Protein AF-0000000072159595 (afdb_homodimer)

Radius of gyration: 37.46 Å; Cα contacts (8 Å, |Δi|>4): 2011; chains: 2; bounding box: 89×119×106 Å

Organism: Symbiodinium microadriaticum (NCBI:txid2951)

InterPro domains:
  IPR003439 ABC transporter-like, ATP-binding domain [PF00005] (384-536)
  IPR003439 ABC transporter-like, ATP-binding domain [PS50893] (368-606)
  IPR003593 AAA+ ATPase domain [SM00382] (392-582)
  IPR011527 ABC transporter type 1, transmembrane domain [PF00664] (89-310)
  IPR011527 ABC transporter type 1, transmembrane domain [PS50929] (151-332)
  IPR017871 ABC transporter-like, conserved site [PS00211] (508-522)
  IPR027417 P-loop containing nucleoside triphosphate hydrolase [G3DSA:3.40.50.300] (363-608)
  IPR027417 P-loop containing nucleoside triphosphate hydrolase [SSF52540] (361-598)
  IPR036640 ABC transporter type 1, transmembrane domain superfamily [G3DSA:1.20.1560.10] (39-347)
  IPR036640 ABC transporter type 1, transmembrane domain superfamily [SSF90123] (39-345)
  IPR039421 Type 1 protein exporter [PTHR43394] (41-607)

Nearest PDB structures (foldseek):
  5och-assembly3_F  TM=8.007E-01  e=8.396E-29  Homo sapiens
  8ips-assembly1_A  TM=8.190E-01  e=4.927E-22  Escherichia coli BL21(DE3)
  7zdk-assembly1_C  TM=7.404E-01  e=4.000E-23  Escherichia coli K-12
  7zdw-assembly1_C  TM=8.068E-01  e=3.769E-21  Escherichia coli K-12
  8ipt-assembly1_C  TM=7.932E-01  e=7.535E-21  Escherichia coli

pLDDT: mean 75.84, std 17.38, range [16.22, 96.34]

Foldseek 3Di:
DDDDPPDDDDPDDDDPCPVPDCPPPPPDPPPPDLVLLVVVLVVLCVVLVVLLVLLLVLLLLLLVLLLCVLVLLLVCVVPVCCDPVSVVVNVVSVVSNVVSVVSNCCSLVVSLVSQLVVLLVLLVLLLVLQQQCLPLAPPPNVPQPPDPVLLSVLSNLLSCVSVLVSLLSNLVSLQVSLLVSLCVLPVVLSVVQVCLLVVLLVVLLVQLQVLLQVLVVVLVVLVVVLVVLVVVCVVVVVVCVVVVVVVVSVVVSVVSVVVSVVSVVVNVVSVVVSCVSLVVSLVVSLVSLVVVVVVCVVVVNHPPSSSSSNSSSSVSSSVSSVSSSVSNSSNSSSSVSSSSSSVSSVSSPVQQPDPFDQDDDDLFAKKKWWAQWWDDSSHRILAGGATDTGDQQAAEEEDEDPSSCQVVVVVVLLVSDDTPDTFIDINRHTSVRHRNVNSNLQEFEQDCPPVAQFFDDQWLQGSLCVLAPDGDDPVLLCVLLVLLVLQVVLCVDPVRRRHGLPGRSPVDDRSNRLSSSSSSRVSSSHLEYEYEASCVPHDPVSSLSNLCSLLPDDDRRHHYYYHHLEPSNLQSGQKYFYGHNNYGPDMGHPVVQCVPCVHPVVVCVVVVSRHDD/DDDDPDDDDDDDDDPPCPVHDCPPPPPDPPPPDLVLLVVVLVVLCVVLVVLLVLLLVLLLLLLVLLLCVLVLLLVCVVPVCCDPVSVVVNVVSVVSNVVSVVSNCCSLVVSLVSQLVVLLVLLVLLLVLQQQCLPLAPPPRVPQPQDPVLLSVLSNLLSCVSVLVSLLSNLVSLQVSLLVLLCVLPVVLSVVQVCLLVVLLVVLLVQLQVLLQVLVVVLVVLVVVLVVLVVVCVVVVVVCVVPVCVVVSVVVSVVSVVVSVVSVVVNVVSVVVSCVSLVVSLVVSLVSLVVVVVVCVVVVNHPPSSSSSNSSSSVSSSVSSVSSSVSNSSNSSSSVSSSSSSVSSVSSPVQQPDPFDQPPDDLFAKKKWWAQWWDDSSHRILAGGATDTGDQQAAEEEDEDPSSCQVVVVVVLLVSDDTPDTFIDINRHTSVRHRNVNSNLQEFEQDCPPVAQFFDDQWLQGSLCVLAPDGDDPVLLCVLLVLLVLQVVLCVDPVRRRHGLPGRSPVDDRSNRLSSSSSSRVSSSHLEYEYEASCVPHDPVSSLSNLCSLLPDDDRRHHYYYHHLEPSNLQSGQKYFYGHNNYGPDMGHPVVQCVPCVHPVVVCVVVVSRHDD

Sequence (1226 aa):
MTAQCPKTLVLRLWPELTWTHVGGGERRPQHRPMHEADAWLLRHLWPELAPLTLGAGALAVASFVNFRTGAQLKQAIESAEEGRSSAARSLLLFGLGALAGCVRTISFDSTSERLRASMAVEVFAARLLEEPQVSSDASGASQNKASVASMESDVALCADFILKLQNLVRYASSIVGGTVTMFRASWKLSAAVWPLLVTGALHGARAGAKRSAKSAEALAATREEASAFAEERLQHLDLVRWFCRAEEEAQQFGKLCDASVAIASRSARVRGASHLVLDWAAKSVLLGLASLGSQLVARGELTAGELTSYFFHASFLGLGLYGLVGLMPEVAVGRAAARRLESVVAAGRRKEAADSPSLSKPPAPLPLSFEDVHFRYSEAEVLSGFSLQLAAGETCALVGLSGCGKTSALRLLLRDFETSSGKITLGGQLLQMLDLAHVRTLISVFPVAPQTPALLGTSVASAIAFGASGEASKEQIEAASKAASAHDFVKCRPQGYETPVGRGGELMSGGERQRLALARALIREAPILLLDEPTSGLDAATASALAQAVLSPRPSRPTTLIATHSLALIRSCETVAVVSGGRVVQRGSFSELITDSSGHLAQIMRSGELEETMTAQCPKTLVLRLWPELTWTHVGGGERRPQHRPMHEADAWLLRHLWPELAPLTLGAGALAVASFVNFRTGAQLKQAIESAEEGRSSAARSLLLFGLGALAGCVRTISFDSTSERLRASMAVEVFAARLLEEPQVSSDASGASQNKASVASMESDVALCADFILKLQNLVRYASSIVGGTVTMFRASWKLSAAVWPLLVTGALHGARAGAKRSAKSAEALAATREEASAFAEERLQHLDLVRWFCRAEEEAQQFGKLCDASVAIASRSARVRGASHLVLDWAAKSVLLGLASLGSQLVARGELTAGELTSYFFHASFLGLGLYGLVGLMPEVAVGRAAARRLESVVAAGRRKEAADSPSLSKPPAPLPLSFEDVHFRYSEAEVLSGFSLQLAAGETCALVGLSGCGKTSALRLLLRDFETSSGKITLGGQLLQMLDLAHVRTLISVFPVAPQTPALLGTSVASAIAFGASGEASKEQIEAASKAASAHDFVKCRPQGYETPVGRGGELMSGGERQRLALARALIREAPILLLDEPTSGLDAATASALAQAVLSPRPSRPTTLIATHSLALIRSCETVAVVSGGRVVQRGSFSELITDSSGHLAQIMRSGELEET

Solvent-accessible surface area (backbone atoms only — not comparable to full-atom values): 61236 Å² total; per-residue (Å²): 134,82,92,75,84,73,82,86,89,78,97,79,93,88,79,86,65,75,85,72,62,91,77,80,67,78,72,62,81,74,78,70,59,75,60,55,28,50,48,55,53,49,61,63,42,58,84,46,42,64,45,47,49,50,16,49,50,20,44,50,47,23,48,49,38,55,58,44,45,29,55,50,44,20,49,22,41,70,33,64,69,58,49,74,64,58,55,53,54,50,51,51,45,39,44,50,19,14,50,19,44,18,49,20,42,28,27,44,50,31,48,24,39,45,42,29,32,54,50,45,33,48,43,51,37,16,57,47,52,40,66,64,61,70,54,50,60,76,78,62,52,75,70,65,64,63,48,66,48,53,52,51,50,29,36,48,40,39,20,48,40,52,54,48,47,52,48,48,52,51,20,49,48,25,35,50,51,16,52,55,52,31,41,71,71,38,52,72,61,34,69,67,45,48,61,57,52,53,50,44,35,51,53,31,24,51,58,38,25,59,56,39,39,54,37,49,52,54,34,51,53,38,48,49,52,42,48,51,54,52,44,54,48,60,74,41,37,65,60,36,46,48,40,66,37,40,67,59,54,29,49,54,50,37,53,41,34,49,53,33,32,56,45,45,36,52,40,21,46,48,52,14,50,32,47,23,54,39,47,31,46,54,53,50,46,52,51,49,46,28,42,56,46,21,44,34,34,77,72,66,76,36,52,74,28,54,48,53,23,41,52,50,28,51,50,38,24,49,51,12,42,56,47,49,37,63,43,45,41,53,51,52,51,19,50,53,28,32,40,56,49,43,52,47,35,52,60,17,52,68,67,71,68,61,84,34,60,66,77,78,82,64,82,45,32,35,29,40,35,36,44,45,24,22,29,58,60,60,87,45,72,38,26,64,46,24,49,50,78,42,58,59,38,38,38,34,23,40,32,57,58,80,82,24,29,63,67,57,55,55,37,42,74,68,57,56,47,74,69,71,39,60,46,44,29,51,61,82,34,51,51,86,54,38,24,67,70,51,52,31,62,38,36,25,58,30,63,30,87,60,85,62,44,64,34,60,42,66,16,48,49,46,29,28,34,51,32,24,92,52,89,61,48,71,64,51,52,48,51,20,20,49,45,30,70,32,41,68,66,35,60,69,38,93,54,28,54,61,31,59,24,44,74,52,22,68,70,41,54,69,56,54,32,44,24,43,41,41,14,10,27,53,46,38,65,28,20,26,37,38,32,35,40,79,47,67,77,45,53,52,68,58,32,50,49,37,42,47,48,72,62,47,91,48,93,63,33,32,15,29,44,31,33,44,45,40,35,46,52,39,64,67,26,67,29,32,36,32,31,52,80,12,19,58,78,44,76,40,34,51,74,63,42,54,70,36,67,89,33,69,59,30,44,40,49,67,35,17,63,36,23,41,80,142,86,94,82,93,80,88,90,94,90,90,92,92,74,81,84,75,60,93,58,65,93,75,82,67,78,72,61,79,74,78,70,60,74,60,57,27,50,49,55,53,47,60,64,42,57,83,46,42,64,46,47,48,49,16,50,50,20,43,50,46,24,50,49,39,55,60,46,46,29,55,49,44,20,49,24,39,69,34,63,70,57,51,76,64,59,54,53,53,50,51,52,44,38,46,50,20,13,48,19,45,18,48,19,41,28,27,44,49,30,47,25,40,45,40,28,34,54,50,45,32,48,44,50,35,16,56,49,53,40,65,65,61,68,52,49,60,77,79,62,55,78,70,65,65,64,48,66,50,52,51,52,50,29,35,48,40,39,21,46,39,51,54,48,47,51,48,48,52,52,20,48,48,25,35,52,52,18,51,54,54,32,43,71,72,36,51,72,62,34,69,65,45,49,62,56,53,54,49,44,35,49,52,33,24,52,60,36,26,58,57,39,40,55,37,50,51,54,35,51,52,39,49,48,52,43,49,51,53,52,44,53,49,62,75,41,36,65,60,36,50,48,37,76,32,43,66,59,53,29,51,53,50,37,52,40,34,49,53,33,33,55,46,46,37,52,41,22,46,49,52,12,50,30,47,23,55,40,49,31,47,53,53,51,47,51,50,50,46,29,41,56,46,22,45,33,34,76,72,66,77,37,53,74,28,53,50,52,25,40,51,51,28,50,49,38,25,47,50,12,44,55,48,49,38,64,42,47,42,53,51,53,53,20,50,53,29,32,40,55,50,41,52,47,33,52,59,17,52,69,66,71,68,60,83,34,61,64,76,79,80,69,77,46,34,35,29,40,36,37,44,46,25,23,30,58,60,58,88,45,72,38,25,64,48,23,50,48,79,42,58,59,40,38,36,34,23,40,31,57,56,80,81,23,31,62,67,57,56,55,37,42,74,69,57,55,49,75,70,72,38,60,48,44,28,50,61,83,37,53,53,88,55,38,24,67,72,49,52,28,62,38,35,25,59,31,63,30,88,59,85,62,43,66,33,60,43,67,17,47,48,45,30,28,36,50,31,25,92,52,89,62,50,71,64,52,52,49,51,20,19,50,44,31,70,30,42,67,67,34,62,69,40,93,55,28,54,62,31,60,24,44,74,50,24,68,71,42,54,69,58,53,32,44,24,43,42,43,11,10,26,52,48,37,64,26,18,27,35,39,32,35,38,81,46,67,75,45,53,54,66,59,32,51,49,37,42,46,47,72,60,47,90,48,92,64,34,32,15,29,44,31,32,43,46,40,35,47,52,40,64,67,27,69,27,33,35,32,32,52,81,12,19,58,77,45,73,41,35,51,75,62,44,54,69,37,67,89,32,71,60,31,45,40,48,69,34,17,62,37,22,38,81

Secondary structure (DSSP, 8-state):
------------------S--------------HHHHHHHHHHHHGGGHHHHHHHHHHHHHHHHHHHHHHHHHHHHHH-TT--HHHHHHHHHHHHHHHHHHHHHHHHHHHHHHHHHHHHHHHHHHHHHH------SSTTSTGGG---HHHHHHHHHHHHHHHHHHHHHHHHHHHHHHHHHHHHHH-HHHHHHHHHHHHHHHHHHHHHHHHHHHHHHHHHHHHHHHHHHHHHHHHHTHHHHHHTT-HHHHHHHHHHHHHHHHHHHHHHHHHHHHHHHHHHHHHHHHHHHHHHHHHHHHHTTSS-HHHHHHHHHHHHHHHHHHHHHHHHHHHHHHHHHHHHHHHHHHHHHHTTTT----------S---EEEEEEEEEETTEEEEEEEEEEE-TT-EEEEEE-TTSSHHHHHHHHTTSS--SEEEEEETTEEGGGS-HHHHHHHEEEE---SSS----SSSHHHHHHTTSSSPPPHHHHHHHHHHTT-HHHHHHSTTGGG----GGGTTS-HHHHHHHHHHHHHHT--SEEEEESTTTT--HHHHHHHHHHHHS--TTPPEEEEE--BHHHHHHSSEEEEEETTEEEEEE-HHHHHH-TTSHHHHHHHHT-SB--/------------------S--------------HHHHHHHHHHHHGGGHHHHHHHHHHHHHHHHHHHHHHHHHHHHHH-TT--HHHHHHHHHHHHHHHHHHHHHHHHHHHHHHHHHHHHHHHHHHHHHH------SSTTSTGGG---HHHHHHHHHHHHHHHHHHHHHHHHHHHHHHHHHHHHHH-HHHHHHHHHHHHHHHHHHHHHHHHHHHHHHHHHHHHHHHHHHHHHHHHHTHHHHHHTT-HHHHHHHHHHHHHHHHHHHHHHHHHHHHHHHHHHHHHHHHHHHHHHHHHHHHHTTSS-HHHHHHHHHHHHHHHHHHHHHHHHHHHHHHHHHHHHHHHHHHHHHHTTTT---------SS---EEEEEEEEEETTEEEEEEEEEEE-TT-EEEEEE-TTSSHHHHHHHHTTSS--SEEEEEETTEEGGGS-HHHHHHHEEEE---SSS----SSSHHHHHHTTSSSPPPHHHHHHHHHHTT-HHHHHHSTTGGG----GGGTTS-HHHHHHHHHHHHHHT--SEEEEESTTTT--HHHHHHHHHHHHS--TTPPEEEEE--BHHHHHHSSEEEEEETTEEEEEE-HHHHHH-TTSHHHHHHHHT-SB--

Structure (mmCIF, N/CA/C/O backbone):
data_AF-0000000072159595-model_v1
#
loop_
_entity.id
_entity.type
_entity.pdbx_description
1 polymer 'ATP-binding cassette sub-family B member 10, mitochondrial'
#
loop_
_atom_site.group_PDB
_atom_site.id
_atom_site.type_symbol
_atom_site.label_atom_id
_atom_site.label_alt_id
_atom_site.label_comp_id
_atom_site.label_asym_id
_atom_site.label_entity_id
_atom_site.label_seq_id
_atom_site.pdbx_PDB_ins_code
_atom_site.Cartn_x
_atom_site.Cartn_y
_atom_site.Cartn_z
_atom_site.occupancy
_atom_site.B_iso_or_equiv
_atom_site.auth_seq_id
_atom_site.auth_comp_id
_atom_site.auth_asym_id
_atom_site.auth_atom_id
_atom_site.pdbx_PDB_model_num
ATOM 1 N N . MET A 1 1 ? 41.738 8.834 -61.342 1 18.08 1 MET A N 1
ATOM 2 C CA . MET A 1 1 ? 42.177 9.533 -60.138 1 18.08 1 MET A CA 1
ATOM 3 C C . MET A 1 1 ? 41.182 10.62 -59.747 1 18.08 1 MET A C 1
ATOM 5 O O . MET A 1 1 ? 41.476 11.46 -58.895 1 18.08 1 MET A O 1
ATOM 9 N N . THR A 1 2 ? 40.235 10.895 -60.476 1 16.49 2 THR A N 1
ATOM 10 C CA . THR A 1 2 ? 39.199 11.902 -60.282 1 16.49 2 THR A CA 1
ATOM 11 C C . THR A 1 2 ? 38.759 11.952 -58.822 1 16.49 2 THR A C 1
ATOM 13 O O . THR A 1 2 ? 38.976 10.999 -58.07 1 16.49 2 THR A O 1
ATOM 16 N N . ALA A 1 3 ? 37.399 12.718 -58.496 1 18.02 3 ALA A N 1
ATOM 17 C CA . ALA A 1 3 ? 37.279 14.1 -58.038 1 18.02 3 ALA A CA 1
ATOM 18 C C . ALA A 1 3 ? 37.262 14.173 -56.514 1 18.02 3 ALA A C 1
ATOM 20 O O . ALA A 1 3 ? 37.12 13.15 -55.839 1 18.02 3 ALA A O 1
ATOM 21 N N . GLN A 1 4 ? 36.607 15.228 -55.952 1 17.49 4 GLN A N 1
ATOM 22 C CA . GLN A 1 4 ? 36.216 16.489 -55.331 1 17.49 4 GLN A CA 1
ATOM 23 C C . GLN A 1 4 ? 35.31 16.251 -54.126 1 17.49 4 GLN A C 1
ATOM 25 O O . GLN A 1 4 ? 34.119 15.977 -54.282 1 17.49 4 GLN A O 1
ATOM 30 N N . CYS A 1 5 ? 35.39 15.172 -53.456 1 19.76 5 CYS A N 1
ATOM 31 C CA . CYS A 1 5 ? 34.37 14.769 -52.494 1 19.76 5 CYS A CA 1
ATOM 32 C C . CYS A 1 5 ? 34.124 15.869 -51.468 1 19.76 5 CYS A C 1
ATOM 34 O O . CYS A 1 5 ? 33.716 15.591 -50.339 1 19.76 5 CYS A O 1
ATOM 36 N N . PRO A 1 6 ? 34.394 17.24 -51.903 1 18.63 6 PRO A N 1
ATOM 37 C CA . PRO A 1 6 ? 34.833 18.175 -50.865 1 18.63 6 PRO A CA 1
ATOM 38 C C . PRO A 1 6 ? 33.707 18.569 -49.911 1 18.63 6 PRO A C 1
ATOM 40 O O . PRO A 1 6 ? 33.924 19.352 -48.983 1 18.63 6 PRO A O 1
ATOM 43 N N . LYS A 1 7 ? 32.493 18.328 -50.468 1 19.35 7 LYS A N 1
ATOM 44 C CA . LYS A 1 7 ? 31.403 19.274 -50.25 1 19.35 7 LYS A CA 1
ATOM 45 C C . LYS A 1 7 ? 31.399 19.786 -48.812 1 19.35 7 LYS A C 1
ATOM 47 O O . LYS A 1 7 ? 31.652 19.025 -47.876 1 19.35 7 LYS A O 1
ATOM 52 N N . THR A 1 8 ? 30.909 21.045 -48.411 1 17.64 8 THR A N 1
ATOM 53 C CA . THR A 1 8 ? 30.889 22.402 -47.876 1 17.64 8 THR A CA 1
ATOM 54 C C . THR A 1 8 ? 30.332 22.415 -46.455 1 17.64 8 THR A C 1
ATOM 56 O O . THR A 1 8 ? 29.666 21.467 -46.035 1 17.64 8 THR A O 1
ATOM 59 N N . LEU A 1 9 ? 29.819 23.72 -45.936 1 17 9 LEU A N 1
ATOM 60 C CA . LEU A 1 9 ? 30.019 24.792 -44.967 1 17 9 LEU A CA 1
ATOM 61 C C . LEU A 1 9 ? 29.219 24.531 -43.695 1 17 9 LEU A C 1
ATOM 63 O O . LEU A 1 9 ? 28.239 23.783 -43.716 1 17 9 LEU A O 1
ATOM 67 N N . VAL A 1 10 ? 29.424 25.316 -42.447 1 16.98 10 VAL A N 1
ATOM 68 C CA . VAL A 1 10 ? 29.507 25.786 -41.069 1 16.98 10 VAL A CA 1
ATOM 69 C C . VAL A 1 10 ? 28.139 26.284 -40.609 1 16.98 10 VAL A C 1
ATOM 71 O O . VAL A 1 10 ? 28.018 26.888 -39.54 1 16.98 10 VAL A O 1
ATOM 74 N N . LEU A 1 11 ? 27.184 26.445 -41.426 1 16.22 11 LEU A N 1
ATOM 75 C CA . LEU A 1 11 ? 26.099 27.384 -41.162 1 16.22 11 LEU A CA 1
ATOM 76 C C . LEU A 1 11 ? 25.51 27.158 -39.774 1 16.22 11 LEU A C 1
ATOM 78 O O . LEU A 1 11 ? 24.962 26.089 -39.494 1 16.22 11 LEU A O 1
ATOM 82 N N . ARG A 1 12 ? 25.753 28.108 -38.453 1 18.81 12 ARG A N 1
ATOM 83 C CA . ARG A 1 12 ? 26.078 28.72 -37.168 1 18.81 12 ARG A CA 1
ATOM 84 C C . ARG A 1 12 ? 24.813 29.036 -36.377 1 18.81 12 ARG A C 1
ATOM 86 O O . ARG A 1 12 ? 24.736 28.752 -35.18 1 18.81 12 ARG A O 1
ATOM 93 N N . LEU A 1 13 ? 23.983 30.25 -36.679 1 16.84 13 LEU A N 1
ATOM 94 C CA . LEU A 1 13 ? 23.827 31.396 -35.789 1 16.84 13 LEU A CA 1
ATOM 95 C C . LEU A 1 13 ? 22.854 31.078 -34.659 1 16.84 13 LEU A C 1
ATOM 97 O O . LEU A 1 13 ? 23.209 31.176 -33.482 1 16.84 13 LEU A O 1
ATOM 101 N N . TRP A 1 14 ? 21.652 32.006 -34.524 1 16.94 14 TRP A N 1
ATOM 102 C CA . TRP A 1 14 ? 20.759 32.962 -33.878 1 16.94 14 TRP A CA 1
ATOM 103 C C . TRP A 1 14 ? 19.622 32.245 -33.159 1 16.94 14 TRP A C 1
ATOM 105 O O . TRP A 1 14 ? 19.268 31.118 -33.512 1 16.94 14 TRP A O 1
ATOM 115 N N . PRO A 1 15 ? 18.802 33.183 -32.248 1 20.84 15 PRO A N 1
ATOM 116 C CA . PRO A 1 15 ? 17.927 33.537 -31.127 1 20.84 15 PRO A CA 1
ATOM 117 C C . PRO A 1 15 ? 16.459 33.217 -31.401 1 20.84 15 PRO A C 1
ATOM 119 O O . PRO A 1 15 ? 15.604 33.437 -30.539 1 20.84 15 PRO A O 1
ATOM 122 N N . GLU A 1 16 ? 16.065 32.957 -32.636 1 19.81 16 GLU A N 1
ATOM 123 C CA . GLU A 1 16 ? 14.69 33.326 -32.961 1 19.81 16 GLU A CA 1
ATOM 124 C C . GLU A 1 16 ? 13.705 32.709 -31.973 1 19.81 16 GLU A C 1
ATOM 126 O O . GLU A 1 16 ? 13.695 31.491 -31.777 1 19.81 16 GLU A O 1
ATOM 131 N N . LEU A 1 17 ? 12.943 33.704 -31.1 1 20.25 17 LEU A N 1
ATOM 132 C CA . LEU A 1 17 ? 11.877 34.017 -30.155 1 20.25 17 LEU A CA 1
ATOM 133 C C . LEU A 1 17 ? 10.537 33.485 -30.653 1 20.25 17 LEU A C 1
ATOM 135 O O . LEU A 1 17 ? 9.599 34.257 -30.868 1 20.25 17 LEU A O 1
ATOM 139 N N . THR A 1 18 ? 10.246 32.834 -31.848 1 22.47 18 THR A N 1
ATOM 140 C CA . THR A 1 18 ? 9.064 32.955 -32.694 1 22.47 18 THR A CA 1
ATOM 141 C C . THR A 1 18 ? 7.791 32.732 -31.881 1 22.47 18 THR A C 1
ATOM 143 O O . THR A 1 18 ? 7.697 31.769 -31.118 1 22.47 18 THR A O 1
ATOM 146 N N . TRP A 1 19 ? 6.694 33.757 -31.756 1 24.11 19 TRP A N 1
ATOM 147 C CA . TRP A 1 19 ? 6.068 34.604 -30.746 1 24.11 19 TRP A CA 1
ATOM 148 C C . TRP A 1 19 ? 5.353 33.76 -29.696 1 24.11 19 TRP A C 1
ATOM 150 O O . TRP A 1 19 ? 4.607 32.838 -30.034 1 24.11 19 TRP A O 1
ATOM 160 N N . THR A 1 20 ? 5.759 33.644 -28.68 1 27.35 20 THR A N 1
ATOM 161 C CA . THR A 1 20 ? 7.012 32.932 -28.454 1 27.35 20 THR A CA 1
ATOM 162 C C . THR A 1 20 ? 6.763 31.621 -27.713 1 27.35 20 THR A C 1
ATOM 164 O O . THR A 1 20 ? 7.698 31.006 -27.198 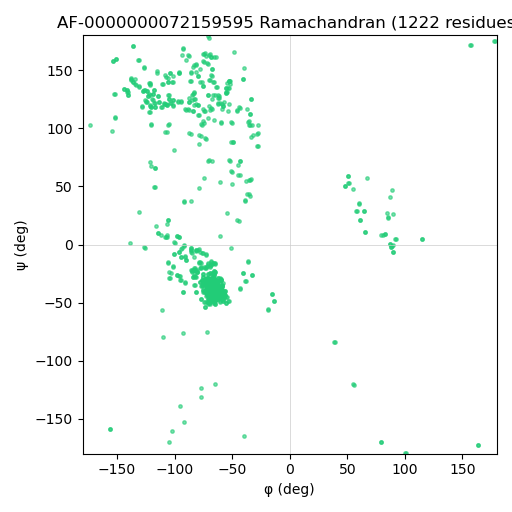1 27.35 20 THR A O 1
ATOM 167 N N . HIS A 1 21 ? 5.533 30.91 -27.348 1 27.27 21 HIS A N 1
ATOM 168 C CA . HIS A 1 21 ? 4.167 31.121 -26.881 1 27.27 21 HIS A CA 1
ATOM 169 C C . HIS A 1 21 ? 3.648 29.901 -26.127 1 27.27 21 HIS A C 1
ATOM 171 O O . HIS A 1 21 ? 3.62 28.795 -26.672 1 27.27 21 HIS A O 1
ATOM 177 N N . VAL A 1 22 ? 3.551 29.573 -24.705 1 25.84 22 VAL A N 1
ATOM 178 C CA . VAL A 1 22 ? 4.179 28.438 -24.037 1 25.84 22 VAL A CA 1
ATOM 179 C C . VAL A 1 22 ? 3.373 27.169 -24.306 1 25.84 22 VAL A C 1
ATOM 181 O O . VAL A 1 22 ? 2.277 26.997 -23.767 1 25.84 22 VAL A O 1
ATOM 184 N N . GLY A 1 23 ? 2.872 26.634 -25.452 1 24.69 23 GLY A N 1
ATOM 185 C CA . GLY A 1 23 ? 2.01 25.57 -25.943 1 24.69 23 GLY A CA 1
ATOM 186 C C . GLY A 1 23 ? 2.243 24.244 -25.244 1 24.69 23 GLY A C 1
ATOM 187 O O . GLY A 1 23 ? 3.164 23.504 -25.596 1 24.69 23 GLY A O 1
ATOM 188 N N . GLY A 1 24 ? 2.091 24.05 -23.903 1 26.06 24 GLY A N 1
ATOM 189 C CA . GLY A 1 24 ? 2.408 23.054 -22.891 1 26.06 24 GLY A CA 1
ATOM 190 C C . GLY A 1 24 ? 1.968 21.654 -23.275 1 26.06 24 GLY A C 1
ATOM 191 O O . GLY A 1 24 ? 0.813 21.28 -23.062 1 26.06 24 GLY A O 1
ATOM 192 N N . GLY A 1 25 ? 2.302 21.122 -24.427 1 26.6 25 GLY A N 1
ATOM 193 C CA . GLY A 1 25 ? 2.176 19.791 -25 1 26.6 25 GLY A CA 1
ATOM 194 C C . GLY A 1 25 ? 2.364 18.683 -23.981 1 26.6 25 GLY A C 1
ATOM 195 O O . GLY A 1 25 ? 3.271 18.745 -23.148 1 26.6 25 GLY A O 1
ATOM 196 N N . GLU A 1 26 ? 1.324 18.102 -23.627 1 30.15 26 GLU A N 1
ATOM 197 C CA . GLU A 1 26 ? 1.142 16.915 -22.796 1 30.15 26 GLU A CA 1
ATOM 198 C C . GLU A 1 26 ? 2.221 15.874 -23.078 1 30.15 26 GLU A C 1
ATOM 200 O O . GLU A 1 26 ? 2.234 15.26 -24.147 1 30.15 26 GLU A O 1
ATOM 205 N N . ARG A 1 27 ? 3.544 16.227 -22.98 1 29.49 27 ARG A N 1
ATOM 206 C CA . ARG A 1 27 ? 4.58 15.225 -23.208 1 29.49 27 ARG A CA 1
ATOM 207 C C . ARG A 1 27 ? 4.11 13.841 -22.771 1 29.49 27 ARG A C 1
ATOM 209 O O . ARG A 1 27 ? 3.745 13.642 -21.61 1 29.49 27 ARG A O 1
ATOM 216 N N . ARG A 1 28 ? 3.602 13.113 -23.661 1 30.51 28 ARG A N 1
ATOM 217 C CA . ARG A 1 28 ? 3.351 11.679 -23.564 1 30.51 28 ARG A CA 1
ATOM 218 C C . ARG A 1 28 ? 4.436 10.987 -22.747 1 30.51 28 ARG A C 1
ATOM 220 O O . ARG A 1 28 ? 5.622 11.283 -22.902 1 30.51 28 ARG A O 1
ATOM 227 N N . PRO A 1 29 ? 4.219 10.639 -21.57 1 35.77 29 PRO A N 1
ATOM 228 C CA . PRO A 1 29 ? 5.283 9.891 -20.896 1 35.77 29 PRO A CA 1
ATOM 229 C C . PRO A 1 29 ? 6.137 9.077 -21.866 1 35.77 29 PRO A C 1
ATOM 231 O O . PRO A 1 29 ? 5.6 8.371 -22.723 1 35.77 29 PRO A O 1
ATOM 234 N N . GLN A 1 30 ? 7.152 9.588 -22.516 1 34.43 30 GLN A N 1
ATOM 235 C CA . GLN A 1 30 ? 8.143 8.949 -23.375 1 34.43 30 GLN A CA 1
ATOM 236 C C . GLN A 1 30 ? 8.355 7.49 -22.978 1 34.43 30 GLN A C 1
ATOM 238 O O . GLN A 1 30 ? 8.61 7.19 -21.81 1 34.43 30 GLN A O 1
ATOM 243 N N . HIS A 1 31 ? 7.725 6.556 -23.589 1 39.83 31 HIS A N 1
ATOM 244 C CA . HIS A 1 31 ? 7.963 5.117 -23.605 1 39.83 31 HIS A CA 1
ATOM 245 C C . HIS A 1 31 ? 9.453 4.803 -23.526 1 39.83 31 HIS A C 1
ATOM 247 O O . HIS A 1 31 ? 10.172 4.929 -24.52 1 39.83 31 HIS A O 1
ATOM 253 N N . ARG A 1 32 ? 10.249 5.208 -22.611 1 47.43 32 ARG A N 1
ATOM 254 C CA . ARG A 1 32 ? 11.638 4.767 -22.528 1 47.43 32 ARG A CA 1
ATOM 255 C C . ARG A 1 32 ? 11.785 3.328 -23.009 1 47.43 32 ARG A C 1
ATOM 257 O O . ARG A 1 32 ? 10.967 2.468 -22.673 1 47.43 32 ARG A O 1
ATOM 264 N N . PRO A 1 33 ? 12.634 3.056 -23.947 1 51.51 33 PRO A N 1
ATOM 265 C CA . PRO A 1 33 ? 12.767 1.776 -24.649 1 51.51 33 PRO A CA 1
ATOM 266 C C . PRO A 1 33 ? 12.934 0.595 -23.695 1 51.51 33 PRO A C 1
ATOM 268 O O . PRO A 1 33 ? 13.401 0.77 -22.567 1 51.51 33 PRO A O 1
ATOM 271 N N . MET A 1 34 ? 12.238 -0.453 -23.942 1 58.89 34 MET A N 1
ATOM 272 C CA . MET A 1 34 ? 12.255 -1.793 -23.363 1 58.89 34 MET A CA 1
ATOM 273 C C . MET A 1 34 ? 13.679 -2.222 -23.025 1 58.89 34 MET A C 1
ATOM 275 O O . MET A 1 34 ? 13.899 -2.949 -22.055 1 58.89 34 MET A O 1
ATOM 279 N N . HIS A 1 35 ? 14.658 -1.498 -23.561 1 67.85 35 HIS A N 1
ATOM 280 C CA . HIS A 1 35 ? 16.038 -1.937 -23.39 1 67.85 35 HIS A CA 1
ATOM 281 C C . HIS A 1 35 ? 16.605 -1.464 -22.055 1 67.85 35 HIS A C 1
ATOM 283 O O . HIS A 1 35 ? 17.402 -2.168 -21.43 1 67.85 35 HIS A O 1
ATOM 289 N N . GLU A 1 36 ? 16.061 -0.328 -21.578 1 75.24 36 GLU A N 1
ATOM 290 C CA . GLU A 1 36 ? 16.638 0.164 -20.331 1 75.24 36 GLU A CA 1
ATOM 291 C C . GLU A 1 36 ? 16.146 -0.648 -19.136 1 75.24 36 GLU A C 1
ATOM 293 O O . GLU A 1 36 ? 16.914 -0.933 -18.214 1 75.24 36 GLU A O 1
ATOM 298 N N . ALA A 1 37 ? 14.947 -1.011 -19.263 1 80.61 37 ALA A N 1
ATOM 299 C CA . ALA A 1 37 ? 14.387 -1.842 -18.2 1 80.61 37 ALA A CA 1
ATOM 300 C C . ALA A 1 37 ? 15.091 -3.193 -18.131 1 80.61 37 ALA A C 1
ATOM 302 O O . ALA A 1 37 ? 15.376 -3.698 -17.042 1 80.61 37 ALA A O 1
ATOM 303 N N . ASP A 1 38 ? 15.442 -3.656 -19.339 1 79.3 38 ASP A N 1
ATOM 304 C CA . ASP A 1 38 ? 16.148 -4.932 -19.391 1 79.3 38 ASP A CA 1
ATOM 305 C C . ASP A 1 38 ? 17.561 -4.801 -18.827 1 79.3 38 ASP A C 1
ATOM 307 O O . ASP A 1 38 ? 18.036 -5.688 -18.114 1 79.3 38 ASP A O 1
ATOM 311 N N . ALA A 1 39 ? 18.134 -3.684 -19.109 1 80.4 39 ALA A N 1
ATOM 312 C CA . ALA A 1 39 ? 19.484 -3.444 -18.607 1 80.4 39 ALA A CA 1
ATOM 313 C C . ALA A 1 39 ? 19.488 -3.302 -17.087 1 80.4 39 ALA A C 1
ATOM 315 O O . ALA A 1 39 ? 20.401 -3.786 -16.414 1 80.4 39 ALA A O 1
ATOM 316 N N . TRP A 1 40 ? 18.493 -2.673 -16.602 1 83.47 40 TRP A N 1
ATOM 317 C CA . TRP A 1 40 ? 18.371 -2.489 -15.16 1 83.47 40 TRP A CA 1
ATOM 318 C C . TRP A 1 40 ? 18.192 -3.828 -14.453 1 83.47 40 TRP A C 1
ATOM 320 O O . TRP A 1 40 ? 18.807 -4.075 -13.413 1 83.47 40 TRP A O 1
ATOM 330 N N . LEU A 1 41 ? 17.434 -4.612 -15.042 1 81.51 41 LEU A N 1
ATOM 331 C CA . LEU A 1 41 ? 17.204 -5.936 -14.475 1 81.51 41 LEU A CA 1
ATOM 332 C C . LEU A 1 41 ? 18.476 -6.776 -14.524 1 81.51 41 LEU A C 1
ATOM 334 O O . LEU A 1 41 ? 18.8 -7.477 -13.562 1 81.51 41 LEU A O 1
ATOM 338 N N . LEU A 1 42 ? 19.194 -6.671 -15.639 1 80.02 42 LEU A N 1
ATOM 339 C CA . LEU A 1 42 ? 20.407 -7.458 -15.831 1 80.02 42 LEU A CA 1
ATOM 340 C C . LEU A 1 42 ? 21.508 -7.002 -14.88 1 80.02 42 LEU A C 1
ATOM 342 O O . LEU A 1 42 ? 22.337 -7.807 -14.45 1 80.02 42 LEU A O 1
ATOM 346 N N . ARG A 1 43 ? 21.5 -5.729 -14.489 1 82.06 43 ARG A N 1
ATOM 347 C CA . ARG A 1 43 ? 22.488 -5.204 -13.551 1 82.06 43 ARG A CA 1
ATOM 348 C C . ARG A 1 43 ? 22.332 -5.845 -12.176 1 82.06 43 ARG A C 1
ATOM 350 O O . ARG A 1 43 ? 23.322 -6.102 -11.489 1 82.06 43 ARG A O 1
ATOM 357 N N . HIS A 1 44 ? 21.107 -6.163 -11.815 1 84.3 44 HIS A N 1
ATOM 358 C CA . HIS A 1 44 ? 20.858 -6.778 -10.516 1 84.3 44 HIS A CA 1
ATOM 359 C C . HIS A 1 44 ? 21.099 -8.283 -10.564 1 84.3 44 HIS A C 1
ATOM 361 O O . HIS A 1 44 ? 21.32 -8.914 -9.527 1 84.3 44 HIS A O 1
ATOM 367 N N . LEU A 1 45 ? 21.062 -8.806 -11.8 1 83.02 45 LEU A N 1
ATOM 368 C CA . LEU A 1 45 ? 21.249 -10.243 -11.969 1 83.02 45 LEU A CA 1
ATOM 369 C C . LEU A 1 45 ? 22.731 -10.601 -11.982 1 83.02 45 LEU A C 1
ATOM 371 O O . LEU A 1 45 ? 23.109 -11.712 -11.605 1 83.02 45 LEU A O 1
ATOM 375 N N . TRP A 1 46 ? 23.636 -9.632 -12.288 1 80.02 46 TRP A N 1
ATOM 376 C CA . TRP A 1 46 ? 25.054 -9.889 -12.517 1 80.02 46 TRP A CA 1
ATOM 377 C C . TRP A 1 46 ? 25.734 -10.37 -11.24 1 80.02 46 TRP A C 1
ATOM 379 O O . TRP A 1 46 ? 26.507 -11.331 -11.265 1 80.02 46 TRP A O 1
ATOM 389 N N . PRO A 1 47 ? 25.379 -9.726 -10.101 1 81.09 47 PRO A N 1
ATOM 390 C CA . PRO A 1 47 ? 26.037 -10.215 -8.887 1 81.09 47 PRO A CA 1
ATOM 391 C C . PRO A 1 47 ? 25.54 -11.594 -8.461 1 81.09 47 PRO A C 1
ATOM 393 O O . PRO A 1 47 ? 26.212 -12.286 -7.691 1 81.09 47 PRO A O 1
ATOM 396 N N . GLU A 1 48 ? 24.433 -11.99 -8.983 1 85.01 48 GLU A N 1
ATOM 397 C CA . GLU A 1 48 ? 23.825 -13.254 -8.578 1 85.01 48 GLU A CA 1
ATOM 398 C C . GLU A 1 48 ? 24.001 -14.321 -9.655 1 85.01 48 GLU A C 1
ATOM 400 O O . GLU A 1 48 ? 23.318 -15.347 -9.638 1 85.01 48 GLU A O 1
ATOM 405 N N . LEU A 1 49 ? 24.954 -14.168 -10.539 1 85.28 49 LEU A N 1
ATOM 406 C CA . LEU A 1 49 ? 25.145 -15.111 -11.635 1 85.28 49 LEU A CA 1
ATOM 407 C C . LEU A 1 49 ? 25.663 -16.449 -11.118 1 85.28 49 LEU A C 1
ATOM 409 O O . LEU A 1 49 ? 25.343 -17.501 -11.675 1 85.28 49 LEU A O 1
ATOM 413 N N . ALA A 1 50 ? 26.417 -16.349 -10.027 1 87.13 50 ALA A N 1
ATOM 414 C CA . ALA A 1 50 ? 26.989 -17.59 -9.509 1 87.13 50 ALA A CA 1
ATOM 415 C C . ALA A 1 50 ? 25.896 -18.538 -9.025 1 87.13 50 ALA A C 1
ATOM 417 O O . ALA A 1 50 ? 25.81 -19.68 -9.48 1 87.13 50 ALA A O 1
ATOM 418 N N . PRO A 1 51 ? 25.02 -18.07 -8.2 1 87.23 51 PRO A N 1
ATOM 419 C CA . PRO A 1 51 ? 23.947 -18.978 -7.787 1 87.23 51 PRO A CA 1
ATOM 420 C C . PRO A 1 51 ? 22.992 -19.32 -8.928 1 87.23 51 PRO A C 1
ATOM 422 O O . PRO A 1 51 ? 22.454 -20.429 -8.975 1 87.23 51 PRO A O 1
ATOM 425 N N . LEU A 1 52 ? 22.812 -18.432 -9.839 1 87.53 52 LEU A N 1
ATOM 426 C CA . LEU A 1 52 ? 21.931 -18.693 -10.972 1 87.53 52 LEU A CA 1
ATOM 427 C C . LEU A 1 52 ? 22.535 -19.743 -11.899 1 87.53 52 LEU A C 1
ATOM 429 O O . LEU A 1 52 ? 21.821 -20.606 -12.415 1 87.53 52 LEU A O 1
ATOM 433 N N . THR A 1 53 ? 23.846 -19.695 -12.094 1 87.19 53 THR A N 1
ATOM 434 C CA . THR A 1 53 ? 24.515 -20.694 -12.921 1 87.19 53 THR A CA 1
ATOM 435 C C . THR A 1 53 ? 24.518 -22.054 -12.229 1 87.19 53 THR A C 1
ATOM 437 O O . THR A 1 53 ? 24.373 -23.089 -12.882 1 87.19 53 THR A O 1
ATOM 440 N N . LEU A 1 54 ? 24.663 -21.932 -10.911 1 89.35 54 LEU A N 1
ATOM 441 C CA . LEU A 1 54 ? 24.578 -23.173 -10.148 1 89.35 54 LEU A CA 1
ATOM 442 C C . LEU A 1 54 ? 23.186 -23.787 -10.262 1 89.35 54 LEU A C 1
ATOM 444 O O . LEU A 1 54 ? 23.05 -25.001 -10.423 1 89.35 54 LEU A O 1
ATOM 448 N N . GLY A 1 55 ? 22.215 -22.926 -10.146 1 88.82 55 GLY A N 1
ATOM 449 C CA . GLY A 1 55 ? 20.85 -23.402 -10.308 1 88.82 55 GLY A CA 1
ATOM 450 C C . GLY A 1 55 ? 20.563 -23.926 -11.702 1 88.82 55 GLY A C 1
ATOM 451 O O . GLY A 1 55 ? 19.932 -24.974 -11.859 1 88.82 55 GLY A O 1
ATOM 452 N N . ALA A 1 56 ? 21.079 -23.269 -12.703 1 86.8 56 ALA A N 1
ATOM 453 C CA . ALA A 1 56 ? 20.9 -23.695 -14.089 1 86.8 56 ALA A CA 1
ATOM 454 C C . ALA A 1 56 ? 21.625 -25.011 -14.356 1 86.8 56 ALA A C 1
ATOM 456 O O . ALA A 1 56 ? 21.115 -25.873 -15.075 1 86.8 56 ALA A O 1
ATOM 457 N N . GLY A 1 57 ? 22.855 -25.082 -13.825 1 87.39 57 GLY A N 1
ATOM 458 C CA . GLY A 1 57 ? 23.584 -26.336 -13.932 1 87.39 57 GLY A CA 1
ATOM 459 C C . GLY A 1 57 ? 22.875 -27.497 -13.26 1 87.39 57 GLY A C 1
ATOM 460 O O . GLY A 1 57 ? 22.805 -28.594 -13.816 1 87.39 57 GLY A O 1
ATOM 461 N N . ALA A 1 58 ? 22.358 -27.201 -12.087 1 91.42 58 ALA A N 1
ATOM 462 C CA . ALA A 1 58 ? 21.593 -28.222 -11.376 1 91.42 58 ALA A CA 1
ATOM 463 C C . ALA A 1 58 ? 20.342 -28.613 -12.158 1 91.42 58 ALA A C 1
ATOM 465 O O . ALA A 1 58 ? 19.95 -29.783 -12.17 1 91.42 58 ALA A O 1
ATOM 466 N N . LEU A 1 59 ? 19.798 -27.636 -12.785 1 87.47 59 LEU A N 1
ATOM 467 C CA . LEU A 1 59 ? 18.624 -27.896 -13.611 1 87.47 59 LEU A CA 1
ATOM 468 C C . LEU A 1 59 ? 18.985 -28.768 -14.809 1 87.47 59 LEU A C 1
ATOM 470 O O . LEU A 1 59 ? 18.211 -29.645 -15.2 1 87.47 59 LEU A O 1
ATOM 474 N N . ALA A 1 60 ? 20.096 -28.541 -15.373 1 86.13 60 ALA A N 1
ATOM 475 C CA . ALA A 1 60 ? 20.557 -29.347 -16.501 1 86.13 60 ALA A CA 1
ATOM 476 C C . ALA A 1 60 ? 20.788 -30.796 -16.082 1 86.13 60 ALA A C 1
ATOM 478 O O . ALA A 1 60 ? 20.433 -31.724 -16.812 1 86.13 60 ALA A O 1
ATOM 479 N N . VAL A 1 61 ? 21.355 -30.913 -14.909 1 88.07 61 VAL A N 1
ATOM 480 C CA . VAL A 1 61 ? 21.608 -32.255 -14.395 1 88.07 61 VAL A CA 1
ATOM 481 C C . VAL A 1 61 ? 20.282 -32.959 -14.116 1 88.07 61 VAL A C 1
ATOM 483 O O . VAL A 1 61 ? 20.104 -34.126 -14.475 1 88.07 61 VAL A O 1
ATOM 486 N N . ALA A 1 62 ? 19.457 -32.206 -13.51 1 86 62 ALA A N 1
ATOM 487 C CA . ALA A 1 62 ? 18.144 -32.773 -13.216 1 86 62 ALA A CA 1
ATOM 488 C C . ALA A 1 62 ? 17.413 -33.157 -14.499 1 86 62 ALA A C 1
ATOM 490 O O . ALA A 1 62 ? 16.759 -34.201 -14.56 1 86 62 ALA A O 1
ATOM 491 N N . SER A 1 63 ? 17.536 -32.289 -15.512 1 83.03 63 SER A N 1
ATOM 492 C CA . SER A 1 63 ? 16.902 -32.569 -16.796 1 83.03 63 SER A CA 1
ATOM 493 C C . SER A 1 63 ? 17.528 -33.786 -17.469 1 83.03 63 SER A C 1
ATOM 495 O O . SER A 1 63 ? 16.824 -34.602 -18.066 1 83.03 63 SER A O 1
ATOM 497 N N . PHE A 1 64 ? 18.789 -33.91 -17.353 1 83 64 PHE A N 1
ATOM 498 C CA . PHE A 1 64 ? 19.492 -35.058 -17.913 1 83 64 PHE A CA 1
ATOM 499 C C . PHE A 1 64 ? 19.01 -36.353 -17.271 1 83 64 PHE A C 1
ATOM 501 O O . PHE A 1 64 ? 18.774 -37.346 -17.963 1 83 64 PHE A O 1
ATOM 508 N N . VAL A 1 65 ? 18.923 -36.306 -15.981 1 84.13 65 VAL A N 1
ATOM 509 C CA . VAL A 1 65 ? 18.462 -37.484 -15.254 1 84.13 65 VAL A CA 1
ATOM 510 C C . VAL A 1 65 ? 17.031 -37.819 -15.667 1 84.13 65 VAL A C 1
ATOM 512 O O . VAL A 1 65 ? 16.674 -38.992 -15.8 1 84.13 65 VAL A O 1
ATOM 515 N N . ASN A 1 66 ? 16.245 -36.798 -15.923 1 80.43 66 ASN A N 1
ATOM 516 C CA . ASN A 1 66 ? 14.868 -37.011 -16.355 1 80.43 66 ASN A CA 1
ATOM 517 C C . ASN A 1 66 ? 14.807 -37.692 -17.719 1 80.43 66 ASN A C 1
ATOM 519 O O . ASN A 1 66 ? 13.989 -38.588 -17.935 1 80.43 66 ASN A O 1
ATOM 523 N N . PHE A 1 67 ? 15.665 -37.358 -18.57 1 80.27 67 PHE A N 1
ATOM 524 C CA . PHE A 1 67 ? 15.68 -37.931 -19.91 1 80.27 67 PHE A CA 1
ATOM 525 C C . PHE A 1 67 ? 16.225 -39.354 -19.884 1 80.27 67 PHE A C 1
ATOM 527 O O . PHE A 1 67 ? 15.827 -40.192 -20.696 1 80.27 67 PHE A O 1
ATOM 534 N N . ARG A 1 68 ? 17.059 -39.527 -18.889 1 79.19 68 ARG A N 1
ATOM 535 C CA . ARG A 1 68 ? 17.605 -40.875 -18.769 1 79.19 68 ARG A CA 1
ATOM 536 C C . ARG A 1 68 ? 16.588 -41.824 -18.143 1 79.19 68 ARG A C 1
ATOM 538 O O . ARG A 1 68 ? 16.702 -43.044 -18.282 1 79.19 68 ARG A O 1
ATOM 545 N N . THR A 1 69 ? 15.716 -41.24 -17.517 1 77.19 69 THR A N 1
ATOM 546 C CA . THR A 1 69 ? 14.682 -42.064 -16.902 1 77.19 69 THR A CA 1
ATOM 547 C C . THR A 1 69 ? 13.928 -42.865 -17.959 1 77.19 69 THR A C 1
ATOM 549 O O . THR A 1 69 ? 13.583 -44.027 -17.736 1 77.19 69 THR A O 1
ATOM 552 N N . GLY A 1 70 ? 13.642 -42.296 -19.142 1 72.48 70 GLY A N 1
ATOM 553 C CA . GLY A 1 70 ? 13.017 -43.027 -20.233 1 72.48 70 GLY A CA 1
ATOM 554 C C . GLY A 1 70 ? 13.82 -44.235 -20.679 1 72.48 70 GLY A C 1
ATOM 555 O O . GLY A 1 70 ? 13.259 -45.308 -20.912 1 72.48 70 GLY A O 1
ATOM 556 N N . ALA A 1 71 ? 15.112 -44.032 -20.719 1 73.57 71 ALA A N 1
ATOM 557 C CA . ALA A 1 71 ? 15.987 -45.129 -21.123 1 73.57 71 ALA A CA 1
ATOM 558 C C . ALA A 1 71 ? 15.998 -46.238 -20.074 1 73.57 71 ALA A C 1
ATOM 560 O O . ALA A 1 71 ? 16.07 -47.421 -20.413 1 73.57 71 ALA A O 1
ATOM 561 N N . GLN A 1 72 ? 15.914 -45.8 -18.857 1 74.65 72 GLN A N 1
ATOM 562 C CA . GLN A 1 72 ? 15.905 -46.787 -17.783 1 74.65 72 GLN A CA 1
ATOM 563 C C . GLN A 1 72 ? 14.61 -47.594 -17.787 1 74.65 72 GLN A C 1
ATOM 565 O O . GLN A 1 72 ? 14.614 -48.786 -17.476 1 74.65 72 GLN A O 1
ATOM 570 N N . LEU A 1 73 ? 13.575 -46.907 -18.198 1 72.78 73 LEU A N 1
ATOM 571 C CA . LEU A 1 73 ? 12.297 -47.602 -18.308 1 72.78 73 LEU A CA 1
ATOM 572 C C . LEU A 1 73 ? 12.343 -48.653 -19.412 1 72.78 73 LEU A C 1
ATOM 574 O O . LEU A 1 73 ? 11.846 -49.768 -19.235 1 72.78 73 LEU A O 1
ATOM 578 N N . LYS A 1 74 ? 12.941 -48.323 -20.507 1 72.39 74 LYS A N 1
ATOM 579 C CA . LYS A 1 74 ? 13.122 -49.261 -21.611 1 72.39 74 LYS A CA 1
ATOM 580 C C . LYS A 1 74 ? 13.897 -50.496 -21.162 1 72.39 74 LYS A C 1
ATOM 582 O O . LYS A 1 74 ? 13.483 -51.626 -21.43 1 72.39 74 LYS A O 1
ATOM 587 N N . GLN A 1 75 ? 15.003 -50.263 -20.48 1 71.98 75 GLN A N 1
ATOM 588 C CA . GLN A 1 75 ? 15.859 -51.365 -20.055 1 71.98 75 GLN A CA 1
ATOM 589 C C . GLN A 1 75 ? 15.146 -52.256 -19.042 1 71.98 75 GLN A C 1
ATOM 591 O O . GLN A 1 75 ? 15.31 -53.478 -19.058 1 71.98 75 GLN A O 1
ATOM 596 N N . ALA A 1 76 ? 14.385 -51.661 -18.22 1 70.44 76 ALA A N 1
ATOM 597 C CA . ALA A 1 76 ? 13.676 -52.418 -17.191 1 70.44 76 ALA A CA 1
ATOM 598 C C . ALA A 1 76 ? 12.613 -53.321 -17.81 1 70.44 76 ALA A C 1
ATOM 600 O O . ALA A 1 76 ? 12.352 -54.417 -17.308 1 70.44 76 ALA A O 1
ATOM 601 N N . ILE A 1 77 ? 12.054 -52.879 -18.918 1 68.73 77 ILE A N 1
ATOM 602 C CA . ILE A 1 77 ? 10.989 -53.636 -19.568 1 68.73 77 ILE A CA 1
ATOM 603 C C . ILE A 1 77 ? 11.594 -54.751 -20.418 1 68.73 77 ILE A C 1
ATOM 605 O O . ILE A 1 77 ? 11.066 -55.865 -20.459 1 68.73 77 ILE A O 1
ATOM 609 N N . GLU A 1 78 ? 12.581 -54.484 -21.055 1 69.24 78 GLU A N 1
ATOM 610 C CA . GLU A 1 78 ? 13.141 -55.447 -21.998 1 69.24 78 GLU A CA 1
ATOM 611 C C . GLU A 1 78 ? 13.994 -56.49 -21.282 1 69.24 78 GLU A C 1
ATOM 613 O O . GLU A 1 78 ? 14.116 -57.626 -21.746 1 69.24 78 GLU A O 1
ATOM 618 N N . SER A 1 79 ? 14.83 -56.41 -19.723 1 60.19 79 SER A N 1
ATOM 619 C CA . SER A 1 79 ? 15.736 -57.378 -19.115 1 60.19 79 SER A CA 1
ATOM 620 C C . SER A 1 79 ? 15.164 -57.929 -17.813 1 60.19 79 SER A C 1
ATOM 622 O O . SER A 1 79 ? 14.854 -57.168 -16.894 1 60.19 79 SER A O 1
ATOM 624 N N . ALA A 1 80 ? 14.121 -58.561 -18.518 1 54.18 80 ALA A N 1
ATOM 625 C CA . ALA A 1 80 ? 13.551 -59.28 -17.381 1 54.18 80 ALA A CA 1
ATOM 626 C C . ALA A 1 80 ? 14.506 -59.268 -16.191 1 54.18 80 ALA A C 1
ATOM 628 O O . ALA A 1 80 ? 14.07 -59.23 -15.038 1 54.18 80 ALA A O 1
ATOM 629 N N . GLU A 1 81 ? 15.719 -59.583 -16.443 1 49.77 81 GLU A N 1
ATOM 630 C CA . GLU A 1 81 ? 16.701 -59.819 -15.389 1 49.77 81 GLU A CA 1
ATOM 631 C C . GLU A 1 81 ? 17.457 -58.54 -15.042 1 49.77 81 GLU A C 1
ATOM 633 O O . GLU A 1 81 ? 18.547 -58.296 -15.563 1 49.77 81 GLU A O 1
ATOM 638 N N . GLU A 1 82 ? 16.835 -57.467 -15.061 1 55.53 82 GLU A N 1
ATOM 639 C CA . GLU A 1 82 ? 17.661 -56.319 -14.702 1 55.53 82 GLU A CA 1
ATOM 640 C C . GLU A 1 82 ? 18.442 -56.581 -13.417 1 55.53 82 GLU A C 1
ATOM 642 O O . GLU A 1 82 ? 17.851 -56.872 -12.374 1 55.53 82 GLU A O 1
ATOM 647 N N . GLY A 1 83 ? 19.641 -57.173 -13.583 1 55.69 83 GLY A N 1
ATOM 648 C CA . GLY A 1 83 ? 20.512 -57.503 -12.466 1 55.69 83 GLY A CA 1
ATOM 649 C C . GLY A 1 83 ? 20.551 -56.423 -11.401 1 55.69 83 GLY A C 1
ATOM 650 O O . GLY A 1 83 ? 20.118 -55.293 -11.639 1 55.69 83 GLY A O 1
ATOM 651 N N . ARG A 1 84 ? 20.617 -56.77 -10.115 1 63.81 84 ARG A N 1
ATOM 652 C CA . ARG A 1 84 ? 20.783 -55.964 -8.91 1 63.81 84 ARG A CA 1
ATOM 653 C C . ARG A 1 84 ? 21.651 -54.741 -9.185 1 63.81 84 ARG A C 1
ATOM 655 O O . ARG A 1 84 ? 21.381 -53.654 -8.67 1 63.81 84 ARG A O 1
ATOM 662 N N . SER A 1 85 ? 22.476 -54.886 -10.149 1 65.91 85 SER A N 1
ATOM 663 C CA . SER A 1 85 ? 23.44 -53.818 -10.393 1 65.91 85 SER A CA 1
ATOM 664 C C . SER A 1 85 ? 22.823 -52.694 -11.22 1 65.91 85 SER A C 1
ATOM 666 O O . SER A 1 85 ? 23.081 -51.516 -10.965 1 65.91 85 SER A O 1
ATOM 668 N N . SER A 1 86 ? 21.977 -53.008 -12.098 1 75.29 86 SER A N 1
ATOM 669 C CA . SER A 1 86 ? 21.344 -51.995 -12.935 1 75.29 86 SER A CA 1
ATOM 670 C C . SER A 1 86 ? 20.329 -51.178 -12.142 1 75.29 86 SER A C 1
ATOM 672 O O . SER A 1 86 ? 20.23 -49.962 -12.317 1 75.29 86 SER A O 1
ATOM 674 N N . ALA A 1 87 ? 19.761 -51.814 -11.179 1 75.76 87 ALA A N 1
ATOM 675 C CA . ALA A 1 87 ? 18.796 -51.131 -10.322 1 75.76 87 ALA A CA 1
ATOM 676 C C . ALA A 1 87 ? 19.492 -50.138 -9.395 1 75.76 87 ALA A C 1
ATOM 678 O O . ALA A 1 87 ? 18.993 -49.032 -9.173 1 75.76 87 ALA A O 1
ATOM 679 N N . ALA A 1 88 ? 20.598 -50.559 -8.901 1 78.19 88 ALA A N 1
ATOM 680 C CA . ALA A 1 88 ? 21.351 -49.691 -7.999 1 78.19 88 ALA A CA 1
ATOM 681 C C . ALA A 1 88 ? 21.875 -48.46 -8.734 1 78.19 88 ALA A C 1
ATOM 683 O O . ALA A 1 88 ? 21.89 -47.358 -8.18 1 78.19 88 ALA A O 1
ATOM 684 N N . ARG A 1 89 ? 22.264 -48.57 -9.965 1 82.46 89 ARG A N 1
ATOM 685 C CA . ARG A 1 89 ? 22.752 -47.446 -10.757 1 82.46 89 ARG A CA 1
ATOM 686 C C . ARG A 1 89 ? 21.625 -46.469 -11.074 1 82.46 89 ARG A C 1
ATOM 688 O O . ARG A 1 89 ? 21.834 -45.254 -11.083 1 82.46 89 ARG A O 1
ATOM 695 N N . SER A 1 90 ? 20.508 -47.034 -11.291 1 84.41 90 SER A N 1
ATOM 696 C CA . SER A 1 90 ? 19.365 -46.173 -11.575 1 84.41 90 SER A CA 1
ATOM 697 C C . SER A 1 90 ? 18.947 -45.383 -10.34 1 84.41 90 SER A C 1
ATOM 699 O O . SER A 1 90 ? 18.618 -44.199 -10.435 1 84.41 90 SER A O 1
ATOM 701 N N . LEU A 1 91 ? 19.027 -46.02 -9.177 1 82.67 91 LEU A N 1
ATOM 702 C CA . LEU A 1 91 ? 18.653 -45.35 -7.937 1 82.67 91 LEU A CA 1
ATOM 703 C C . LEU A 1 91 ? 19.627 -44.222 -7.613 1 82.67 91 LEU A C 1
ATOM 705 O O . LEU A 1 91 ? 19.223 -43.173 -7.108 1 82.67 91 LEU A O 1
ATOM 709 N N . LEU A 1 92 ? 20.881 -44.476 -7.898 1 85.32 92 LEU A N 1
ATOM 710 C CA . LEU A 1 92 ? 21.893 -43.449 -7.673 1 85.32 92 LEU A CA 1
ATOM 711 C C . LEU A 1 92 ? 21.699 -42.276 -8.627 1 85.32 92 LEU A C 1
ATOM 713 O O . LEU A 1 92 ? 21.872 -41.118 -8.238 1 85.32 92 LEU A O 1
ATOM 717 N N . LEU A 1 93 ? 21.335 -42.604 -9.841 1 87.5 93 LEU A N 1
ATOM 718 C CA . LEU A 1 93 ? 21.1 -41.55 -10.822 1 87.5 93 LEU A CA 1
ATOM 719 C C . LEU A 1 93 ? 19.88 -40.717 -10.443 1 87.5 93 LEU A C 1
ATOM 721 O O . LEU A 1 93 ? 19.889 -39.493 -10.59 1 87.5 93 LEU A O 1
ATOM 725 N N . PHE A 1 94 ? 18.896 -41.396 -9.902 1 87.17 94 PHE A N 1
ATOM 726 C CA . PHE A 1 94 ? 17.7 -40.68 -9.474 1 87.17 94 PHE A CA 1
ATOM 727 C C . PHE A 1 94 ? 17.994 -39.815 -8.254 1 87.17 94 PHE A C 1
ATOM 729 O O . PHE A 1 94 ? 17.441 -38.722 -8.113 1 87.17 94 PHE A O 1
ATOM 736 N N . GLY A 1 95 ? 18.844 -40.353 -7.363 1 87.05 95 GLY A N 1
ATOM 737 C CA . GLY A 1 95 ? 19.273 -39.557 -6.224 1 87.05 95 GLY A CA 1
ATOM 738 C C . GLY A 1 95 ? 20.023 -38.3 -6.623 1 87.05 95 GLY A C 1
ATOM 739 O O . GLY A 1 95 ? 19.81 -37.233 -6.043 1 87.05 95 GLY A O 1
ATOM 740 N N . LEU A 1 96 ? 20.835 -38.443 -7.671 1 89.26 96 LEU A N 1
ATOM 741 C CA . LEU A 1 96 ? 21.575 -37.293 -8.179 1 89.26 96 LEU A CA 1
ATOM 742 C C . LEU A 1 96 ? 20.629 -36.27 -8.8 1 89.26 96 LEU A C 1
ATOM 744 O O . LEU A 1 96 ? 20.824 -35.063 -8.642 1 89.26 96 LEU A O 1
ATOM 748 N N . GLY A 1 97 ? 19.65 -36.748 -9.492 1 89.28 97 GLY A N 1
ATOM 749 C CA . GLY A 1 97 ? 18.654 -35.853 -10.057 1 89.28 97 GLY A CA 1
ATOM 750 C C . GLY A 1 97 ? 17.85 -35.114 -9.004 1 89.28 97 GLY A C 1
ATOM 751 O O . GLY A 1 97 ? 17.584 -33.918 -9.144 1 89.28 97 GLY A O 1
ATOM 752 N N . ALA A 1 98 ? 17.502 -35.849 -7.958 1 87.79 98 ALA A N 1
ATOM 753 C CA . ALA A 1 98 ? 16.738 -35.248 -6.868 1 87.79 98 ALA A CA 1
ATOM 754 C C . ALA A 1 98 ? 17.567 -34.2 -6.131 1 87.79 98 ALA A C 1
ATOM 756 O O . ALA A 1 98 ? 17.049 -33.151 -5.742 1 87.79 98 ALA A O 1
ATOM 757 N N . LEU A 1 99 ? 18.825 -34.536 -5.954 1 91.1 99 LEU A N 1
ATOM 758 C CA . LEU A 1 99 ? 19.728 -33.588 -5.31 1 91.1 99 LEU A CA 1
ATOM 759 C C . LEU A 1 99 ? 19.906 -32.339 -6.168 1 91.1 99 LEU A C 1
ATOM 761 O O . LEU A 1 99 ? 19.951 -31.223 -5.645 1 91.1 99 LEU A O 1
ATOM 765 N N . ALA A 1 100 ? 20.019 -32.541 -7.458 1 91.47 100 ALA A N 1
ATOM 766 C CA . ALA A 1 100 ? 20.124 -31.407 -8.373 1 91.47 100 ALA A CA 1
ATOM 767 C C . ALA A 1 100 ? 18.864 -30.547 -8.327 1 91.47 100 ALA A C 1
ATOM 769 O O . ALA A 1 100 ? 18.94 -29.32 -8.419 1 91.47 100 ALA A O 1
ATOM 770 N N . GLY A 1 101 ? 17.8 -31.227 -8.165 1 87.28 101 GLY A N 1
ATOM 771 C CA . GLY A 1 101 ? 16.553 -30.491 -8.025 1 87.28 101 GLY A CA 1
ATOM 772 C C . GLY A 1 101 ? 16.492 -29.655 -6.761 1 87.28 101 GLY A C 1
ATOM 773 O O . GLY A 1 101 ? 15.993 -28.528 -6.78 1 87.28 101 GLY A O 1
ATOM 774 N N . CYS A 1 102 ? 16.974 -30.223 -5.726 1 87.64 102 CYS A N 1
ATOM 775 C CA . CYS A 1 102 ? 17.042 -29.512 -4.454 1 87.64 102 CYS A CA 1
ATOM 776 C C . CYS A 1 102 ? 17.933 -28.28 -4.564 1 87.64 102 CYS A C 1
ATOM 778 O O . CYS A 1 102 ? 17.543 -27.188 -4.149 1 87.64 102 CYS A O 1
ATOM 780 N N . VAL A 1 103 ? 19.081 -28.46 -5.151 1 90.88 103 VAL A N 1
ATOM 781 C CA . VAL A 1 103 ? 20.038 -27.368 -5.301 1 90.88 103 VAL A CA 1
ATOM 782 C C . VAL A 1 103 ? 19.446 -26.282 -6.196 1 90.88 103 VAL A C 1
ATOM 784 O O . VAL A 1 103 ? 19.613 -25.089 -5.929 1 90.88 103 VAL A O 1
ATOM 787 N N . ARG A 1 104 ? 18.797 -26.708 -7.186 1 88.27 104 ARG A N 1
ATOM 788 C CA . ARG A 1 104 ? 18.159 -25.763 -8.097 1 88.27 104 ARG A CA 1
ATOM 789 C C . ARG A 1 104 ? 17.122 -24.916 -7.369 1 88.27 104 ARG A C 1
ATOM 791 O O . ARG A 1 104 ? 17.089 -23.693 -7.528 1 88.27 104 ARG A O 1
ATOM 798 N N . THR A 1 105 ? 16.304 -25.551 -6.58 1 84.29 105 THR A N 1
ATOM 799 C CA . THR A 1 105 ? 15.235 -24.851 -5.876 1 84.29 105 THR A CA 1
ATOM 800 C C . THR A 1 105 ? 15.81 -23.844 -4.884 1 84.29 105 THR A C 1
ATOM 802 O O . THR A 1 105 ? 15.372 -22.693 -4.837 1 84.29 105 THR A O 1
ATOM 805 N N . ILE A 1 106 ? 16.792 -24.27 -4.176 1 87.83 106 ILE A N 1
ATOM 806 C CA . ILE A 1 106 ? 17.405 -23.41 -3.169 1 87.83 106 ILE A CA 1
ATOM 807 C C . ILE A 1 106 ? 18.086 -22.224 -3.849 1 87.83 106 ILE A C 1
ATOM 809 O O . ILE A 1 106 ? 17.953 -21.083 -3.399 1 87.83 106 ILE A O 1
ATOM 813 N N . SER A 1 107 ? 18.792 -22.565 -4.938 1 89.84 107 SER A N 1
ATOM 814 C CA . SER A 1 107 ? 19.543 -21.522 -5.63 1 89.84 107 SER A CA 1
ATOM 815 C C . SER A 1 107 ? 18.61 -20.471 -6.224 1 89.84 107 SER A C 1
ATOM 817 O O . SER A 1 107 ? 18.801 -19.272 -6.011 1 89.84 107 SER A O 1
ATOM 819 N N . PHE A 1 108 ? 17.561 -20.875 -6.872 1 88.12 108 PHE A N 1
ATOM 820 C CA . PHE A 1 108 ? 16.685 -19.931 -7.557 1 88.12 108 PHE A CA 1
ATOM 821 C C . PHE A 1 108 ? 15.812 -19.179 -6.559 1 88.12 108 PHE A C 1
ATOM 823 O O . PHE A 1 108 ? 15.607 -17.971 -6.693 1 88.12 108 PHE A O 1
ATOM 830 N N . ASP A 1 109 ? 15.303 -19.814 -5.567 1 84.99 109 ASP A N 1
ATOM 831 C CA . ASP A 1 109 ? 14.45 -19.172 -4.572 1 84.99 109 ASP A CA 1
ATOM 832 C C . ASP A 1 109 ? 15.229 -18.134 -3.767 1 84.99 109 ASP A C 1
ATOM 834 O O . ASP A 1 109 ? 14.728 -17.038 -3.507 1 84.99 109 ASP A O 1
ATOM 838 N N . SER A 1 110 ? 16.448 -18.558 -3.349 1 88.22 110 SER A N 1
ATOM 839 C CA . SER A 1 110 ? 17.275 -17.631 -2.583 1 88.22 110 SER A CA 1
ATOM 840 C C . SER A 1 110 ? 17.679 -16.426 -3.425 1 88.22 110 SER A C 1
ATOM 842 O O . SER A 1 110 ? 17.714 -15.298 -2.927 1 88.22 110 SER A O 1
ATOM 844 N N . THR A 1 111 ? 18.02 -16.723 -4.671 1 88.73 111 THR A N 1
ATOM 845 C CA . THR A 1 111 ? 18.416 -15.632 -5.555 1 88.73 111 THR A CA 1
ATOM 846 C C . THR A 1 111 ? 17.243 -14.69 -5.81 1 88.73 111 THR A C 1
ATOM 848 O O . THR A 1 111 ? 17.427 -13.474 -5.907 1 88.73 111 THR A O 1
ATOM 851 N N . SER A 1 112 ? 16.045 -15.244 -5.991 1 89.05 112 SER A N 1
ATOM 852 C CA . SER A 1 112 ? 14.857 -14.422 -6.199 1 89.05 112 SER A CA 1
ATOM 853 C C . SER A 1 112 ? 14.642 -13.457 -5.038 1 89.05 112 SER A C 1
ATOM 855 O O . SER A 1 112 ? 14.321 -12.286 -5.248 1 89.05 112 SER A O 1
ATOM 857 N N . GLU A 1 113 ? 14.879 -13.943 -3.886 1 87.65 113 GLU A N 1
ATOM 858 C CA . GLU A 1 113 ? 14.683 -13.107 -2.706 1 87.65 113 GLU A CA 1
ATOM 859 C C . GLU A 1 113 ? 15.784 -12.058 -2.582 1 87.65 113 GLU A C 1
ATOM 861 O O . GLU A 1 113 ? 15.536 -10.939 -2.129 1 87.65 113 GLU A O 1
ATOM 866 N N . ARG A 1 114 ? 16.994 -12.429 -2.878 1 90.84 114 ARG A N 1
ATOM 867 C CA . ARG A 1 114 ? 18.093 -11.469 -2.856 1 90.84 114 ARG A CA 1
ATOM 868 C C . ARG A 1 114 ? 17.869 -10.357 -3.875 1 90.84 114 ARG A C 1
ATOM 870 O O . ARG A 1 114 ? 18.163 -9.191 -3.603 1 90.84 114 ARG A O 1
ATOM 877 N N . LEU A 1 115 ? 17.402 -10.765 -4.985 1 89.52 115 LEU A N 1
ATOM 878 C CA . LEU A 1 115 ? 17.091 -9.771 -6.007 1 89.52 115 LEU A CA 1
ATOM 879 C C . LEU A 1 115 ? 15.975 -8.842 -5.54 1 89.52 115 LEU A C 1
ATOM 881 O O . LEU A 1 115 ? 16.032 -7.632 -5.771 1 89.52 115 LEU A O 1
ATOM 885 N N . ARG A 1 116 ? 14.981 -9.41 -4.966 1 89.33 116 ARG A N 1
ATOM 886 C CA . ARG A 1 116 ? 13.886 -8.614 -4.422 1 89.33 116 ARG A CA 1
ATOM 887 C C . ARG A 1 116 ? 14.404 -7.567 -3.442 1 89.33 116 ARG A C 1
ATOM 889 O O . ARG A 1 116 ? 14.019 -6.398 -3.513 1 89.33 116 ARG A O 1
ATOM 896 N N . ALA A 1 117 ? 15.295 -8.058 -2.582 1 90.59 117 ALA A N 1
ATOM 897 C CA . ALA A 1 117 ? 15.854 -7.17 -1.566 1 90.59 117 ALA A CA 1
ATOM 898 C C . ALA A 1 117 ? 16.695 -6.067 -2.203 1 90.59 117 ALA A C 1
ATOM 900 O O . ALA A 1 117 ? 16.563 -4.894 -1.848 1 90.59 117 ALA A O 1
ATOM 901 N N . SER A 1 118 ? 17.549 -6.418 -3.077 1 90.54 118 SER A N 1
ATOM 902 C CA . SER A 1 118 ? 18.433 -5.451 -3.72 1 90.54 118 SER A CA 1
ATOM 903 C C . SER A 1 118 ? 17.639 -4.424 -4.521 1 90.54 118 SER A C 1
ATOM 905 O O . SER A 1 118 ? 17.941 -3.23 -4.479 1 90.54 118 SER A O 1
ATOM 907 N N . MET A 1 119 ? 16.648 -4.867 -5.238 1 90.55 119 MET A N 1
ATOM 908 C CA . MET A 1 119 ? 15.828 -3.962 -6.039 1 90.55 119 MET A CA 1
ATOM 909 C C . MET A 1 119 ? 15.004 -3.04 -5.147 1 90.55 119 MET A C 1
ATOM 911 O O . MET A 1 119 ? 14.865 -1.851 -5.437 1 90.55 119 MET A O 1
ATOM 915 N N . ALA A 1 120 ? 14.437 -3.663 -4.133 1 90.57 120 ALA A N 1
ATOM 916 C CA . ALA A 1 120 ? 13.643 -2.863 -3.204 1 90.57 120 ALA A CA 1
ATOM 917 C C . ALA A 1 120 ? 14.476 -1.739 -2.596 1 90.57 120 ALA A C 1
ATOM 919 O O . ALA A 1 120 ? 14.014 -0.6 -2.495 1 90.57 120 ALA A O 1
ATOM 920 N N . VAL A 1 121 ? 15.707 -2.046 -2.187 1 91.59 121 VAL A N 1
ATOM 921 C CA . VAL A 1 121 ? 16.588 -1.069 -1.556 1 91.59 121 VAL A CA 1
ATOM 922 C C . VAL A 1 121 ? 16.945 0.028 -2.557 1 91.59 121 VAL A C 1
ATOM 924 O O . VAL A 1 121 ? 16.961 1.211 -2.211 1 91.59 121 VAL A O 1
ATOM 927 N N . GLU A 1 122 ? 17.21 -0.357 -3.71 1 90 122 GLU A N 1
ATOM 928 C CA . GLU A 1 122 ? 17.575 0.621 -4.731 1 90 122 GLU A CA 1
ATOM 929 C C . GLU A 1 122 ? 16.41 1.556 -5.042 1 90 122 GLU A C 1
ATOM 931 O O . GLU A 1 122 ? 16.596 2.769 -5.166 1 90 122 GLU A O 1
ATOM 936 N N . VAL A 1 123 ? 15.281 0.978 -5.259 1 89.3 123 VAL A N 1
ATOM 937 C CA . VAL A 1 123 ? 14.107 1.78 -5.587 1 89.3 123 VAL A CA 1
ATOM 938 C C . VAL A 1 123 ? 13.771 2.706 -4.42 1 89.3 123 VAL A C 1
ATOM 940 O O . VAL A 1 123 ? 13.425 3.872 -4.625 1 89.3 123 VAL A O 1
ATOM 943 N N . PHE A 1 124 ? 13.877 2.178 -3.231 1 89.62 124 PHE A N 1
ATOM 944 C CA . PHE A 1 124 ? 13.633 2.977 -2.037 1 89.62 124 PHE A CA 1
ATOM 945 C C . PHE A 1 124 ? 14.624 4.132 -1.946 1 89.62 124 PHE A C 1
ATOM 947 O O . PHE A 1 124 ? 14.238 5.267 -1.657 1 89.62 124 PHE A O 1
ATOM 954 N N . ALA A 1 125 ? 15.817 3.832 -2.157 1 89.04 125 ALA A N 1
ATOM 955 C CA . ALA A 1 125 ? 16.855 4.859 -2.131 1 89.04 125 ALA A CA 1
ATOM 956 C C . ALA A 1 125 ? 16.597 5.926 -3.191 1 89.04 125 ALA A C 1
ATOM 958 O O . ALA A 1 125 ? 16.777 7.12 -2.936 1 89.04 125 ALA A O 1
ATOM 959 N N . ALA A 1 126 ? 16.197 5.474 -4.316 1 86.97 126 ALA A N 1
ATOM 960 C CA . ALA A 1 126 ? 15.909 6.407 -5.402 1 86.97 126 ALA A CA 1
ATOM 961 C C . ALA A 1 126 ? 14.719 7.298 -5.059 1 86.97 126 ALA A C 1
ATOM 963 O O . ALA A 1 126 ? 14.704 8.483 -5.401 1 86.97 126 ALA A O 1
ATOM 964 N N . ARG A 1 127 ? 13.808 6.772 -4.446 1 85.72 127 ARG A N 1
ATOM 965 C CA . ARG A 1 127 ? 12.622 7.533 -4.068 1 85.72 127 ARG A CA 1
ATOM 966 C C . ARG A 1 127 ? 12.959 8.588 -3.019 1 85.72 127 ARG A C 1
ATOM 968 O O . ARG A 1 127 ? 12.366 9.668 -3.004 1 85.72 127 ARG A O 1
ATOM 975 N N . LEU A 1 128 ? 13.839 8.189 -2.182 1 85.37 128 LEU A N 1
ATOM 976 C CA . LEU A 1 128 ? 14.254 9.125 -1.143 1 85.37 128 LEU A CA 1
ATOM 977 C C . LEU A 1 128 ? 14.984 10.32 -1.748 1 85.37 128 LEU A C 1
ATOM 979 O O . LEU A 1 128 ? 14.991 11.408 -1.167 1 85.37 128 LEU A O 1
ATOM 983 N N . LEU A 1 129 ? 15.547 10.066 -2.85 1 78.34 129 LEU A N 1
ATOM 984 C CA . LEU A 1 129 ? 16.354 11.108 -3.476 1 78.34 129 LEU A CA 1
ATOM 985 C C . LEU A 1 129 ? 15.544 11.872 -4.518 1 78.34 129 LEU A C 1
ATOM 987 O O . LEU A 1 129 ? 16.033 12.841 -5.103 1 78.34 129 LEU A O 1
ATOM 991 N N . GLU A 1 130 ? 14.35 11.332 -4.72 1 72.06 130 GLU A N 1
ATOM 992 C CA . GLU A 1 130 ? 13.521 11.998 -5.72 1 72.06 130 GLU A CA 1
ATOM 993 C C . GLU A 1 130 ? 13.196 13.429 -5.302 1 72.06 130 GLU A C 1
ATOM 995 O O . GLU A 1 130 ? 12.878 13.685 -4.139 1 72.06 130 GLU A O 1
ATOM 1000 N N . GLU A 1 131 ? 13.572 14.424 -6.105 1 61.91 131 GLU A N 1
ATOM 1001 C CA . GLU A 1 131 ? 13.281 15.828 -5.827 1 61.91 131 GLU A CA 1
ATOM 1002 C C . GLU A 1 131 ? 11.78 16.099 -5.87 1 61.91 131 GLU A C 1
ATOM 1004 O O . GLU A 1 131 ? 11.05 15.463 -6.634 1 61.91 131 GLU A O 1
ATOM 1009 N N . PRO A 1 132 ? 11.294 16.696 -4.861 1 55.22 132 PRO A N 1
ATOM 1010 C CA . PRO A 1 132 ? 9.883 17.077 -4.944 1 55.22 132 PRO A CA 1
ATOM 1011 C C . PRO A 1 132 ? 9.513 17.68 -6.297 1 55.22 132 PRO A C 1
ATOM 1013 O O . PRO A 1 132 ? 10.202 18.579 -6.786 1 55.22 132 PRO A O 1
ATOM 1016 N N . GLN A 1 133 ? 9.453 16.93 -7.331 1 47.88 133 GLN A N 1
ATOM 1017 C CA . GLN A 1 133 ? 9.125 17.549 -8.611 1 47.88 133 GLN A CA 1
ATOM 1018 C C . GLN A 1 133 ? 7.866 18.404 -8.503 1 47.88 133 GLN A C 1
ATOM 1020 O O . GLN A 1 133 ? 6.766 17.878 -8.323 1 47.88 133 GLN A O 1
ATOM 1025 N N . VAL A 1 134 ? 7.746 19.423 -7.794 1 44.37 134 VAL A N 1
ATOM 1026 C CA . VAL A 1 134 ? 6.649 20.333 -8.104 1 44.37 134 VAL A CA 1
ATOM 1027 C C . VAL A 1 134 ? 6.483 20.446 -9.618 1 44.37 134 VAL A C 1
ATOM 1029 O O . VAL A 1 134 ? 7.289 21.094 -10.29 1 44.37 134 VAL A O 1
ATOM 1032 N N . SER A 1 135 ? 6.62 19.505 -10.424 1 39.33 135 SER A N 1
ATOM 1033 C CA . SER A 1 135 ? 6.326 19.982 -11.771 1 39.33 135 SER A CA 1
ATOM 1034 C C . SER A 1 135 ? 5.221 21.032 -11.758 1 39.33 135 SER A C 1
ATOM 1036 O O . SER A 1 135 ? 4.271 20.931 -10.978 1 39.33 135 SER A O 1
ATOM 1038 N N . SER A 1 136 ? 5.519 22.23 -12.066 1 36.89 136 SER A N 1
ATOM 1039 C CA . SER A 1 136 ? 4.607 23.288 -12.487 1 36.89 136 SER A CA 1
ATOM 1040 C C . SER A 1 136 ? 3.284 22.713 -12.981 1 36.89 136 SER A C 1
ATOM 1042 O O . SER A 1 136 ? 2.282 23.426 -13.06 1 36.89 136 SER A O 1
ATOM 1044 N N . ASP A 1 137 ? 3.319 21.851 -13.931 1 33.45 137 ASP A N 1
ATOM 1045 C CA . ASP A 1 137 ? 2.087 21.368 -14.548 1 33.45 137 ASP A CA 1
ATOM 1046 C C . ASP A 1 137 ? 1.338 20.424 -13.611 1 33.45 137 ASP A C 1
ATOM 1048 O O . ASP A 1 137 ? 1.89 19.415 -13.166 1 33.45 137 ASP A O 1
ATOM 1052 N N . ALA A 1 138 ? 0.438 20.83 -12.774 1 32.61 138 ALA A N 1
ATOM 1053 C CA . ALA A 1 138 ? -0.582 20.305 -11.871 1 32.61 138 ALA A CA 1
ATOM 1054 C C . ALA A 1 138 ? -0.879 18.839 -12.172 1 32.61 138 ALA A C 1
ATOM 1056 O O . ALA A 1 138 ? -1.387 18.113 -11.314 1 32.61 138 ALA A O 1
ATOM 1057 N N . SER A 1 139 ? -0.978 18.468 -13.375 1 33.7 139 SER A N 1
ATOM 1058 C CA . SER A 1 139 ? -1.578 17.242 -13.891 1 33.7 139 SER A CA 1
ATOM 1059 C C . SER A 1 139 ? -0.751 16.019 -13.508 1 33.7 139 SER A C 1
ATOM 1061 O O . SER A 1 139 ? -1.284 14.913 -13.398 1 33.7 139 SER A O 1
ATOM 1063 N N . GLY A 1 140 ? 0.665 16.024 -13.604 1 33.92 140 GLY A N 1
ATOM 1064 C CA . GLY A 1 140 ? 1.486 14.825 -13.662 1 33.92 140 GLY A CA 1
ATOM 1065 C C . GLY A 1 140 ? 2.011 14.394 -12.306 1 33.92 140 GLY A C 1
ATOM 1066 O O . GLY A 1 140 ? 2.694 13.374 -12.194 1 33.92 140 GLY A O 1
ATOM 1067 N N . ALA A 1 141 ? 2.264 15.279 -11.358 1 35.18 141 ALA A N 1
ATOM 1068 C CA . ALA A 1 141 ? 3.037 14.969 -10.158 1 35.18 141 ALA A CA 1
ATOM 1069 C C . ALA A 1 141 ? 2.304 13.961 -9.278 1 35.18 141 ALA A C 1
ATOM 1071 O O . ALA A 1 141 ? 2.932 13.127 -8.622 1 35.18 141 ALA A O 1
ATOM 1072 N N . SER A 1 142 ? 1.106 14.201 -9.01 1 38.32 142 SER A N 1
ATOM 1073 C CA . SER A 1 142 ? 0.317 13.363 -8.113 1 38.32 142 SER A CA 1
ATOM 1074 C C . SER A 1 142 ? 0.235 11.929 -8.625 1 38.32 142 SER A C 1
ATOM 1076 O O . SER A 1 142 ? 0.011 10.999 -7.848 1 38.32 142 SER A O 1
ATOM 1078 N N . GLN A 1 143 ? 0.281 11.892 -9.958 1 38.56 143 GLN A N 1
ATOM 1079 C CA . GLN A 1 143 ? -0.004 10.599 -10.572 1 38.56 143 GLN A CA 1
ATOM 1080 C C . GLN A 1 143 ? 1.02 9.551 -10.149 1 38.56 143 GLN A C 1
ATOM 1082 O O . GLN A 1 143 ? 0.745 8.35 -10.2 1 38.56 143 GLN A O 1
ATOM 1087 N N . ASN A 1 144 ? 2.393 9.909 -10.045 1 41.74 144 ASN A N 1
ATOM 1088 C CA . ASN A 1 144 ? 3.377 8.832 -10.032 1 41.74 144 ASN A CA 1
ATOM 1089 C C . ASN A 1 144 ? 3.737 8.418 -8.608 1 41.74 144 ASN A C 1
ATOM 1091 O O . ASN A 1 144 ? 4.806 7.853 -8.373 1 41.74 144 ASN A O 1
ATOM 1095 N N . LYS A 1 145 ? 3.174 9.114 -7.721 1 47.48 145 LYS A N 1
ATOM 1096 C CA . LYS A 1 145 ? 3.674 8.606 -6.447 1 47.48 145 LYS A CA 1
ATOM 1097 C C . LYS A 1 145 ? 3.111 7.22 -6.148 1 47.48 145 LYS A C 1
ATOM 1099 O O . LYS A 1 145 ? 1.973 7.091 -5.691 1 47.48 145 LYS A O 1
ATOM 1104 N N . ALA A 1 146 ? 3.647 6.408 -6.915 1 52.9 146 ALA A N 1
ATOM 1105 C CA . ALA A 1 146 ? 3.345 5.005 -6.645 1 52.9 146 ALA A CA 1
ATOM 1106 C C . ALA A 1 146 ? 3.422 4.705 -5.151 1 52.9 146 ALA A C 1
ATOM 1108 O O . ALA A 1 146 ? 4.379 5.099 -4.481 1 52.9 146 ALA A O 1
ATOM 1109 N N . SER A 1 147 ? 2.314 4.307 -4.607 1 61.07 147 SER A N 1
ATOM 1110 C CA . SER A 1 147 ? 2.228 3.889 -3.211 1 61.07 147 SER A CA 1
ATOM 1111 C C . SER A 1 147 ? 3.269 2.824 -2.887 1 61.07 147 SER A C 1
ATOM 1113 O O . SER A 1 147 ? 3.815 2.187 -3.791 1 61.07 147 SER A O 1
ATOM 1115 N N . VAL A 1 148 ? 3.88 2.871 -1.718 1 66.77 148 VAL A N 1
ATOM 1116 C CA . VAL A 1 148 ? 4.794 1.847 -1.224 1 66.77 148 VAL A CA 1
ATOM 1117 C C . VAL A 1 148 ? 4.283 0.463 -1.621 1 66.77 148 VAL A C 1
ATOM 1119 O O . VAL A 1 148 ? 5.066 -0.407 -2.007 1 66.77 148 VAL A O 1
ATOM 1122 N N . ALA A 1 149 ? 3.011 0.379 -1.688 1 61.09 149 ALA A N 1
ATOM 1123 C CA . ALA A 1 149 ? 2.401 -0.904 -2.026 1 61.09 149 ALA A CA 1
ATOM 1124 C C . ALA A 1 149 ? 2.63 -1.252 -3.494 1 61.09 149 ALA A C 1
ATOM 1126 O O . ALA A 1 149 ? 2.95 -2.396 -3.825 1 61.09 149 ALA A O 1
ATOM 1127 N N . SER A 1 150 ? 2.529 -0.273 -4.297 1 67.65 150 SER A N 1
ATOM 1128 C CA . SER A 1 150 ? 2.751 -0.501 -5.722 1 67.65 150 SER A CA 1
ATOM 1129 C C . SER A 1 150 ? 4.208 -0.848 -6.006 1 67.65 150 SER A C 1
ATOM 1131 O O . SER A 1 150 ? 4.496 -1.698 -6.851 1 67.65 150 SER A O 1
ATOM 1133 N N . MET A 1 151 ? 5.044 -0.218 -5.27 1 75.22 151 MET A N 1
ATOM 1134 C CA . MET A 1 151 ? 6.469 -0.494 -5.427 1 75.22 151 MET A CA 1
ATOM 1135 C C . MET A 1 151 ? 6.795 -1.924 -5.011 1 75.22 151 MET A C 1
ATOM 1137 O O . MET A 1 151 ? 7.532 -2.625 -5.707 1 75.22 151 MET A O 1
ATOM 1141 N N . GLU A 1 152 ? 6.226 -2.278 -3.928 1 75.18 152 GLU A N 1
ATOM 1142 C CA . GLU A 1 152 ? 6.493 -3.621 -3.422 1 75.18 152 GLU A CA 1
ATOM 1143 C C . GLU A 1 152 ? 5.957 -4.686 -4.375 1 75.18 152 GLU A C 1
ATOM 1145 O O . GLU A 1 152 ? 6.599 -5.718 -4.585 1 75.18 152 GLU A O 1
ATOM 1150 N N . SER A 1 153 ? 4.825 -4.373 -4.891 1 71.99 153 SER A N 1
ATOM 1151 C CA . SER A 1 153 ? 4.218 -5.31 -5.83 1 71.99 153 SER A CA 1
ATOM 1152 C C . SER A 1 153 ? 5.062 -5.454 -7.092 1 71.99 153 SER A C 1
ATOM 1154 O O . SER A 1 153 ? 5.288 -6.567 -7.57 1 71.99 153 SER A O 1
ATOM 1156 N N . ASP A 1 154 ? 5.545 -4.348 -7.62 1 77.39 154 ASP A N 1
ATOM 1157 C CA . ASP A 1 154 ? 6.369 -4.38 -8.824 1 77.39 154 ASP A CA 1
ATOM 1158 C C . ASP A 1 154 ? 7.7 -5.08 -8.559 1 77.39 154 ASP A C 1
ATOM 1160 O O . ASP A 1 154 ? 8.2 -5.818 -9.411 1 77.39 154 ASP A O 1
ATOM 1164 N N . VAL A 1 155 ? 8.249 -4.848 -7.39 1 85.73 155 VAL A N 1
ATOM 1165 C CA . VAL A 1 155 ? 9.505 -5.496 -7.028 1 85.73 155 VAL A CA 1
ATOM 1166 C C . VAL A 1 155 ? 9.298 -7.006 -6.934 1 85.73 155 VAL A C 1
ATOM 1168 O O . VAL A 1 155 ? 10.132 -7.783 -7.405 1 85.73 155 VAL A O 1
ATOM 1171 N N . ALA A 1 156 ? 8.16 -7.371 -6.373 1 79.44 156 ALA A N 1
ATOM 1172 C CA . ALA A 1 156 ? 7.852 -8.793 -6.246 1 79.44 156 ALA A CA 1
ATOM 1173 C C . ALA A 1 156 ? 7.685 -9.443 -7.617 1 79.44 156 ALA A C 1
ATOM 1175 O O . ALA A 1 156 ? 8.161 -10.558 -7.844 1 79.44 156 ALA A O 1
ATOM 1176 N N . LEU A 1 157 ? 7.045 -8.782 -8.509 1 75.85 157 LEU A N 1
ATOM 1177 C CA . LEU A 1 157 ? 6.83 -9.302 -9.854 1 75.85 157 LEU A CA 1
ATOM 1178 C C . LEU A 1 157 ? 8.154 -9.455 -10.596 1 75.85 157 LEU A C 1
ATOM 1180 O O . LEU A 1 157 ? 8.361 -10.44 -11.308 1 75.85 157 LEU A O 1
ATOM 1184 N N . CYS A 1 158 ? 9.043 -8.566 -10.368 1 81.72 158 CYS A N 1
ATOM 1185 C CA . CYS A 1 158 ? 10.344 -8.627 -11.023 1 81.72 158 CYS A CA 1
ATOM 1186 C C . CYS A 1 158 ? 11.193 -9.754 -10.447 1 81.72 158 CYS A C 1
ATOM 1188 O O . CYS A 1 158 ? 11.901 -10.443 -11.183 1 81.72 158 CYS A O 1
ATOM 1190 N N . ALA A 1 159 ? 11.07 -9.839 -9.123 1 83.6 159 ALA A N 1
ATOM 1191 C CA . ALA A 1 159 ? 11.818 -10.915 -8.478 1 83.6 159 ALA A CA 1
ATOM 1192 C C . ALA A 1 159 ? 11.305 -12.282 -8.923 1 83.6 159 ALA A C 1
ATOM 1194 O O . ALA A 1 159 ? 12.09 -13.211 -9.124 1 83.6 159 ALA A O 1
ATOM 1195 N N . ASP A 1 160 ? 10.029 -12.321 -9.117 1 77.71 160 ASP A N 1
ATOM 1196 C CA . ASP A 1 160 ? 9.407 -13.566 -9.557 1 77.71 160 ASP A CA 1
ATOM 1197 C C . ASP A 1 160 ? 9.807 -13.903 -10.992 1 77.71 160 ASP A C 1
ATOM 1199 O O . ASP A 1 160 ? 9.704 -15.055 -11.416 1 77.71 160 ASP A O 1
ATOM 1203 N N . PHE A 1 161 ? 10.249 -12.962 -11.659 1 76.41 161 PHE A N 1
ATOM 1204 C CA . PHE A 1 161 ? 10.696 -13.172 -13.031 1 76.41 161 PHE A CA 1
ATOM 1205 C C . PHE A 1 161 ? 11.848 -14.168 -13.078 1 76.41 161 PHE A C 1
ATOM 1207 O O . PHE A 1 161 ? 11.955 -14.956 -14.02 1 76.41 161 PHE A O 1
ATOM 1214 N N . ILE A 1 162 ? 12.653 -14.155 -12.018 1 77.16 162 ILE A N 1
ATOM 1215 C CA . ILE A 1 162 ? 13.779 -15.08 -11.954 1 77.16 162 ILE A CA 1
ATOM 1216 C C . ILE A 1 162 ? 13.263 -16.515 -11.874 1 77.16 162 ILE A C 1
ATOM 1218 O O . ILE A 1 162 ? 13.839 -17.423 -12.478 1 77.16 162 ILE A O 1
ATOM 1222 N N . LEU A 1 163 ? 12.19 -16.612 -11.118 1 77.68 163 LEU A N 1
ATOM 1223 C CA . LEU A 1 163 ? 11.586 -17.936 -11.023 1 77.68 163 LEU A CA 1
ATOM 1224 C C . LEU A 1 163 ? 10.972 -18.35 -12.356 1 77.68 163 LEU A C 1
ATOM 1226 O O . LEU A 1 163 ? 10.997 -19.529 -12.716 1 77.68 163 LEU A O 1
ATOM 1230 N N . LYS A 1 164 ? 10.535 -17.343 -13.044 1 76.33 164 LYS A N 1
ATOM 1231 C CA . LYS A 1 164 ? 9.999 -17.615 -14.375 1 76.33 164 LYS A CA 1
ATOM 1232 C C . LYS A 1 164 ? 11.112 -17.993 -15.349 1 76.33 164 LYS A C 1
ATOM 1234 O O . LYS A 1 164 ? 10.912 -18.829 -16.233 1 76.33 164 LYS A O 1
ATOM 1239 N N . LEU A 1 165 ? 12.237 -17.489 -15.094 1 74.6 165 LEU A N 1
ATOM 1240 C CA . LEU A 1 165 ? 13.393 -17.838 -15.914 1 74.6 165 LEU A CA 1
ATOM 1241 C C . LEU A 1 165 ? 13.817 -19.282 -15.668 1 74.6 165 LEU A C 1
ATOM 1243 O O . LEU A 1 165 ? 14.198 -19.989 -16.604 1 74.6 165 LEU A O 1
ATOM 1247 N N . GLN A 1 166 ? 13.74 -19.596 -14.417 1 81.3 166 GLN A N 1
ATOM 1248 C CA . GLN A 1 166 ? 14.004 -20.995 -14.097 1 81.3 166 GLN A CA 1
ATOM 1249 C C . GLN A 1 166 ? 13.056 -21.921 -14.853 1 81.3 166 GLN A C 1
ATOM 1251 O O . GLN A 1 166 ? 13.479 -22.944 -15.394 1 81.3 166 GLN A O 1
ATOM 1256 N N . ASN A 1 167 ? 11.83 -21.5 -14.88 1 80.63 167 ASN A N 1
ATOM 1257 C CA . ASN A 1 167 ? 10.839 -22.302 -15.589 1 80.63 167 ASN A CA 1
ATOM 1258 C C . ASN A 1 167 ? 11.087 -22.299 -17.094 1 80.63 167 ASN A C 1
ATOM 1260 O O . ASN A 1 167 ? 10.877 -23.311 -17.765 1 80.63 167 ASN A O 1
ATOM 1264 N N . LEU A 1 168 ? 11.538 -21.217 -17.568 1 78.59 168 LEU A N 1
ATOM 1265 C CA . LEU A 1 168 ? 11.865 -21.134 -18.987 1 78.59 168 LEU A CA 1
ATOM 1266 C C . LEU A 1 168 ? 12.961 -22.131 -19.352 1 78.59 168 LEU A C 1
ATOM 1268 O O . LEU A 1 168 ? 12.869 -22.815 -20.373 1 78.59 168 LEU A O 1
ATOM 1272 N N . VAL A 1 169 ? 13.951 -22.212 -18.503 1 79.48 169 VAL A N 1
ATOM 1273 C CA . VAL A 1 169 ? 15.049 -23.142 -18.745 1 79.48 169 VAL A CA 1
ATOM 1274 C C . VAL A 1 169 ? 14.54 -24.579 -18.648 1 79.48 169 VAL A C 1
ATOM 1276 O O . VAL A 1 169 ? 14.918 -25.433 -19.453 1 79.48 169 VAL A O 1
ATOM 1279 N N . ARG A 1 170 ? 13.678 -24.749 -17.681 1 80.82 170 ARG A N 1
ATOM 1280 C CA . ARG A 1 170 ? 13.106 -26.078 -17.496 1 80.82 170 ARG A CA 1
ATOM 1281 C C . ARG A 1 170 ? 12.285 -26.495 -18.712 1 80.82 170 ARG A C 1
ATOM 1283 O O . ARG A 1 170 ? 12.437 -27.609 -19.217 1 80.82 170 ARG A O 1
ATOM 1290 N N . TYR A 1 171 ? 11.49 -25.609 -19.231 1 81.9 171 TYR A N 1
ATOM 1291 C CA . TYR A 1 171 ? 10.629 -25.923 -20.365 1 81.9 171 TYR A CA 1
ATOM 1292 C C . TYR A 1 171 ? 11.444 -26.061 -21.646 1 81.9 171 TYR A C 1
ATOM 1294 O O . TYR A 1 171 ? 11.195 -26.959 -22.454 1 81.9 171 TYR A O 1
ATOM 1302 N N . ALA A 1 172 ? 12.422 -25.238 -21.774 1 81.06 172 ALA A N 1
ATOM 1303 C CA . ALA A 1 172 ? 13.297 -25.333 -22.939 1 81.06 172 ALA A CA 1
ATOM 1304 C C . ALA A 1 172 ? 14.06 -26.655 -22.945 1 81.06 172 ALA A C 1
ATOM 1306 O O . ALA A 1 172 ? 14.196 -27.296 -23.989 1 81.06 172 ALA A O 1
ATOM 1307 N N . SER A 1 173 ? 14.582 -26.999 -21.783 1 83.47 173 SER A N 1
ATOM 1308 C CA . SER A 1 173 ? 15.295 -28.267 -21.673 1 83.47 173 SER A CA 1
ATOM 1309 C C . SER A 1 173 ? 14.377 -29.446 -21.98 1 83.47 173 SER A C 1
ATOM 1311 O O . SER A 1 173 ? 14.796 -30.415 -22.616 1 83.47 173 SER A O 1
ATOM 1313 N N . SER A 1 174 ? 13.132 -29.304 -21.511 1 82.15 174 SER A N 1
ATOM 1314 C CA . SER A 1 174 ? 12.164 -30.367 -21.762 1 82.15 174 SER A CA 1
ATOM 1315 C C . SER A 1 174 ? 11.845 -30.484 -23.249 1 82.15 174 SER A C 1
ATOM 1317 O O . SER A 1 174 ? 11.681 -31.589 -23.769 1 82.15 174 SER A O 1
ATOM 1319 N N . ILE A 1 175 ? 11.79 -29.347 -23.906 1 82.39 175 ILE A N 1
ATOM 1320 C CA . ILE A 1 175 ? 11.486 -29.339 -25.333 1 82.39 175 ILE A CA 1
ATOM 1321 C C . ILE A 1 175 ? 12.666 -29.911 -26.115 1 82.39 175 ILE A C 1
ATOM 1323 O O . ILE A 1 175 ? 12.492 -30.801 -26.951 1 82.39 175 ILE A O 1
ATOM 1327 N N . VAL A 1 176 ? 13.845 -29.458 -25.798 1 82.96 176 VAL A N 1
ATOM 1328 C CA . VAL A 1 176 ? 15.041 -29.887 -26.514 1 82.96 176 VAL A CA 1
ATOM 1329 C C . VAL A 1 176 ? 15.34 -31.35 -26.191 1 82.96 176 VAL A C 1
ATOM 1331 O O . VAL A 1 176 ? 15.578 -32.155 -27.095 1 82.96 176 VAL A O 1
ATOM 1334 N N . GLY A 1 177 ? 15.363 -31.622 -24.898 1 80.54 177 GLY A N 1
ATOM 1335 C CA . GLY A 1 177 ? 15.618 -32.995 -24.494 1 80.54 177 GLY A CA 1
ATOM 1336 C C . GLY A 1 177 ? 14.593 -33.976 -25.032 1 80.54 177 GLY A C 1
ATOM 1337 O O . GLY A 1 177 ? 14.949 -35.056 -25.506 1 80.54 177 GLY A O 1
ATOM 1338 N N . GLY A 1 178 ? 13.352 -33.573 -24.947 1 79.15 178 GLY A N 1
ATOM 1339 C CA . GLY A 1 178 ? 12.3 -34.42 -25.486 1 79.15 178 GLY A CA 1
ATOM 1340 C C . GLY A 1 178 ? 12.415 -34.635 -26.983 1 79.15 178 GLY A C 1
ATOM 1341 O O . GLY A 1 178 ? 12.244 -35.755 -27.47 1 79.15 178 GLY A O 1
ATOM 1342 N N . THR A 1 179 ? 12.752 -33.583 -27.707 1 82.5 179 THR A N 1
ATOM 1343 C CA . THR A 1 179 ? 12.881 -33.667 -29.157 1 82.5 179 THR A CA 1
ATOM 1344 C C . THR A 1 179 ? 14.044 -34.576 -29.545 1 82.5 179 THR A C 1
ATOM 1346 O O . THR A 1 179 ? 13.895 -35.453 -30.399 1 82.5 179 THR A O 1
ATOM 1349 N N . VAL A 1 180 ? 15.176 -34.472 -28.86 1 84.27 180 VAL A N 1
ATOM 1350 C CA . VAL A 1 180 ? 16.378 -35.231 -29.189 1 84.27 180 VAL A CA 1
ATOM 1351 C C . VAL A 1 180 ? 16.154 -36.711 -28.885 1 84.27 180 VAL A C 1
ATOM 1353 O O . VAL A 1 180 ? 16.488 -37.575 -29.699 1 84.27 180 VAL A O 1
ATOM 1356 N N . THR A 1 181 ? 15.525 -36.985 -27.807 1 81.42 181 THR A N 1
ATOM 1357 C CA . THR A 1 181 ? 15.328 -38.373 -27.404 1 81.42 181 THR A CA 1
ATOM 1358 C C . THR A 1 181 ? 14.27 -39.044 -28.276 1 81.42 181 THR A C 1
ATOM 1360 O O . THR A 1 181 ? 14.373 -40.234 -28.58 1 81.42 181 THR A O 1
ATOM 1363 N N . MET A 1 182 ? 13.315 -38.316 -28.678 1 81.66 182 MET A N 1
ATOM 1364 C CA . MET A 1 182 ? 12.273 -38.87 -29.538 1 81.66 182 MET A CA 1
ATOM 1365 C C . MET A 1 182 ? 12.835 -39.236 -30.907 1 81.66 182 MET A C 1
ATOM 1367 O O . MET A 1 182 ? 12.548 -40.312 -31.433 1 81.66 182 MET A O 1
ATOM 1371 N N . PHE A 1 183 ? 13.651 -38.436 -31.495 1 84.67 183 PHE A N 1
ATOM 1372 C CA . PHE A 1 183 ? 14.215 -38.691 -32.815 1 84.67 183 PHE A CA 1
ATOM 1373 C C . PHE A 1 183 ? 15.244 -39.814 -32.756 1 84.67 183 PHE A C 1
ATOM 1375 O O . PHE A 1 183 ? 15.419 -40.554 -33.726 1 84.67 183 PHE A O 1
ATOM 1382 N N . ARG A 1 184 ? 15.88 -39.959 -31.644 1 81.66 184 ARG A N 1
ATOM 1383 C CA . ARG A 1 184 ? 16.834 -41.05 -31.477 1 81.66 184 ARG A CA 1
ATOM 1384 C C . ARG A 1 184 ? 16.116 -42.388 -31.332 1 81.66 184 ARG A C 1
ATOM 1386 O O . ARG A 1 184 ? 16.636 -43.426 -31.748 1 81.66 184 ARG A O 1
ATOM 1393 N N . ALA A 1 185 ? 14.958 -42.347 -30.732 1 77.84 185 ALA A N 1
ATOM 1394 C CA . ALA A 1 185 ? 14.196 -43.579 -30.549 1 77.84 185 ALA A CA 1
ATOM 1395 C C . ALA A 1 185 ? 13.585 -44.047 -31.867 1 77.84 185 ALA A C 1
ATOM 1397 O O . ALA A 1 185 ? 13.743 -45.207 -32.254 1 77.84 185 ALA A O 1
ATOM 1398 N N . SER A 1 186 ? 12.833 -43.173 -32.558 1 82.25 186 SER A N 1
ATOM 1399 C CA . SER A 1 186 ? 12.267 -43.502 -33.862 1 82.25 186 SER A CA 1
ATOM 1400 C C . SER A 1 186 ? 12.075 -42.25 -34.712 1 82.25 186 SER A C 1
ATOM 1402 O O . SER A 1 186 ? 11.229 -41.408 -34.404 1 82.25 186 SER A O 1
ATOM 1404 N N . TRP A 1 187 ? 12.852 -42.133 -35.697 1 82.01 187 TRP A N 1
ATOM 1405 C CA . TRP A 1 187 ? 12.779 -40.967 -36.572 1 82.01 187 TRP A CA 1
ATOM 1406 C C . TRP A 1 187 ? 11.478 -40.965 -37.368 1 82.01 187 TRP A C 1
ATOM 1408 O O . TRP A 1 187 ? 10.95 -39.902 -37.705 1 82.01 187 TRP A O 1
ATOM 1418 N N . LYS A 1 188 ? 10.964 -42.18 -37.695 1 80.79 188 LYS A N 1
ATOM 1419 C CA . LYS A 1 188 ? 9.743 -42.276 -38.49 1 80.79 188 LYS A CA 1
ATOM 1420 C C . LYS A 1 188 ? 8.535 -41.77 -37.707 1 80.79 188 LYS A C 1
ATOM 1422 O O . LYS A 1 188 ? 7.736 -40.988 -38.226 1 80.79 188 LYS A O 1
ATOM 1427 N N . LEU A 1 189 ? 8.547 -42.207 -36.445 1 81.67 189 LEU A N 1
ATOM 1428 C CA . LEU A 1 189 ? 7.441 -41.773 -35.598 1 81.67 189 LEU A CA 1
ATOM 1429 C C . LEU A 1 189 ? 7.551 -40.285 -35.281 1 81.67 189 LEU A C 1
ATOM 1431 O O . LEU A 1 189 ? 6.542 -39.578 -35.242 1 81.67 189 LEU A O 1
ATOM 1435 N N . SER A 1 190 ? 8.805 -39.807 -35.043 1 83.73 190 SER A N 1
ATOM 1436 C CA . SER A 1 190 ? 9.057 -38.412 -34.696 1 83.73 190 SER A CA 1
ATOM 1437 C C . SER A 1 190 ? 8.694 -37.481 -35.848 1 83.73 190 SER A C 1
ATOM 1439 O O . SER A 1 190 ? 8.158 -36.393 -35.629 1 83.73 190 SER A O 1
ATOM 1441 N N . ALA A 1 191 ? 8.924 -37.814 -37.012 1 81.44 191 ALA A N 1
ATOM 1442 C CA . ALA A 1 191 ? 8.629 -36.989 -38.18 1 81.44 191 ALA A CA 1
ATOM 1443 C C . ALA A 1 191 ? 7.125 -36.8 -38.353 1 81.44 191 ALA A C 1
ATOM 1445 O O . ALA A 1 191 ? 6.677 -35.774 -38.872 1 81.44 191 ALA A O 1
ATOM 1446 N N . ALA A 1 192 ? 6.323 -37.685 -37.811 1 76.58 192 ALA A N 1
ATOM 1447 C CA . ALA A 1 192 ? 4.873 -37.617 -37.97 1 76.58 192 ALA A CA 1
ATOM 1448 C C . ALA A 1 192 ? 4.235 -36.814 -36.84 1 76.58 192 ALA A C 1
ATOM 1450 O O . ALA A 1 192 ? 3.258 -36.094 -37.057 1 76.58 192 ALA A O 1
ATOM 1451 N N . VAL A 1 193 ? 4.793 -36.882 -35.687 1 74.76 193 VAL A N 1
ATOM 1452 C CA . VAL A 1 193 ? 4.079 -36.375 -34.52 1 74.76 193 VAL A CA 1
ATOM 1453 C C . VAL A 1 193 ? 4.663 -35.027 -34.102 1 74.76 193 VAL A C 1
ATOM 1455 O O . VAL A 1 193 ? 3.942 -34.156 -33.61 1 74.76 193 VAL A O 1
ATOM 1458 N N . TRP A 1 194 ? 5.903 -34.806 -34.367 1 77.12 194 TRP A N 1
ATOM 1459 C CA . TRP A 1 194 ? 6.614 -33.636 -33.863 1 77.12 194 TRP A CA 1
ATOM 1460 C C . TRP A 1 194 ? 6.033 -32.353 -34.449 1 77.12 194 TRP A C 1
ATOM 1462 O O . TRP A 1 194 ? 5.78 -31.39 -33.721 1 77.12 194 TRP A O 1
ATOM 1472 N N . PRO A 1 195 ? 5.704 -32.231 -35.752 1 75.61 195 PRO A N 1
ATOM 1473 C CA . PRO A 1 195 ? 5.143 -30.999 -36.313 1 75.61 195 PRO A CA 1
ATOM 1474 C C . PRO A 1 195 ? 3.774 -30.656 -35.73 1 75.61 195 PRO A C 1
ATOM 1476 O O . PRO A 1 195 ? 3.454 -29.478 -35.548 1 75.61 195 PRO A O 1
ATOM 1479 N N . LEU A 1 196 ? 3.019 -31.626 -35.363 1 71.88 196 LEU A N 1
ATOM 1480 C CA . LEU A 1 196 ? 1.688 -31.397 -34.811 1 71.88 196 LEU A CA 1
ATOM 1481 C C . LEU A 1 196 ? 1.777 -30.821 -33.401 1 71.88 196 LEU A C 1
ATOM 1483 O O . LEU A 1 196 ? 1.012 -29.922 -33.044 1 71.88 196 LEU A O 1
ATOM 1487 N N . LEU A 1 197 ? 2.733 -31.307 -32.696 1 73.19 197 LEU A N 1
ATOM 1488 C CA . LEU A 1 197 ? 2.899 -30.843 -31.323 1 73.19 197 LEU A CA 1
ATOM 1489 C C . LEU A 1 197 ? 3.445 -29.419 -31.293 1 73.19 197 LEU A C 1
ATOM 1491 O O . LEU A 1 197 ? 2.93 -28.568 -30.565 1 73.19 197 LEU A O 1
ATOM 1495 N N . VAL A 1 198 ? 4.428 -29.152 -32.116 1 73.6 198 VAL A N 1
ATOM 1496 C CA . VAL A 1 198 ? 5.127 -27.871 -32.1 1 73.6 198 VAL A CA 1
ATOM 1497 C C . VAL A 1 198 ? 4.232 -26.787 -32.695 1 73.6 198 VAL A C 1
ATOM 1499 O O . VAL A 1 198 ? 4.157 -25.675 -32.166 1 73.6 198 VAL A O 1
ATOM 1502 N N . THR A 1 199 ? 3.511 -27.117 -33.753 1 70.9 199 THR A N 1
ATOM 1503 C CA . THR A 1 199 ? 2.657 -26.122 -34.391 1 70.9 199 THR A CA 1
ATOM 1504 C C . THR A 1 199 ? 1.466 -25.781 -33.5 1 70.9 199 THR A C 1
ATOM 1506 O O . THR A 1 199 ? 1.079 -24.615 -33.391 1 70.9 199 THR A O 1
ATOM 1509 N N . GLY A 1 200 ? 0.883 -26.814 -32.889 1 66.82 200 GLY A N 1
ATOM 1510 C CA . GLY A 1 200 ? -0.213 -26.553 -31.969 1 66.82 200 GLY A CA 1
ATOM 1511 C C . GLY A 1 200 ? 0.198 -25.714 -30.775 1 66.82 200 GLY A C 1
ATOM 1512 O O . GLY A 1 200 ? -0.511 -24.78 -30.392 1 66.82 200 GLY A O 1
ATOM 1513 N N . ALA A 1 201 ? 1.351 -26.018 -30.254 1 68.85 201 ALA A N 1
ATOM 1514 C CA . ALA A 1 201 ? 1.859 -25.293 -29.093 1 68.85 201 ALA A CA 1
ATOM 1515 C C . ALA A 1 201 ? 2.204 -23.85 -29.454 1 68.85 201 ALA A C 1
ATOM 1517 O O . ALA A 1 201 ? 1.917 -22.927 -28.688 1 68.85 201 ALA A O 1
ATOM 1518 N N . LEU A 1 202 ? 2.796 -23.633 -30.604 1 68.78 202 LEU A N 1
ATOM 1519 C CA . LEU A 1 202 ? 3.217 -22.299 -31.017 1 68.78 202 LEU A CA 1
ATOM 1520 C C . LEU A 1 202 ? 2.01 -21.409 -31.294 1 68.78 202 LEU A C 1
ATOM 1522 O O . LEU A 1 202 ? 2.004 -20.232 -30.927 1 68.78 202 LEU A O 1
ATOM 1526 N N . HIS A 1 203 ? 1.015 -22.027 -31.982 1 65.89 203 HIS A N 1
ATOM 1527 C CA . HIS A 1 203 ? -0.181 -21.248 -32.284 1 65.89 203 HIS A CA 1
ATOM 1528 C C . HIS A 1 203 ? -0.943 -20.893 -31.012 1 65.89 203 HIS A C 1
ATOM 1530 O O . HIS A 1 203 ? -1.433 -19.771 -30.868 1 65.89 203 HIS A O 1
ATOM 1536 N N . GLY A 1 204 ? -1.072 -21.849 -30.106 1 63.01 204 GLY A N 1
ATOM 1537 C CA . GLY A 1 204 ? -1.714 -21.578 -28.83 1 63.01 204 GLY A CA 1
ATOM 1538 C C . GLY A 1 204 ? -0.976 -20.546 -27.998 1 63.01 204 GLY A C 1
ATOM 1539 O O . GLY A 1 204 ? -1.594 -19.657 -27.41 1 63.01 204 GLY A O 1
ATOM 1540 N N . ALA A 1 205 ? 0.304 -20.64 -28.059 1 64.19 205 ALA A N 1
ATOM 1541 C CA . ALA A 1 205 ? 1.156 -19.74 -27.286 1 64.19 205 ALA A CA 1
ATOM 1542 C C . ALA A 1 205 ? 1.055 -18.309 -27.804 1 64.19 205 ALA A C 1
ATOM 1544 O O . ALA A 1 205 ? 0.963 -17.362 -27.018 1 64.19 205 ALA A O 1
ATOM 1545 N N . ARG A 1 206 ? 1.061 -18.154 -29.08 1 66.09 206 ARG A N 1
ATOM 1546 C CA . ARG A 1 206 ? 1.054 -16.816 -29.662 1 66.09 206 ARG A CA 1
ATOM 1547 C C . ARG A 1 206 ? -0.3 -16.141 -29.468 1 66.09 206 ARG A C 1
ATOM 1549 O O . ARG A 1 206 ? -0.367 -14.966 -29.103 1 66.09 206 ARG A O 1
ATOM 1556 N N . ALA A 1 207 ? -1.386 -16.852 -29.814 1 63.99 207 ALA A N 1
ATOM 1557 C CA . ALA A 1 207 ? -2.726 -16.289 -29.664 1 63.99 207 ALA A CA 1
ATOM 1558 C C . ALA A 1 207 ? -3.033 -15.988 -28.2 1 63.99 207 ALA A C 1
ATOM 1560 O O . ALA A 1 207 ? -3.615 -14.948 -27.883 1 63.99 207 ALA A O 1
ATOM 1561 N N . GLY A 1 208 ? -2.579 -16.861 -27.389 1 64.18 208 GLY A N 1
ATOM 1562 C CA . GLY A 1 208 ? -2.798 -16.687 -25.962 1 64.18 208 GLY A CA 1
ATOM 1563 C C . GLY A 1 208 ? -1.963 -15.573 -25.361 1 64.18 208 GLY A C 1
ATOM 1564 O O . GLY A 1 208 ? -2.448 -14.811 -24.521 1 64.18 208 GLY A O 1
ATOM 1565 N N . ALA A 1 209 ? -0.85 -15.394 -25.948 1 65.36 209 ALA A N 1
ATOM 1566 C CA . ALA A 1 209 ? 0.088 -14.432 -25.374 1 65.36 209 ALA A CA 1
ATOM 1567 C C . ALA A 1 209 ? -0.377 -12.999 -25.62 1 65.36 209 ALA A C 1
ATOM 1569 O O . ALA A 1 209 ? -0.385 -12.176 -24.701 1 65.36 209 ALA A O 1
ATOM 1570 N N . LYS A 1 210 ? -0.744 -12.643 -26.926 1 67.92 210 LYS A N 1
ATOM 1571 C CA . LYS A 1 210 ? -1.108 -11.269 -27.259 1 67.92 210 LYS A CA 1
ATOM 1572 C C . LYS A 1 210 ? -2.396 -10.855 -26.554 1 67.92 210 LYS A C 1
ATOM 1574 O O . LYS A 1 210 ? -2.47 -9.772 -25.971 1 67.92 210 LYS A O 1
ATOM 1579 N N . ARG A 1 211 ? -3.378 -11.696 -26.619 1 70.85 211 ARG A N 1
ATOM 1580 C CA . ARG A 1 211 ? -4.67 -11.365 -26.026 1 70.85 211 ARG A CA 1
ATOM 1581 C C . ARG A 1 211 ? -4.583 -11.341 -24.504 1 70.85 211 ARG A C 1
ATOM 1583 O O . ARG A 1 211 ? -5.193 -10.488 -23.855 1 70.85 211 ARG A O 1
ATOM 1590 N N . SER A 1 212 ? -3.767 -12.184 -24.034 1 69.18 212 SER A N 1
ATOM 1591 C CA . SER A 1 212 ? -3.603 -12.261 -22.586 1 69.18 212 SER A CA 1
ATOM 1592 C C . SER A 1 212 ? -2.841 -11.054 -22.05 1 69.18 212 SER A C 1
ATOM 1594 O O . SER A 1 212 ? -3.179 -10.52 -20.992 1 69.18 212 SER A O 1
ATOM 1596 N N . ALA A 1 213 ? -1.929 -10.62 -22.87 1 68.22 213 ALA A N 1
ATOM 1597 C CA . ALA A 1 213 ? -1.137 -9.473 -22.434 1 68.22 213 ALA A CA 1
ATOM 1598 C C . ALA A 1 213 ? -1.991 -8.211 -22.365 1 68.22 213 ALA A C 1
ATOM 1600 O O . ALA A 1 213 ? -1.901 -7.444 -21.404 1 68.22 213 ALA A O 1
ATOM 1601 N N . LYS A 1 214 ? -2.781 -7.968 -23.377 1 73.64 214 LYS A N 1
ATOM 1602 C CA . LYS A 1 214 ? -3.648 -6.794 -23.407 1 73.64 214 LYS A CA 1
ATOM 1603 C C . LYS A 1 214 ? -4.664 -6.833 -22.269 1 73.64 214 LYS A C 1
ATOM 1605 O O . LYS A 1 214 ? -4.929 -5.812 -21.63 1 73.64 214 LYS A O 1
ATOM 1610 N N . SER A 1 215 ? -5.201 -7.961 -22.039 1 75.77 215 SER A N 1
ATOM 1611 C CA . SER A 1 215 ? -6.181 -8.11 -20.968 1 75.77 215 SER A CA 1
ATOM 1612 C C . SER A 1 215 ? -5.538 -7.914 -19.599 1 75.77 215 SER A C 1
ATOM 1614 O O . SER A 1 215 ? -6.138 -7.312 -18.706 1 75.77 215 SER A O 1
ATOM 1616 N N . ALA A 1 216 ? -4.348 -8.375 -19.504 1 71.16 216 ALA A N 1
ATOM 1617 C CA . ALA A 1 216 ? -3.627 -8.233 -18.241 1 71.16 216 ALA A CA 1
ATOM 1618 C C . ALA A 1 216 ? -3.336 -6.766 -17.938 1 71.16 216 ALA A C 1
ATOM 1620 O O . ALA A 1 216 ? -3.458 -6.326 -16.793 1 71.16 216 ALA A O 1
ATOM 1621 N N . GLU A 1 217 ? -3.015 -6.065 -18.996 1 73.24 217 GLU A N 1
ATOM 1622 C CA . GLU A 1 217 ? -2.738 -4.641 -18.831 1 73.24 217 GLU A CA 1
ATOM 1623 C C . GLU A 1 217 ? -3.997 -3.876 -18.433 1 73.24 217 GLU A C 1
ATOM 1625 O O . GLU A 1 217 ? -3.95 -2.999 -17.568 1 73.24 217 GLU A O 1
ATOM 1630 N N . ALA A 1 218 ? -5.043 -4.212 -19.093 1 80.9 218 ALA A N 1
ATOM 1631 C CA . ALA A 1 218 ? -6.311 -3.557 -18.783 1 80.9 218 ALA A CA 1
ATOM 1632 C C . ALA A 1 218 ? -6.762 -3.88 -17.362 1 80.9 218 ALA A C 1
ATOM 1634 O O . ALA A 1 218 ? -7.288 -3.013 -16.659 1 80.9 218 ALA A O 1
ATOM 1635 N N . LEU A 1 219 ? -6.552 -5.072 -16.998 1 81.04 219 LEU A N 1
ATOM 1636 C CA . LEU A 1 219 ? -6.922 -5.495 -15.651 1 81.04 219 LEU A CA 1
ATOM 1637 C C . LEU A 1 219 ? -6.086 -4.765 -14.604 1 81.04 219 LEU A C 1
ATOM 1639 O O . LEU A 1 219 ? -6.618 -4.303 -13.592 1 81.04 219 LEU A O 1
ATOM 1643 N N . ALA A 1 220 ? -4.872 -4.61 -14.815 1 73.83 220 ALA A N 1
ATOM 1644 C CA . ALA A 1 220 ? -3.972 -3.914 -13.898 1 73.83 220 ALA A CA 1
ATOM 1645 C C . ALA A 1 220 ? -4.372 -2.45 -13.742 1 73.83 220 ALA A C 1
ATOM 1647 O O . ALA A 1 220 ? -4.372 -1.915 -12.631 1 73.83 220 ALA A O 1
ATOM 1648 N N . ALA A 1 221 ? -4.735 -1.863 -14.814 1 78.49 221 ALA A N 1
ATOM 1649 C CA . ALA A 1 221 ? -5.126 -0.456 -14.791 1 78.49 221 ALA A CA 1
ATOM 1650 C C . ALA A 1 221 ? -6.393 -0.252 -13.965 1 78.49 221 ALA A C 1
ATOM 1652 O O . ALA A 1 221 ? -6.484 0.695 -13.181 1 78.49 221 ALA A O 1
ATOM 1653 N N . THR A 1 222 ? -7.342 -1.108 -14.173 1 84.72 222 THR A N 1
ATOM 1654 C CA . THR A 1 222 ? -8.604 -0.988 -13.452 1 84.72 222 THR A CA 1
ATOM 1655 C C . THR A 1 222 ? -8.405 -1.261 -11.964 1 84.72 222 THR A C 1
ATOM 1657 O O . THR A 1 222 ? -9.043 -0.629 -11.12 1 84.72 222 THR A O 1
ATOM 1660 N N . ARG A 1 223 ? -7.544 -2.143 -11.67 1 82.21 223 ARG A N 1
ATOM 1661 C CA . ARG A 1 223 ? -7.249 -2.437 -10.272 1 82.21 223 ARG A CA 1
ATOM 1662 C C . ARG A 1 223 ? -6.538 -1.264 -9.604 1 82.21 223 ARG A C 1
ATOM 1664 O O . ARG A 1 223 ? -6.77 -0.979 -8.428 1 82.21 223 ARG A O 1
ATOM 1671 N N . GLU A 1 224 ? -5.716 -0.635 -10.35 1 75.86 224 GLU A N 1
ATOM 1672 C CA . GLU A 1 224 ? -5.014 0.536 -9.834 1 75.86 224 GLU A CA 1
ATOM 1673 C C . GLU A 1 224 ? -5.985 1.674 -9.533 1 75.86 224 GLU A C 1
ATOM 1675 O O . GLU A 1 224 ? -5.834 2.379 -8.533 1 75.86 224 GLU A O 1
ATOM 1680 N N . GLU A 1 225 ? -6.908 1.784 -10.416 1 83.41 225 GLU A N 1
ATOM 1681 C CA . GLU A 1 225 ? -7.926 2.81 -10.208 1 83.41 225 GLU A CA 1
ATOM 1682 C C . GLU A 1 225 ? -8.744 2.529 -8.951 1 83.41 225 GLU A C 1
ATOM 1684 O O . GLU A 1 225 ? -9.035 3.443 -8.177 1 83.41 225 GLU A O 1
ATOM 1689 N N . ALA A 1 226 ? -9.164 1.316 -8.804 1 87.03 226 ALA A N 1
ATOM 1690 C CA . ALA A 1 226 ? -9.925 0.928 -7.619 1 87.03 226 ALA A CA 1
ATOM 1691 C C . ALA A 1 226 ? -9.103 1.131 -6.349 1 87.03 226 ALA A C 1
ATOM 1693 O O . ALA A 1 226 ? -9.619 1.614 -5.338 1 87.03 226 ALA A O 1
ATOM 1694 N N . SER A 1 227 ? -7.893 0.83 -6.389 1 82.09 227 SER A N 1
ATOM 1695 C CA . SER A 1 227 ? -7.002 0.988 -5.245 1 82.09 227 SER A CA 1
ATOM 1696 C C . SER A 1 227 ? -6.811 2.46 -4.892 1 82.09 227 SER A C 1
ATOM 1698 O O . SER A 1 227 ? -6.779 2.822 -3.714 1 82.09 227 SER A O 1
ATOM 1700 N N . ALA A 1 228 ? -6.647 3.226 -5.902 1 78.87 228 ALA A N 1
ATOM 1701 C CA . ALA A 1 228 ? -6.49 4.662 -5.686 1 78.87 228 ALA A CA 1
ATOM 1702 C C . ALA A 1 228 ? -7.727 5.255 -5.019 1 78.87 228 ALA A C 1
ATOM 1704 O O . ALA A 1 228 ? -7.615 6.115 -4.142 1 78.87 228 ALA A O 1
ATOM 1705 N N . PHE A 1 229 ? -8.88 4.828 -5.455 1 87.23 229 PHE A N 1
ATOM 1706 C CA . PHE A 1 229 ? -10.145 5.27 -4.881 1 87.23 229 PHE A CA 1
ATOM 1707 C C . PHE A 1 229 ? -10.227 4.905 -3.404 1 87.23 229 PHE A C 1
ATOM 1709 O O . PHE A 1 229 ? -10.575 5.743 -2.57 1 87.23 229 PHE A O 1
ATOM 1716 N N . ALA A 1 230 ? -9.927 3.695 -3.143 1 87.05 230 ALA A N 1
ATOM 1717 C CA . ALA A 1 230 ? -9.989 3.221 -1.762 1 87.05 230 ALA A CA 1
ATOM 1718 C C . ALA A 1 230 ? -8.979 3.956 -0.885 1 87.05 230 ALA A C 1
ATOM 1720 O O . ALA A 1 230 ? -9.284 4.316 0.255 1 87.05 230 ALA A O 1
ATOM 1721 N N . GLU A 1 231 ? -7.824 4.163 -1.353 1 81.33 231 GLU A N 1
ATOM 1722 C CA . GLU A 1 231 ? -6.769 4.837 -0.601 1 81.33 231 GLU A CA 1
ATOM 1723 C C . GLU A 1 231 ? -7.169 6.268 -0.253 1 81.33 231 GLU A C 1
ATOM 1725 O O . GLU A 1 231 ? -6.939 6.727 0.868 1 81.33 231 GLU A O 1
ATOM 1730 N N . GLU A 1 232 ? -7.731 6.916 -1.152 1 82.01 232 GLU A N 1
ATOM 1731 C CA . GLU A 1 232 ? -8.156 8.295 -0.931 1 82.01 232 GLU A CA 1
ATOM 1732 C C . GLU A 1 232 ? -9.238 8.374 0.142 1 82.01 232 GLU A C 1
ATOM 1734 O O . GLU A 1 232 ? -9.193 9.245 1.013 1 82.01 232 GLU A O 1
ATOM 1739 N N . ARG A 1 233 ? -10.162 7.525 0.005 1 88.12 233 ARG A N 1
ATOM 1740 C CA . ARG A 1 233 ? -11.27 7.558 0.954 1 88.12 233 ARG A CA 1
ATOM 1741 C C . ARG A 1 233 ? -10.808 7.153 2.35 1 88.12 233 ARG A C 1
ATOM 1743 O O . ARG A 1 233 ? -11.319 7.66 3.35 1 88.12 233 ARG A O 1
ATOM 1750 N N . LEU A 1 234 ? -9.877 6.28 2.421 1 83 234 LEU A N 1
ATOM 1751 C CA . LEU A 1 234 ? -9.389 5.835 3.722 1 83 234 LEU A CA 1
ATOM 1752 C C . LEU A 1 234 ? -8.479 6.886 4.35 1 83 234 LEU A C 1
ATOM 1754 O O . LEU A 1 234 ? -8.368 6.964 5.576 1 83 234 LEU A O 1
ATOM 1758 N N . GLN A 1 235 ? -7.82 7.612 3.521 1 76.31 235 GLN A N 1
ATOM 1759 C CA . GLN A 1 235 ? -7.006 8.714 4.024 1 76.31 235 GLN A CA 1
ATOM 1760 C C . GLN A 1 235 ? -7.878 9.799 4.651 1 76.31 235 GLN A C 1
ATOM 1762 O O . GLN A 1 235 ? -7.433 10.519 5.548 1 76.31 235 GLN A O 1
ATOM 1767 N N . HIS A 1 236 ? -9.081 9.864 4.092 1 82.11 236 HIS A N 1
ATOM 1768 C CA . HIS A 1 236 ? -10.009 10.871 4.594 1 82.11 236 HIS A CA 1
ATOM 1769 C C . HIS A 1 236 ? -11.249 10.224 5.202 1 82.11 236 HIS A C 1
ATOM 1771 O O . HIS A 1 236 ? -12.376 10.604 4.877 1 82.11 236 HIS A O 1
ATOM 1777 N N . LEU A 1 237 ? -11.004 9.295 6.041 1 83.01 237 LEU A N 1
ATOM 1778 C CA . LEU A 1 237 ? -12.06 8.485 6.638 1 83.01 237 LEU A CA 1
ATOM 1779 C C . LEU A 1 237 ? -12.996 9.347 7.479 1 83.01 237 LEU A C 1
ATOM 1781 O O . LEU A 1 237 ? -14.199 9.083 7.545 1 83.01 237 LEU A O 1
ATOM 1785 N N . ASP A 1 238 ? -12.429 10.297 8.131 1 81.3 238 ASP A N 1
ATOM 1786 C CA . ASP A 1 238 ? -13.238 11.166 8.98 1 81.3 238 ASP A CA 1
ATOM 1787 C C . ASP A 1 238 ? -14.334 11.857 8.172 1 81.3 238 ASP A C 1
ATOM 1789 O O . ASP A 1 238 ? -15.485 11.926 8.609 1 81.3 238 ASP A O 1
ATOM 1793 N N . LEU A 1 239 ? -13.961 12.314 7.002 1 85.33 239 LEU A N 1
ATOM 1794 C CA . LEU A 1 239 ? -14.921 13.003 6.147 1 85.33 239 LEU A CA 1
ATOM 1795 C C . LEU A 1 239 ? -16.042 12.062 5.718 1 85.33 239 LEU A C 1
ATOM 1797 O O . LEU A 1 239 ? -17.211 12.453 5.695 1 85.33 239 LEU A O 1
ATOM 1801 N N . VAL A 1 240 ? -15.68 10.877 5.423 1 87.95 240 VAL A N 1
ATOM 1802 C CA . VAL A 1 240 ? -16.658 9.884 4.989 1 87.95 240 VAL A CA 1
ATOM 1803 C C . VAL A 1 240 ? -17.62 9.572 6.132 1 87.95 240 VAL A C 1
ATOM 1805 O O . VAL A 1 240 ? -18.824 9.418 5.914 1 87.95 240 VAL A O 1
ATOM 1808 N N . ARG A 1 241 ? -17.118 9.588 7.265 1 84.55 241 ARG A N 1
ATOM 1809 C CA . ARG A 1 241 ? -17.928 9.28 8.44 1 84.55 241 ARG A CA 1
ATOM 1810 C C . ARG A 1 241 ? -18.816 10.461 8.817 1 84.55 241 ARG A C 1
ATOM 1812 O O . ARG A 1 241 ? -19.994 10.282 9.133 1 84.55 241 ARG A O 1
ATOM 1819 N N . TRP A 1 242 ? -18.184 11.608 8.831 1 85.42 242 TRP A N 1
ATOM 1820 C CA . TRP A 1 242 ? -18.91 12.8 9.26 1 85.42 242 TRP A CA 1
ATOM 1821 C C . TRP A 1 242 ? -20.101 13.07 8.347 1 85.42 242 TRP A C 1
ATOM 1823 O O . TRP A 1 242 ? -21.143 13.548 8.801 1 85.42 242 TRP A O 1
ATOM 1833 N N . PHE A 1 243 ? -19.953 12.665 7.097 1 88 243 PHE A N 1
ATOM 1834 C CA . PHE A 1 243 ? -21.025 12.965 6.155 1 88 243 PHE A CA 1
ATOM 1835 C C . PHE A 1 243 ? -21.812 11.706 5.812 1 88 243 PHE A C 1
ATOM 1837 O O . PHE A 1 243 ? -22.602 11.7 4.865 1 88 243 PHE A O 1
ATOM 1844 N N . CYS A 1 244 ? -21.568 10.656 6.465 1 83.3 244 CYS A N 1
ATOM 1845 C CA . CYS A 1 244 ? -22.327 9.414 6.373 1 83.3 244 CYS A CA 1
ATOM 1846 C C . CYS A 1 244 ? -22.393 8.921 4.932 1 83.3 244 CYS A C 1
ATOM 1848 O O . CYS A 1 244 ? -23.475 8.629 4.421 1 83.3 244 CYS A O 1
ATOM 1850 N N . ARG A 1 245 ? -21.237 8.924 4.321 1 88.16 245 ARG A N 1
ATOM 1851 C CA . ARG A 1 245 ? -21.18 8.532 2.916 1 88.16 245 ARG A CA 1
ATOM 1852 C C . ARG A 1 245 ? -20.556 7.15 2.759 1 88.16 245 ARG A C 1
ATOM 1854 O O . ARG A 1 245 ? -20.196 6.748 1.65 1 88.16 245 ARG A O 1
ATOM 1861 N N . ALA A 1 246 ? -20.505 6.395 3.798 1 87.06 246 ALA A N 1
ATOM 1862 C CA . ALA A 1 246 ? -19.819 5.106 3.772 1 87.06 246 ALA A CA 1
ATOM 1863 C C . ALA A 1 246 ? -20.475 4.156 2.774 1 87.06 246 ALA A C 1
ATOM 1865 O O . ALA A 1 246 ? -19.788 3.502 1.985 1 87.06 246 ALA A O 1
ATOM 1866 N N . GLU A 1 247 ? -21.805 4.099 2.71 1 85.8 247 GLU A N 1
ATOM 1867 C CA . GLU A 1 247 ? -22.511 3.175 1.828 1 85.8 247 GLU A CA 1
ATOM 1868 C C . GLU A 1 247 ? -22.346 3.573 0.364 1 85.8 247 GLU A C 1
ATOM 1870 O O . GLU A 1 247 ? -22.129 2.717 -0.496 1 85.8 247 GLU A O 1
ATOM 1875 N N . GLU A 1 248 ? -22.432 4.833 0.124 1 88.99 248 GLU A N 1
ATOM 1876 C CA . GLU A 1 248 ? -22.298 5.301 -1.252 1 88.99 248 GLU A CA 1
ATOM 1877 C C . GLU A 1 248 ? -20.883 5.072 -1.777 1 88.99 248 GLU A C 1
ATOM 1879 O O . GLU A 1 248 ? -20.699 4.692 -2.935 1 88.99 248 GLU A O 1
ATOM 1884 N N . GLU A 1 249 ? -19.972 5.431 -0.883 1 91.12 249 GLU A N 1
ATOM 1885 C CA . GLU A 1 249 ? -18.585 5.231 -1.293 1 91.12 249 GLU A CA 1
ATOM 1886 C C . GLU A 1 249 ? -18.278 3.75 -1.496 1 91.12 249 GLU A C 1
ATOM 1888 O O . GLU A 1 249 ? -17.519 3.386 -2.397 1 91.12 249 GLU A O 1
ATOM 1893 N N . ALA A 1 250 ? -18.886 2.911 -0.703 1 92.15 250 ALA A N 1
ATOM 1894 C CA . ALA A 1 250 ? -18.718 1.469 -0.869 1 92.15 250 ALA A CA 1
ATOM 1895 C C . ALA A 1 250 ? -19.339 0.991 -2.178 1 92.15 250 ALA A C 1
ATOM 1897 O O . ALA A 1 250 ? -18.792 0.113 -2.848 1 92.15 250 ALA A O 1
ATOM 1898 N N . GLN A 1 251 ? -20.474 1.537 -2.532 1 92.02 251 GLN A N 1
ATOM 1899 C CA . GLN A 1 251 ? -21.132 1.176 -3.783 1 92.02 251 GLN A CA 1
ATOM 1900 C C . GLN A 1 251 ? -20.301 1.611 -4.987 1 92.02 251 GLN A C 1
ATOM 1902 O O . GLN A 1 251 ? -20.202 0.882 -5.976 1 92.02 251 GLN A O 1
ATOM 1907 N N . GLN A 1 252 ? -19.762 2.796 -4.845 1 91.74 252 GLN A N 1
ATOM 1908 C CA . GLN A 1 252 ? -18.914 3.27 -5.934 1 91.74 252 GLN A CA 1
ATOM 1909 C C . GLN A 1 252 ? -17.673 2.395 -6.084 1 91.74 252 GLN A C 1
ATOM 1911 O O . GLN A 1 252 ? -17.246 2.102 -7.203 1 91.74 252 GLN A O 1
ATOM 1916 N N . PHE A 1 253 ? -17.117 1.975 -4.994 1 92.69 253 PHE A N 1
ATOM 1917 C CA . PHE A 1 253 ? -15.991 1.048 -5.014 1 92.69 253 PHE A CA 1
ATOM 1918 C C . PHE A 1 253 ? -16.401 -0.288 -5.622 1 92.69 253 PHE A C 1
ATOM 1920 O O . PHE A 1 253 ? -15.633 -0.898 -6.369 1 92.69 253 PHE A O 1
ATOM 1927 N N . GLY A 1 254 ? -17.563 -0.701 -5.322 1 93.5 254 GLY A N 1
ATOM 1928 C CA . GLY A 1 254 ? -18.086 -1.931 -5.894 1 93.5 254 GLY A CA 1
ATOM 1929 C C . GLY A 1 254 ? -18.2 -1.885 -7.406 1 93.5 254 GLY A C 1
ATOM 1930 O O . GLY A 1 254 ? -17.897 -2.866 -8.088 1 93.5 254 GLY A O 1
ATOM 1931 N N . LYS A 1 255 ? -18.575 -0.766 -7.89 1 92.96 255 LYS A N 1
ATOM 1932 C CA . LYS A 1 255 ? -18.688 -0.612 -9.338 1 92.96 255 LYS A CA 1
ATOM 1933 C C . LYS A 1 255 ? -17.32 -0.7 -10.008 1 92.96 255 LYS A C 1
ATOM 1935 O O . LYS A 1 255 ? -17.19 -1.271 -11.093 1 92.96 255 LYS A O 1
ATOM 1940 N N . LEU A 1 256 ? -16.374 -0.117 -9.364 1 90.91 256 LEU A N 1
ATOM 1941 C CA . LEU A 1 256 ? -15.015 -0.191 -9.889 1 90.91 256 LEU A CA 1
ATOM 1942 C C . LEU A 1 256 ? -14.496 -1.624 -9.853 1 90.91 256 LEU A C 1
ATOM 1944 O O . LEU A 1 256 ? -13.829 -2.072 -10.789 1 90.91 256 LEU A O 1
ATOM 1948 N N . CYS A 1 257 ? -14.834 -2.353 -8.813 1 92.25 257 CYS A N 1
ATOM 1949 C CA . CYS A 1 257 ? -14.434 -3.751 -8.694 1 92.25 257 CYS A CA 1
ATOM 1950 C C . CYS A 1 257 ? -15.15 -4.613 -9.726 1 92.25 257 CYS A C 1
ATOM 1952 O O . CYS A 1 257 ? -14.566 -5.551 -10.272 1 92.25 257 CYS A O 1
ATOM 1954 N N . ASP A 1 258 ? -16.42 -4.273 -10.028 1 92.35 258 ASP A N 1
ATOM 1955 C CA . ASP A 1 258 ? -17.176 -5.017 -11.031 1 92.35 258 ASP A CA 1
ATOM 1956 C C . ASP A 1 258 ? -16.553 -4.862 -12.416 1 92.35 258 ASP A C 1
ATOM 1958 O O . ASP A 1 258 ? -16.577 -5.796 -13.221 1 92.35 258 ASP A O 1
ATOM 1962 N N . ALA A 1 259 ? -16.071 -3.718 -12.641 1 91.58 259 ALA A N 1
ATOM 1963 C CA . ALA A 1 259 ? -15.39 -3.498 -13.915 1 91.58 259 ALA A CA 1
ATOM 1964 C C . ALA A 1 259 ? -14.167 -4.401 -14.046 1 91.58 259 ALA A C 1
ATOM 1966 O O . ALA A 1 259 ? -13.879 -4.913 -15.13 1 91.58 259 ALA A O 1
ATOM 1967 N N . SER A 1 260 ? -13.432 -4.563 -12.981 1 88.95 260 SER A N 1
ATOM 1968 C CA . SER A 1 260 ? -12.284 -5.463 -12.982 1 88.95 260 SER A CA 1
ATOM 1969 C C . SER A 1 260 ? -12.714 -6.907 -13.22 1 88.95 260 SER A C 1
ATOM 1971 O O . SER A 1 260 ? -12.019 -7.663 -13.902 1 88.95 260 SER A O 1
ATOM 1973 N N . VAL A 1 261 ? -13.89 -7.33 -12.704 1 91.02 261 VAL A N 1
ATOM 1974 C CA . VAL A 1 261 ? -14.402 -8.687 -12.868 1 91.02 261 VAL A CA 1
ATOM 1975 C C . VAL A 1 261 ? -14.746 -8.935 -14.334 1 91.02 261 VAL A C 1
ATOM 1977 O O . VAL A 1 261 ? -14.484 -10.017 -14.865 1 91.02 261 VAL A O 1
ATOM 1980 N N . ALA A 1 262 ? -15.302 -7.95 -14.952 1 91.52 262 ALA A N 1
ATOM 1981 C CA . ALA A 1 262 ? -15.675 -8.092 -16.357 1 91.52 262 ALA A CA 1
ATOM 1982 C C . ALA A 1 262 ? -14.445 -8.317 -17.231 1 91.52 262 ALA A C 1
ATOM 1984 O O . ALA A 1 262 ? -14.449 -9.181 -18.11 1 91.52 262 ALA A O 1
ATOM 1985 N N . ILE A 1 263 ? -13.418 -7.618 -17.004 1 88.26 263 ILE A N 1
ATOM 1986 C CA . ILE A 1 263 ? -12.187 -7.755 -17.775 1 88.26 263 ILE A CA 1
ATOM 1987 C C . ILE A 1 263 ? -11.517 -9.087 -17.445 1 88.26 263 ILE A C 1
ATOM 1989 O O . ILE A 1 263 ? -11.029 -9.782 -18.339 1 88.26 263 ILE A O 1
ATOM 1993 N N . ALA A 1 264 ? -11.474 -9.438 -16.189 1 84.73 264 ALA A N 1
ATOM 1994 C CA . ALA A 1 264 ? -10.876 -10.698 -15.755 1 84.73 264 ALA A CA 1
ATOM 1995 C C . ALA A 1 264 ? -11.608 -11.891 -16.365 1 84.73 264 ALA A C 1
ATOM 1997 O O . ALA A 1 264 ? -10.982 -12.884 -16.743 1 84.73 264 ALA A O 1
ATOM 1998 N N . SER A 1 265 ? -12.966 -11.795 -16.455 1 87.75 265 SER A N 1
ATOM 1999 C CA . SER A 1 265 ? -13.758 -12.872 -17.041 1 87.75 265 SER A CA 1
ATOM 2000 C C . SER A 1 265 ? -13.447 -13.043 -18.524 1 87.75 265 SER A C 1
ATOM 2002 O O . SER A 1 265 ? -13.394 -14.167 -19.028 1 87.75 265 SER A O 1
ATOM 2004 N N . ARG A 1 266 ? -13.208 -11.993 -19.17 1 85.31 266 ARG A N 1
ATOM 2005 C CA . ARG A 1 266 ? -12.831 -12.055 -20.579 1 85.31 266 ARG A CA 1
ATOM 2006 C C . ARG A 1 266 ? -11.453 -12.685 -20.75 1 85.31 266 ARG A C 1
ATOM 2008 O O . ARG A 1 266 ? -11.243 -13.494 -21.656 1 85.31 266 ARG A O 1
ATOM 2015 N N . SER A 1 267 ? -10.57 -12.29 -19.919 1 81.19 267 SER A N 1
ATOM 2016 C CA . SER A 1 267 ? -9.234 -12.876 -19.938 1 81.19 267 SER A CA 1
ATOM 2017 C C . SER A 1 267 ? -9.281 -14.371 -19.637 1 81.19 267 SER A C 1
ATOM 2019 O O . SER A 1 267 ? -8.524 -15.151 -20.218 1 81.19 267 SER A O 1
ATOM 2021 N N . ALA A 1 268 ? -10.184 -14.726 -18.697 1 82.76 268 ALA A N 1
ATOM 2022 C CA . ALA A 1 268 ? -10.348 -16.135 -18.349 1 82.76 268 ALA A CA 1
ATOM 2023 C C . ALA A 1 268 ? -10.856 -16.939 -19.542 1 82.76 268 ALA A C 1
ATOM 2025 O O . ALA A 1 268 ? -10.443 -18.083 -19.749 1 82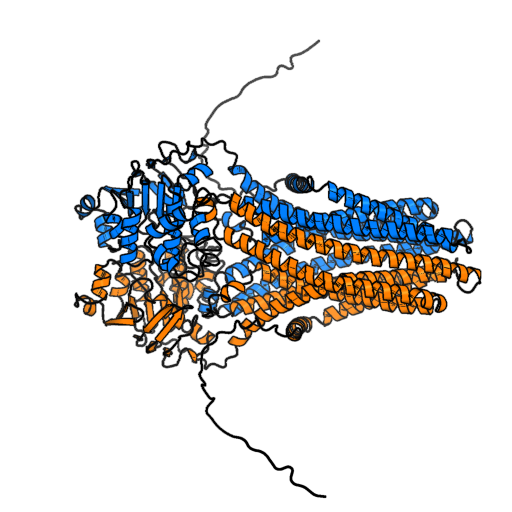.76 268 ALA A O 1
ATOM 2026 N N . ARG A 1 269 ? -11.695 -16.371 -20.359 1 85 269 ARG A N 1
ATOM 2027 C CA . ARG A 1 269 ? -12.208 -17.04 -21.55 1 85 269 ARG A CA 1
ATOM 2028 C C . ARG A 1 269 ? -11.099 -17.263 -22.573 1 85 269 ARG A C 1
ATOM 2030 O O . ARG A 1 269 ? -11.046 -18.311 -23.22 1 85 269 ARG A O 1
ATOM 2037 N N . VAL A 1 270 ? -10.296 -16.306 -22.704 1 78.46 270 VAL A N 1
ATOM 2038 C CA . VAL A 1 270 ? -9.181 -16.423 -23.638 1 78.46 270 VAL A CA 1
ATOM 2039 C C . VAL A 1 270 ? -8.208 -17.494 -23.151 1 78.46 270 VAL A C 1
ATOM 2041 O O . VAL A 1 270 ? -7.737 -18.319 -23.938 1 78.46 270 VAL A O 1
ATOM 2044 N N . ARG A 1 271 ? -7.894 -17.523 -21.867 1 75.12 271 ARG A N 1
ATOM 2045 C CA . ARG A 1 271 ? -7.009 -18.535 -21.298 1 75.12 271 ARG A CA 1
ATOM 2046 C C . ARG A 1 271 ? -7.622 -19.927 -21.416 1 75.12 271 ARG A C 1
ATOM 2048 O O . ARG A 1 271 ? -6.927 -20.891 -21.743 1 75.12 271 ARG A O 1
ATOM 2055 N N . GLY A 1 272 ? -8.939 -19.961 -21.106 1 78.73 272 GLY A N 1
ATOM 2056 C CA . GLY A 1 272 ? -9.642 -21.227 -21.252 1 78.73 272 GLY A CA 1
ATOM 2057 C C . GLY A 1 272 ? -9.612 -21.766 -22.669 1 78.73 272 GLY A C 1
ATOM 2058 O O . GLY A 1 272 ? -9.373 -22.956 -22.881 1 78.73 272 GLY A O 1
ATOM 2059 N N . ALA A 1 273 ? -9.755 -20.899 -23.628 1 79.57 273 ALA A N 1
ATOM 2060 C CA . ALA A 1 273 ? -9.722 -21.297 -25.033 1 79.57 273 ALA A CA 1
ATOM 2061 C C . ALA A 1 273 ? -8.332 -21.782 -25.433 1 79.57 273 ALA A C 1
ATOM 2063 O O . ALA A 1 273 ? -8.198 -22.739 -26.2 1 79.57 273 ALA A O 1
ATOM 2064 N N . SER A 1 274 ? -7.363 -21.109 -25.02 1 75.27 274 SER A N 1
ATOM 2065 C CA . SER A 1 274 ? -5.995 -21.527 -25.311 1 75.27 274 SER A CA 1
ATOM 2066 C C . SER A 1 274 ? -5.696 -22.897 -24.712 1 75.27 274 SER A C 1
ATOM 2068 O O . SER A 1 274 ? -5.048 -23.731 -25.347 1 75.27 274 SER A O 1
ATOM 2070 N N . HIS A 1 275 ? -6.177 -23.151 -23.513 1 73.51 275 HIS A N 1
ATOM 2071 C CA . HIS A 1 275 ? -5.993 -24.449 -22.873 1 73.51 275 HIS A CA 1
ATOM 2072 C C . HIS A 1 275 ? -6.728 -25.547 -23.634 1 73.51 275 HIS A C 1
ATOM 2074 O O . HIS A 1 275 ? -6.238 -26.675 -23.733 1 73.51 275 HIS A O 1
ATOM 2080 N N . LEU A 1 276 ? -7.907 -25.225 -24.144 1 79.57 276 LEU A N 1
ATOM 2081 C CA . LEU A 1 276 ? -8.69 -26.173 -24.929 1 79.57 276 LEU A CA 1
ATOM 2082 C C . LEU A 1 276 ? -7.905 -26.653 -26.145 1 79.57 276 LEU A C 1
ATOM 2084 O O . LEU A 1 276 ? -7.817 -27.857 -26.397 1 79.57 276 LEU A O 1
ATOM 2088 N N . VAL A 1 277 ? -7.33 -25.753 -26.817 1 74.83 277 VAL A N 1
ATOM 2089 C CA . V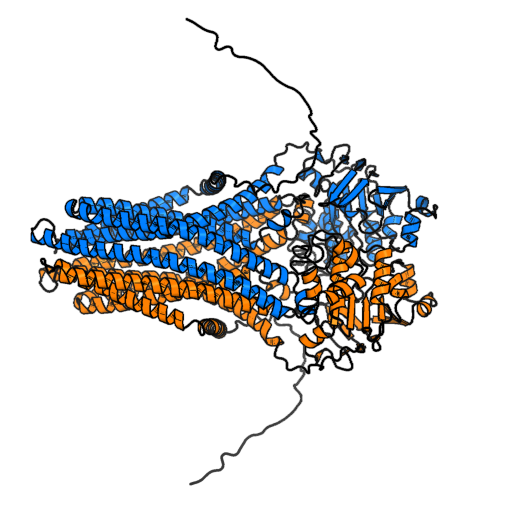AL A 1 277 ? -6.605 -26.074 -28.042 1 74.83 277 VAL A CA 1
ATOM 2090 C C . VAL A 1 277 ? -5.37 -26.908 -27.708 1 74.83 277 VAL A C 1
ATOM 2092 O O . VAL A 1 277 ? -5.095 -27.913 -28.369 1 74.83 277 VAL A O 1
ATOM 2095 N N . LEU A 1 278 ? -4.692 -26.526 -26.673 1 73.54 278 LEU A N 1
ATOM 2096 C CA . LEU A 1 278 ? -3.453 -27.207 -26.315 1 73.54 278 LEU A CA 1
ATOM 2097 C C . LEU A 1 278 ? -3.736 -28.609 -25.785 1 73.54 278 LEU A C 1
ATOM 2099 O O . LEU A 1 278 ? -3.05 -29.566 -26.149 1 73.54 278 LEU A O 1
ATOM 2103 N N . ASP A 1 279 ? -4.698 -28.72 -24.881 1 76.22 279 ASP A N 1
ATOM 2104 C CA . ASP A 1 279 ? -5.034 -30.014 -24.296 1 76.22 279 ASP A CA 1
ATOM 2105 C C . ASP A 1 279 ? -5.499 -30.997 -25.368 1 76.22 279 ASP A C 1
ATOM 2107 O O . ASP A 1 279 ? -5.102 -32.164 -25.362 1 76.22 279 ASP A O 1
ATOM 2111 N N . TRP A 1 280 ? -6.339 -30.529 -26.269 1 77.95 280 TRP A N 1
ATOM 2112 C CA . TRP A 1 280 ? -6.839 -31.373 -27.35 1 77.95 280 TRP A CA 1
ATOM 2113 C C . TRP A 1 280 ? -5.705 -31.8 -28.276 1 77.95 280 TRP A C 1
ATOM 2115 O O . TRP A 1 280 ? -5.642 -32.957 -28.698 1 77.95 280 TRP A O 1
ATOM 2125 N N . ALA A 1 281 ? -4.857 -30.854 -28.566 1 74.47 281 ALA A N 1
ATOM 2126 C CA . ALA A 1 281 ? -3.723 -31.159 -29.435 1 74.47 281 ALA A CA 1
ATOM 2127 C C . ALA A 1 281 ? -2.794 -32.182 -28.786 1 74.47 281 ALA A C 1
ATOM 2129 O O . ALA A 1 281 ? -2.333 -33.117 -29.445 1 74.47 281 ALA A O 1
ATOM 2130 N N . ALA A 1 282 ? -2.521 -32.029 -27.486 1 75.27 282 ALA A N 1
ATOM 2131 C CA . ALA A 1 282 ? -1.614 -32.923 -26.772 1 75.27 282 ALA A CA 1
ATOM 2132 C C . ALA A 1 282 ? -2.161 -34.347 -26.738 1 75.27 282 ALA A C 1
ATOM 2134 O O . ALA A 1 282 ? -1.433 -35.306 -27.006 1 75.27 282 ALA A O 1
ATOM 2135 N N . LYS A 1 283 ? -3.402 -34.575 -26.488 1 76.31 283 LYS A N 1
ATOM 2136 C CA . LYS A 1 283 ? -3.988 -35.908 -26.382 1 76.31 283 LYS A CA 1
ATOM 2137 C C . LYS A 1 283 ? -4.129 -36.558 -27.755 1 76.31 283 LYS A C 1
ATOM 2139 O O . LYS A 1 283 ? -3.994 -37.776 -27.888 1 76.31 283 LYS A O 1
ATOM 2144 N N . SER A 1 284 ? -4.401 -35.665 -28.775 1 74.31 284 SER A N 1
ATOM 2145 C CA . SER A 1 284 ? -4.464 -36.181 -30.139 1 74.31 284 SER A CA 1
ATOM 2146 C C . SER A 1 284 ? -3.111 -36.722 -30.588 1 74.31 284 SER A C 1
ATOM 2148 O O . SER A 1 284 ? -3.04 -37.753 -31.26 1 74.31 284 SER A O 1
ATOM 2150 N N . VAL A 1 285 ? -2.14 -36.059 -30.163 1 74.05 285 VAL A N 1
ATOM 2151 C CA . VAL A 1 285 ? -0.789 -36.49 -30.504 1 74.05 285 VAL A CA 1
ATOM 2152 C C . VAL A 1 285 ? -0.471 -37.805 -29.796 1 74.05 285 VAL A C 1
ATOM 2154 O O . VAL A 1 285 ? 0.121 -38.709 -30.39 1 74.05 285 VAL A O 1
ATOM 2157 N N . LEU A 1 286 ? -0.853 -37.936 -28.551 1 75.96 286 LEU A N 1
ATOM 2158 C CA . LEU A 1 286 ? -0.62 -39.162 -27.793 1 75.96 286 LEU A CA 1
ATOM 2159 C C . LEU A 1 286 ? -1.321 -40.347 -28.448 1 75.96 286 LEU A C 1
ATOM 2161 O O . LEU A 1 286 ? -0.757 -41.44 -28.53 1 75.96 286 LEU A O 1
ATOM 2165 N N . LEU A 1 287 ? -2.518 -40.099 -28.931 1 75.1 287 LEU A N 1
ATOM 2166 C CA . LEU A 1 287 ? -3.261 -41.149 -29.618 1 75.1 287 LEU A CA 1
ATOM 2167 C C . LEU A 1 287 ? -2.585 -41.523 -30.933 1 75.1 287 LEU A C 1
ATOM 2169 O O . LEU A 1 287 ? -2.524 -42.701 -31.292 1 75.1 287 LEU A O 1
ATOM 2173 N N . GLY A 1 288 ? -2.2 -40.489 -31.597 1 75.25 288 GLY A N 1
ATOM 2174 C CA . GLY A 1 288 ? -1.485 -40.738 -32.839 1 75.25 288 GLY A CA 1
ATOM 2175 C C . GLY A 1 288 ? -0.206 -41.529 -32.642 1 75.25 288 GLY A C 1
ATOM 2176 O O . GLY A 1 288 ? 0.098 -42.432 -33.424 1 75.25 288 GLY A O 1
ATOM 2177 N N . LEU A 1 289 ? 0.443 -41.263 -31.541 1 77.4 289 LEU A N 1
ATOM 2178 C CA . LEU A 1 289 ? 1.677 -41.965 -31.206 1 77.4 289 LEU A CA 1
ATOM 2179 C C . LEU A 1 289 ? 1.397 -43.426 -30.87 1 77.4 289 LEU A C 1
ATOM 2181 O O . LEU A 1 289 ? 2.152 -44.315 -31.27 1 77.4 289 LEU A O 1
ATOM 2185 N N . ALA A 1 290 ? 0.406 -43.659 -30.116 1 75.9 290 ALA A N 1
ATOM 2186 C CA . ALA A 1 290 ? 0.049 -45.022 -29.731 1 75.9 290 ALA A CA 1
ATOM 2187 C C . ALA A 1 290 ? -0.338 -45.853 -30.952 1 75.9 290 ALA A C 1
ATOM 2189 O O . ALA A 1 290 ? 0.063 -47.013 -31.072 1 75.9 290 ALA A O 1
ATOM 2190 N N . SER A 1 291 ? -1.113 -45.241 -31.899 1 75.86 291 SER A N 1
ATOM 2191 C CA . SER A 1 291 ? -1.577 -45.952 -33.086 1 75.86 291 SER A CA 1
ATOM 2192 C C . SER A 1 291 ? -0.423 -46.252 -34.037 1 75.86 291 SER A C 1
ATOM 2194 O O . SER A 1 291 ? -0.256 -47.391 -34.478 1 75.86 291 SER A O 1
ATOM 2196 N N . LEU A 1 292 ? 0.327 -45.24 -34.301 1 77.97 292 LEU A N 1
ATOM 2197 C CA . LEU A 1 292 ? 1.437 -45.425 -35.229 1 77.97 292 LEU A CA 1
ATOM 2198 C C . LEU A 1 292 ? 2.536 -46.274 -34.599 1 77.97 292 LEU A C 1
ATOM 2200 O O . LEU A 1 292 ? 3.164 -47.088 -35.28 1 77.97 292 LEU A O 1
ATOM 2204 N N . GLY A 1 293 ? 2.776 -46.047 -33.296 1 77.43 293 GLY A N 1
ATOM 2205 C CA . GLY A 1 293 ? 3.78 -46.827 -32.59 1 77.43 293 GLY A CA 1
ATOM 2206 C C . GLY A 1 293 ? 3.451 -48.307 -32.528 1 77.43 293 GLY A C 1
ATOM 2207 O O . GLY A 1 293 ? 4.332 -49.151 -32.703 1 77.43 293 GLY A O 1
ATOM 2208 N N . SER A 1 294 ? 2.216 -48.694 -32.362 1 76 294 SER A N 1
ATOM 2209 C CA . SER A 1 294 ? 1.791 -50.089 -32.299 1 76 294 SER A CA 1
ATOM 2210 C C . SER A 1 294 ? 1.977 -50.784 -33.643 1 76 294 SER A C 1
ATOM 2212 O O . SER A 1 294 ? 2.323 -51.967 -33.693 1 76 294 SER A O 1
ATOM 2214 N N . GLN A 1 295 ? 1.713 -50.074 -34.722 1 78.37 295 GLN A N 1
ATOM 2215 C CA . GLN A 1 295 ? 1.919 -50.642 -36.05 1 78.37 295 GLN A CA 1
ATOM 2216 C C . GLN A 1 295 ? 3.396 -50.927 -36.304 1 78.37 295 GLN A C 1
ATOM 2218 O O . GLN A 1 295 ? 3.743 -51.944 -36.909 1 78.37 295 GLN A O 1
ATOM 2223 N N . LEU A 1 296 ? 4.198 -50.117 -35.77 1 80.86 296 LEU A N 1
ATOM 2224 C CA . LEU A 1 296 ? 5.633 -50.295 -35.965 1 80.86 296 LEU A CA 1
ATOM 2225 C C . LEU A 1 296 ? 6.162 -51.433 -35.1 1 80.86 296 LEU A C 1
ATOM 2227 O O . LEU A 1 296 ? 7.094 -52.137 -35.495 1 80.86 296 LEU A O 1
ATOM 2231 N N . VAL A 1 297 ? 5.601 -51.664 -33.955 1 76.29 297 VAL A N 1
ATOM 2232 C CA . VAL A 1 297 ? 5.968 -52.784 -33.096 1 76.29 297 VAL A CA 1
ATOM 2233 C C . VAL A 1 297 ? 5.541 -54.097 -33.748 1 76.29 297 VAL A C 1
ATOM 2235 O O . VAL A 1 297 ? 6.284 -55.081 -33.72 1 76.29 297 VAL A O 1
ATOM 2238 N N . ALA A 1 298 ? 4.342 -54.126 -34.342 1 75.64 298 ALA A N 1
ATOM 2239 C CA . ALA A 1 298 ? 3.827 -55.321 -35.005 1 75.64 298 ALA A CA 1
ATOM 2240 C C . ALA A 1 298 ? 4.698 -55.704 -36.198 1 75.64 298 ALA A C 1
ATOM 2242 O O . ALA A 1 298 ? 4.859 -56.888 -36.502 1 75.64 298 ALA A O 1
ATOM 2243 N N . ARG A 1 299 ? 5.246 -54.663 -36.782 1 79.38 299 ARG A N 1
ATOM 2244 C CA . ARG A 1 299 ? 6.098 -54.913 -37.941 1 79.38 299 ARG A CA 1
ATOM 2245 C C . ARG A 1 299 ? 7.529 -55.219 -37.513 1 79.38 299 ARG A C 1
ATOM 2247 O O . ARG A 1 299 ? 8.388 -55.495 -38.353 1 79.38 299 ARG A O 1
ATOM 2254 N N . GLY A 1 300 ? 7.805 -55.155 -36.104 1 78.15 300 GLY A N 1
ATOM 2255 C CA . GLY A 1 300 ? 9.117 -55.496 -35.577 1 78.15 300 GLY A CA 1
ATOM 2256 C C . GLY A 1 300 ? 10.112 -54.354 -35.667 1 78.15 300 GLY A C 1
ATOM 2257 O O . GLY A 1 300 ? 11.312 -54.553 -35.469 1 78.15 300 GLY A O 1
ATOM 2258 N N . GLU A 1 301 ? 9.642 -53.202 -36.021 1 81.96 301 GLU A N 1
ATOM 2259 C CA . GLU A 1 301 ? 10.533 -52.057 -36.19 1 81.96 301 GLU A CA 1
ATOM 2260 C C . GLU A 1 301 ? 10.781 -51.349 -34.862 1 81.96 301 GLU A C 1
ATOM 2262 O O . GLU A 1 301 ? 11.766 -50.622 -34.714 1 81.96 301 GLU A O 1
ATOM 2267 N N . LEU A 1 302 ? 9.896 -51.515 -33.981 1 78.86 302 LEU A N 1
ATOM 2268 C CA . LEU A 1 302 ? 9.99 -50.907 -32.658 1 78.86 302 LEU A CA 1
ATOM 2269 C C . LEU A 1 302 ? 9.669 -51.923 -31.568 1 78.86 302 LEU A C 1
ATOM 2271 O O . LEU A 1 302 ? 8.806 -52.785 -31.751 1 78.86 302 LEU A O 1
ATOM 2275 N N . THR A 1 303 ? 10.477 -51.867 -30.53 1 74.78 303 THR A N 1
ATOM 2276 C CA . THR A 1 303 ? 10.181 -52.766 -29.421 1 74.78 303 THR A CA 1
ATOM 2277 C C . THR A 1 303 ? 9.191 -52.125 -28.453 1 74.78 303 THR A C 1
ATOM 2279 O O . THR A 1 303 ? 8.941 -50.92 -28.52 1 74.78 303 THR A O 1
ATOM 2282 N N . ALA A 1 304 ? 8.553 -52.969 -27.594 1 68.84 304 ALA A N 1
ATOM 2283 C CA . ALA A 1 304 ? 7.629 -52.468 -26.58 1 68.84 304 ALA A CA 1
ATOM 2284 C C . ALA A 1 304 ? 8.326 -51.493 -25.636 1 68.84 304 ALA A C 1
ATOM 2286 O O . ALA A 1 304 ? 7.736 -50.494 -25.218 1 68.84 304 ALA A O 1
ATOM 2287 N N . GLY A 1 305 ? 9.545 -51.748 -25.323 1 69.75 305 GLY A N 1
ATOM 2288 C CA . GLY A 1 305 ? 10.324 -50.86 -24.475 1 69.75 305 GLY A CA 1
ATOM 2289 C C . GLY A 1 305 ? 10.608 -49.516 -25.119 1 69.75 305 GLY A C 1
ATOM 2290 O O . GLY A 1 305 ? 10.526 -48.477 -24.46 1 69.75 305 GLY A O 1
ATOM 2291 N N . GLU A 1 306 ? 10.835 -49.569 -26.424 1 75.97 306 GLU A N 1
ATOM 2292 C CA . GLU A 1 306 ? 11.101 -48.332 -27.151 1 75.97 306 GLU A CA 1
ATOM 2293 C C . GLU A 1 306 ? 9.845 -47.473 -27.258 1 75.97 306 GLU A C 1
ATOM 2295 O O . GLU A 1 306 ? 9.917 -46.245 -27.175 1 75.97 306 GLU A O 1
ATOM 2300 N N . LEU A 1 307 ? 8.755 -48.131 -27.42 1 75.06 307 LEU A N 1
ATOM 2301 C CA . LEU A 1 307 ? 7.5 -47.392 -27.511 1 75.06 307 LEU A CA 1
ATOM 2302 C C . LEU A 1 307 ? 7.166 -46.723 -26.182 1 75.06 307 LEU A C 1
ATOM 2304 O O . LEU A 1 307 ? 6.734 -45.568 -26.154 1 75.06 307 LEU A O 1
ATOM 2308 N N . THR A 1 308 ? 7.362 -47.435 -25.082 1 69.55 308 THR A N 1
ATOM 2309 C CA . THR A 1 308 ? 7.104 -46.872 -23.761 1 69.55 308 THR A CA 1
ATOM 2310 C C . THR A 1 308 ? 8.033 -45.694 -23.484 1 69.55 308 THR A C 1
ATOM 2312 O O . THR A 1 308 ? 7.6 -44.664 -22.962 1 69.55 308 THR A O 1
ATOM 2315 N N . SER A 1 309 ? 9.232 -45.876 -23.848 1 73.77 309 SER A N 1
ATOM 2316 C CA . SER A 1 309 ? 10.189 -44.786 -23.694 1 73.77 309 SER A CA 1
ATOM 2317 C C . SER A 1 309 ? 9.799 -43.582 -24.545 1 73.77 309 SER A C 1
ATOM 2319 O O . SER A 1 309 ? 9.964 -42.436 -24.122 1 73.77 309 SER A O 1
ATOM 2321 N N . TYR A 1 310 ? 9.316 -43.852 -25.715 1 77.5 310 TYR A N 1
ATOM 2322 C CA . TYR A 1 310 ? 8.881 -42.785 -26.609 1 77.5 310 TYR A CA 1
ATOM 2323 C C . TYR A 1 310 ? 7.729 -41.996 -25.996 1 77.5 310 TYR A C 1
ATOM 2325 O O . TYR A 1 310 ? 7.706 -40.765 -26.065 1 77.5 310 TYR A O 1
ATOM 2333 N N . PHE A 1 311 ? 6.835 -42.649 -25.345 1 74.21 311 PHE A N 1
ATOM 2334 C CA . PHE A 1 311 ? 5.71 -41.987 -24.695 1 74.21 311 PHE A CA 1
ATOM 2335 C C . PHE A 1 311 ? 6.192 -41.088 -23.562 1 74.21 311 PHE A C 1
ATOM 2337 O O . PHE A 1 311 ? 5.685 -39.978 -23.385 1 74.21 311 PHE A O 1
ATOM 2344 N N . PHE A 1 312 ? 7.073 -41.545 -22.826 1 71.93 312 PHE A N 1
ATOM 2345 C CA . PHE A 1 312 ? 7.63 -40.772 -21.723 1 71.93 312 PHE A CA 1
ATOM 2346 C C . PHE A 1 312 ? 8.288 -39.495 -22.235 1 71.93 312 PHE A C 1
ATOM 2348 O O . PHE A 1 312 ? 8.058 -38.412 -21.694 1 71.93 312 PHE A O 1
ATOM 2355 N N . HIS A 1 313 ? 9.011 -39.567 -23.282 1 75.72 313 HIS A N 1
ATOM 2356 C CA . HIS A 1 313 ? 9.706 -38.409 -23.833 1 75.72 313 HIS A CA 1
ATOM 2357 C C . HIS A 1 313 ? 8.725 -37.427 -24.465 1 75.72 313 HIS A C 1
ATOM 2359 O O . HIS A 1 313 ? 8.916 -36.211 -24.381 1 75.72 313 HIS A O 1
ATOM 2365 N N . ALA A 1 314 ? 7.72 -37.962 -25.129 1 76.36 314 ALA A N 1
ATOM 2366 C CA . ALA A 1 314 ? 6.694 -37.111 -25.726 1 76.36 314 ALA A CA 1
ATOM 2367 C C . ALA A 1 314 ? 5.955 -36.31 -24.657 1 76.36 314 ALA A C 1
ATOM 2369 O O . ALA A 1 314 ? 5.581 -35.158 -24.884 1 76.36 314 ALA A O 1
ATOM 2370 N N . SER A 1 315 ? 5.746 -36.971 -23.515 1 73.61 315 SER A N 1
ATOM 2371 C CA . SER A 1 315 ? 5.084 -36.275 -22.416 1 73.61 315 SER A CA 1
ATOM 2372 C C . SER A 1 315 ? 5.928 -35.11 -21.912 1 73.61 315 SER A C 1
ATOM 2374 O O . SER A 1 315 ? 5.393 -34.059 -21.554 1 73.61 315 SER A O 1
ATOM 2376 N N . PHE A 1 316 ? 7.183 -35.26 -21.868 1 75.09 316 PHE A N 1
ATOM 2377 C CA . PHE A 1 316 ? 8.067 -34.184 -21.435 1 75.09 316 PHE A CA 1
ATOM 2378 C C . PHE A 1 316 ? 8.047 -33.032 -22.433 1 75.09 316 PHE A C 1
ATOM 2380 O O . PHE A 1 316 ? 8.098 -31.864 -22.042 1 75.09 316 PHE A O 1
ATOM 2387 N N . LEU A 1 317 ? 8.1 -33.383 -23.696 1 76.97 317 LEU A N 1
ATOM 2388 C CA . LEU A 1 317 ? 7.975 -32.348 -24.716 1 76.97 317 LEU A CA 1
ATOM 2389 C C . LEU A 1 317 ? 6.674 -31.571 -24.546 1 76.97 317 LEU A C 1
ATOM 2391 O O . LEU A 1 317 ? 6.663 -30.342 -24.642 1 76.97 317 LEU A O 1
ATOM 2395 N N . GLY A 1 318 ? 5.626 -32.31 -24.332 1 73.62 318 GLY A N 1
ATOM 2396 C CA . GLY A 1 318 ? 4.338 -31.671 -24.118 1 73.62 318 GLY A CA 1
ATOM 2397 C C . GLY A 1 318 ? 4.322 -30.75 -22.912 1 73.62 318 GLY A C 1
ATOM 2398 O O . GLY A 1 318 ? 3.757 -29.655 -22.968 1 73.62 318 GLY A O 1
ATOM 2399 N N . LEU A 1 319 ? 4.906 -31.219 -21.807 1 71.95 319 LEU A N 1
ATOM 2400 C CA . LEU A 1 319 ? 4.991 -30.415 -20.593 1 71.95 319 LEU A CA 1
ATOM 2401 C C . LEU A 1 319 ? 5.758 -29.122 -20.849 1 71.95 319 LEU A C 1
ATOM 2403 O O . LEU A 1 319 ? 5.369 -28.058 -20.363 1 71.95 319 LEU A O 1
ATOM 2407 N N . GLY A 1 320 ? 6.836 -29.238 -21.585 1 76.35 320 GLY A N 1
ATOM 2408 C CA . GLY A 1 320 ? 7.612 -28.061 -21.942 1 76.35 320 GLY A CA 1
ATOM 2409 C C . GLY A 1 320 ? 6.825 -27.052 -22.755 1 76.35 320 GLY A C 1
ATOM 2410 O O . GLY A 1 320 ? 6.874 -25.851 -22.48 1 76.35 320 GLY A O 1
ATOM 2411 N N . LEU A 1 321 ? 6.108 -27.566 -23.702 1 75.09 321 LEU A N 1
ATOM 2412 C CA . LEU A 1 321 ? 5.329 -26.689 -24.57 1 75.09 321 LEU A CA 1
ATOM 2413 C C . LEU A 1 321 ? 4.192 -26.03 -23.797 1 75.09 321 LEU A C 1
ATOM 2415 O O . LEU A 1 321 ? 3.934 -24.835 -23.962 1 75.09 321 LEU A O 1
ATOM 2419 N N . TYR A 1 322 ? 3.522 -26.864 -22.917 1 71.1 322 TYR A N 1
ATOM 2420 C CA . TYR A 1 322 ? 2.457 -26.348 -22.063 1 71.1 322 TYR A CA 1
ATOM 2421 C C . TYR A 1 322 ? 2.985 -25.268 -21.126 1 71.1 322 TYR A C 1
ATOM 2423 O O . TYR A 1 322 ? 2.343 -24.232 -20.939 1 71.1 322 TYR A O 1
ATOM 2431 N N . GLY A 1 323 ? 4.065 -25.512 -20.572 1 74.8 323 GLY A N 1
ATOM 2432 C CA . GLY A 1 323 ? 4.686 -24.561 -19.664 1 74.8 323 GLY A CA 1
ATOM 2433 C C . GLY A 1 323 ? 5.093 -23.267 -20.343 1 74.8 323 GLY A C 1
ATOM 2434 O O . GLY A 1 323 ? 4.903 -22.183 -19.787 1 74.8 323 GLY A O 1
ATOM 2435 N N . LEU A 1 324 ? 5.628 -23.346 -21.55 1 72.42 324 LEU A N 1
ATOM 2436 C CA . LEU A 1 324 ? 6.102 -22.176 -22.281 1 72.42 324 LEU A CA 1
ATOM 2437 C C . LEU A 1 324 ? 4.944 -21.249 -22.633 1 72.42 324 LEU A C 1
ATOM 2439 O O . LEU A 1 324 ? 5.075 -20.026 -22.552 1 72.42 324 LEU A O 1
ATOM 2443 N N . VAL A 1 325 ? 3.819 -21.783 -23.015 1 68.26 325 VAL A N 1
ATOM 2444 C CA . VAL A 1 325 ? 2.64 -20.997 -23.362 1 68.26 325 VAL A CA 1
ATOM 2445 C C . VAL A 1 325 ? 2.124 -20.265 -22.125 1 68.26 325 VAL A C 1
ATOM 2447 O O . VAL A 1 325 ? 1.698 -19.111 -22.212 1 68.26 325 VAL A O 1
ATOM 2450 N N . GLY A 1 326 ? 2.22 -20.945 -21.008 1 69.55 326 GLY A N 1
ATOM 2451 C CA . GLY A 1 326 ? 1.759 -20.343 -19.766 1 69.55 326 GLY A CA 1
ATOM 2452 C C . GLY A 1 326 ? 2.69 -19.265 -19.245 1 69.55 326 GLY A C 1
ATOM 2453 O O . GLY A 1 326 ? 2.268 -18.383 -18.494 1 69.55 326 GLY A O 1
ATOM 2454 N N . LEU A 1 327 ? 3.968 -19.246 -19.682 1 71.41 327 LEU A N 1
ATOM 2455 C CA . LEU A 1 327 ? 4.994 -18.346 -19.167 1 71.41 327 LEU A CA 1
ATOM 2456 C C . LEU A 1 327 ? 4.944 -17 -19.882 1 71.41 327 LEU A C 1
ATOM 2458 O O . LEU A 1 327 ? 5.376 -15.984 -19.332 1 71.41 327 LEU A O 1
ATOM 2462 N N . MET A 1 328 ? 4.4 -16.94 -21.031 1 69.23 328 MET A N 1
ATOM 2463 C CA . MET A 1 328 ? 4.516 -15.752 -21.873 1 69.23 328 MET A CA 1
ATOM 2464 C C . MET A 1 328 ? 3.78 -14.57 -21.25 1 69.23 328 MET A C 1
ATOM 2466 O O . MET A 1 328 ? 4.333 -13.474 -21.148 1 69.23 328 MET A O 1
ATOM 2470 N N . PRO A 1 329 ? 2.552 -14.772 -20.805 1 65.57 329 PRO A N 1
ATOM 2471 C CA . PRO A 1 329 ? 1.889 -13.624 -20.183 1 65.57 329 PRO A CA 1
ATOM 2472 C C . PRO A 1 329 ? 2.61 -13.134 -18.929 1 65.57 329 PRO A C 1
ATOM 2474 O O . PRO A 1 329 ? 2.639 -11.93 -18.661 1 65.57 329 PRO A O 1
ATOM 2477 N N . GLU A 1 330 ? 3.271 -14.049 -18.261 1 69.56 330 GLU A N 1
ATOM 2478 C CA . GLU A 1 330 ? 3.954 -13.705 -17.018 1 69.56 330 GLU A CA 1
ATOM 2479 C C . GLU A 1 330 ? 5.201 -12.867 -17.286 1 69.56 330 GLU A C 1
ATOM 2481 O O . GLU A 1 330 ? 5.535 -11.975 -16.505 1 69.56 330 GLU A O 1
ATOM 2486 N N . VAL A 1 331 ? 5.861 -13.166 -18.395 1 70.65 331 VAL A N 1
ATOM 2487 C CA . VAL A 1 331 ? 7.047 -12.411 -18.784 1 70.65 331 VAL A CA 1
ATOM 2488 C C . VAL A 1 331 ? 6.66 -10.971 -19.109 1 70.65 331 VAL A C 1
ATOM 2490 O O . VAL A 1 331 ? 7.363 -10.031 -18.73 1 70.65 331 VAL A O 1
ATOM 2493 N N . ALA A 1 332 ? 5.555 -10.831 -19.72 1 69.17 332 ALA A N 1
ATOM 2494 C CA . ALA A 1 332 ? 5.096 -9.491 -20.076 1 69.17 332 ALA A CA 1
ATOM 2495 C C . ALA A 1 332 ? 4.792 -8.666 -18.828 1 69.17 332 ALA A C 1
ATOM 2497 O O . ALA A 1 332 ? 5.136 -7.484 -18.758 1 69.17 332 ALA A O 1
ATOM 2498 N N . VAL A 1 333 ? 4.204 -9.301 -17.927 1 69.51 333 VAL A N 1
ATOM 2499 C CA . VAL A 1 333 ? 3.859 -8.622 -16.682 1 69.51 333 VAL A CA 1
ATOM 2500 C C . VAL A 1 333 ? 5.133 -8.222 -15.941 1 69.51 333 VAL A C 1
ATOM 2502 O O . VAL A 1 333 ? 5.231 -7.11 -15.417 1 69.51 333 VAL A O 1
ATOM 2505 N N . GLY A 1 334 ? 6.093 -9.11 -15.859 1 74.84 334 GLY A N 1
ATOM 2506 C CA . GLY A 1 334 ? 7.367 -8.822 -15.221 1 74.84 334 GLY A CA 1
ATOM 2507 C C . GLY A 1 334 ? 8.121 -7.683 -15.881 1 74.84 334 GLY A C 1
ATOM 2508 O O . GLY A 1 334 ? 8.703 -6.839 -15.198 1 74.84 334 GLY A O 1
ATOM 2509 N N . ARG A 1 335 ? 8.054 -7.626 -17.186 1 74.46 335 ARG A N 1
ATOM 2510 C CA . ARG A 1 335 ? 8.74 -6.573 -17.928 1 74.46 335 ARG A CA 1
ATOM 2511 C C . ARG A 1 335 ? 8.083 -5.217 -17.688 1 74.46 335 ARG A C 1
ATOM 2513 O O . ARG A 1 335 ? 8.769 -4.199 -17.584 1 74.46 335 ARG A O 1
ATOM 2520 N N . ALA A 1 336 ? 6.836 -5.24 -17.684 1 72.77 336 ALA A N 1
ATOM 2521 C CA . ALA A 1 336 ? 6.12 -3.995 -17.42 1 72.77 336 ALA A CA 1
ATOM 2522 C C . ALA A 1 336 ? 6.455 -3.453 -16.033 1 72.77 336 ALA A C 1
ATOM 2524 O O . ALA A 1 336 ? 6.636 -2.246 -15.859 1 72.77 336 ALA A O 1
ATOM 2525 N N . ALA A 1 337 ? 6.491 -4.38 -15.091 1 78.47 337 ALA A N 1
ATOM 2526 C CA . ALA A 1 337 ? 6.852 -3.978 -13.734 1 78.47 337 ALA A CA 1
ATOM 2527 C C . ALA A 1 337 ? 8.266 -3.406 -13.689 1 78.47 337 ALA A C 1
ATOM 2529 O O . ALA A 1 337 ? 8.518 -2.408 -13.01 1 78.47 337 ALA A O 1
ATOM 2530 N N . ALA A 1 338 ? 9.164 -3.976 -14.416 1 82.04 338 ALA A N 1
ATOM 2531 C CA . ALA A 1 338 ? 10.551 -3.52 -14.473 1 82.04 338 ALA A CA 1
ATOM 2532 C C . ALA A 1 338 ? 10.644 -2.119 -15.069 1 82.04 338 ALA A C 1
ATOM 2534 O O . ALA A 1 338 ? 11.448 -1.299 -14.62 1 82.04 338 ALA A O 1
ATOM 2535 N N . ARG A 1 339 ? 9.847 -1.871 -15.99 1 80.93 339 ARG A N 1
ATOM 2536 C CA . ARG A 1 339 ? 9.84 -0.557 -16.625 1 80.93 339 ARG A CA 1
ATOM 2537 C C . ARG A 1 339 ? 9.404 0.524 -15.641 1 80.93 339 ARG A C 1
ATOM 2539 O O . ARG A 1 339 ? 9.975 1.616 -15.618 1 80.93 339 ARG A O 1
ATOM 2546 N N . ARG A 1 340 ? 8.475 0.199 -14.944 1 77.67 340 ARG A N 1
ATOM 2547 C CA . ARG A 1 340 ? 7.992 1.158 -13.955 1 77.67 340 ARG A CA 1
ATOM 2548 C C . ARG A 1 340 ? 9.051 1.427 -12.891 1 77.67 340 ARG A C 1
ATOM 2550 O O . ARG A 1 340 ? 9.265 2.575 -12.496 1 77.67 340 ARG A O 1
ATOM 2557 N N . LEU A 1 341 ? 9.678 0.38 -12.459 1 84.55 341 LEU A N 1
ATOM 2558 C CA . LEU A 1 341 ? 10.699 0.525 -11.427 1 84.55 341 LEU A CA 1
ATOM 2559 C C . LEU A 1 341 ? 11.906 1.289 -11.959 1 84.55 341 LEU A C 1
ATOM 2561 O O . LEU A 1 341 ? 12.478 2.124 -11.255 1 84.55 341 LEU A O 1
ATOM 2565 N N . GLU A 1 342 ? 12.238 0.983 -13.166 1 84.65 342 GLU A N 1
ATOM 2566 C CA . GLU A 1 342 ? 13.372 1.664 -13.784 1 84.65 342 GLU A CA 1
ATOM 2567 C C . GLU A 1 342 ? 13.112 3.162 -13.915 1 84.65 342 GLU A C 1
ATOM 2569 O O . GLU A 1 342 ? 14.024 3.973 -13.745 1 84.65 342 GLU A O 1
ATOM 2574 N N . SER A 1 343 ? 11.975 3.497 -14.195 1 79.95 343 SER A N 1
ATOM 2575 C CA . SER A 1 343 ? 11.624 4.908 -14.316 1 79.95 343 SER A CA 1
ATOM 2576 C C . SER A 1 343 ? 11.788 5.635 -12.986 1 79.95 343 SER A C 1
ATOM 2578 O O . SER A 1 343 ? 12.233 6.785 -12.951 1 79.95 343 SER A O 1
ATOM 2580 N N . VAL A 1 344 ? 11.514 4.926 -11.998 1 79.53 344 VAL A N 1
ATOM 2581 C CA . VAL A 1 344 ? 11.656 5.514 -10.67 1 79.53 344 VAL A CA 1
ATOM 2582 C C . VAL A 1 344 ? 13.136 5.685 -10.336 1 79.53 344 VAL A C 1
ATOM 2584 O O . VAL A 1 344 ? 13.543 6.72 -9.803 1 79.53 344 VAL A O 1
ATOM 2587 N N . VAL A 1 345 ? 13.926 4.718 -10.615 1 84.3 345 VAL A N 1
ATOM 2588 C CA . VAL A 1 345 ? 15.354 4.737 -10.314 1 84.3 345 VAL A CA 1
ATOM 2589 C C . VAL A 1 345 ? 16.052 5.783 -11.18 1 84.3 345 VAL A C 1
ATOM 2591 O O . VAL A 1 345 ? 16.94 6.496 -10.708 1 84.3 345 VAL A O 1
ATOM 2594 N N . ALA A 1 346 ? 15.615 5.816 -12.365 1 78.45 346 ALA A N 1
ATOM 2595 C CA . ALA A 1 346 ? 16.2 6.795 -13.277 1 78.45 346 ALA A CA 1
ATOM 2596 C C . ALA A 1 346 ? 15.89 8.219 -12.826 1 78.45 346 ALA A C 1
ATOM 2598 O O . ALA A 1 346 ? 16.737 9.109 -12.931 1 78.45 346 ALA A O 1
ATOM 2599 N N . ALA A 1 347 ? 14.772 8.393 -12.335 1 72.58 347 ALA A N 1
ATOM 2600 C CA . ALA A 1 347 ? 14.368 9.71 -11.848 1 72.58 347 ALA A CA 1
ATOM 2601 C C . ALA A 1 347 ? 15.18 10.113 -10.62 1 72.58 347 ALA A C 1
ATOM 2603 O O . ALA A 1 347 ? 15.527 11.285 -10.455 1 72.58 347 ALA A O 1
ATOM 2604 N N . GLY A 1 348 ? 15.529 9.16 -9.824 1 70.82 348 GLY A N 1
ATOM 2605 C CA . GLY A 1 348 ? 16.309 9.43 -8.627 1 70.82 348 GLY A CA 1
ATOM 2606 C C . GLY A 1 348 ? 17.77 9.719 -8.92 1 70.82 348 GLY A C 1
ATOM 2607 O O . GLY A 1 348 ? 18.402 10.517 -8.225 1 70.82 348 GLY A O 1
ATOM 2608 N N . ARG A 1 349 ? 18.493 9.044 -9.883 1 64.29 349 ARG A N 1
ATOM 2609 C CA . ARG A 1 349 ? 19.907 9.165 -10.224 1 64.29 349 ARG A CA 1
ATOM 2610 C C . ARG A 1 349 ? 20.188 10.484 -10.935 1 64.29 349 ARG A C 1
ATOM 2612 O O . ARG A 1 349 ? 21.278 11.044 -10.806 1 64.29 349 ARG A O 1
ATOM 2619 N N . ARG A 1 350 ? 19.512 10.849 -11.89 1 55.53 350 ARG A N 1
ATOM 2620 C CA . ARG A 1 350 ? 19.764 12.056 -12.671 1 55.53 350 ARG A CA 1
ATOM 2621 C C . ARG A 1 350 ? 20.172 13.217 -11.77 1 55.53 350 ARG A C 1
ATOM 2623 O O . ARG A 1 350 ? 21.016 14.034 -12.145 1 55.53 350 ARG A O 1
ATOM 2630 N N . LYS A 1 351 ? 19.921 13.368 -10.637 1 54.02 351 LYS A N 1
ATOM 2631 C CA . LYS A 1 351 ? 20.139 14.643 -9.958 1 54.02 351 LYS A CA 1
ATOM 2632 C C . LYS A 1 351 ? 21.368 14.582 -9.055 1 54.02 351 LYS A C 1
ATOM 2634 O O . LYS A 1 351 ? 21.918 15.618 -8.675 1 54.02 351 LYS A O 1
ATOM 2639 N N . GLU A 1 352 ? 21.787 13.371 -8.601 1 53.11 352 GLU A N 1
ATOM 2640 C CA . GLU A 1 352 ? 23.001 13.337 -7.79 1 53.11 352 GLU A CA 1
ATOM 2641 C C . GLU A 1 352 ? 24.211 13.813 -8.588 1 53.11 352 GLU A C 1
ATOM 2643 O O . GLU A 1 352 ? 25.16 14.359 -8.021 1 53.11 352 GLU A O 1
ATOM 2648 N N . ALA A 1 353 ? 24.324 13.567 -9.973 1 45.93 353 ALA A N 1
ATOM 2649 C CA . ALA A 1 353 ? 25.586 13.707 -10.695 1 45.93 353 ALA A CA 1
ATOM 2650 C C . ALA A 1 353 ? 25.963 15.176 -10.862 1 45.93 353 ALA A C 1
ATOM 2652 O O . ALA A 1 353 ? 26.973 15.497 -11.492 1 45.93 353 ALA A O 1
ATOM 2653 N N . ALA A 1 354 ? 25.183 16.133 -10.564 1 44.69 354 ALA A N 1
ATOM 2654 C CA . ALA A 1 354 ? 25.774 17.383 -11.035 1 44.69 354 ALA A CA 1
ATOM 2655 C C . ALA A 1 354 ? 26.925 17.819 -10.134 1 44.69 354 ALA A C 1
ATOM 2657 O O . ALA A 1 354 ? 26.802 17.803 -8.907 1 44.69 354 ALA A O 1
ATOM 2658 N N . ASP A 1 355 ? 28.112 17.715 -10.522 1 46.54 355 ASP A N 1
ATOM 2659 C CA . ASP A 1 355 ? 29.396 18.214 -10.036 1 46.54 355 ASP A CA 1
ATOM 2660 C C . ASP A 1 355 ? 29.25 19.608 -9.432 1 46.54 355 ASP A C 1
ATOM 2662 O O . ASP A 1 355 ? 29.474 20.612 -10.112 1 46.54 355 ASP A O 1
ATOM 2666 N N . SER A 1 356 ? 28.283 19.85 -8.691 1 52.69 356 SER A N 1
ATOM 2667 C CA . SER A 1 356 ? 28.187 21.233 -8.238 1 52.69 356 SER A CA 1
ATOM 2668 C C . SER A 1 356 ? 29.211 21.53 -7.148 1 52.69 356 SER A C 1
ATOM 2670 O O . SER A 1 356 ? 29.628 20.628 -6.419 1 52.69 356 SER A O 1
ATOM 2672 N N . PRO A 1 357 ? 29.934 22.709 -7.196 1 51.74 357 PRO A N 1
ATOM 2673 C CA . PRO A 1 357 ? 30.913 23.156 -6.202 1 51.74 357 PRO A CA 1
ATOM 2674 C C . PRO A 1 357 ? 30.411 23.001 -4.768 1 51.74 357 PRO A C 1
ATOM 2676 O O . PRO A 1 357 ? 29.214 23.15 -4.51 1 51.74 357 PRO A O 1
ATOM 2679 N N . SER A 1 358 ? 31.047 22.145 -3.944 1 54.13 358 SER A N 1
ATOM 2680 C CA . SER A 1 358 ? 30.771 21.974 -2.521 1 54.13 358 SER A CA 1
ATOM 2681 C C . SER A 1 358 ? 31.372 23.11 -1.701 1 54.13 358 SER A C 1
ATOM 2683 O O . SER A 1 358 ? 32.482 23.567 -1.982 1 54.13 358 SER A O 1
ATOM 2685 N N . LEU A 1 359 ? 30.67 24.06 -1.221 1 50.88 359 LEU A N 1
ATOM 2686 C CA . LEU A 1 359 ? 31.241 25.022 -0.285 1 50.88 359 LEU A CA 1
ATOM 2687 C C . LEU A 1 359 ? 31.967 24.309 0.851 1 50.88 359 LEU A C 1
ATOM 2689 O O . LEU A 1 359 ? 31.46 23.327 1.398 1 50.88 359 LEU A O 1
ATOM 2693 N N . SER A 1 360 ? 33.166 24.272 0.875 1 48.17 360 SER A N 1
ATOM 2694 C CA . SER A 1 360 ? 33.942 23.779 2.008 1 48.17 360 SER A CA 1
ATOM 2695 C C . SER A 1 360 ? 33.294 24.168 3.333 1 48.17 360 SER A C 1
ATOM 2697 O O . SER A 1 360 ? 32.715 25.25 3.453 1 48.17 360 SER A O 1
ATOM 2699 N N . LYS A 1 361 ? 32.819 23.326 4.235 1 51.99 361 LYS A N 1
ATOM 2700 C CA . LYS A 1 361 ? 32.096 23.276 5.503 1 51.99 361 LYS A CA 1
ATOM 2701 C C . LYS A 1 361 ? 32.504 24.43 6.414 1 51.99 361 LYS A C 1
ATOM 2703 O O . LYS A 1 361 ? 33.48 24.324 7.16 1 51.99 361 LYS A O 1
ATOM 2708 N N . PRO A 1 362 ? 32.711 25.708 6.259 1 51.51 362 PRO A N 1
ATOM 2709 C CA . PRO A 1 362 ? 33.041 26.362 7.527 1 51.51 362 PRO A CA 1
ATOM 2710 C C . PRO A 1 362 ? 31.849 26.44 8.478 1 51.51 362 PRO A C 1
ATOM 2712 O O . PRO A 1 362 ? 30.71 26.611 8.035 1 51.51 362 PRO A O 1
ATOM 2715 N N . PRO A 1 363 ? 31.921 25.81 9.727 1 58.1 363 PRO A N 1
ATOM 2716 C CA . PRO A 1 363 ? 31.025 25.954 10.877 1 58.1 363 PRO A CA 1
ATOM 2717 C C . PRO A 1 363 ? 30.654 27.409 11.158 1 58.1 363 PRO A C 1
ATOM 2719 O O . PRO A 1 363 ? 30.279 27.747 12.283 1 58.1 363 PRO A O 1
ATOM 2722 N N . ALA A 1 364 ? 30.779 28.354 10.228 1 69.88 364 ALA A N 1
ATOM 2723 C CA . ALA A 1 364 ? 30.513 29.764 10.5 1 69.88 364 ALA A CA 1
ATOM 2724 C C . ALA A 1 364 ? 29.191 30.202 9.877 1 69.88 364 ALA A C 1
ATOM 2726 O O . ALA A 1 364 ? 28.76 29.646 8.864 1 69.88 364 ALA A O 1
ATOM 2727 N N . PRO A 1 365 ? 28.509 31.078 10.607 1 82.57 365 PRO A N 1
ATOM 2728 C CA . PRO A 1 365 ? 27.284 31.624 10.018 1 82.57 365 PRO A CA 1
ATOM 2729 C C . PRO A 1 365 ? 27.506 32.201 8.622 1 82.57 365 PRO A C 1
ATOM 2731 O O . PRO A 1 365 ? 28.594 32.7 8.322 1 82.57 365 PRO A O 1
ATOM 2734 N N . LEU A 1 366 ? 26.605 31.941 7.76 1 88.6 366 LEU A N 1
ATOM 2735 C CA . LEU A 1 366 ? 26.689 32.401 6.378 1 88.6 366 LEU A CA 1
ATOM 2736 C C . LEU A 1 366 ? 25.64 33.473 6.097 1 88.6 366 LEU A C 1
ATOM 2738 O O . LEU A 1 366 ? 24.517 33.395 6.601 1 88.6 366 LEU A O 1
ATOM 2742 N N . PRO A 1 367 ? 26.077 34.509 5.369 1 91.65 367 PRO A N 1
ATOM 2743 C CA . PRO A 1 367 ? 25.064 35.486 4.961 1 91.65 367 PRO A CA 1
ATOM 2744 C C . PRO A 1 367 ? 24.067 34.917 3.955 1 91.65 367 PRO A C 1
ATOM 2746 O O . PRO A 1 367 ? 24.381 33.96 3.242 1 91.65 367 PRO A O 1
ATOM 2749 N N . LEU A 1 368 ? 22.907 35.415 3.963 1 93.66 368 LEU A N 1
ATOM 2750 C CA . LEU A 1 368 ? 21.814 34.988 3.096 1 93.66 368 LEU A CA 1
ATOM 2751 C C . LEU A 1 368 ? 21.229 36.174 2.336 1 93.66 368 LEU A C 1
ATOM 2753 O O . LEU A 1 368 ? 21.045 37.252 2.905 1 93.66 368 LEU A O 1
ATOM 2757 N N . SER A 1 369 ? 21.034 35.967 0.97 1 94.65 369 SER A N 1
ATOM 2758 C CA . SER A 1 369 ? 20.474 37.072 0.199 1 94.65 369 SER A CA 1
ATOM 2759 C C . SER A 1 369 ? 19.47 36.571 -0.835 1 94.65 369 SER A C 1
ATOM 2761 O O . SER A 1 369 ? 19.705 35.557 -1.495 1 94.65 369 SER A O 1
ATOM 2763 N N . PHE A 1 370 ? 18.296 37.148 -0.859 1 95.82 370 PHE A N 1
ATOM 2764 C CA . PHE A 1 370 ? 17.309 37.041 -1.927 1 95.82 370 PHE A CA 1
ATOM 2765 C C . PHE A 1 370 ? 17.329 38.284 -2.809 1 95.82 370 PHE A C 1
ATOM 2767 O O . PHE A 1 370 ? 17.235 39.407 -2.31 1 95.82 370 PHE A O 1
ATOM 2774 N N . GLU A 1 371 ? 17.52 38.102 -4.089 1 95.73 371 GLU A N 1
ATOM 2775 C CA . GLU A 1 371 ? 17.534 39.231 -5.014 1 95.73 371 GLU A CA 1
ATOM 2776 C C . GLU A 1 371 ? 16.448 39.089 -6.076 1 95.73 371 GLU A C 1
ATOM 2778 O O . GLU A 1 371 ? 16.631 38.38 -7.068 1 95.73 371 GLU A O 1
ATOM 2783 N N . ASP A 1 372 ? 15.374 39.83 -5.917 1 95.55 372 ASP A N 1
ATOM 2784 C CA . ASP A 1 372 ? 14.268 39.914 -6.866 1 95.55 372 ASP A CA 1
ATOM 2785 C C . ASP A 1 372 ? 13.762 38.524 -7.244 1 95.55 372 ASP A C 1
ATOM 2787 O O . ASP A 1 372 ? 13.693 38.184 -8.427 1 95.55 372 ASP A O 1
ATOM 2791 N N . VAL A 1 373 ? 13.493 37.84 -6.264 1 95.09 373 VAL A N 1
ATOM 2792 C CA . VAL A 1 373 ? 13.121 36.443 -6.458 1 95.09 373 VAL A CA 1
ATOM 2793 C C . VAL A 1 373 ? 11.638 36.346 -6.81 1 95.09 373 VAL A C 1
ATOM 2795 O O . VAL A 1 373 ? 10.795 36.949 -6.143 1 95.09 373 VAL A O 1
ATOM 2798 N N . HIS A 1 374 ? 11.36 35.598 -7.877 1 93.66 374 HIS A N 1
ATOM 2799 C CA . HIS A 1 374 ? 10 35.28 -8.298 1 93.66 374 HIS A CA 1
ATOM 2800 C C . HIS A 1 374 ? 9.746 33.778 -8.251 1 93.66 374 HIS A C 1
ATOM 2802 O O . HIS A 1 374 ? 10.627 32.984 -8.588 1 93.66 374 HIS A O 1
ATOM 2808 N N . PHE A 1 375 ? 8.637 33.439 -7.686 1 89.48 375 PHE A N 1
ATOM 2809 C CA . PHE A 1 375 ? 8.287 32.028 -7.571 1 89.48 375 PHE A CA 1
ATOM 2810 C C . PHE A 1 375 ? 6.795 31.82 -7.801 1 89.48 375 PHE A C 1
ATOM 2812 O O . PHE A 1 375 ? 5.97 32.568 -7.273 1 89.48 375 PHE A O 1
ATOM 2819 N N . ARG A 1 376 ? 6.503 30.834 -8.618 1 80.35 376 ARG A N 1
ATOM 2820 C CA . ARG A 1 376 ? 5.125 30.486 -8.948 1 80.35 376 ARG A CA 1
ATOM 2821 C C . ARG A 1 376 ? 4.843 29.019 -8.644 1 80.35 376 ARG A C 1
ATOM 2823 O O . ARG A 1 376 ? 5.682 28.153 -8.902 1 80.35 376 ARG A O 1
ATOM 2830 N N . TYR A 1 377 ? 3.81 28.82 -7.78 1 65.03 377 TYR A N 1
ATOM 2831 C CA . TYR A 1 377 ? 3.246 27.477 -7.695 1 65.03 377 TYR A CA 1
ATOM 2832 C C . TYR A 1 377 ? 2.242 27.235 -8.815 1 65.03 377 TYR A C 1
ATOM 2834 O O . TYR A 1 377 ? 1.154 27.816 -8.818 1 65.03 377 TYR A O 1
ATOM 2842 N N . SER A 1 378 ? 2.474 25.849 -9.846 1 57.32 378 SER A N 1
ATOM 2843 C CA . SER A 1 378 ? 1.626 25.637 -11.015 1 57.32 378 SER A CA 1
ATOM 2844 C C . SER A 1 378 ? 1.315 26.954 -11.718 1 57.32 378 SER A C 1
ATOM 2846 O O . SER A 1 378 ? 2.213 27.603 -12.258 1 57.32 378 SER A O 1
ATOM 2848 N N . GLU A 1 379 ? 0.129 27.981 -11.31 1 53.72 379 GLU A N 1
ATOM 2849 C CA . GLU A 1 379 ? -0.243 29.185 -12.046 1 53.72 379 GLU A CA 1
ATOM 2850 C C . GLU A 1 379 ? -0.243 30.41 -11.136 1 53.72 379 GLU A C 1
ATOM 2852 O O . GLU A 1 379 ? -0.326 31.544 -11.612 1 53.72 379 GLU A O 1
ATOM 2857 N N . ALA A 1 380 ? 0.018 30.319 -9.913 1 62.54 380 ALA A N 1
ATOM 2858 C CA . ALA A 1 380 ? -0.077 31.451 -8.995 1 62.54 380 ALA A CA 1
ATOM 2859 C C . ALA A 1 380 ? 1.308 31.923 -8.56 1 62.54 380 ALA A C 1
ATOM 2861 O O . ALA A 1 380 ? 2.142 31.116 -8.143 1 62.54 380 ALA A O 1
ATOM 2862 N N . GLU A 1 381 ? 1.547 33.165 -8.859 1 79.82 381 GLU A N 1
ATOM 2863 C CA . GLU A 1 381 ? 2.807 33.738 -8.395 1 79.82 381 GLU A CA 1
ATOM 2864 C C . GLU A 1 381 ? 2.769 34.01 -6.894 1 79.82 381 GLU A C 1
ATOM 2866 O O . GLU A 1 381 ? 1.974 34.828 -6.426 1 79.82 381 GLU A O 1
ATOM 2871 N N . VAL A 1 382 ? 3.534 33.359 -6.141 1 80.7 382 VAL A N 1
ATOM 2872 C CA . VAL A 1 382 ? 3.538 33.455 -4.685 1 80.7 382 VAL A CA 1
ATOM 2873 C C . VAL A 1 382 ? 4.554 34.505 -4.24 1 80.7 382 VAL A C 1
ATOM 2875 O O . VAL A 1 382 ? 4.294 35.275 -3.313 1 80.7 382 VAL A O 1
ATOM 2878 N N . LEU A 1 383 ? 5.726 34.525 -4.894 1 90.12 383 LEU A N 1
ATOM 2879 C CA . LEU A 1 383 ? 6.73 35.561 -4.675 1 90.12 383 LEU A CA 1
ATOM 2880 C C . LEU A 1 383 ? 6.908 36.418 -5.924 1 90.12 383 LEU A C 1
ATOM 2882 O O . LEU A 1 383 ? 7.125 35.891 -7.017 1 90.12 383 LEU A O 1
ATOM 2886 N N . SER A 1 384 ? 6.728 37.703 -5.821 1 92.12 384 SER A N 1
ATOM 2887 C CA . SER A 1 384 ? 6.728 38.645 -6.936 1 92.12 384 SER A CA 1
ATOM 2888 C C . SER A 1 384 ? 7.797 39.716 -6.754 1 92.12 384 SER A C 1
ATOM 2890 O O . SER A 1 384 ? 7.481 40.899 -6.613 1 92.12 384 SER A O 1
ATOM 2892 N N . GLY A 1 385 ? 9.116 39.26 -6.909 1 93.8 385 GLY A N 1
ATOM 2893 C CA . GLY A 1 385 ? 10.231 40.176 -6.73 1 93.8 385 GLY A CA 1
ATOM 2894 C C . GLY A 1 385 ? 10.686 40.288 -5.287 1 93.8 385 GLY A C 1
ATOM 2895 O O . GLY A 1 385 ? 10.806 41.392 -4.753 1 93.8 385 GLY A O 1
ATOM 2896 N N . PHE A 1 386 ? 10.753 39.214 -4.546 1 94.51 386 PHE A N 1
ATOM 2897 C CA . PHE A 1 386 ? 11.145 39.102 -3.146 1 94.51 386 PHE A CA 1
ATOM 2898 C C . PHE A 1 386 ? 12.634 39.381 -2.976 1 94.51 386 PHE A C 1
ATOM 2900 O O . PHE A 1 386 ? 13.47 38.695 -3.566 1 94.51 386 PHE A O 1
ATOM 2907 N N . SER A 1 387 ? 13.105 40.376 -2.306 1 96.34 387 SER A N 1
ATOM 2908 C CA . SER A 1 387 ? 14.497 40.729 -2.046 1 96.34 387 SER A CA 1
ATOM 2909 C C . SER A 1 387 ? 14.76 40.875 -0.551 1 96.34 387 SER A C 1
ATOM 2911 O O . SER A 1 387 ? 14.02 41.57 0.15 1 96.34 387 SER A O 1
ATOM 2913 N N . LEU A 1 388 ? 15.65 40.213 0.06 1 95.94 388 LEU A N 1
ATOM 2914 C CA . LEU A 1 388 ? 16.003 40.232 1.476 1 95.94 388 LEU A CA 1
ATOM 2915 C C . LEU A 1 388 ? 17.47 39.868 1.675 1 95.94 388 LEU A C 1
ATOM 2917 O O . LEU A 1 388 ? 17.958 38.896 1.093 1 95.94 388 LEU A O 1
ATOM 2921 N N . GLN A 1 389 ? 18.187 40.673 2.419 1 95.4 389 GLN A N 1
ATOM 2922 C CA . GLN A 1 389 ? 19.588 40.404 2.723 1 95.4 389 GLN A CA 1
ATOM 2923 C C . GLN A 1 389 ? 19.805 40.248 4.226 1 95.4 389 GLN A C 1
ATOM 2925 O O . GLN A 1 389 ? 19.345 41.076 5.014 1 95.4 389 GLN A O 1
ATOM 2930 N N . LEU A 1 390 ? 20.451 39.203 4.644 1 94.91 390 LEU A N 1
ATOM 2931 C CA . LEU A 1 390 ? 20.804 38.942 6.035 1 94.91 390 LEU A CA 1
ATOM 2932 C C . LEU A 1 390 ? 22.312 38.78 6.193 1 94.91 390 LEU A C 1
ATOM 2934 O O . LEU A 1 390 ? 22.94 38.023 5.449 1 94.91 390 LEU A O 1
ATOM 2938 N N . ALA A 1 391 ? 22.911 39.527 7.18 1 92.22 391 ALA A N 1
ATOM 2939 C CA . ALA A 1 391 ? 24.328 39.387 7.503 1 92.22 391 ALA A CA 1
ATOM 2940 C C . ALA A 1 391 ? 24.595 38.084 8.251 1 92.22 391 ALA A C 1
ATOM 2942 O O . ALA A 1 391 ? 23.666 37.453 8.761 1 92.22 391 ALA A O 1
ATOM 2943 N N . ALA A 1 392 ? 25.813 37.649 8.351 1 91.75 392 ALA A N 1
ATOM 2944 C CA . ALA A 1 392 ? 26.184 36.425 9.057 1 91.75 392 ALA A CA 1
ATOM 2945 C C . ALA A 1 392 ? 25.805 36.508 10.533 1 91.75 392 ALA A C 1
ATOM 2947 O O . ALA A 1 392 ? 26.172 37.463 11.222 1 91.75 392 ALA A O 1
ATOM 2948 N N . GLY A 1 393 ? 24.951 35.496 10.926 1 90.23 393 GLY A N 1
ATOM 2949 C CA . GLY A 1 393 ? 24.588 35.417 12.332 1 90.23 393 GLY A CA 1
ATOM 2950 C C . GLY A 1 393 ? 23.367 36.247 12.681 1 90.23 393 GLY A C 1
ATOM 2951 O O . GLY A 1 393 ? 22.915 36.244 13.828 1 90.23 393 GLY A O 1
ATOM 2952 N N . GLU A 1 394 ? 22.81 36.939 11.679 1 91.24 394 GLU A N 1
ATOM 2953 C CA . GLU A 1 394 ? 21.656 37.803 11.902 1 91.24 394 GLU A CA 1
ATOM 2954 C C . GLU A 1 394 ? 20.374 36.987 12.043 1 91.24 394 GLU A C 1
ATOM 2956 O O . GLU A 1 394 ? 20.195 35.979 11.356 1 91.24 394 GLU A O 1
ATOM 2961 N N . THR A 1 395 ? 19.524 37.406 12.97 1 92.5 395 THR A N 1
ATOM 2962 C CA . THR A 1 395 ? 18.21 36.797 13.143 1 92.5 395 THR A CA 1
ATOM 2963 C C . THR A 1 395 ? 17.119 37.688 12.556 1 92.5 395 THR A C 1
ATOM 2965 O O . THR A 1 395 ? 17.004 38.859 12.921 1 92.5 395 THR A O 1
ATOM 2968 N N . CYS A 1 396 ? 16.377 37.142 11.612 1 94.03 396 CYS A N 1
ATOM 2969 C CA . CYS A 1 396 ? 15.339 37.909 10.932 1 94.03 396 CYS A CA 1
ATOM 2970 C C . CYS A 1 396 ? 13.986 37.218 11.049 1 94.03 396 CYS A C 1
ATOM 2972 O O . CYS A 1 396 ? 13.879 36.011 10.825 1 94.03 396 CYS A O 1
ATOM 2974 N N . ALA A 1 397 ? 12.977 37.975 11.419 1 92.74 397 ALA A N 1
ATOM 2975 C CA . ALA A 1 397 ? 11.607 37.47 11.447 1 92.74 397 ALA A CA 1
ATOM 2976 C C . ALA A 1 397 ? 10.857 37.847 10.172 1 92.74 397 ALA A C 1
ATOM 2978 O O . ALA A 1 397 ? 10.866 39.009 9.76 1 92.74 397 ALA A O 1
ATOM 2979 N N . LEU A 1 398 ? 10.381 36.895 9.528 1 92.18 398 LEU A N 1
ATOM 2980 C CA . LEU A 1 398 ? 9.487 37.112 8.396 1 92.18 398 LEU A CA 1
ATOM 2981 C C . LEU A 1 398 ? 8.033 37.156 8.853 1 92.18 398 LEU A C 1
ATOM 2983 O O . LEU A 1 398 ? 7.501 36.156 9.342 1 92.18 398 LEU A O 1
ATOM 2987 N N . VAL A 1 399 ? 7.482 38.356 8.635 1 87.23 399 VAL A N 1
ATOM 2988 C CA . VAL A 1 399 ? 6.124 38.556 9.131 1 87.23 399 VAL A CA 1
ATOM 2989 C C . VAL A 1 399 ? 5.199 38.923 7.972 1 87.23 399 VAL A C 1
ATOM 2991 O O . VAL A 1 399 ? 5.6 39.642 7.053 1 87.23 399 VAL A O 1
ATOM 2994 N N . GLY A 1 400 ? 4.131 38.397 7.967 1 79.52 400 GLY A N 1
ATOM 2995 C CA . GLY A 1 400 ? 3.13 38.668 6.948 1 79.52 400 GLY A CA 1
ATOM 2996 C C . GLY A 1 400 ? 1.863 37.854 7.126 1 79.52 400 GLY A C 1
ATOM 2997 O O . GLY A 1 400 ? 1.787 36.999 8.01 1 79.52 400 GLY A O 1
ATOM 2998 N N . LEU A 1 401 ? 1.011 38.192 6.297 1 68.81 401 LEU A N 1
ATOM 2999 C CA . LEU A 1 401 ? -0.255 37.467 6.338 1 68.81 401 LEU A CA 1
ATOM 3000 C C . LEU A 1 401 ? -0.081 36.042 5.826 1 68.81 401 LEU A C 1
ATOM 3002 O O . LEU A 1 401 ? 0.924 35.725 5.186 1 68.81 401 LEU A O 1
ATOM 3006 N N . SER A 1 402 ? -0.94 35.213 6.25 1 61.06 402 SER A N 1
ATOM 3007 C CA . SER A 1 402 ? -0.895 33.836 5.767 1 61.06 402 SER A CA 1
ATOM 3008 C C . SER A 1 402 ? -0.942 33.783 4.244 1 61.06 402 SER A C 1
ATOM 3010 O O . SER A 1 402 ? -1.702 34.522 3.615 1 61.06 402 SER A O 1
ATOM 3012 N N . GLY A 1 403 ? -0.142 33.033 3.654 1 64.97 403 GLY A N 1
ATOM 3013 C CA . GLY A 1 403 ? -0.142 32.856 2.21 1 64.97 403 GLY A CA 1
ATOM 3014 C C . GLY A 1 403 ? 0.702 33.886 1.483 1 64.97 403 GLY A C 1
ATOM 3015 O O . GLY A 1 403 ? 0.752 33.896 0.251 1 64.97 403 GLY A O 1
ATOM 3016 N N . CYS A 1 404 ? 1.285 34.744 2.259 1 73.52 404 CYS A N 1
ATOM 3017 C CA . CYS A 1 404 ? 2.021 35.818 1.602 1 73.52 404 CYS A CA 1
ATOM 3018 C C . CYS A 1 404 ? 3.345 35.31 1.043 1 73.52 404 CYS A C 1
ATOM 3020 O O . CYS A 1 404 ? 4.049 36.039 0.342 1 73.52 404 CYS A O 1
ATOM 3022 N N . GLY A 1 405 ? 3.672 33.996 1.384 1 78.15 405 GLY A N 1
ATOM 3023 C CA . GLY A 1 405 ? 4.854 33.429 0.755 1 78.15 405 GLY A CA 1
ATOM 3024 C C . GLY A 1 405 ? 5.968 33.128 1.74 1 78.15 405 GLY A C 1
ATOM 3025 O O . GLY A 1 405 ? 7.066 32.734 1.342 1 78.15 405 GLY A O 1
ATOM 3026 N N . LYS A 1 406 ? 5.778 33.298 3.029 1 82.73 406 LYS A N 1
ATOM 3027 C CA . LYS A 1 406 ? 6.816 33.094 4.036 1 82.73 406 LYS A CA 1
ATOM 3028 C C . LYS A 1 406 ? 7.411 31.692 3.936 1 82.73 406 LYS A C 1
ATOM 3030 O O . LYS A 1 406 ? 8.63 31.535 3.841 1 82.73 406 LYS A O 1
ATOM 3035 N N . THR A 1 407 ? 6.509 30.69 3.907 1 79.22 407 THR A N 1
ATOM 3036 C CA . THR A 1 407 ? 6.943 29.298 3.858 1 79.22 407 THR A CA 1
ATOM 3037 C C . THR A 1 407 ? 7.615 28.988 2.524 1 79.22 407 THR A C 1
ATOM 3039 O O . THR A 1 407 ? 8.583 28.226 2.472 1 79.22 407 THR A O 1
ATOM 3042 N N . SER A 1 408 ? 7.091 29.568 1.465 1 83.38 408 SER A N 1
ATOM 3043 C CA . SER A 1 408 ? 7.678 29.362 0.145 1 83.38 408 SER A CA 1
ATOM 3044 C C . SER A 1 408 ? 9.113 29.876 0.092 1 83.38 408 SER A C 1
ATOM 3046 O O . SER A 1 408 ? 9.979 29.253 -0.525 1 83.38 408 SER A O 1
ATOM 3048 N N . ALA A 1 409 ? 9.296 31.001 0.748 1 89.1 409 ALA A N 1
ATOM 3049 C CA . ALA A 1 409 ? 10.645 31.561 0.782 1 89.1 409 ALA A CA 1
ATOM 3050 C C . ALA A 1 409 ? 11.611 30.62 1.496 1 89.1 409 ALA A C 1
ATOM 3052 O O . ALA A 1 409 ? 12.753 30.448 1.063 1 89.1 409 ALA A O 1
ATOM 3053 N N . LEU A 1 410 ? 11.164 30.005 2.585 1 88.82 410 LEU A N 1
ATOM 3054 C CA . LEU A 1 410 ? 11.996 29.065 3.329 1 88.82 410 LEU A CA 1
ATOM 3055 C C . LEU A 1 410 ? 12.273 27.813 2.503 1 88.82 410 LEU A C 1
ATOM 3057 O O . LEU A 1 410 ? 13.397 27.307 2.494 1 88.82 410 LEU A O 1
ATOM 3061 N N . ARG A 1 411 ? 11.315 27.367 1.821 1 85.33 411 ARG A N 1
ATOM 3062 C CA . ARG A 1 411 ? 11.433 26.13 1.056 1 85.33 411 ARG A CA 1
ATOM 3063 C C . ARG A 1 411 ? 12.347 26.317 -0.151 1 85.33 411 ARG A C 1
ATOM 3065 O O . ARG A 1 411 ? 12.973 25.363 -0.615 1 85.33 411 ARG A O 1
ATOM 3072 N N . LEU A 1 412 ? 12.366 27.542 -0.676 1 88.02 412 LEU A N 1
ATOM 3073 C CA . LEU A 1 412 ? 13.285 27.836 -1.77 1 88.02 412 LEU A CA 1
ATOM 3074 C C . LEU A 1 412 ? 14.734 27.688 -1.318 1 88.02 412 LEU A C 1
ATOM 3076 O O . LEU A 1 412 ? 15.591 27.265 -2.097 1 88.02 412 LEU A O 1
ATOM 3080 N N . LEU A 1 413 ? 14.927 28.04 -0.062 1 89.7 413 LEU A N 1
ATOM 3081 C CA . LEU A 1 413 ? 16.276 27.923 0.481 1 89.7 413 LEU A CA 1
ATOM 3082 C C . LEU A 1 413 ? 16.695 26.46 0.585 1 89.7 413 LEU A C 1
ATOM 3084 O O . LEU A 1 413 ? 17.88 26.14 0.468 1 89.7 413 LEU A O 1
ATOM 3088 N N . LEU A 1 414 ? 15.721 25.65 0.775 1 86.56 414 LEU A N 1
ATOM 3089 C CA . LEU A 1 414 ? 15.979 24.219 0.898 1 86.56 414 LEU A CA 1
ATOM 3090 C C . LEU A 1 414 ? 16.028 23.555 -0.474 1 86.56 414 LEU A C 1
ATOM 3092 O O . LEU A 1 414 ? 16.214 22.34 -0.574 1 86.56 414 LEU A O 1
ATOM 3096 N N . ARG A 1 415 ? 15.733 24.347 -1.508 1 83.32 415 ARG A N 1
ATOM 3097 C CA . ARG A 1 415 ? 15.731 23.907 -2.899 1 83.32 415 ARG A CA 1
ATOM 3098 C C . ARG A 1 415 ? 14.662 22.846 -3.137 1 83.32 415 ARG A C 1
ATOM 3100 O O . ARG A 1 415 ? 14.875 21.902 -3.9 1 83.32 415 ARG A O 1
ATOM 3107 N N . ASP A 1 416 ? 13.677 22.971 -2.356 1 78.58 416 ASP A N 1
ATOM 3108 C CA . ASP A 1 416 ? 12.515 22.134 -2.639 1 78.58 416 ASP A CA 1
ATOM 3109 C C . ASP A 1 416 ? 11.86 22.534 -3.96 1 78.58 416 ASP A C 1
ATOM 3111 O O . ASP A 1 416 ? 11.199 21.716 -4.603 1 78.58 416 ASP A O 1
ATOM 3115 N N . PHE A 1 417 ? 12.049 23.909 -4.223 1 78.75 417 PHE A N 1
ATOM 3116 C CA . PHE A 1 417 ? 11.526 24.501 -5.448 1 78.75 417 PHE A CA 1
ATOM 3117 C C . PHE A 1 417 ? 12.593 25.338 -6.144 1 78.75 417 PHE A C 1
ATOM 3119 O O . PHE A 1 417 ? 13.577 25.742 -5.52 1 78.75 417 PHE A O 1
ATOM 3126 N N . GLU A 1 418 ? 12.342 25.503 -7.382 1 80.63 418 GLU A N 1
ATOM 3127 C CA . GLU A 1 418 ? 13.219 26.39 -8.141 1 80.63 418 GLU A CA 1
ATOM 3128 C C . GLU A 1 418 ? 12.571 27.755 -8.357 1 80.63 418 GLU A C 1
ATOM 3130 O O . GLU A 1 418 ? 11.362 27.845 -8.581 1 80.63 418 GLU A O 1
ATOM 3135 N N . THR A 1 419 ? 13.379 28.706 -8.229 1 87.25 419 THR A N 1
ATOM 3136 C CA . THR A 1 419 ? 12.893 30.064 -8.446 1 87.25 419 THR A CA 1
ATOM 3137 C C . THR A 1 419 ? 12.577 30.296 -9.921 1 87.25 419 THR A C 1
ATOM 3139 O O . THR A 1 419 ? 13.219 29.715 -10.798 1 87.25 419 THR A O 1
ATOM 3142 N N . SER A 1 420 ? 11.569 30.986 -10.224 1 85.93 420 SER A N 1
ATOM 3143 C CA . SER A 1 420 ? 11.241 31.371 -11.593 1 85.93 420 SER A CA 1
ATOM 3144 C C . SER A 1 420 ? 12.214 32.419 -12.12 1 85.93 420 SER A C 1
ATOM 3146 O O . SER A 1 420 ? 12.633 32.358 -13.278 1 85.93 420 SER A O 1
ATOM 3148 N N . SER A 1 421 ? 12.54 33.351 -11.412 1 90.51 421 SER A N 1
ATOM 3149 C CA . SER A 1 421 ? 13.527 34.383 -11.713 1 90.51 421 SER A CA 1
ATOM 3150 C C . SER A 1 421 ? 14.135 34.956 -10.437 1 90.51 421 SER A C 1
ATOM 3152 O O . SER A 1 421 ? 13.609 34.742 -9.342 1 90.51 421 SER A O 1
ATOM 3154 N N . GLY A 1 422 ? 15.273 35.515 -10.606 1 92.51 422 GLY A N 1
ATOM 3155 C CA . GLY A 1 422 ? 15.994 36.048 -9.461 1 92.51 422 GLY A CA 1
ATOM 3156 C C . GLY A 1 422 ? 17.096 35.129 -8.969 1 92.51 422 GLY A C 1
ATOM 3157 O O . GLY A 1 422 ? 17.409 34.127 -9.614 1 92.51 422 GLY A O 1
ATOM 3158 N N . LYS A 1 423 ? 17.755 35.584 -7.928 1 93.32 423 LYS A N 1
ATOM 3159 C CA . LYS A 1 423 ? 18.876 34.791 -7.432 1 93.32 423 LYS A CA 1
ATOM 3160 C C . LYS A 1 423 ? 18.854 34.702 -5.908 1 93.32 423 LYS A C 1
ATOM 3162 O O . LYS A 1 423 ? 18.483 35.662 -5.23 1 93.32 423 LYS A O 1
ATOM 3167 N N . ILE A 1 424 ? 19.151 33.593 -5.415 1 93.67 424 ILE A N 1
ATOM 3168 C CA . ILE A 1 424 ? 19.347 33.354 -3.99 1 93.67 424 ILE A CA 1
ATOM 3169 C C . ILE A 1 424 ? 20.803 32.977 -3.725 1 93.67 424 ILE A C 1
ATOM 3171 O O . ILE A 1 424 ? 21.375 32.147 -4.436 1 93.67 424 ILE A O 1
ATOM 3175 N N . THR A 1 425 ? 21.401 33.683 -2.786 1 92.37 425 THR A N 1
ATOM 3176 C CA . THR A 1 425 ? 22.803 33.396 -2.502 1 92.37 425 THR A CA 1
ATOM 3177 C C . THR A 1 425 ? 22.989 33.005 -1.039 1 92.37 425 THR A C 1
ATOM 3179 O O . THR A 1 425 ? 22.33 33.556 -0.155 1 92.37 425 THR A O 1
ATOM 3182 N N . LEU A 1 426 ? 23.8 32.041 -0.836 1 89.26 426 LEU A N 1
ATOM 3183 C CA . LEU A 1 426 ? 24.254 31.592 0.476 1 89.26 426 LEU A CA 1
ATOM 3184 C C . LEU A 1 426 ? 25.76 31.778 0.623 1 89.26 426 LEU A C 1
ATOM 3186 O O . LEU A 1 426 ? 26.54 31.169 -0.113 1 89.26 426 LEU A O 1
ATOM 3190 N N . GLY A 1 427 ? 26.151 32.552 1.519 1 84.82 427 GLY A N 1
ATOM 3191 C CA . GLY A 1 427 ? 27.571 32.825 1.675 1 84.82 427 GLY A CA 1
ATOM 3192 C C . GLY A 1 427 ? 28.208 33.403 0.426 1 84.82 427 GLY A C 1
ATOM 3193 O O . GLY A 1 427 ? 29.336 33.048 0.077 1 84.82 427 GLY A O 1
ATOM 3194 N N . GLY A 1 428 ? 27.392 34.069 -0.272 1 82.89 428 GLY A N 1
ATOM 3195 C CA . GLY A 1 428 ? 27.912 34.704 -1.473 1 82.89 428 GLY A CA 1
ATOM 3196 C C . GLY A 1 428 ? 27.836 33.814 -2.699 1 82.89 428 GLY A C 1
ATOM 3197 O O . GLY A 1 428 ? 28.14 34.252 -3.81 1 82.89 428 GLY A O 1
ATOM 3198 N N . GLN A 1 429 ? 27.476 32.649 -2.501 1 87.08 429 GLN A N 1
ATOM 3199 C CA . GLN A 1 429 ? 27.387 31.729 -3.63 1 87.08 429 GLN A CA 1
ATOM 3200 C C . GLN A 1 429 ? 25.935 31.508 -4.047 1 87.08 429 GLN A C 1
ATOM 3202 O O . GLN A 1 429 ? 25.044 31.438 -3.198 1 87.08 429 GLN A O 1
ATOM 3207 N N . LEU A 1 430 ? 25.789 31.295 -5.312 1 88.64 430 LEU A N 1
ATOM 3208 C CA . LEU A 1 430 ? 24.451 31.067 -5.846 1 88.64 430 LEU A CA 1
ATOM 3209 C C . LEU A 1 430 ? 23.915 29.708 -5.409 1 88.64 430 LEU A C 1
ATOM 3211 O O . LEU A 1 430 ? 24.586 28.687 -5.58 1 88.64 430 LEU A O 1
ATOM 3215 N N . LEU A 1 431 ? 22.713 29.717 -4.859 1 87.9 431 LEU A N 1
ATOM 3216 C CA . LEU A 1 431 ? 22.078 28.517 -4.325 1 87.9 431 LEU A CA 1
ATOM 3217 C C . LEU A 1 431 ? 21.929 27.453 -5.408 1 87.9 431 LEU A C 1
ATOM 3219 O O . LEU A 1 431 ? 22.114 26.263 -5.144 1 87.9 431 LEU A O 1
ATOM 3223 N N . GLN A 1 432 ? 21.665 27.909 -6.598 1 80.5 432 GLN A N 1
ATOM 3224 C CA . GLN A 1 432 ? 21.395 26.991 -7.699 1 80.5 432 GLN A CA 1
ATOM 3225 C C . GLN A 1 432 ? 22.671 26.286 -8.153 1 80.5 432 GLN A C 1
ATOM 3227 O O . GLN A 1 432 ? 22.611 25.229 -8.784 1 80.5 432 GLN A O 1
ATOM 3232 N N . MET A 1 433 ? 23.805 26.889 -7.785 1 79.38 433 MET A N 1
ATOM 3233 C CA . MET A 1 433 ? 25.081 26.339 -8.232 1 79.38 433 MET A CA 1
ATOM 3234 C C . MET A 1 433 ? 25.664 25.396 -7.184 1 79.38 433 MET A C 1
ATOM 3236 O O . MET A 1 433 ? 26.619 24.669 -7.46 1 79.38 433 MET A O 1
ATOM 3240 N N . LEU A 1 434 ? 25.068 25.422 -6.048 1 79.49 434 LEU A N 1
ATOM 3241 C CA . LEU A 1 434 ? 25.579 24.568 -4.981 1 79.49 434 LEU A CA 1
ATOM 3242 C C . LEU A 1 434 ? 24.982 23.168 -5.071 1 79.49 434 LEU A C 1
ATOM 3244 O O . LEU A 1 434 ? 23.855 22.998 -5.543 1 79.49 434 LEU A O 1
ATOM 3248 N N . ASP A 1 435 ? 25.813 22.277 -4.649 1 78.15 435 ASP A N 1
ATOM 3249 C CA . ASP A 1 435 ? 25.33 20.902 -4.573 1 78.15 435 ASP A CA 1
ATOM 3250 C C . ASP A 1 435 ? 24.193 20.774 -3.561 1 78.15 435 ASP A C 1
ATOM 3252 O O . ASP A 1 435 ? 24.252 21.357 -2.477 1 78.15 435 ASP A O 1
ATOM 3256 N N . LEU A 1 436 ? 23.153 20.078 -3.914 1 78.09 436 LEU A N 1
ATOM 3257 C CA . LEU A 1 436 ? 21.948 19.969 -3.098 1 78.09 436 LEU A CA 1
ATOM 3258 C C . LEU A 1 436 ? 22.271 19.381 -1.728 1 78.09 436 LEU A C 1
ATOM 3260 O O . LEU A 1 436 ? 21.742 19.836 -0.712 1 78.09 436 LEU A O 1
ATOM 3264 N N . ALA A 1 437 ? 23.085 18.38 -1.736 1 75.12 437 ALA A N 1
ATOM 3265 C CA . ALA A 1 437 ? 23.437 17.752 -0.465 1 75.12 437 ALA A CA 1
ATOM 3266 C C . ALA A 1 437 ? 24.207 18.719 0.429 1 75.12 437 ALA A C 1
ATOM 3268 O O . ALA A 1 437 ? 24.019 18.73 1.648 1 75.12 437 ALA A O 1
ATOM 3269 N N . HIS A 1 438 ? 24.955 19.525 -0.215 1 78.43 438 HIS A N 1
ATOM 3270 C CA . HIS A 1 438 ? 25.743 20.496 0.536 1 78.43 438 HIS A CA 1
ATOM 3271 C C . HIS A 1 438 ? 24.856 21.591 1.12 1 78.43 438 HIS A C 1
ATOM 3273 O O . HIS A 1 438 ? 25.049 22.008 2.264 1 78.43 438 HIS A O 1
ATOM 3279 N N . VAL A 1 439 ? 23.943 22.007 0.315 1 81.92 439 VAL A N 1
ATOM 3280 C CA . VAL A 1 439 ? 23.022 23.04 0.778 1 81.92 439 VAL A CA 1
ATOM 3281 C C . VAL A 1 439 ? 22.258 22.542 2.003 1 81.92 439 VAL A C 1
ATOM 3283 O O . VAL A 1 439 ? 22.095 23.275 2.981 1 81.92 439 VAL A O 1
ATOM 3286 N N . ARG A 1 440 ? 21.943 21.332 1.921 1 80.41 440 ARG A N 1
ATOM 3287 C CA . ARG A 1 440 ? 21.091 20.792 2.974 1 80.41 440 ARG A CA 1
ATOM 3288 C C . ARG A 1 440 ? 21.899 20.494 4.233 1 80.41 440 ARG A C 1
ATOM 3290 O O . ARG A 1 440 ? 21.34 20.401 5.328 1 80.41 440 ARG A O 1
ATOM 3297 N N . THR A 1 441 ? 23.189 20.455 4.075 1 82.51 441 THR A N 1
ATOM 3298 C CA . THR A 1 441 ? 24.041 20.315 5.25 1 82.51 441 THR A CA 1
ATOM 3299 C C . THR A 1 441 ? 24.26 21.666 5.925 1 82.51 441 THR A C 1
ATOM 3301 O O . THR A 1 441 ? 24.554 21.728 7.12 1 82.51 441 THR A O 1
ATOM 3304 N N . LEU A 1 442 ? 24.045 22.656 5.104 1 86.35 442 LEU A N 1
ATOM 3305 C CA . LEU A 1 442 ? 24.313 23.999 5.607 1 86.35 442 LEU A CA 1
ATOM 3306 C C . LEU A 1 442 ? 23.069 24.594 6.258 1 86.35 442 LEU A C 1
ATOM 3308 O O . LEU A 1 442 ? 23.156 25.594 6.974 1 86.35 442 LEU A O 1
ATOM 3312 N N . ILE A 1 443 ? 21.97 23.898 5.983 1 89.19 443 ILE A N 1
ATOM 3313 C CA . ILE A 1 443 ? 20.714 24.477 6.449 1 89.19 443 ILE A CA 1
ATOM 3314 C C . ILE A 1 443 ? 19.989 23.481 7.351 1 89.19 443 ILE A C 1
ATOM 3316 O O . ILE A 1 443 ? 19.908 22.292 7.034 1 89.19 443 ILE A O 1
ATOM 3320 N N . SER A 1 444 ? 19.611 23.903 8.511 1 89.54 444 SER A N 1
ATOM 3321 C CA . SER A 1 444 ? 18.707 23.147 9.372 1 89.54 444 SER A CA 1
ATOM 3322 C C . SER A 1 444 ? 17.314 23.766 9.389 1 89.54 444 SER A C 1
ATOM 3324 O O . SER A 1 444 ? 17.171 24.988 9.311 1 89.54 444 SER A O 1
ATOM 3326 N N . VAL A 1 445 ? 16.348 22.894 9.366 1 86.69 445 VAL A N 1
ATOM 3327 C CA . VAL A 1 445 ? 14.995 23.423 9.234 1 86.69 445 VAL A CA 1
ATOM 3328 C C . VAL A 1 445 ? 14.09 22.797 10.293 1 86.69 445 VAL A C 1
ATOM 3330 O O . VAL A 1 445 ? 14.25 21.625 10.641 1 86.69 445 VAL A O 1
ATOM 3333 N N . PHE A 1 446 ? 13.356 23.647 10.834 1 81.57 446 PHE A N 1
ATOM 3334 C CA . PHE A 1 446 ? 12.238 23.202 11.658 1 81.57 446 PHE A CA 1
ATOM 3335 C C . PHE A 1 446 ? 10.911 23.455 10.952 1 81.57 446 PHE A C 1
ATOM 3337 O O . PHE A 1 446 ? 10.534 24.605 10.722 1 81.57 446 PHE A O 1
ATOM 3344 N N . PRO A 1 447 ? 10.448 22.327 10.294 1 67.19 447 PRO A N 1
ATOM 3345 C CA . PRO A 1 447 ? 9.201 22.583 9.57 1 67.19 447 PRO A CA 1
ATOM 3346 C C . PRO A 1 447 ? 7.961 22.377 10.438 1 67.19 447 PRO A C 1
ATOM 3348 O O . PRO A 1 447 ? 7.992 21.591 11.388 1 67.19 447 PRO A O 1
ATOM 3351 N N . VAL A 1 448 ? 7.008 23.426 10.553 1 49.56 448 VAL A N 1
ATOM 3352 C CA . VAL A 1 448 ? 5.674 23.182 11.092 1 49.56 448 VAL A CA 1
ATOM 3353 C C . VAL A 1 448 ? 4.845 22.39 10.084 1 49.56 448 VAL A C 1
ATOM 3355 O O . VAL A 1 448 ? 4.049 21.529 10.465 1 49.56 448 VAL A O 1
ATOM 3358 N N . ALA A 1 449 ? 4.909 22.636 8.631 1 44.47 449 ALA A N 1
ATOM 3359 C CA . ALA A 1 449 ? 3.873 22.088 7.759 1 44.47 449 ALA A CA 1
ATOM 3360 C C . ALA A 1 449 ? 4.169 20.635 7.401 1 44.47 449 ALA A C 1
ATOM 3362 O O . ALA A 1 449 ? 5.278 20.308 6.973 1 44.47 449 ALA A O 1
ATOM 3363 N N . PRO A 1 450 ? 3.251 19.606 7.744 1 45.85 450 PRO A N 1
ATOM 3364 C CA . PRO A 1 450 ? 1.888 19.738 8.264 1 45.85 450 PRO A CA 1
ATOM 3365 C C . PRO A 1 450 ? 1.852 20.23 9.709 1 45.85 450 PRO A C 1
ATOM 3367 O O . PRO A 1 450 ? 2.898 20.334 10.355 1 45.85 450 PRO A O 1
ATOM 3370 N N . GLN A 1 451 ? 0.633 20.427 10.348 1 47.69 451 GLN A N 1
ATOM 3371 C CA . GLN A 1 451 ? 0.244 20.974 11.643 1 47.69 451 GLN A CA 1
ATOM 3372 C C . GLN A 1 451 ? 1.155 20.46 12.755 1 47.69 451 GLN A C 1
ATOM 3374 O O . GLN A 1 451 ? 1.525 21.212 13.659 1 47.69 451 GLN A O 1
ATOM 3379 N N . THR A 1 452 ? 1.59 19.204 12.722 1 58.71 452 THR A N 1
ATOM 3380 C CA . THR A 1 452 ? 2.462 18.65 13.752 1 58.71 452 THR A CA 1
ATOM 3381 C C . THR A 1 452 ? 3.688 17.991 13.126 1 58.71 452 THR A C 1
ATOM 3383 O O . THR A 1 452 ? 3.562 17.185 12.202 1 58.71 452 THR A O 1
ATOM 3386 N N . PRO A 1 453 ? 4.899 18.569 13.505 1 76.02 453 PRO A N 1
ATOM 3387 C CA . PRO A 1 453 ? 6.121 17.977 12.955 1 76.02 453 PRO A CA 1
ATOM 3388 C C . PRO A 1 453 ? 6.198 16.469 13.181 1 76.02 453 PRO A C 1
ATOM 3390 O O . PRO A 1 453 ? 5.718 15.968 14.201 1 76.02 453 PRO A O 1
ATOM 3393 N N . ALA A 1 454 ? 6.647 15.766 12.269 1 81.6 454 ALA A N 1
ATOM 3394 C CA . ALA A 1 454 ? 6.828 14.322 12.39 1 81.6 454 ALA A CA 1
ATOM 3395 C C . ALA A 1 454 ? 8.187 13.989 13 1 81.6 454 ALA A C 1
ATOM 3397 O O . ALA A 1 454 ? 9.15 14.741 12.833 1 81.6 454 ALA A O 1
ATOM 3398 N N . LEU A 1 455 ? 8.218 12.97 13.876 1 87.15 455 LEU A N 1
ATOM 3399 C CA . LEU A 1 455 ? 9.458 12.447 14.44 1 87.15 455 LEU A CA 1
ATOM 3400 C C . LEU A 1 455 ? 9.806 11.094 13.828 1 87.15 455 LEU A C 1
ATOM 3402 O O . LEU A 1 455 ? 8.988 10.171 13.847 1 87.15 455 LEU A O 1
ATOM 3406 N N . LEU A 1 456 ? 10.888 11.041 13.243 1 88.2 456 LEU A N 1
ATOM 3407 C CA . LEU A 1 456 ? 11.361 9.775 12.696 1 88.2 456 LEU A CA 1
ATOM 3408 C C . LEU A 1 456 ? 12.416 9.151 13.603 1 88.2 456 LEU A C 1
ATOM 3410 O O . LEU A 1 456 ? 13.327 9.84 14.068 1 88.2 456 LEU A O 1
ATOM 3414 N N . GLY A 1 457 ? 12.198 8.055 14.082 1 84.47 457 GLY A N 1
ATOM 3415 C CA . GLY A 1 457 ? 13.085 7.338 14.983 1 84.47 457 GLY A CA 1
ATOM 3416 C C . GLY A 1 457 ? 12.363 6.323 15.849 1 84.47 457 GLY A C 1
ATOM 3417 O O . GLY A 1 457 ? 11.132 6.276 15.864 1 84.47 457 GLY A O 1
ATOM 3418 N N . THR A 1 458 ? 13.188 5.599 16.505 1 85.6 458 THR A N 1
ATOM 3419 C CA . THR A 1 458 ? 12.624 4.567 17.368 1 85.6 458 THR A CA 1
ATOM 3420 C C . THR A 1 458 ? 12.506 5.068 18.805 1 85.6 458 THR A C 1
ATOM 3422 O O . THR A 1 458 ? 11.7 4.554 19.583 1 85.6 458 THR A O 1
ATOM 3425 N N . SER A 1 459 ? 13.415 6.037 19.108 1 92.63 459 SER A N 1
ATOM 3426 C CA . SER A 1 459 ? 13.461 6.619 20.445 1 92.63 459 SER A CA 1
ATOM 3427 C C . SER A 1 459 ? 13.617 8.135 20.384 1 92.63 459 SER A C 1
ATOM 3429 O O . SER A 1 459 ? 13.835 8.698 19.309 1 92.63 459 SER A O 1
ATOM 3431 N N . VAL A 1 460 ? 13.481 8.73 21.516 1 94.72 460 VAL A N 1
ATOM 3432 C CA . VAL A 1 460 ? 13.673 10.175 21.599 1 94.72 460 VAL A CA 1
ATOM 3433 C C . VAL A 1 460 ? 15.085 10.535 21.142 1 94.72 460 VAL A C 1
ATOM 3435 O O . VAL A 1 460 ? 15.272 11.481 20.374 1 94.72 460 VAL A O 1
ATOM 3438 N N . ALA A 1 461 ? 16.004 9.697 21.568 1 94.61 461 ALA A N 1
ATOM 3439 C CA . ALA A 1 461 ? 17.397 9.946 21.206 1 94.61 461 ALA A CA 1
ATOM 3440 C C . ALA A 1 461 ? 17.595 9.854 19.695 1 94.61 461 ALA A C 1
ATOM 3442 O O . ALA A 1 461 ? 18.239 10.716 19.093 1 94.61 461 ALA A O 1
ATOM 3443 N N . SER A 1 462 ? 17.058 8.896 19.114 1 92.87 462 SER A N 1
ATOM 3444 C CA . SER A 1 462 ? 17.241 8.682 17.682 1 92.87 462 SER A CA 1
ATOM 3445 C C . SER A 1 462 ? 16.481 9.722 16.866 1 92.87 462 SER A C 1
ATOM 3447 O O . SER A 1 462 ? 16.911 10.098 15.774 1 92.87 462 SER A O 1
ATOM 3449 N N . ALA A 1 463 ? 15.407 10.153 17.409 1 93.23 463 ALA A N 1
ATOM 3450 C CA . ALA A 1 463 ? 14.624 11.176 16.721 1 93.23 463 ALA A CA 1
ATOM 3451 C C . ALA A 1 463 ? 15.382 12.499 16.661 1 93.23 463 ALA A C 1
ATOM 3453 O O . ALA A 1 463 ? 15.351 13.194 15.643 1 93.23 463 ALA A O 1
ATOM 3454 N N . ILE A 1 464 ? 16.021 12.797 17.753 1 94.18 464 ILE A N 1
ATOM 3455 C CA . ILE A 1 464 ? 16.81 14.023 17.808 1 94.18 464 ILE A CA 1
ATOM 3456 C C . ILE A 1 464 ? 18.073 13.862 16.965 1 94.18 464 ILE A C 1
ATOM 3458 O O . ILE A 1 464 ? 18.43 14.755 16.193 1 94.18 464 ILE A O 1
ATOM 3462 N N . ALA A 1 465 ? 18.639 12.687 17.093 1 93.48 465 ALA A N 1
ATOM 3463 C CA . ALA A 1 465 ? 19.886 12.408 16.385 1 93.48 465 ALA A CA 1
ATOM 3464 C C . ALA A 1 465 ? 19.666 12.389 14.875 1 93.48 465 ALA A C 1
ATOM 3466 O O . ALA A 1 465 ? 20.621 12.497 14.101 1 93.48 465 ALA A O 1
ATOM 3467 N N . PHE A 1 466 ? 18.482 12.296 14.474 1 91.7 466 PHE A N 1
ATOM 3468 C CA . PHE A 1 466 ? 18.134 12.292 13.058 1 91.7 466 PHE A CA 1
ATOM 3469 C C . PHE A 1 466 ? 18.598 13.577 12.383 1 91.7 466 PHE A C 1
ATOM 3471 O O . PHE A 1 466 ? 18.912 13.58 11.191 1 91.7 466 PHE A O 1
ATOM 3478 N N . GLY A 1 467 ? 18.637 14.638 13.098 1 90.48 467 GLY A N 1
ATOM 3479 C CA . GLY A 1 467 ? 19.018 15.935 12.563 1 90.48 467 GLY A CA 1
ATOM 3480 C C . GLY A 1 467 ? 20.518 16.161 12.559 1 90.48 467 GLY A C 1
ATOM 3481 O O . GLY A 1 467 ? 21.005 17.123 11.96 1 90.48 467 GLY A O 1
ATOM 3482 N N . ALA A 1 468 ? 21.227 15.235 13.15 1 89.17 468 ALA A N 1
ATOM 3483 C CA . ALA A 1 468 ? 22.668 15.428 13.29 1 89.17 468 ALA A CA 1
ATOM 3484 C C . ALA A 1 468 ? 23.395 15.093 11.991 1 89.17 468 ALA A C 1
ATOM 3486 O O . ALA A 1 468 ? 22.917 14.279 11.197 1 89.17 468 ALA A O 1
ATOM 3487 N N . SER A 1 469 ? 24.448 15.727 11.567 1 81.41 469 SER A N 1
ATOM 3488 C CA . SER A 1 469 ? 25.257 15.441 10.387 1 81.41 469 SER A CA 1
ATOM 3489 C C . SER A 1 469 ? 26.023 14.132 10.546 1 81.41 469 SER A C 1
ATOM 3491 O O . SER A 1 469 ? 26.418 13.513 9.555 1 81.41 469 SER A O 1
ATOM 3493 N N . GLY A 1 470 ? 26.093 13.632 11.705 1 78.21 470 GLY A N 1
ATOM 3494 C CA . GLY A 1 470 ? 26.788 12.392 12.013 1 78.21 470 GLY A CA 1
ATOM 3495 C C . GLY A 1 470 ? 26.28 11.721 13.274 1 78.21 470 GLY A C 1
ATOM 3496 O O . GLY A 1 470 ? 25.113 11.877 13.64 1 78.21 470 GLY A O 1
ATOM 3497 N N . GLU A 1 471 ? 27.085 10.957 13.752 1 84.75 471 GLU A N 1
ATOM 3498 C CA . GLU A 1 471 ? 26.714 10.295 15 1 84.75 471 GLU A CA 1
ATOM 3499 C C . GLU A 1 471 ? 26.641 11.292 16.153 1 84.75 471 GLU A C 1
ATOM 3501 O O . GLU A 1 471 ? 27.607 12.008 16.423 1 84.75 471 GLU A O 1
ATOM 3506 N N . ALA A 1 472 ? 25.515 11.406 16.665 1 89.96 472 ALA A N 1
ATOM 3507 C CA . ALA A 1 472 ? 25.307 12.35 17.761 1 89.96 472 ALA A CA 1
ATOM 3508 C C . ALA A 1 472 ? 25.672 11.722 19.103 1 89.96 472 ALA A C 1
ATOM 3510 O O . ALA A 1 472 ? 25.291 10.583 19.386 1 89.96 472 ALA A O 1
ATOM 3511 N N . SER A 1 473 ? 26.468 12.377 19.851 1 92.03 473 SER A N 1
ATOM 3512 C CA . SER A 1 473 ? 26.799 11.943 21.205 1 92.03 473 SER A CA 1
ATOM 3513 C C . SER A 1 473 ? 25.645 12.206 22.167 1 92.03 473 SER A C 1
ATOM 3515 O O . SER A 1 473 ? 24.737 12.981 21.858 1 92.03 473 SER A O 1
ATOM 3517 N N . LYS A 1 474 ? 25.759 11.57 23.251 1 93.38 474 LYS A N 1
ATOM 3518 C CA . LYS A 1 474 ? 24.74 11.756 24.28 1 93.38 474 LYS A CA 1
ATOM 3519 C C . LYS A 1 474 ? 24.724 13.197 24.783 1 93.38 474 LYS A C 1
ATOM 3521 O O . LYS A 1 474 ? 23.659 13.748 25.071 1 93.38 474 LYS A O 1
ATOM 3526 N N . GLU A 1 475 ? 25.83 13.751 24.806 1 92.95 475 GLU A N 1
ATOM 3527 C CA . GLU A 1 475 ? 25.955 15.126 25.279 1 92.95 475 GLU A CA 1
ATOM 3528 C C . GLU A 1 475 ? 25.307 16.106 24.305 1 92.95 475 GLU A C 1
ATOM 3530 O O . GLU A 1 475 ? 24.656 17.066 24.722 1 92.95 475 GLU A O 1
ATOM 3535 N N . GLN A 1 476 ? 25.519 15.856 23.095 1 92.44 476 GLN A N 1
ATOM 3536 C CA . GLN A 1 476 ? 24.93 16.722 22.079 1 92.44 476 GLN A CA 1
ATOM 3537 C C . GLN A 1 476 ? 23.407 16.637 22.099 1 92.44 476 GLN A C 1
ATOM 3539 O O . GLN A 1 476 ? 22.722 17.65 21.946 1 92.44 476 GLN A O 1
ATOM 3544 N N . ILE A 1 477 ? 22.949 15.435 22.316 1 95.06 477 ILE A N 1
ATOM 3545 C CA . ILE A 1 477 ? 21.508 15.211 22.351 1 95.06 477 ILE A CA 1
ATOM 3546 C C . ILE A 1 477 ? 20.905 15.915 23.565 1 95.06 477 ILE A C 1
ATOM 3548 O O . ILE A 1 477 ? 19.857 16.555 23.462 1 95.06 477 ILE A O 1
ATOM 3552 N N . GLU A 1 478 ? 21.61 15.83 24.625 1 94.35 478 GLU A N 1
ATOM 3553 C CA . GLU A 1 478 ? 21.134 16.48 25.843 1 94.35 478 GLU A CA 1
ATOM 3554 C C . GLU A 1 478 ? 21.17 17.999 25.708 1 94.35 478 GLU A C 1
ATOM 3556 O O . GLU A 1 478 ? 20.254 18.69 26.158 1 94.35 478 GLU A O 1
ATOM 3561 N N . ALA A 1 479 ? 22.21 18.484 25.126 1 90.06 479 ALA A N 1
ATOM 3562 C CA . ALA A 1 479 ? 22.348 19.926 24.94 1 90.06 479 ALA A CA 1
ATOM 3563 C C . ALA A 1 479 ? 21.237 20.472 24.047 1 90.06 479 ALA A C 1
ATOM 3565 O O . ALA A 1 479 ? 20.66 21.523 24.337 1 90.06 479 ALA A O 1
ATOM 3566 N N . ALA A 1 480 ? 21.016 19.773 22.963 1 90.5 480 ALA A N 1
ATOM 3567 C CA . ALA A 1 480 ? 19.96 20.202 22.05 1 90.5 480 ALA A CA 1
ATOM 3568 C C . ALA A 1 480 ? 18.592 20.131 22.721 1 90.5 480 ALA A C 1
ATOM 3570 O O . ALA A 1 480 ? 17.737 20.991 22.496 1 90.5 480 ALA A O 1
ATOM 3571 N N . SER A 1 481 ? 18.411 19.129 23.548 1 92.47 481 SER A N 1
ATOM 3572 C CA . SER A 1 481 ? 17.15 18.967 24.263 1 92.47 481 SER A CA 1
ATOM 3573 C C . SER A 1 481 ? 16.939 20.091 25.272 1 92.47 481 SER A C 1
ATOM 3575 O O . SER A 1 481 ? 15.816 20.568 25.453 1 92.47 481 SER A O 1
ATOM 3577 N N . LYS A 1 482 ? 17.981 20.477 25.9 1 88.55 482 LYS A N 1
ATOM 3578 C CA . LYS A 1 482 ? 17.897 21.578 26.855 1 88.55 482 LYS A CA 1
ATOM 3579 C C . LYS A 1 482 ? 17.576 22.893 26.151 1 88.55 482 LYS A C 1
ATOM 3581 O O . LYS A 1 482 ? 16.753 23.676 26.63 1 88.55 482 LYS A O 1
ATOM 3586 N N . ALA A 1 483 ? 18.165 23.014 25.015 1 83.98 483 ALA A N 1
ATOM 3587 C CA . ALA A 1 483 ? 17.94 24.236 24.248 1 83.98 483 ALA A CA 1
ATOM 3588 C C . ALA A 1 483 ? 16.492 24.326 23.772 1 83.98 483 ALA A C 1
ATOM 3590 O O . ALA A 1 483 ? 15.932 25.42 23.674 1 83.98 483 ALA A O 1
ATOM 3591 N N . ALA A 1 484 ? 15.924 23.195 23.54 1 86.37 484 ALA A N 1
ATOM 3592 C CA . ALA A 1 484 ? 14.554 23.161 23.033 1 86.37 484 ALA A CA 1
ATOM 3593 C C . ALA A 1 484 ? 13.553 22.97 24.169 1 86.37 484 ALA A C 1
ATOM 3595 O O . ALA A 1 484 ? 12.374 22.703 23.927 1 86.37 484 ALA A O 1
ATOM 3596 N N . SER A 1 485 ? 14.036 22.993 25.439 1 83.36 485 SER A N 1
ATOM 3597 C CA . SER A 1 485 ? 13.203 22.802 26.622 1 83.36 485 SER A CA 1
ATOM 3598 C C . SER A 1 485 ? 12.522 21.437 26.603 1 83.36 485 SER A C 1
ATOM 3600 O O . SER A 1 485 ? 11.348 21.319 26.961 1 83.36 485 SER A O 1
ATOM 3602 N N . ALA A 1 486 ? 13.213 20.466 26.095 1 88.21 486 ALA A N 1
ATOM 3603 C CA . ALA A 1 486 ? 12.657 19.118 26.023 1 88.21 486 ALA A CA 1
ATOM 3604 C C . ALA A 1 486 ? 13.292 18.206 27.069 1 88.21 486 ALA A C 1
ATOM 3606 O O . ALA A 1 486 ? 12.731 17.164 27.416 1 88.21 486 ALA A O 1
ATOM 3607 N N . HIS A 1 487 ? 14.372 18.581 27.63 1 89.46 487 HIS A N 1
ATOM 3608 C CA . HIS A 1 487 ? 15.165 17.74 28.52 1 89.46 487 HIS A CA 1
ATOM 3609 C C . HIS A 1 487 ? 14.355 17.311 29.739 1 89.46 487 HIS A C 1
ATOM 3611 O O . HIS A 1 487 ? 14.395 16.145 30.138 1 89.46 487 HIS A O 1
ATOM 3617 N N . ASP A 1 488 ? 13.631 18.186 30.274 1 84.79 488 ASP A N 1
ATOM 3618 C CA . ASP A 1 488 ? 12.947 17.94 31.54 1 84.79 488 ASP A CA 1
ATOM 3619 C C . ASP A 1 488 ? 11.86 16.879 31.38 1 84.79 488 ASP A C 1
ATOM 3621 O O . ASP A 1 488 ? 11.758 15.959 32.194 1 84.79 488 ASP A O 1
ATOM 3625 N N . PHE A 1 489 ? 11.06 16.995 30.316 1 82.45 489 PHE A N 1
ATOM 3626 C CA . PHE A 1 489 ? 9.986 16.015 30.201 1 82.45 489 PHE A CA 1
ATOM 3627 C C . PHE A 1 489 ? 10.532 14.663 29.756 1 82.45 489 PHE A C 1
ATOM 3629 O O . PHE A 1 489 ? 9.951 13.621 30.066 1 82.45 489 PHE A O 1
ATOM 3636 N N . VAL A 1 490 ? 11.673 14.671 29.074 1 91.24 490 VAL A N 1
ATOM 3637 C CA . VAL A 1 490 ? 12.28 13.417 28.641 1 91.24 490 VAL A CA 1
ATOM 3638 C C . VAL A 1 490 ? 12.829 12.664 29.851 1 91.24 490 VAL A C 1
ATOM 3640 O O . VAL A 1 490 ? 12.673 11.445 29.955 1 91.24 490 VAL A O 1
ATOM 3643 N N . LYS A 1 491 ? 13.405 13.408 30.665 1 88.61 491 LYS A N 1
ATOM 3644 C CA . LYS A 1 491 ? 14.011 12.808 31.851 1 88.61 491 LYS A CA 1
ATOM 3645 C C . LYS A 1 491 ? 12.945 12.292 32.812 1 88.61 491 LYS A C 1
ATOM 3647 O O . LYS A 1 491 ? 13.194 11.364 33.584 1 88.61 491 LYS A O 1
ATOM 3652 N N . CYS A 1 492 ? 11.806 12.84 32.744 1 84.22 492 CYS A N 1
ATOM 3653 C CA . CYS A 1 492 ? 10.714 12.437 33.623 1 84.22 492 CYS A CA 1
ATOM 3654 C C . CYS A 1 492 ? 10.1 11.121 33.161 1 84.22 492 CYS A C 1
ATOM 3656 O O . CYS A 1 492 ? 9.411 10.448 33.93 1 84.22 492 CYS A O 1
ATOM 3658 N N . ARG A 1 493 ? 10.376 10.76 31.999 1 86.15 493 ARG A N 1
ATOM 3659 C CA . ARG A 1 493 ? 9.869 9.484 31.502 1 86.15 493 ARG A CA 1
ATOM 3660 C C . ARG A 1 493 ? 10.744 8.327 31.972 1 86.15 493 ARG A C 1
ATOM 3662 O O . ARG A 1 493 ? 11.962 8.473 32.094 1 86.15 493 ARG A O 1
ATOM 3669 N N . PRO A 1 494 ? 10.191 7.178 32.191 1 85.12 494 PRO A N 1
ATOM 3670 C CA . PRO A 1 494 ? 10.928 6.03 32.724 1 85.12 494 PRO A CA 1
ATOM 3671 C C . PRO A 1 494 ? 12.1 5.617 31.836 1 85.12 494 PRO A C 1
ATOM 3673 O O . PRO A 1 494 ? 13.148 5.207 32.342 1 85.12 494 PRO A O 1
ATOM 3676 N N . GLN A 1 495 ? 11.989 5.718 30.604 1 91.54 495 GLN A N 1
ATOM 3677 C CA . GLN A 1 495 ? 13.043 5.256 29.708 1 91.54 495 GLN A CA 1
ATOM 3678 C C . GLN A 1 495 ? 13.906 6.42 29.227 1 91.54 495 GLN A C 1
ATOM 3680 O O . GLN A 1 495 ? 14.801 6.235 28.4 1 91.54 495 GLN A O 1
ATOM 3685 N N . GLY A 1 496 ? 13.564 7.563 29.721 1 92.68 496 GLY A N 1
ATOM 3686 C CA . GLY A 1 496 ? 14.355 8.729 29.36 1 92.68 496 GLY A CA 1
ATOM 3687 C C . GLY A 1 496 ? 14.451 8.944 27.861 1 92.68 496 GLY A C 1
ATOM 3688 O O . GLY A 1 496 ? 13.435 8.944 27.163 1 92.68 496 GLY A O 1
ATOM 3689 N N . TYR A 1 497 ? 15.725 8.921 27.419 1 93.97 497 TYR A N 1
ATOM 3690 C CA . TYR A 1 497 ? 15.971 9.206 26.01 1 93.97 497 TYR A CA 1
ATOM 3691 C C . TYR A 1 497 ? 15.717 7.973 25.152 1 93.97 497 TYR A C 1
ATOM 3693 O O . TYR A 1 497 ? 15.646 8.067 23.924 1 93.97 497 TYR A O 1
ATOM 3701 N N . GLU A 1 498 ? 15.445 6.943 25.775 1 92.44 498 GLU A N 1
ATOM 3702 C CA . GLU A 1 498 ? 15.155 5.713 25.045 1 92.44 498 GLU A CA 1
ATOM 3703 C C . GLU A 1 498 ? 13.651 5.49 24.914 1 92.44 498 GLU A C 1
ATOM 3705 O O . GLU A 1 498 ? 13.214 4.475 24.367 1 92.44 498 GLU A O 1
ATOM 3710 N N . THR A 1 499 ? 12.949 6.448 25.314 1 90.94 499 THR A N 1
ATOM 3711 C CA . THR A 1 499 ? 11.497 6.371 25.196 1 90.94 499 THR A CA 1
ATOM 3712 C C . THR A 1 499 ? 11.078 6.259 23.733 1 90.94 499 THR A C 1
ATOM 3714 O O . THR A 1 499 ? 11.537 7.032 22.889 1 90.94 499 THR A O 1
ATOM 3717 N N . PRO A 1 500 ? 10.292 5.328 23.453 1 89.09 500 PRO A N 1
ATOM 3718 C CA . PRO A 1 500 ? 9.83 5.191 22.07 1 89.09 500 PRO A CA 1
ATOM 3719 C C . PRO A 1 500 ? 8.939 6.35 21.628 1 89.09 500 PRO A C 1
ATOM 3721 O O . PRO A 1 500 ? 8.115 6.833 22.41 1 89.09 500 PRO A O 1
ATOM 3724 N N . VAL A 1 501 ? 9.085 6.827 20.43 1 87.26 501 VAL A N 1
ATOM 3725 C CA . VAL A 1 501 ? 8.305 7.951 19.924 1 87.26 501 VAL A CA 1
ATOM 3726 C C . VAL A 1 501 ? 7.181 7.437 19.026 1 87.26 501 VAL A C 1
ATOM 3728 O O . VAL A 1 501 ? 6.178 8.125 18.822 1 87.26 501 VAL A O 1
ATOM 3731 N N . GLY A 1 502 ? 7.343 6.22 18.568 1 79.62 502 GLY A N 1
ATOM 3732 C CA . GLY A 1 502 ? 6.331 5.683 17.674 1 79.62 502 GLY A CA 1
ATOM 3733 C C . GLY A 1 502 ? 6.469 6.182 16.248 1 79.62 502 GLY A C 1
ATOM 3734 O O . GLY A 1 502 ? 7.365 6.973 15.946 1 79.62 502 GLY A O 1
ATOM 3735 N N . ARG A 1 503 ? 5.48 5.915 15.402 1 76.41 503 ARG A N 1
ATOM 3736 C CA . ARG A 1 503 ? 5.484 6.319 13.999 1 76.41 503 ARG A CA 1
ATOM 3737 C C . ARG A 1 503 ? 5.097 7.787 13.851 1 76.41 503 ARG A C 1
ATOM 3739 O O . ARG A 1 503 ? 4.008 8.192 14.263 1 76.41 503 ARG A O 1
ATOM 3746 N N . GLY A 1 504 ? 5.998 8.44 13.304 1 76.89 504 GLY A N 1
ATOM 3747 C CA . GLY A 1 504 ? 5.747 9.862 13.131 1 76.89 504 GLY A CA 1
ATOM 3748 C C . GLY A 1 504 ? 5.646 10.615 14.444 1 76.89 504 GLY A C 1
ATOM 3749 O O . GLY A 1 504 ? 5.145 11.74 14.483 1 76.89 504 GLY A O 1
ATOM 3750 N N . GLY A 1 505 ? 5.999 9.973 15.558 1 80.08 505 GLY A N 1
ATOM 3751 C CA . GLY A 1 505 ? 5.914 10.617 16.858 1 80.08 505 GLY A CA 1
ATOM 3752 C C . GLY A 1 505 ? 4.54 10.504 17.492 1 80.08 505 GLY A C 1
ATOM 3753 O O . GLY A 1 505 ? 4.172 11.32 18.339 1 80.08 505 GLY A O 1
ATOM 3754 N N . GLU A 1 506 ? 3.829 9.569 17.112 1 71.19 506 GLU A N 1
ATOM 3755 C CA . GLU A 1 506 ? 2.433 9.457 17.523 1 71.19 506 GLU A CA 1
ATOM 3756 C C . GLU A 1 506 ? 2.317 9.227 19.027 1 71.19 506 GLU A C 1
ATOM 3758 O O . GLU A 1 506 ? 1.272 9.496 19.624 1 71.19 506 GLU A O 1
ATOM 3763 N N . LEU A 1 507 ? 3.397 8.829 19.716 1 73.78 507 LEU A N 1
ATOM 3764 C CA . LEU A 1 507 ? 3.358 8.535 21.145 1 73.78 507 LEU A CA 1
ATOM 3765 C C . LEU A 1 507 ? 3.695 9.776 21.965 1 73.78 507 LEU A C 1
ATOM 3767 O O . LEU A 1 507 ? 3.707 9.726 23.197 1 73.78 507 LEU A O 1
ATOM 3771 N N . MET A 1 508 ? 3.964 10.869 21.21 1 76.19 508 MET A N 1
ATOM 3772 C CA . MET A 1 508 ? 4.291 12.135 21.859 1 76.19 508 MET A CA 1
ATOM 3773 C C . MET A 1 508 ? 3.143 13.13 21.719 1 76.19 508 MET A C 1
ATOM 3775 O O . MET A 1 508 ? 2.404 13.097 20.734 1 76.19 508 MET A O 1
ATOM 3779 N N . SER A 1 509 ? 2.971 13.918 22.702 1 65.9 509 SER A N 1
ATOM 3780 C CA . SER A 1 509 ? 1.991 14.992 22.581 1 65.9 509 SER A CA 1
ATOM 3781 C C . SER A 1 509 ? 2.415 16.011 21.528 1 65.9 509 SER A C 1
ATOM 3783 O O . SER A 1 509 ? 3.569 16.021 21.095 1 65.9 509 SER A O 1
ATOM 3785 N N . GLY A 1 510 ? 1.539 16.834 21.008 1 69 510 GLY A N 1
ATOM 3786 C CA . GLY A 1 510 ? 1.859 17.86 20.028 1 69 510 GLY A CA 1
ATOM 3787 C C . GLY A 1 510 ? 2.989 18.772 20.467 1 69 510 GLY A C 1
ATOM 3788 O O . GLY A 1 510 ? 3.909 19.045 19.693 1 69 510 GLY A O 1
ATOM 3789 N N . GLY A 1 511 ? 2.862 19.257 21.726 1 71.42 511 GLY A N 1
ATOM 3790 C CA . GLY A 1 511 ? 3.898 20.126 22.261 1 71.42 511 GLY A CA 1
ATOM 3791 C C . GLY A 1 511 ? 5.241 19.436 22.405 1 71.42 511 GLY A C 1
ATOM 3792 O O . GLY A 1 511 ? 6.286 20.042 22.158 1 71.42 511 GLY A O 1
ATOM 3793 N N . GLU A 1 512 ? 5.182 18.164 22.849 1 77.13 512 GLU A N 1
ATOM 3794 C CA . GLU A 1 512 ? 6.413 17.388 22.967 1 77.13 512 GLU A CA 1
ATOM 3795 C C . GLU A 1 512 ? 7.063 17.173 21.604 1 77.13 512 GLU A C 1
ATOM 3797 O O . GLU A 1 512 ? 8.282 17.291 21.466 1 77.13 512 GLU A O 1
ATOM 3802 N N . ARG A 1 513 ? 6.261 16.919 20.668 1 82.06 513 ARG A N 1
ATOM 3803 C CA . ARG A 1 513 ? 6.758 16.703 19.313 1 82.06 513 ARG A CA 1
ATOM 3804 C C . ARG A 1 513 ? 7.43 17.959 18.769 1 82.06 513 ARG A C 1
ATOM 3806 O O . ARG A 1 513 ? 8.457 17.877 18.092 1 82.06 513 ARG A O 1
ATOM 3813 N N . GLN A 1 514 ? 6.811 19.053 19.064 1 79.8 514 GLN A N 1
ATOM 3814 C CA . GLN A 1 514 ? 7.361 20.324 18.604 1 79.8 514 GLN A CA 1
ATOM 3815 C C . GLN A 1 514 ? 8.74 20.578 19.207 1 79.8 514 GLN A C 1
ATOM 3817 O O . GLN A 1 514 ? 9.666 20.983 18.502 1 79.8 514 GLN A O 1
ATOM 3822 N N . ARG A 1 515 ? 8.828 20.334 20.486 1 83.62 515 ARG A N 1
ATOM 3823 C CA . ARG A 1 515 ? 10.088 20.581 21.179 1 83.62 515 ARG A CA 1
ATOM 3824 C C . ARG A 1 515 ? 11.168 19.61 20.714 1 83.62 515 ARG A C 1
ATOM 3826 O O . ARG A 1 515 ? 12.33 19.994 20.558 1 83.62 515 ARG A O 1
ATOM 3833 N N . LEU A 1 516 ? 10.799 18.398 20.525 1 89.39 516 LEU A N 1
ATOM 3834 C CA . LEU A 1 516 ? 11.761 17.409 20.054 1 89.39 516 LEU A CA 1
ATOM 3835 C C . LEU A 1 516 ? 12.189 17.706 18.62 1 89.39 516 LEU A C 1
ATOM 3837 O O . LEU A 1 516 ? 13.348 17.494 18.257 1 89.39 516 LEU A O 1
ATOM 3841 N N . ALA A 1 517 ? 11.245 18.129 17.777 1 89.65 517 ALA A N 1
ATOM 3842 C CA . ALA A 1 517 ? 11.573 18.52 16.408 1 89.65 517 ALA A CA 1
ATOM 3843 C C . ALA A 1 517 ? 12.527 19.711 16.392 1 89.65 517 ALA A C 1
ATOM 3845 O O . ALA A 1 517 ? 13.397 19.805 15.523 1 89.65 517 ALA A O 1
ATOM 3846 N N . LEU A 1 518 ? 12.281 20.618 17.284 1 88.55 518 LEU A N 1
ATOM 3847 C CA . LEU A 1 518 ? 13.188 21.755 17.396 1 88.55 518 LEU A CA 1
ATOM 3848 C C . LEU A 1 518 ? 14.584 21.299 17.81 1 88.55 518 LEU A C 1
ATOM 3850 O O . LEU A 1 518 ? 15.584 21.8 17.292 1 88.55 518 LEU A O 1
ATOM 3854 N N . ALA A 1 519 ? 14.618 20.366 18.811 1 90.53 519 ALA A N 1
ATOM 3855 C CA . ALA A 1 519 ? 15.904 19.805 19.218 1 90.53 519 ALA A CA 1
ATOM 3856 C C . ALA A 1 519 ? 16.628 19.176 18.031 1 90.53 519 ALA A C 1
ATOM 3858 O O . ALA A 1 519 ? 17.848 19.299 17.903 1 90.53 519 ALA A O 1
ATOM 3859 N N . ARG A 1 520 ? 15.916 18.527 17.213 1 91.97 520 ARG A N 1
ATOM 3860 C CA . ARG A 1 520 ? 16.468 17.919 16.007 1 91.97 520 ARG A CA 1
ATOM 3861 C C . ARG A 1 520 ? 17.091 18.973 15.098 1 91.97 520 ARG A C 1
ATOM 3863 O O . ARG A 1 520 ? 18.154 18.748 14.516 1 91.97 520 ARG A O 1
ATOM 3870 N N . ALA A 1 521 ? 16.426 20.057 14.951 1 89.72 521 ALA A N 1
ATOM 3871 C CA . ALA A 1 521 ? 16.924 21.135 14.101 1 89.72 521 ALA A CA 1
ATOM 3872 C C . ALA A 1 521 ? 18.182 21.765 14.693 1 89.72 521 ALA A C 1
ATOM 3874 O O . ALA A 1 521 ? 19.095 22.15 13.96 1 89.72 521 ALA A O 1
ATOM 3875 N N . LEU A 1 522 ? 18.255 21.849 15.994 1 88.38 522 LEU A N 1
ATOM 3876 C CA . LEU A 1 522 ? 19.325 22.577 16.668 1 88.38 522 LEU A CA 1
ATOM 3877 C C . LEU A 1 522 ? 20.586 21.725 16.763 1 88.38 522 LEU A C 1
ATOM 3879 O O . LEU A 1 522 ? 21.698 22.257 16.809 1 88.38 522 LEU A O 1
ATOM 3883 N N . ILE A 1 523 ? 20.409 20.458 16.798 1 90.77 523 ILE A N 1
ATOM 3884 C CA . ILE A 1 523 ? 21.558 19.583 17.005 1 90.77 523 ILE A CA 1
ATOM 3885 C C . ILE A 1 523 ? 22.491 19.662 15.799 1 90.77 523 ILE A C 1
ATOM 3887 O O . ILE A 1 523 ? 23.686 19.382 15.911 1 90.77 523 ILE A O 1
ATOM 3891 N N . ARG A 1 524 ? 21.948 19.998 14.672 1 87.72 524 ARG A N 1
ATOM 3892 C CA . ARG A 1 524 ? 22.723 20.033 13.436 1 87.72 524 ARG A CA 1
ATOM 3893 C C . ARG A 1 524 ? 23.788 21.123 13.489 1 87.72 524 ARG A C 1
ATOM 3895 O O . ARG A 1 524 ? 24.801 21.043 12.79 1 87.72 524 ARG A O 1
ATOM 3902 N N . GLU A 1 525 ? 23.586 22.168 14.304 1 82.66 525 GLU A N 1
ATOM 3903 C CA . GLU A 1 525 ? 24.5 23.302 14.393 1 82.66 525 GLU A CA 1
ATOM 3904 C C . GLU A 1 525 ? 24.88 23.816 13.008 1 82.66 525 GLU A C 1
ATOM 3906 O O . GLU A 1 525 ? 26.064 23.958 12.695 1 82.66 525 GLU A O 1
ATOM 3911 N N . ALA A 1 526 ? 23.881 24.063 12.144 1 88.1 526 ALA A N 1
ATOM 3912 C CA . ALA A 1 526 ? 24.084 24.524 10.774 1 88.1 526 ALA A CA 1
ATOM 3913 C C . ALA A 1 526 ? 24.321 26.031 10.731 1 88.1 526 ALA A C 1
ATOM 3915 O O . ALA A 1 526 ? 23.883 26.76 11.624 1 88.1 526 ALA A O 1
ATOM 3916 N N . PRO A 1 527 ? 24.994 26.487 9.713 1 89.61 527 PRO A N 1
ATOM 3917 C CA . PRO A 1 527 ? 25.256 27.921 9.568 1 89.61 527 PRO A CA 1
ATOM 3918 C C . PRO A 1 527 ? 23.981 28.734 9.358 1 89.61 527 PRO A C 1
ATOM 3920 O O . PRO A 1 527 ? 23.959 29.937 9.631 1 89.61 527 PRO A O 1
ATOM 3923 N N . ILE A 1 528 ? 22.993 28.03 8.866 1 91.41 528 ILE A N 1
ATOM 3924 C CA . ILE A 1 528 ? 21.714 28.688 8.621 1 91.41 528 ILE A CA 1
ATOM 3925 C C . ILE A 1 528 ? 20.591 27.897 9.288 1 91.41 528 ILE A C 1
ATOM 3927 O O . ILE A 1 528 ? 20.56 26.666 9.212 1 91.41 528 ILE A O 1
ATOM 3931 N N . LEU A 1 529 ? 19.755 28.561 9.995 1 91.55 529 LEU A N 1
ATOM 3932 C CA . LEU A 1 529 ? 18.622 27.945 10.677 1 91.55 529 LEU A CA 1
ATOM 3933 C C . LEU A 1 529 ? 17.305 28.54 10.191 1 91.55 529 LEU A C 1
ATOM 3935 O O . LEU A 1 529 ? 17.123 29.759 10.217 1 91.55 529 LEU A O 1
ATOM 3939 N N . LEU A 1 530 ? 16.495 27.71 9.629 1 92.14 530 LEU A N 1
ATOM 3940 C CA . LEU A 1 530 ? 15.17 28.122 9.18 1 92.14 530 LEU A CA 1
ATOM 3941 C C . LEU A 1 530 ? 14.09 27.606 10.125 1 92.14 530 LEU A C 1
ATOM 3943 O O . LEU A 1 530 ? 14.033 26.409 10.415 1 92.14 530 LEU A O 1
ATOM 3947 N N . LEU A 1 531 ? 13.304 28.479 10.611 1 89.74 531 LEU A N 1
ATOM 3948 C CA . LEU A 1 531 ? 12.222 28.097 11.512 1 89.74 531 LEU A CA 1
ATOM 3949 C C . LEU A 1 531 ? 10.87 28.517 10.947 1 89.74 531 LEU A C 1
ATOM 3951 O O . LEU A 1 531 ? 10.642 29.701 10.688 1 89.74 531 LEU A O 1
ATOM 3955 N N . ASP A 1 532 ? 10.078 27.573 10.745 1 85.71 532 ASP A N 1
ATOM 3956 C CA . ASP A 1 532 ? 8.725 27.855 10.274 1 85.71 532 ASP A CA 1
ATOM 3957 C C . ASP A 1 532 ? 7.705 27.675 11.396 1 85.71 532 ASP A C 1
ATOM 3959 O O . ASP A 1 532 ? 7.378 26.547 11.77 1 85.71 532 ASP A O 1
ATOM 3963 N N . GLU A 1 533 ? 7.26 28.702 11.928 1 78.57 533 GLU A N 1
ATOM 3964 C CA . GLU A 1 533 ? 6.279 28.752 13.008 1 78.57 533 GLU A CA 1
ATOM 3965 C C . GLU A 1 533 ? 6.685 27.845 14.165 1 78.57 533 GLU A C 1
ATOM 3967 O O . GLU A 1 533 ? 5.907 26.99 14.593 1 78.57 533 GLU A O 1
ATOM 3972 N N . PRO A 1 534 ? 7.806 28.06 14.728 1 77.33 534 PRO A N 1
ATOM 3973 C CA . PRO A 1 534 ? 8.35 27.15 15.739 1 77.33 534 PRO A CA 1
ATOM 3974 C C . PRO A 1 534 ? 7.541 27.158 17.035 1 77.33 534 PRO A C 1
ATOM 3976 O O . PRO A 1 534 ? 7.661 26.237 17.847 1 77.33 534 PRO A O 1
ATOM 3979 N N . THR A 1 535 ? 6.726 28.2 17.194 1 71.52 535 THR A N 1
ATOM 3980 C CA . THR A 1 535 ? 6.028 28.311 18.47 1 71.52 535 THR A CA 1
ATOM 3981 C C . THR A 1 535 ? 4.551 27.96 18.311 1 71.52 535 THR A C 1
ATOM 3983 O O . THR A 1 535 ? 3.763 28.129 19.244 1 71.52 535 THR A O 1
ATOM 3986 N N . SER A 1 536 ? 4.284 27.515 17.103 1 62.07 536 SER A N 1
ATOM 3987 C CA . SER A 1 536 ? 2.886 27.155 16.888 1 62.07 536 SER A CA 1
ATOM 3988 C C . SER A 1 536 ? 2.458 26.023 17.816 1 62.07 536 SER A C 1
ATOM 3990 O O . SER A 1 536 ? 3.171 25.028 17.961 1 62.07 536 SER A O 1
ATOM 3992 N N . GLY A 1 537 ? 1.45 26.218 18.514 1 57.02 537 GLY A N 1
ATOM 3993 C CA . GLY A 1 537 ? 0.896 25.176 19.364 1 57.02 537 GLY A CA 1
ATOM 3994 C C . GLY A 1 537 ? 1.521 25.137 20.746 1 57.02 537 GLY A C 1
ATOM 3995 O O . GLY A 1 537 ? 1.189 24.272 21.559 1 57.02 537 GLY A O 1
ATOM 3996 N N . LEU A 1 538 ? 2.51 26.048 20.942 1 61.85 538 LEU A N 1
ATOM 3997 C CA . LEU A 1 538 ? 3.172 26.095 22.241 1 61.85 538 LEU A CA 1
ATOM 3998 C C . LEU A 1 538 ? 2.555 27.174 23.126 1 61.85 538 LEU A C 1
ATOM 4000 O O . LEU A 1 538 ? 2.022 28.165 22.623 1 61.85 538 LEU A O 1
ATOM 4004 N N . ASP A 1 539 ? 2.563 26.893 24.357 1 58.46 539 ASP A N 1
ATOM 4005 C CA . ASP A 1 539 ? 2.145 27.933 25.292 1 58.46 539 ASP A CA 1
ATOM 4006 C C . ASP A 1 539 ? 3.162 29.072 25.337 1 58.46 539 ASP A C 1
ATOM 4008 O O . ASP A 1 539 ? 4.306 28.907 24.909 1 58.46 539 ASP A O 1
ATOM 4012 N N . ALA A 1 540 ? 2.726 30.203 25.829 1 59.61 540 ALA A N 1
ATOM 4013 C CA . ALA A 1 540 ? 3.513 31.434 25.816 1 59.61 540 ALA A CA 1
ATOM 4014 C C . ALA A 1 540 ? 4.842 31.243 26.542 1 59.61 540 ALA A C 1
ATOM 4016 O O . ALA A 1 540 ? 5.881 31.723 26.083 1 59.61 540 ALA A O 1
ATOM 4017 N N . ALA A 1 541 ? 4.759 30.525 27.683 1 62.45 541 ALA A N 1
ATOM 4018 C CA . ALA A 1 541 ? 5.978 30.335 28.465 1 62.45 541 ALA A CA 1
ATOM 4019 C C . ALA A 1 541 ? 6.996 29.495 27.699 1 62.45 541 ALA A C 1
ATOM 4021 O O . ALA A 1 541 ? 8.184 29.823 27.668 1 62.45 541 ALA A O 1
ATOM 4022 N N . THR A 1 542 ? 6.46 28.471 27.14 1 66.62 542 THR A N 1
ATOM 4023 C CA . THR A 1 542 ? 7.329 27.589 26.369 1 66.62 542 THR A CA 1
ATOM 4024 C C . THR A 1 542 ? 7.851 28.298 25.123 1 66.62 542 THR A C 1
ATOM 4026 O O . THR A 1 542 ? 9.011 28.124 24.743 1 66.62 542 THR A O 1
ATOM 4029 N N . ALA A 1 543 ? 6.987 29.094 24.541 1 70.61 543 ALA A N 1
ATOM 4030 C CA . ALA A 1 543 ? 7.383 29.847 23.354 1 70.61 543 ALA A CA 1
ATOM 4031 C C . ALA A 1 543 ? 8.49 30.846 23.681 1 70.61 543 ALA A C 1
ATOM 4033 O O . ALA A 1 543 ? 9.444 30.998 22.915 1 70.61 543 ALA A O 1
ATOM 4034 N N . SER A 1 544 ? 8.261 31.49 24.811 1 71.17 544 SER A N 1
ATOM 4035 C CA . SER A 1 544 ? 9.259 32.469 25.23 1 71.17 544 SER A CA 1
ATOM 4036 C C . SER A 1 544 ? 10.598 31.802 25.525 1 71.17 544 SER A C 1
ATOM 4038 O O . SER A 1 544 ? 11.653 32.332 25.17 1 71.17 544 SER A O 1
ATOM 4040 N N . ALA A 1 545 ? 10.491 30.647 26.154 1 70.86 545 ALA A N 1
ATOM 4041 C CA . ALA A 1 545 ? 11.71 29.903 26.461 1 70.86 545 ALA A CA 1
ATOM 4042 C C . ALA A 1 545 ? 12.427 29.473 25.184 1 70.86 545 ALA A C 1
ATOM 4044 O O . ALA A 1 545 ? 13.656 29.537 25.103 1 70.86 545 ALA A O 1
ATOM 4045 N N . LEU A 1 546 ? 11.674 29.088 24.307 1 72.64 546 LEU A N 1
ATOM 4046 C CA . LEU A 1 546 ? 12.226 28.647 23.031 1 72.64 546 LEU A CA 1
ATOM 4047 C C . LEU A 1 546 ? 12.857 29.815 22.279 1 72.64 546 LEU A C 1
ATOM 4049 O O . LEU A 1 546 ? 13.93 29.671 21.689 1 72.64 546 LEU A O 1
ATOM 4053 N N . ALA A 1 547 ? 12.098 30.906 22.325 1 73.99 547 ALA A N 1
ATOM 4054 C CA . ALA A 1 547 ? 12.622 32.114 21.693 1 73.99 547 ALA A CA 1
ATOM 4055 C C . ALA A 1 547 ? 13.984 32.488 22.271 1 73.99 547 ALA A C 1
ATOM 4057 O O . ALA A 1 547 ? 14.916 32.801 21.526 1 73.99 547 ALA A O 1
ATOM 4058 N N . GLN A 1 548 ? 14.041 32.382 23.568 1 73.07 548 GLN A N 1
ATOM 4059 C CA . GLN A 1 548 ? 15.28 32.751 24.244 1 73.07 548 GLN A CA 1
ATOM 4060 C C . GLN A 1 548 ? 16.407 31.784 23.892 1 73.07 548 GLN A C 1
ATOM 4062 O O . GLN A 1 548 ? 17.55 32.201 23.691 1 73.07 548 GLN A O 1
ATOM 4067 N N . ALA A 1 549 ? 16.045 30.565 23.79 1 69.95 549 ALA A N 1
ATOM 4068 C CA . ALA A 1 549 ? 17.055 29.544 23.523 1 69.95 549 ALA A CA 1
ATOM 4069 C C . ALA A 1 549 ? 17.593 29.663 22.1 1 69.95 549 ALA A C 1
ATOM 4071 O O . ALA A 1 549 ? 18.79 29.479 21.865 1 69.95 549 ALA A O 1
ATOM 4072 N N . VAL A 1 550 ? 16.752 29.932 21.176 1 73.55 550 VAL A N 1
ATOM 4073 C CA . VAL A 1 550 ? 17.122 29.989 19.765 1 73.55 550 VAL A CA 1
ATOM 4074 C C . VAL A 1 550 ? 17.835 31.307 19.471 1 73.55 550 VAL A C 1
ATOM 4076 O O . VAL A 1 550 ? 18.758 31.352 18.654 1 73.55 550 VAL A O 1
ATOM 4079 N N . LEU A 1 551 ? 17.4 32.333 20.23 1 75.18 551 LEU A N 1
ATOM 4080 C CA . LEU A 1 551 ? 17.853 33.671 19.865 1 75.18 551 LEU A CA 1
ATOM 4081 C C . LEU A 1 551 ? 18.996 34.123 20.767 1 75.18 551 LEU A C 1
ATOM 4083 O O . LEU A 1 551 ? 19.561 35.2 20.568 1 75.18 551 LEU A O 1
ATOM 4087 N N . SER A 1 552 ? 19.206 33.263 21.786 1 70.56 552 SER A N 1
ATOM 4088 C CA . SER A 1 552 ? 20.294 33.675 22.667 1 70.56 552 SER A CA 1
ATOM 4089 C C . SER A 1 552 ? 21.586 33.89 21.886 1 70.56 552 SER A C 1
ATOM 4091 O O . SER A 1 552 ? 21.902 33.122 20.975 1 70.56 552 SER A O 1
ATOM 4093 N N . PRO A 1 553 ? 22.173 35.049 22.151 1 60.98 553 PRO A N 1
ATOM 4094 C CA . PRO A 1 553 ? 23.435 35.341 21.468 1 60.98 553 PRO A CA 1
ATOM 4095 C C . PRO A 1 553 ? 24.526 34.319 21.78 1 60.98 553 PRO A C 1
ATOM 4097 O O . PRO A 1 553 ? 24.756 33.992 22.947 1 60.98 553 PRO A O 1
ATOM 4100 N N . ARG A 1 554 ? 24.867 33.465 20.954 1 62.33 554 ARG A N 1
ATOM 4101 C CA . ARG A 1 554 ? 25.993 32.547 21.093 1 62.33 554 ARG A CA 1
ATOM 4102 C C . ARG A 1 554 ? 27.051 32.812 20.027 1 62.33 554 ARG A C 1
ATOM 4104 O O . ARG A 1 554 ? 26.747 33.361 18.967 1 62.33 554 ARG A O 1
ATOM 4111 N N . PRO A 1 555 ? 28.358 32.496 20.5 1 60.35 555 PRO A N 1
ATOM 4112 C CA . PRO A 1 555 ? 29.41 32.527 19.482 1 60.35 555 PRO A CA 1
ATOM 4113 C C . PRO A 1 555 ? 29.143 31.567 18.326 1 60.35 555 PRO A C 1
ATOM 4115 O O . PRO A 1 555 ? 28.575 30.491 18.531 1 60.35 555 PRO A O 1
ATOM 4118 N N . SER A 1 556 ? 28.956 32.08 17.092 1 72.8 556 SER A N 1
ATOM 4119 C CA . SER A 1 556 ? 28.741 31.273 15.895 1 72.8 556 SER A CA 1
ATOM 4120 C C . SER A 1 556 ? 27.257 31.002 15.67 1 72.8 556 SER A C 1
ATOM 4122 O O . SER A 1 556 ? 26.881 29.92 15.215 1 72.8 556 SER A O 1
ATOM 4124 N N . ARG A 1 557 ? 26.503 31.921 16.183 1 80.38 557 ARG A N 1
ATOM 4125 C CA . ARG A 1 557 ? 25.063 31.819 15.973 1 80.38 557 ARG A CA 1
ATOM 4126 C C . ARG A 1 557 ? 24.733 31.7 14.489 1 80.38 557 ARG A C 1
ATOM 4128 O O . ARG A 1 557 ? 25.25 32.462 13.669 1 80.38 557 ARG A O 1
ATOM 4135 N N . PRO A 1 558 ? 23.941 30.763 14.205 1 89.11 558 PRO A N 1
ATOM 4136 C CA . PRO A 1 558 ? 23.557 30.629 12.798 1 89.11 558 PRO A CA 1
ATOM 4137 C C . PRO A 1 558 ? 22.694 31.79 12.308 1 89.11 558 PRO A C 1
ATOM 4139 O O . PRO A 1 558 ? 22.045 32.463 13.112 1 89.11 558 PRO A O 1
ATOM 4142 N N . THR A 1 559 ? 22.903 32.15 11.013 1 91.62 559 THR A N 1
ATOM 4143 C CA . THR A 1 559 ? 21.936 33.049 10.395 1 91.62 559 THR A CA 1
ATOM 4144 C C . THR A 1 559 ? 20.533 32.449 10.441 1 91.62 559 THR A C 1
ATOM 4146 O O . THR A 1 559 ? 20.319 31.323 9.988 1 91.62 559 THR A O 1
ATOM 4149 N N . THR A 1 560 ? 19.607 33.115 11.102 1 92.39 560 THR A N 1
ATOM 4150 C CA . THR A 1 560 ? 18.318 32.503 11.403 1 92.39 560 THR A CA 1
ATOM 4151 C C . THR A 1 560 ? 17.184 33.27 10.729 1 92.39 560 THR A C 1
ATOM 4153 O O . THR A 1 560 ? 17.091 34.492 10.86 1 92.39 560 THR A O 1
ATOM 4156 N N . LEU A 1 561 ? 16.446 32.614 9.929 1 92.84 561 LEU A N 1
ATOM 4157 C CA . LEU A 1 561 ? 15.228 33.144 9.327 1 92.84 561 LEU A CA 1
ATOM 4158 C C . LEU A 1 561 ? 13.993 32.469 9.915 1 92.84 561 LEU A C 1
ATOM 4160 O O . LEU A 1 561 ? 13.847 31.248 9.828 1 92.84 561 LEU A O 1
ATOM 4164 N N . ILE A 1 562 ? 13.112 33.286 10.512 1 90.96 562 ILE A N 1
ATOM 4165 C CA . ILE A 1 562 ? 11.971 32.737 11.237 1 90.96 562 ILE A CA 1
ATOM 4166 C C . ILE A 1 562 ? 10.673 33.269 10.635 1 90.96 562 ILE A C 1
ATOM 4168 O O . ILE A 1 562 ? 10.446 34.481 10.605 1 90.96 562 ILE A O 1
ATOM 4172 N N . ALA A 1 563 ? 9.939 32.397 10.066 1 87.93 563 ALA A N 1
ATOM 4173 C CA . ALA A 1 563 ? 8.571 32.759 9.704 1 87.93 563 ALA A CA 1
ATOM 4174 C C . ALA A 1 563 ? 7.626 32.588 10.891 1 87.93 563 ALA A C 1
ATOM 4176 O O . ALA A 1 563 ? 7.475 31.483 11.418 1 87.93 563 ALA A O 1
ATOM 4177 N N . THR A 1 564 ? 7.066 33.696 11.375 1 79.29 564 THR A N 1
ATOM 4178 C CA . THR A 1 564 ? 6.279 33.569 12.597 1 79.29 564 THR A CA 1
ATOM 4179 C C . THR A 1 564 ? 5.181 34.628 12.646 1 79.29 564 THR A C 1
ATOM 4181 O O . THR A 1 564 ? 5.249 35.633 11.935 1 79.29 564 THR A O 1
ATOM 4184 N N . HIS A 1 565 ? 4.301 34.28 13.429 1 68.88 565 HIS A N 1
ATOM 4185 C CA . HIS A 1 565 ? 3.269 35.237 13.811 1 68.88 565 HIS A CA 1
ATOM 4186 C C . HIS A 1 565 ? 3.359 35.582 15.294 1 68.88 565 HIS A C 1
ATOM 4188 O O . HIS A 1 565 ? 2.512 36.307 15.819 1 68.88 565 HIS A O 1
ATOM 4194 N N . SER A 1 566 ? 4.436 35.137 15.867 1 73.75 566 SER A N 1
ATOM 4195 C CA . SER A 1 566 ? 4.603 35.354 17.3 1 73.75 566 SER A CA 1
ATOM 4196 C C . SER A 1 566 ? 5.265 36.699 17.582 1 73.75 566 SER A C 1
ATOM 4198 O O . SER A 1 566 ? 6.397 36.94 17.158 1 73.75 566 SER A O 1
ATOM 4200 N N . LEU A 1 567 ? 4.604 37.468 18.329 1 74.41 567 LEU A N 1
ATOM 4201 C CA . LEU A 1 567 ? 5.13 38.786 18.666 1 74.41 567 LEU A CA 1
ATOM 4202 C C . LEU A 1 567 ? 6.4 38.667 19.501 1 74.41 567 LEU A C 1
ATOM 4204 O O . LEU A 1 567 ? 7.312 39.488 19.374 1 74.41 567 LEU A O 1
ATOM 4208 N N . ALA A 1 568 ? 6.405 37.69 20.351 1 72.96 568 ALA A N 1
ATOM 4209 C CA . ALA A 1 568 ? 7.575 37.499 21.205 1 72.96 568 ALA A CA 1
ATOM 4210 C C . ALA A 1 568 ? 8.825 37.233 20.372 1 72.96 568 ALA A C 1
ATOM 4212 O O . ALA A 1 568 ? 9.898 37.767 20.663 1 72.96 568 ALA A O 1
ATOM 4213 N N . LEU A 1 569 ? 8.681 36.468 19.374 1 81.71 569 LEU A N 1
ATOM 4214 C CA . LEU A 1 569 ? 9.803 36.15 18.497 1 81.71 569 LEU A CA 1
ATOM 4215 C C . LEU A 1 569 ? 10.178 37.352 17.637 1 81.71 569 LEU A C 1
ATOM 4217 O O . LEU A 1 569 ? 11.361 37.625 17.426 1 81.71 569 LEU A O 1
ATOM 4221 N N . ILE A 1 570 ? 9.162 38.032 17.196 1 85.03 570 ILE A N 1
ATOM 4222 C CA . ILE A 1 570 ? 9.392 39.187 16.336 1 85.03 570 ILE A CA 1
ATOM 4223 C C . ILE A 1 570 ? 10.185 40.248 17.096 1 85.03 570 ILE A C 1
ATOM 4225 O O . ILE A 1 570 ? 11.125 40.835 16.556 1 85.03 570 ILE A O 1
ATOM 4229 N N . ARG A 1 571 ? 9.861 40.428 18.382 1 82.12 571 ARG A N 1
ATOM 4230 C CA . ARG A 1 571 ? 10.5 41.445 19.21 1 82.12 571 ARG A CA 1
ATOM 4231 C C . ARG A 1 571 ? 11.944 41.069 19.522 1 82.12 571 ARG A C 1
ATOM 4233 O O . ARG A 1 571 ? 12.788 41.944 19.728 1 82.12 571 ARG A O 1
ATOM 4240 N N . SER A 1 572 ? 12.16 39.818 19.48 1 82.29 572 SER A N 1
ATOM 4241 C CA . SER A 1 572 ? 13.472 39.34 19.905 1 82.29 572 SER A CA 1
ATOM 4242 C C . SER A 1 572 ? 14.441 39.266 18.73 1 82.29 572 SER A C 1
ATOM 4244 O O . SER A 1 572 ? 15.645 39.086 18.922 1 82.29 572 SER A O 1
ATOM 4246 N N . CYS A 1 573 ? 13.948 39.41 17.561 1 89.33 573 CYS A N 1
ATOM 4247 C CA . CYS A 1 573 ? 14.802 39.347 16.38 1 89.33 573 CYS A CA 1
ATOM 4248 C C . CYS A 1 573 ? 15.473 40.69 16.119 1 89.33 573 CYS A C 1
ATOM 4250 O O . CYS A 1 573 ? 14.942 41.737 16.495 1 89.33 573 CYS A O 1
ATOM 4252 N N . GLU A 1 574 ? 16.575 40.643 15.484 1 89.01 574 GLU A N 1
ATOM 4253 C CA . GLU A 1 574 ? 17.311 41.861 15.158 1 89.01 574 GLU A CA 1
ATOM 4254 C C . GLU A 1 574 ? 16.633 42.63 14.028 1 89.01 574 GLU A C 1
ATOM 4256 O O . GLU A 1 574 ? 16.685 43.861 13.989 1 89.01 574 GLU A O 1
ATOM 4261 N N . THR A 1 575 ? 16.082 41.887 13.133 1 92.91 575 THR A N 1
ATOM 4262 C CA . THR A 1 575 ? 15.433 42.488 11.973 1 92.91 575 THR A CA 1
ATOM 4263 C C . THR A 1 575 ? 14.077 41.838 11.715 1 92.91 575 THR A C 1
ATOM 4265 O O . THR A 1 575 ? 13.907 40.637 11.934 1 92.91 575 THR A O 1
ATOM 4268 N N . VAL A 1 576 ? 13.171 42.685 11.318 1 94.16 576 VAL A N 1
ATOM 4269 C CA . VAL A 1 576 ? 11.84 42.226 10.935 1 94.16 576 VAL A CA 1
ATOM 4270 C C . VAL A 1 576 ? 11.57 42.583 9.475 1 94.16 576 VAL A C 1
ATOM 4272 O O . VAL A 1 576 ? 11.754 43.731 9.066 1 94.16 576 VAL A O 1
ATOM 4275 N N . ALA A 1 577 ? 11.244 41.595 8.721 1 95.15 577 ALA A N 1
ATOM 4276 C CA . ALA A 1 577 ? 10.851 41.793 7.329 1 95.15 577 ALA A CA 1
ATOM 4277 C C . ALA A 1 577 ? 9.366 41.499 7.131 1 95.15 577 ALA A C 1
ATOM 4279 O O . ALA A 1 577 ? 8.915 40.373 7.352 1 95.15 577 ALA A O 1
ATOM 4280 N N . VAL A 1 578 ? 8.644 42.513 6.72 1 93.6 578 VAL A N 1
ATOM 4281 C CA . VAL A 1 578 ? 7.209 42.358 6.506 1 93.6 578 VAL A CA 1
ATOM 4282 C C . VAL A 1 578 ? 6.937 42.029 5.04 1 93.6 578 VAL A C 1
ATOM 4284 O O . VAL A 1 578 ? 7.37 42.756 4.144 1 93.6 578 VAL A O 1
ATOM 4287 N N . VAL A 1 579 ? 6.28 40.922 4.896 1 91.06 579 VAL A N 1
ATOM 4288 C CA . VAL A 1 579 ? 6.01 40.44 3.545 1 91.06 579 VAL A CA 1
ATOM 4289 C C . VAL A 1 579 ? 4.543 40.675 3.195 1 91.06 579 VAL A C 1
ATOM 4291 O O . VAL A 1 579 ? 3.651 40.356 3.986 1 91.06 579 VAL A O 1
ATOM 4294 N N . SER A 1 580 ? 4.281 41.256 2.128 1 86.85 580 SER A N 1
ATOM 4295 C CA . SER A 1 580 ? 2.948 41.464 1.573 1 86.85 580 SER A CA 1
ATOM 4296 C C . SER A 1 580 ? 2.944 41.284 0.059 1 86.85 580 SER A C 1
ATOM 4298 O O . SER A 1 580 ? 3.809 41.82 -0.637 1 86.85 580 SER A O 1
ATOM 4300 N N . GLY A 1 581 ? 1.997 40.5 -0.422 1 79.72 581 GLY A N 1
ATOM 4301 C CA . GLY A 1 581 ? 1.898 40.267 -1.854 1 79.72 581 GLY A CA 1
ATOM 4302 C C . GLY A 1 581 ? 3.13 39.602 -2.437 1 79.72 581 GLY A C 1
ATOM 4303 O O . GLY A 1 581 ? 3.51 39.878 -3.577 1 79.72 581 GLY A O 1
ATOM 4304 N N . GLY A 1 582 ? 3.868 38.99 -1.656 1 88.86 582 GLY A N 1
ATOM 4305 C CA . GLY A 1 582 ? 5.021 38.246 -2.136 1 88.86 582 GLY A CA 1
ATOM 4306 C C . GLY A 1 582 ? 6.298 39.064 -2.144 1 88.86 582 GLY A C 1
ATOM 4307 O O . GLY A 1 582 ? 7.321 38.623 -2.673 1 88.86 582 GLY A O 1
ATOM 4308 N N . ARG A 1 583 ? 6.212 40.339 -1.614 1 93.37 583 ARG A N 1
ATOM 4309 C CA . ARG A 1 583 ? 7.378 41.216 -1.572 1 93.37 583 ARG A CA 1
ATOM 4310 C C . ARG A 1 583 ? 7.62 41.738 -0.16 1 93.37 583 ARG A C 1
ATOM 4312 O O . ARG A 1 583 ? 6.686 41.838 0.639 1 93.37 583 ARG A O 1
ATOM 4319 N N . VAL A 1 584 ? 8.865 42.015 0.08 1 94.79 584 VAL A N 1
ATOM 4320 C CA . VAL A 1 584 ? 9.184 42.67 1.344 1 94.79 584 VAL A CA 1
ATOM 4321 C C . VAL A 1 584 ? 8.874 44.162 1.245 1 94.79 584 VAL A C 1
ATOM 4323 O O . VAL A 1 584 ? 9.549 44.896 0.52 1 94.79 584 VAL A O 1
ATOM 4326 N N . VAL A 1 585 ? 7.921 44.596 1.927 1 92.75 585 VAL A N 1
ATOM 4327 C CA . VAL A 1 585 ? 7.437 45.967 1.797 1 92.75 585 VAL A CA 1
ATOM 4328 C C . VAL A 1 585 ? 8.042 46.834 2.899 1 92.75 585 VAL A C 1
ATOM 4330 O O . VAL A 1 585 ? 8.112 48.058 2.765 1 92.75 585 VAL A O 1
ATOM 4333 N N . GLN A 1 586 ? 8.407 46.195 4.058 1 92.86 586 GLN A N 1
ATOM 4334 C CA . GLN A 1 586 ? 9.047 46.892 5.168 1 92.86 586 GLN A CA 1
ATOM 4335 C C . GLN A 1 586 ? 10.182 46.06 5.759 1 92.86 586 GLN A C 1
ATOM 4337 O O . GLN A 1 586 ? 10.097 44.832 5.809 1 92.86 586 GLN A O 1
ATOM 4342 N N . ARG A 1 587 ? 11.243 46.69 6.144 1 93.43 587 ARG A N 1
ATOM 4343 C CA . ARG A 1 587 ? 12.366 46.044 6.815 1 93.43 587 ARG A CA 1
ATOM 4344 C C . ARG A 1 587 ? 12.977 46.962 7.868 1 93.43 587 ARG A C 1
ATOM 4346 O O . ARG A 1 587 ? 13.161 48.157 7.626 1 93.43 587 ARG A O 1
ATOM 4353 N N . GLY A 1 588 ? 13.244 46.499 9.012 1 91.59 588 GLY A N 1
ATOM 4354 C CA . GLY A 1 588 ? 13.843 47.247 10.106 1 91.59 588 GLY A CA 1
ATOM 4355 C C . GLY A 1 588 ? 13.688 46.563 11.452 1 91.59 588 GLY A C 1
ATOM 4356 O O . GLY A 1 588 ? 13.323 45.387 11.518 1 91.59 588 GLY A O 1
ATOM 4357 N N . SER A 1 589 ? 14.046 47.206 12.47 1 91.27 589 SER A N 1
ATOM 4358 C CA . SER A 1 589 ? 13.826 46.68 13.814 1 91.27 589 SER A CA 1
ATOM 4359 C C . SER A 1 589 ? 12.361 46.798 14.219 1 91.27 589 SER A C 1
ATOM 4361 O O . SER A 1 589 ? 11.621 47.614 13.665 1 91.27 589 SER A O 1
ATOM 4363 N N . PHE A 1 590 ? 12.024 45.999 15.126 1 88.54 590 PHE A N 1
ATOM 4364 C CA . PHE A 1 590 ? 10.637 46.024 15.577 1 88.54 590 PHE A CA 1
ATOM 4365 C C . PHE A 1 590 ? 10.252 47.414 16.069 1 88.54 590 PHE A C 1
ATOM 4367 O O . PHE A 1 590 ? 9.2 47.94 15.699 1 88.54 590 PHE A O 1
ATOM 4374 N N . SER A 1 591 ? 11.147 48.013 16.802 1 85.68 591 SER A N 1
ATOM 4375 C CA . SER A 1 591 ? 10.881 49.322 17.389 1 85.68 591 SER A CA 1
ATOM 4376 C C . SER A 1 591 ? 10.739 50.393 16.312 1 85.68 591 SER A C 1
ATOM 4378 O O . SER A 1 591 ? 9.893 51.283 16.421 1 85.68 591 SER A O 1
ATOM 4380 N N . GLU A 1 592 ? 11.506 50.216 15.24 1 88.07 592 GLU A N 1
ATOM 4381 C CA . GLU A 1 592 ? 11.48 51.188 14.151 1 88.07 592 GLU A CA 1
ATOM 4382 C C . GLU A 1 592 ? 10.21 51.047 13.317 1 88.07 592 GLU A C 1
ATOM 4384 O O . GLU A 1 592 ? 9.626 52.047 12.892 1 88.07 592 GLU A O 1
ATOM 4389 N N . LEU A 1 593 ? 9.757 49.848 13.176 1 87.73 593 LEU A N 1
ATOM 4390 C CA . LEU A 1 593 ? 8.657 49.598 12.25 1 87.73 593 LEU A CA 1
ATOM 4391 C C . LEU A 1 593 ? 7.315 49.901 12.907 1 87.73 593 LEU A C 1
ATOM 4393 O O . LEU A 1 593 ? 6.357 50.275 12.227 1 87.73 593 LEU A O 1
ATOM 4397 N N . ILE A 1 594 ? 7.32 49.782 14.18 1 84.99 594 ILE A N 1
ATOM 4398 C CA . ILE A 1 594 ? 6.043 49.97 14.86 1 84.99 594 ILE A CA 1
ATOM 4399 C C . ILE A 1 594 ? 5.757 51.461 15.019 1 84.99 594 ILE A C 1
ATOM 4401 O O . ILE A 1 594 ? 4.605 51.863 15.199 1 84.99 594 ILE A O 1
ATOM 4405 N N . THR A 1 595 ? 6.836 52.295 14.994 1 80.93 595 THR A N 1
ATOM 4406 C CA . THR A 1 595 ? 6.677 53.738 15.137 1 80.93 595 THR A CA 1
ATOM 4407 C C . THR A 1 595 ? 5.935 54.322 13.939 1 80.93 595 THR A C 1
ATOM 4409 O O . THR A 1 595 ? 5.264 55.349 14.058 1 80.93 595 THR A O 1
ATOM 4412 N N . ASP A 1 596 ? 6.033 53.589 12.835 1 79.73 596 ASP A N 1
ATOM 4413 C CA . ASP A 1 596 ? 5.29 54.016 11.654 1 79.73 596 ASP A CA 1
ATOM 4414 C C . ASP A 1 596 ? 3.871 53.453 11.664 1 79.73 596 ASP A C 1
ATOM 4416 O O . ASP A 1 596 ? 3.648 52.312 11.253 1 79.73 596 ASP A O 1
ATOM 4420 N N . SER A 1 597 ? 2.908 54.205 12.129 1 73.04 597 SER A N 1
ATOM 4421 C CA . SER A 1 597 ? 1.53 53.758 12.303 1 73.04 597 SER A CA 1
ATOM 4422 C C . SER A 1 597 ? 0.906 53.36 10.969 1 73.04 597 SER A C 1
ATOM 4424 O O . SER A 1 597 ? -0.051 52.584 10.933 1 73.04 597 SER A O 1
ATOM 4426 N N . SER A 1 598 ? 1.103 53.885 9.953 1 71.5 598 SER A N 1
ATOM 4427 C CA . SER A 1 598 ? 0.531 53.587 8.644 1 71.5 598 SER A CA 1
ATOM 4428 C C . SER A 1 598 ? 1.26 52.428 7.973 1 71.5 598 SER A C 1
ATOM 4430 O O . SER A 1 598 ? 0.863 51.979 6.896 1 71.5 598 SER A O 1
ATOM 4432 N N . GLY A 1 599 ? 2.419 51.932 8.677 1 78.09 599 GLY A N 1
ATOM 4433 C CA . GLY A 1 599 ? 3.218 50.867 8.092 1 78.09 599 GLY A CA 1
ATOM 4434 C C . GLY A 1 599 ? 2.508 49.526 8.082 1 78.09 599 GLY A C 1
ATOM 4435 O O . GLY A 1 599 ? 1.493 49.349 8.759 1 78.09 599 GLY A O 1
ATOM 4436 N N . HIS A 1 600 ? 3.014 48.619 7.269 1 82.68 600 HIS A N 1
ATOM 4437 C CA . HIS A 1 600 ? 2.382 47.322 7.051 1 82.68 600 HIS A CA 1
ATOM 4438 C C . HIS A 1 600 ? 2.399 46.479 8.321 1 82.68 600 HIS A C 1
ATOM 4440 O O . HIS A 1 600 ? 1.441 45.757 8.605 1 82.68 600 HIS A O 1
ATOM 4446 N N . LEU A 1 601 ? 3.454 46.635 9.106 1 83.29 601 LEU A N 1
ATOM 4447 C CA . LEU A 1 601 ? 3.542 45.863 10.341 1 83.29 601 LEU A CA 1
ATOM 4448 C C . LEU A 1 601 ? 2.465 46.295 11.33 1 83.29 601 LEU A C 1
ATOM 4450 O O . LEU A 1 601 ? 1.823 45.454 11.962 1 83.29 601 LEU A O 1
ATOM 4454 N N . ALA A 1 602 ? 2.447 47.588 11.443 1 78.16 602 ALA A N 1
ATOM 4455 C CA . ALA A 1 602 ? 1.43 48.139 12.335 1 78.16 602 ALA A CA 1
ATOM 4456 C C . ALA A 1 602 ? 0.031 47.711 11.902 1 78.16 602 ALA A C 1
ATOM 4458 O O . ALA A 1 602 ? -0.83 47.439 12.742 1 78.16 602 ALA A O 1
ATOM 4459 N N . GLN A 1 603 ? -0.088 47.594 10.644 1 74.13 603 GLN A N 1
ATOM 4460 C CA . GLN A 1 603 ? -1.378 47.177 10.103 1 74.13 603 GLN A CA 1
ATOM 4461 C C . GLN A 1 603 ? -1.664 45.714 10.428 1 74.13 603 GLN A C 1
ATOM 4463 O O . GLN A 1 603 ? -2.794 45.357 10.768 1 74.13 603 GLN A O 1
ATOM 4468 N N . ILE A 1 604 ? -0.645 44.937 10.254 1 74.8 604 ILE A N 1
ATOM 4469 C CA . ILE A 1 604 ? -0.797 43.517 10.551 1 74.8 604 ILE A CA 1
ATOM 4470 C C . ILE A 1 604 ? -1.094 43.33 12.037 1 74.8 604 ILE A C 1
ATOM 4472 O O . ILE A 1 604 ? -1.922 42.496 12.41 1 74.8 604 ILE A O 1
ATOM 4476 N N . MET A 1 605 ? -0.429 44.106 12.815 1 69.15 605 MET A N 1
ATOM 4477 C CA . MET A 1 605 ? -0.645 44.038 14.257 1 69.15 605 MET A CA 1
ATOM 4478 C C . MET A 1 605 ? -2.067 44.459 14.614 1 69.15 605 MET A C 1
ATOM 4480 O O . MET A 1 605 ? -2.689 43.87 15.501 1 69.15 605 MET A O 1
ATOM 4484 N N . ARG A 1 606 ? -2.384 45.515 13.852 1 57.67 606 ARG A N 1
ATOM 4485 C CA . ARG A 1 606 ? -3.724 46.04 14.097 1 57.67 606 ARG A CA 1
ATOM 4486 C C . ARG A 1 606 ? -4.791 45.034 13.678 1 57.67 606 ARG A C 1
ATOM 4488 O O . ARG A 1 606 ? -5.871 44.984 14.27 1 57.67 606 ARG A O 1
ATOM 4495 N N . SER A 1 607 ? -4.254 44.312 12.696 1 54.55 607 SER A N 1
ATOM 4496 C CA . SER A 1 607 ? -5.204 43.341 12.164 1 54.55 607 SER A CA 1
ATOM 4497 C C . SER A 1 607 ? -5.296 42.109 13.059 1 54.55 607 SER A C 1
ATOM 4499 O O . SER A 1 607 ? -6.229 41.313 12.934 1 54.55 607 SER A O 1
ATOM 4501 N N . GLY A 1 608 ? -4.47 42.012 14.11 1 49.4 608 GLY A N 1
ATOM 4502 C CA . GLY A 1 608 ? -4.512 40.934 15.086 1 49.4 608 GLY A CA 1
ATOM 4503 C C . GLY A 1 608 ? -3.812 39.674 14.613 1 49.4 608 GLY A C 1
ATOM 4504 O O . GLY A 1 608 ? -4.016 38.596 15.176 1 49.4 608 GLY A O 1
ATOM 4505 N N . GLU A 1 609 ? -3.11 39.766 13.462 1 50.51 609 GLU A N 1
ATOM 4506 C CA . GLU A 1 609 ? -2.442 38.597 12.899 1 50.51 609 GLU A CA 1
ATOM 4507 C C . GLU A 1 609 ? -1.213 38.215 13.719 1 50.51 609 GLU A C 1
ATOM 4509 O O . GLU A 1 609 ? -0.765 37.067 13.678 1 50.51 609 GLU A O 1
ATOM 4514 N N . LEU A 1 610 ? -0.547 39.155 14.362 1 52.93 610 LEU A N 1
ATOM 4515 C CA . LEU A 1 610 ? 0.656 38.895 15.144 1 52.93 610 LEU A CA 1
ATOM 4516 C C . LEU A 1 610 ? 0.302 38.53 16.582 1 52.93 610 LEU A C 1
ATOM 4518 O O . LEU A 1 610 ? -0.622 39.104 17.163 1 52.93 610 LEU A O 1
ATOM 4522 N N . GLU A 1 611 ? 0.664 37.279 16.961 1 47.38 611 GLU A N 1
ATOM 4523 C CA . GLU A 1 611 ? 0.322 36.75 18.278 1 47.38 611 GLU A CA 1
ATOM 4524 C C . GLU A 1 611 ? 1.258 37.296 19.352 1 47.38 611 GLU A C 1
ATOM 4526 O O . GLU A 1 611 ? 2.477 37.316 19.169 1 47.38 611 GLU A O 1
ATOM 4531 N N . GLU A 1 612 ? 1.019 38.373 20.113 1 41.73 612 GLU A N 1
ATOM 4532 C CA . GLU A 1 612 ? 1.882 38.765 21.223 1 41.73 612 GLU A CA 1
ATOM 4533 C C . GLU A 1 612 ? 2.108 37.6 22.184 1 41.73 612 GLU A C 1
ATOM 4535 O O . GLU A 1 612 ? 1.162 37.103 22.798 1 41.73 612 GLU A O 1
ATOM 4540 N N . THR A 1 613 ? 2.841 36.677 21.807 1 35.45 613 THR A N 1
ATOM 4541 C CA . THR A 1 613 ? 3.159 35.726 22.866 1 35.45 613 THR A CA 1
ATOM 4542 C C . THR A 1 613 ? 3.857 36.425 24.029 1 35.45 613 THR A C 1
ATOM 4544 O O . THR A 1 613 ? 4.719 37.281 23.819 1 35.45 613 THR A O 1
ATOM 4547 N N . MET B 1 1 ? -46.249 -45.031 38.45 1 20.2 1 MET B N 1
ATOM 4548 C CA . MET B 1 1 ? -46.707 -43.942 37.591 1 20.2 1 MET B CA 1
ATOM 4549 C C . MET B 1 1 ? -46.035 -42.628 37.974 1 20.2 1 MET B C 1
ATOM 4551 O O . MET B 1 1 ? -46.352 -41.578 37.413 1 20.2 1 MET B O 1
ATOM 4555 N N . THR B 1 2 ? -45.27 -42.204 38.998 1 16.95 2 THR B N 1
ATOM 4556 C CA . THR B 1 2 ? -44.959 -41.201 40.01 1 16.95 2 THR B CA 1
ATOM 4557 C C . THR B 1 2 ? -44.243 -40.007 39.386 1 16.95 2 THR B C 1
ATOM 4559 O O . THR B 1 2 ? -43.824 -40.064 38.228 1 16.95 2 THR B O 1
ATOM 4562 N N . ALA B 1 3 ? -42.804 -39.297 40.001 1 19.08 3 ALA B N 1
ATOM 4563 C CA . ALA B 1 3 ? -42.604 -38.121 40.844 1 19.08 3 ALA B CA 1
ATOM 4564 C C . ALA B 1 3 ? -42.339 -36.879 39.998 1 19.08 3 ALA B C 1
ATOM 4566 O O . ALA B 1 3 ? -41.91 -36.984 38.847 1 19.08 3 ALA B O 1
ATOM 4567 N N . GLN B 1 4 ? -42.457 -35.47 40.53 1 19.56 4 GLN B N 1
ATOM 4568 C CA . GLN B 1 4 ? -42.586 -34.019 40.611 1 19.56 4 GLN B CA 1
ATOM 4569 C C . GLN B 1 4 ? -41.252 -33.331 40.336 1 19.56 4 GLN B C 1
ATOM 4571 O O . GLN B 1 4 ? -40.262 -33.589 41.023 1 19.56 4 GLN B O 1
ATOM 4576 N N . CYS B 1 5 ? -40.658 -32.952 39.212 1 21.63 5 CYS B N 1
ATOM 4577 C CA . CYS B 1 5 ? -39.292 -32.692 38.774 1 21.63 5 CYS B CA 1
ATOM 4578 C C . CYS B 1 5 ? -38.782 -31.369 39.334 1 21.63 5 CYS B C 1
ATOM 4580 O O . CYS B 1 5 ? -39.165 -30.299 38.858 1 21.63 5 CYS B O 1
ATOM 4582 N N . PRO B 1 6 ? -38.665 -30.887 40.737 1 18.58 6 PRO B N 1
ATOM 4583 C CA . PRO B 1 6 ? -38.925 -29.646 41.47 1 18.58 6 PRO B CA 1
ATOM 4584 C C . PRO B 1 6 ? -37.909 -28.55 41.153 1 18.58 6 PRO B C 1
ATOM 4586 O O . PRO B 1 6 ? -38.279 -27.382 41.012 1 18.58 6 PRO B O 1
ATOM 4589 N N . LYS B 1 7 ? -36.622 -28.694 41.742 1 18.6 7 LYS B N 1
ATOM 4590 C CA . LYS B 1 7 ? -35.954 -27.884 42.756 1 18.6 7 LYS B CA 1
ATOM 4591 C C . LYS B 1 7 ? -35.675 -26.475 42.239 1 18.6 7 LYS B C 1
ATOM 4593 O O . LYS B 1 7 ? -36.043 -25.489 42.881 1 18.6 7 LYS B O 1
ATOM 4598 N N . THR B 1 8 ? -34.035 -25.982 42.2 1 18.09 8 THR B N 1
ATOM 4599 C CA . THR B 1 8 ? -33.157 -25.083 42.941 1 18.09 8 THR B CA 1
ATOM 4600 C C . THR B 1 8 ? -33.061 -23.728 42.247 1 18.09 8 THR B C 1
ATOM 4602 O O . THR B 1 8 ? -32.971 -23.657 41.02 1 18.09 8 THR B O 1
ATOM 4605 N N . LEU B 1 9 ? -32.871 -22.493 42.831 1 17.26 9 LEU B N 1
ATOM 4606 C CA . LEU B 1 9 ? -33.234 -21.098 43.058 1 17.26 9 LEU B CA 1
ATOM 4607 C C . LEU B 1 9 ? -32.541 -20.186 42.052 1 17.26 9 LEU B C 1
ATOM 4609 O O . LEU B 1 9 ? -31.456 -20.506 41.561 1 17.26 9 LEU B O 1
ATOM 4613 N N . VAL B 1 10 ? -32.871 -18.81 41.581 1 18.18 10 VAL B N 1
ATOM 4614 C CA . VAL B 1 10 ? -33.183 -17.6 40.828 1 18.18 10 VAL B CA 1
ATOM 4615 C C . VAL B 1 10 ? -32.018 -16.617 40.923 1 18.18 10 VAL B C 1
ATOM 4617 O O . VAL B 1 10 ? -31.65 -15.983 39.932 1 18.18 10 VAL B O 1
ATOM 4620 N N . LEU B 1 11 ? -31.347 -16.015 42.142 1 18.29 11 LEU B N 1
ATOM 4621 C CA . LEU B 1 11 ? -31.523 -14.696 42.74 1 18.29 11 LEU B CA 1
ATOM 4622 C C . LEU B 1 11 ? -30.468 -13.722 42.227 1 18.29 11 LEU B C 1
ATOM 4624 O O . LEU B 1 11 ? -29.446 -14.139 41.677 1 18.29 11 LEU B O 1
ATOM 4628 N N . ARG B 1 12 ? -29.719 -12.671 43.118 1 20.14 12 ARG B N 1
ATOM 4629 C CA . ARG B 1 12 ? -29.671 -11.264 43.502 1 20.14 12 ARG B CA 1
ATOM 4630 C C . ARG B 1 12 ? -28.5 -10.553 42.833 1 20.14 12 ARG B C 1
ATOM 4632 O O . ARG B 1 12 ? -27.544 -11.197 42.394 1 20.14 12 ARG B O 1
ATOM 4639 N N . LEU B 1 13 ? -28.039 -9.056 43.226 1 18.06 13 LEU B N 1
ATOM 4640 C CA . LEU B 1 13 ? -27.833 -7.756 42.597 1 18.06 13 LEU B CA 1
ATOM 4641 C C . LEU B 1 13 ? -26.385 -7.595 42.144 1 18.06 13 LEU B C 1
ATOM 4643 O O . LEU B 1 13 ? -26.127 -7.22 40.998 1 18.06 13 LEU B O 1
ATOM 4647 N N . TRP B 1 14 ? -25.393 -7.337 43.064 1 17.48 14 TRP B N 1
ATOM 4648 C CA . TRP B 1 14 ? -24.391 -6.321 43.369 1 17.48 14 TRP B CA 1
ATOM 4649 C C . TRP B 1 14 ? -23.014 -6.748 42.87 1 17.48 14 TRP B C 1
ATOM 4651 O O . TRP B 1 14 ? -22.388 -7.641 43.445 1 17.48 14 TRP B O 1
ATOM 4661 N N . PRO B 1 15 ? -22.563 -6.646 41.704 1 21.34 15 PRO B N 1
ATOM 4662 C CA . PRO B 1 15 ? -21.351 -7.448 41.524 1 21.34 15 PRO B CA 1
ATOM 4663 C C . PRO B 1 15 ? -20.149 -6.878 42.273 1 21.34 15 PRO B C 1
ATOM 4665 O O . PRO B 1 15 ? -20.056 -5.663 42.464 1 21.34 15 PRO B O 1
ATOM 4668 N N . GLU B 1 16 ? -19.694 -7.528 43.355 1 20.9 16 GLU B N 1
ATOM 4669 C CA . GLU B 1 16 ? -18.561 -7.262 44.236 1 20.9 16 GLU B CA 1
ATOM 4670 C C . GLU B 1 16 ? -17.376 -6.698 43.457 1 20.9 16 GLU B C 1
ATOM 4672 O O . GLU B 1 16 ? -16.884 -7.332 42.52 1 20.9 16 GLU B O 1
ATOM 4677 N N . LEU B 1 17 ? -17.083 -5.302 43.597 1 22.12 17 LEU B N 1
ATOM 4678 C CA . LEU B 1 17 ? -16.159 -4.235 43.23 1 22.12 17 LEU B CA 1
ATOM 4679 C C . LEU B 1 17 ? -14.751 -4.539 43.73 1 22.12 17 LEU B C 1
ATOM 4681 O O . LEU B 1 17 ? -14.188 -3.774 44.517 1 22.12 17 LEU B O 1
ATOM 4685 N N . THR B 1 18 ? -14.424 -5.775 44.3 1 21 18 THR B N 1
ATOM 4686 C CA . THR B 1 18 ? -13.297 -6.039 45.188 1 21 18 THR B CA 1
ATOM 4687 C C . THR B 1 18 ? -12.009 -5.454 44.616 1 21 18 THR B C 1
ATOM 4689 O O . THR B 1 18 ? -11.897 -5.251 43.405 1 21 18 THR B O 1
ATOM 4692 N N . TRP B 1 19 ? -10.818 -5.303 45.426 1 23.59 19 TRP B N 1
ATOM 4693 C CA . TRP B 1 19 ? -9.828 -4.334 45.887 1 23.59 19 TRP B CA 1
ATOM 4694 C C . TRP B 1 19 ? -8.964 -3.846 44.729 1 23.59 19 TRP B C 1
ATOM 4696 O O . TRP B 1 19 ? -8.421 -4.651 43.969 1 23.59 19 TRP B O 1
ATOM 4706 N N . THR B 1 20 ? -9.123 -3.342 44.08 1 27.13 20 THR B N 1
ATOM 4707 C CA . THR B 1 20 ? -10.352 -3.735 43.4 1 27.13 20 THR B CA 1
ATOM 4708 C C . THR B 1 20 ? -10.181 -3.652 41.886 1 27.13 20 THR B C 1
ATOM 4710 O O . THR B 1 20 ? -11.161 -3.72 41.141 1 27.13 20 THR B O 1
ATOM 4713 N N . HIS B 1 21 ? -8.925 -3.254 41.134 1 27.39 21 HIS B N 1
ATOM 4714 C CA . HIS B 1 21 ? -7.686 -2.488 41.211 1 27.39 21 HIS B CA 1
ATOM 4715 C C . HIS B 1 21 ? -6.962 -2.473 39.869 1 27.39 21 HIS B C 1
ATOM 4717 O O . HIS B 1 21 ? -6.683 -3.53 39.297 1 27.39 21 HIS B O 1
ATOM 4723 N N . VAL B 1 22 ? -6.796 -1.535 38.798 1 26.15 22 VAL B N 1
ATOM 4724 C CA . VAL B 1 22 ? -7.27 -1.673 37.425 1 26.15 22 VAL B CA 1
ATOM 4725 C C . VAL B 1 22 ? -6.249 -2.454 36.601 1 26.15 22 VAL B C 1
ATOM 4727 O O . VAL B 1 22 ? -5.213 -1.911 36.209 1 26.15 22 VAL B O 1
ATOM 4730 N N . GLY B 1 23 ? -5.42 -3.523 36.841 1 25.25 23 GLY B N 1
ATOM 4731 C CA . GLY B 1 23 ? -4.263 -4.288 36.404 1 25.25 23 GLY B CA 1
ATOM 4732 C C . GLY B 1 23 ? -4.265 -4.574 34.914 1 25.25 23 GLY B C 1
ATOM 4733 O O . GLY B 1 23 ? -5.001 -5.444 34.445 1 25.25 23 GLY B O 1
ATOM 4734 N N . GLY B 1 24 ? -4.105 -3.635 33.928 1 26.44 24 GLY B N 1
ATOM 4735 C CA . GLY B 1 24 ? -4.435 -3.457 32.523 1 26.44 24 GLY B CA 1
ATOM 4736 C C . GLY B 1 24 ? -3.806 -4.506 31.625 1 26.44 24 GLY B C 1
ATOM 4737 O O . GLY B 1 24 ? -2.628 -4.405 31.274 1 26.44 24 GLY B O 1
ATOM 4738 N N . GLY B 1 25 ? -3.951 -5.769 31.838 1 26.26 25 GLY B N 1
ATOM 4739 C CA . GLY B 1 25 ? -3.585 -6.999 31.154 1 26.26 25 GLY B CA 1
ATOM 4740 C C . GLY B 1 25 ? -3.648 -6.882 29.643 1 26.26 25 GLY B C 1
ATOM 4741 O O . GLY B 1 25 ? -4.606 -6.331 29.097 1 26.26 25 GLY B O 1
ATOM 4742 N N . GLU B 1 26 ? -2.496 -6.746 29.068 1 29.96 26 GLU B N 1
ATOM 4743 C CA . GLU B 1 26 ? -2.17 -6.786 27.645 1 29.96 26 GLU B CA 1
ATOM 4744 C C . GLU B 1 26 ? -3.047 -7.794 26.907 1 29.96 26 GLU B C 1
ATOM 4746 O O . GLU B 1 26 ? -2.898 -9.004 27.088 1 29.96 26 GLU B O 1
ATOM 4751 N N . ARG B 1 27 ? -4.387 -7.656 27.013 1 29.45 27 ARG B N 1
ATOM 4752 C CA . ARG B 1 27 ? -5.239 -8.603 26.3 1 29.45 27 ARG B CA 1
ATOM 4753 C C . ARG B 1 27 ? -4.596 -9.036 24.987 1 29.45 27 ARG B C 1
ATOM 4755 O O . ARG B 1 27 ? -4.296 -8.201 24.131 1 29.45 27 ARG B O 1
ATOM 4762 N N . ARG B 1 28 ? -3.885 -10.082 25.019 1 30.71 28 ARG B N 1
ATOM 4763 C CA . ARG B 1 28 ? -3.414 -10.851 23.871 1 30.71 28 ARG B CA 1
ATOM 4764 C C . ARG B 1 28 ? -4.425 -10.805 22.73 1 30.71 28 ARG B C 1
ATOM 4766 O O . ARG B 1 28 ? -5.631 -10.915 22.958 1 30.71 28 ARG B O 1
ATOM 4773 N N . PRO B 1 29 ? -4.211 -10.052 21.743 1 35.59 29 PRO B N 1
ATOM 4774 C CA . PRO B 1 29 ? -5.186 -10.155 20.655 1 35.59 29 PRO B CA 1
ATOM 4775 C C . PRO B 1 29 ? -5.845 -11.53 20.581 1 35.59 29 PRO B C 1
ATOM 4777 O O . PRO B 1 29 ? -5.156 -12.552 20.636 1 35.59 29 PRO B O 1
ATOM 4780 N N . GLN B 1 30 ? -6.875 -11.83 21.295 1 34.31 30 GLN B N 1
ATOM 4781 C CA . GLN B 1 30 ? -7.702 -13.033 21.288 1 34.31 30 GLN B CA 1
ATOM 4782 C C . GLN B 1 30 ? -7.708 -13.689 19.91 1 34.31 30 GLN B C 1
ATOM 4784 O O . GLN B 1 30 ? -7.983 -13.031 18.905 1 34.31 30 GLN B O 1
ATOM 4789 N N . HIS B 1 31 ? -6.883 -14.639 19.65 1 39.5 31 HIS B N 1
ATOM 4790 C CA . HIS B 1 31 ? -6.892 -15.599 18.552 1 39.5 31 HIS B CA 1
ATOM 4791 C C . HIS B 1 31 ? -8.318 -15.96 18.149 1 39.5 31 HIS B C 1
ATOM 4793 O O . HIS B 1 31 ? -8.984 -16.739 18.835 1 39.5 31 HIS B O 1
ATOM 4799 N N . ARG B 1 32 ? -9.206 -15.104 17.798 1 47.37 32 ARG B N 1
ATOM 4800 C CA . ARG B 1 32 ? -10.514 -15.529 17.311 1 47.37 32 ARG B CA 1
ATOM 4801 C C . ARG B 1 32 ? -10.41 -16.833 16.527 1 47.37 32 ARG B C 1
ATOM 4803 O O . ARG B 1 32 ? -9.5 -17.003 15.714 1 47.37 32 ARG B O 1
ATOM 4810 N N . PRO B 1 33 ? -11.134 -17.838 16.864 1 51.48 33 PRO B N 1
ATOM 4811 C CA . PRO B 1 33 ? -11.025 -19.207 16.353 1 51.48 33 PRO B CA 1
ATOM 4812 C C . PRO B 1 33 ? -11.074 -19.272 14.828 1 51.48 33 PRO B C 1
ATOM 4814 O O . PRO B 1 33 ? -11.633 -18.38 14.186 1 51.48 33 PRO B O 1
ATOM 4817 N N . MET B 1 34 ? -10.217 -20.017 14.256 1 58.74 34 MET B N 1
ATOM 4818 C CA . MET B 1 34 ? -10.071 -20.451 12.869 1 58.74 34 MET B CA 1
ATOM 4819 C C . MET B 1 34 ? -11.433 -20.686 12.226 1 58.74 34 MET B C 1
ATOM 4821 O O . MET B 1 34 ? -11.606 -20.459 11.027 1 58.74 34 MET B O 1
ATOM 4825 N N . HIS B 1 35 ? -12.475 -20.76 13.05 1 67.81 35 HIS B N 1
ATOM 4826 C CA . HIS B 1 35 ? -13.782 -21.118 12.512 1 67.81 35 HIS B CA 1
ATOM 4827 C C . HIS B 1 35 ? -14.498 -19.897 11.945 1 67.81 35 HIS B C 1
ATOM 4829 O O . HIS B 1 35 ? -15.214 -20 10.946 1 67.81 35 HIS B O 1
ATOM 4835 N N . GLU B 1 36 ? -14.164 -18.722 12.515 1 75.28 36 GLU B N 1
ATOM 4836 C CA . GLU B 1 36 ? -14.894 -17.558 12.023 1 75.28 36 GLU B CA 1
ATOM 4837 C C . GLU B 1 36 ? -14.368 -17.111 10.662 1 75.28 36 GLU B C 1
ATOM 4839 O O . GLU B 1 36 ? -15.144 -16.72 9.788 1 75.28 36 GLU B O 1
ATOM 4844 N N . ALA B 1 37 ? -13.124 -17.264 10.559 1 80.78 37 ALA B N 1
ATOM 4845 C CA . ALA B 1 37 ? -12.518 -16.915 9.277 1 80.78 37 ALA B CA 1
ATOM 4846 C C . ALA B 1 37 ? -13.01 -17.839 8.167 1 80.78 37 ALA B C 1
ATOM 4848 O O . ALA B 1 37 ? -13.29 -17.388 7.054 1 80.78 37 ALA B O 1
ATOM 4849 N N . ASP B 1 38 ? -13.202 -19.093 8.592 1 79.55 38 ASP B N 1
ATOM 4850 C CA . ASP B 1 38 ? -13.698 -20.061 7.618 1 79.55 38 ASP B CA 1
ATOM 4851 C C . ASP B 1 38 ? -15.15 -19.772 7.247 1 79.55 38 ASP B C 1
ATOM 4853 O O . ASP B 1 38 ? -15.531 -19.88 6.08 1 79.55 38 ASP B O 1
ATOM 4857 N N . ALA B 1 39 ? -15.87 -19.349 8.229 1 80.61 39 ALA B N 1
ATOM 4858 C CA . ALA B 1 39 ? -17.273 -19.027 7.984 1 80.61 39 ALA B CA 1
ATOM 4859 C C . ALA B 1 39 ? -17.406 -17.797 7.091 1 80.61 39 ALA B C 1
ATOM 4861 O O . ALA B 1 39 ? -18.278 -17.744 6.221 1 80.61 39 ALA B O 1
ATOM 4862 N N . TRP B 1 40 ? -16.559 -16.88 7.31 1 83.8 40 TRP B N 1
ATOM 4863 C CA . TRP B 1 40 ? -16.569 -15.66 6.509 1 83.8 40 TRP B CA 1
ATOM 4864 C C . TRP B 1 40 ? -16.24 -15.964 5.051 1 83.8 40 TRP B C 1
ATOM 4866 O O . TRP B 1 40 ? -16.886 -15.441 4.14 1 83.8 40 TRP B O 1
ATOM 4876 N N . LEU B 1 41 ? -15.328 -16.793 4.898 1 81.74 41 LEU B N 1
ATOM 4877 C CA . LEU B 1 41 ? -14.939 -17.184 3.547 1 81.74 41 LEU B CA 1
ATOM 4878 C C . LEU B 1 41 ? -16.06 -17.957 2.862 1 81.74 41 LEU B C 1
ATOM 4880 O O . LEU B 1 41 ? -16.343 -17.734 1.682 1 81.74 41 LEU B O 1
ATOM 4884 N N . LEU B 1 42 ? -16.707 -18.833 3.623 1 80.22 42 LEU B N 1
ATOM 4885 C CA . LEU B 1 42 ? -17.769 -19.67 3.075 1 80.22 42 LEU B CA 1
ATOM 4886 C C . LEU B 1 42 ? -18.991 -18.832 2.715 1 80.22 42 LEU B C 1
ATOM 4888 O O . LEU B 1 42 ? -19.717 -19.157 1.773 1 80.22 42 LEU B O 1
ATOM 4892 N N . ARG B 1 43 ? -19.198 -17.714 3.416 1 82.31 43 ARG B N 1
ATOM 4893 C CA . ARG B 1 43 ? -20.318 -16.825 3.124 1 82.31 43 ARG B CA 1
ATOM 4894 C C . ARG B 1 43 ? -20.163 -16.181 1.751 1 82.31 43 ARG B C 1
ATOM 4896 O O . ARG B 1 43 ? -21.149 -15.982 1.038 1 82.31 43 ARG B O 1
ATOM 4903 N N . HIS B 1 44 ? -18.935 -15.913 1.363 1 84.63 44 HIS B N 1
ATOM 4904 C CA . HIS B 1 44 ? -18.687 -15.295 0.065 1 84.63 44 HIS B CA 1
ATOM 4905 C C . HIS B 1 44 ? -18.694 -16.334 -1.051 1 84.63 44 HIS B C 1
ATOM 4907 O O . HIS B 1 44 ? -18.888 -15.995 -2.22 1 84.63 44 HIS B O 1
ATOM 4913 N N . LEU B 1 45 ? -18.493 -17.608 -0.634 1 83.47 45 LEU B N 1
ATOM 4914 C CA . LEU B 1 45 ? -18.446 -18.687 -1.614 1 83.47 45 LEU B CA 1
ATOM 4915 C C . LEU B 1 45 ? -19.852 -19.154 -1.976 1 83.47 45 LEU B C 1
ATOM 4917 O O . LEU B 1 45 ? -20.083 -19.64 -3.085 1 83.47 45 LEU B O 1
ATOM 4921 N N . TRP B 1 46 ? -20.869 -18.906 -1.105 1 80.21 46 TRP B N 1
ATOM 4922 C CA . TRP B 1 46 ? -22.21 -19.464 -1.244 1 80.21 46 TRP B CA 1
ATOM 4923 C C . TRP B 1 46 ? -22.901 -18.917 -2.489 1 80.21 46 TRP B C 1
ATOM 4925 O O . TRP B 1 46 ? -23.522 -19.67 -3.243 1 80.21 46 TRP B O 1
ATOM 4935 N N . PRO B 1 47 ? -22.737 -17.597 -2.734 1 81.23 47 PRO B N 1
ATOM 4936 C CA . PRO B 1 47 ? -23.399 -17.098 -3.942 1 81.23 47 PRO B CA 1
ATOM 4937 C C . PRO B 1 47 ? -22.729 -17.585 -5.225 1 81.23 47 PRO B C 1
ATOM 4939 O O . PRO B 1 47 ? -23.341 -17.551 -6.296 1 81.23 47 PRO B O 1
ATOM 4942 N N . GLU B 1 48 ? -21.544 -18.066 -5.101 1 85.24 48 GLU B N 1
ATOM 4943 C CA . GLU B 1 48 ? -20.782 -18.478 -6.276 1 85.24 48 GLU B CA 1
ATOM 4944 C C . GLU B 1 48 ? -20.714 -19.999 -6.385 1 85.24 48 GLU B C 1
ATOM 4946 O O . GLU B 1 48 ? -19.886 -20.537 -7.123 1 85.24 48 GLU B O 1
ATOM 4951 N N . LEU B 1 49 ? -21.615 -20.714 -5.759 1 85.56 49 LEU B N 1
ATOM 4952 C CA . LEU B 1 49 ? -21.579 -22.173 -5.762 1 85.56 49 LEU B CA 1
ATOM 4953 C C . LEU B 1 49 ? -21.918 -22.722 -7.143 1 85.56 49 LEU B C 1
ATOM 4955 O O . LEU B 1 49 ? -21.399 -23.766 -7.545 1 85.56 49 LEU B O 1
ATOM 4959 N N . ALA B 1 50 ? -22.761 -21.958 -7.836 1 87.35 50 ALA B N 1
ATOM 4960 C CA . ALA B 1 50 ? -23.17 -22.453 -9.148 1 87.35 50 ALA B CA 1
ATOM 4961 C C . ALA B 1 50 ? -21.981 -22.527 -10.102 1 87.35 50 ALA B C 1
ATOM 4963 O O . ALA B 1 50 ? -21.689 -23.588 -10.658 1 87.35 50 ALA B O 1
ATOM 4964 N N . PRO B 1 51 ? -21.248 -21.463 -10.227 1 87.42 51 PRO B N 1
ATOM 4965 C CA . PRO B 1 51 ? -20.08 -21.568 -11.105 1 87.42 51 PRO B CA 1
ATOM 4966 C C . PRO B 1 51 ? -19.006 -22.499 -10.549 1 87.42 51 PRO B C 1
ATOM 4968 O O . PRO B 1 51 ? -18.306 -23.167 -11.314 1 87.42 51 PRO B O 1
ATOM 4971 N N . LEU B 1 52 ? -18.905 -22.597 -9.269 1 87.59 52 LEU B N 1
ATOM 4972 C CA . LEU B 1 52 ? -17.918 -23.483 -8.662 1 87.59 52 LEU B CA 1
ATOM 4973 C C . LEU B 1 52 ? -18.288 -24.945 -8.887 1 87.59 52 LEU B C 1
ATOM 4975 O O . LEU B 1 52 ? -17.416 -25.777 -9.15 1 87.59 52 LEU B O 1
ATOM 4979 N N . THR B 1 53 ? -19.566 -25.248 -8.814 1 87.2 53 THR B N 1
ATOM 4980 C CA . THR B 1 53 ? -20.014 -26.613 -9.071 1 87.2 53 THR B CA 1
ATOM 4981 C C . THR B 1 53 ? -19.859 -26.964 -10.547 1 87.2 53 THR B C 1
ATOM 4983 O O . THR B 1 53 ? -19.511 -28.097 -10.888 1 87.2 53 THR B O 1
ATOM 4986 N N . LEU B 1 54 ? -20.119 -25.922 -11.33 1 89.44 54 LEU B N 1
ATOM 4987 C CA . LEU B 1 54 ? -19.899 -26.131 -12.757 1 89.44 54 LEU B CA 1
ATOM 4988 C C . LEU B 1 54 ? -18.425 -26.396 -13.046 1 89.44 54 LEU B C 1
ATOM 4990 O O . LEU B 1 54 ? -18.093 -27.275 -13.845 1 89.44 54 LEU B O 1
ATOM 4994 N N . GLY B 1 55 ? -17.604 -25.606 -12.405 1 88.81 55 GLY B N 1
ATOM 4995 C CA . GLY B 1 55 ? -16.175 -25.824 -12.56 1 88.81 55 GLY B CA 1
ATOM 4996 C C . GLY B 1 55 ? -15.714 -27.165 -12.02 1 88.81 55 GLY B C 1
ATOM 4997 O O . GLY B 1 55 ? -14.918 -27.857 -12.659 1 88.81 55 GLY B O 1
ATOM 4998 N N . ALA B 1 56 ? -16.256 -27.572 -10.909 1 86.81 56 ALA B N 1
ATOM 4999 C CA . ALA B 1 56 ? -15.916 -28.859 -10.307 1 86.81 56 ALA B CA 1
ATOM 5000 C C . ALA B 1 56 ? -16.409 -30.016 -11.172 1 86.81 56 ALA B C 1
ATOM 5002 O O . ALA B 1 56 ? -15.721 -31.03 -11.314 1 86.81 56 ALA B O 1
ATOM 5003 N N . GLY B 1 57 ? -17.648 -29.859 -11.658 1 87.33 57 GLY B N 1
ATOM 5004 C CA . GLY B 1 57 ? -18.164 -30.856 -12.582 1 87.33 57 GLY B CA 1
ATOM 5005 C C . GLY B 1 57 ? -17.331 -30.988 -13.844 1 87.33 57 GLY B C 1
ATOM 5006 O O . GLY B 1 57 ? -17.05 -32.1 -14.295 1 87.33 57 GLY B O 1
ATOM 5007 N N . ALA B 1 58 ? -16.958 -29.839 -14.36 1 91.34 58 ALA B N 1
ATOM 5008 C CA . ALA B 1 58 ? -16.095 -29.842 -15.539 1 91.34 58 ALA B CA 1
ATOM 5009 C C . ALA B 1 58 ? -14.748 -30.489 -15.231 1 91.34 58 ALA B C 1
ATOM 5011 O O . ALA B 1 58 ? -14.181 -31.19 -16.073 1 91.34 58 ALA B O 1
ATOM 5012 N N . LEU B 1 59 ? -14.319 -30.257 -14.041 1 87.39 59 LEU B N 1
ATOM 5013 C CA . LEU B 1 59 ? -13.065 -30.864 -13.611 1 87.39 59 LEU B CA 1
ATOM 5014 C C . LEU B 1 59 ? -13.201 -32.38 -13.509 1 87.39 59 LEU B C 1
ATOM 5016 O O . LEU B 1 59 ? -12.276 -33.116 -13.86 1 87.39 59 LEU B O 1
ATOM 5020 N N . ALA B 1 60 ? -14.292 -32.848 -13.051 1 85.97 60 ALA B N 1
ATOM 5021 C CA . ALA B 1 60 ? -14.543 -34.284 -12.951 1 85.97 60 ALA B CA 1
ATOM 5022 C C . ALA B 1 60 ? -14.577 -34.932 -14.332 1 85.97 60 ALA B C 1
ATOM 5024 O O . ALA B 1 60 ? -14.032 -36.021 -14.527 1 85.97 60 ALA B O 1
ATOM 5025 N N . VAL B 1 61 ? -15.199 -34.194 -15.22 1 88.04 61 VAL B N 1
ATOM 5026 C CA . VAL B 1 61 ? -15.277 -34.705 -16.585 1 88.04 61 VAL B CA 1
ATOM 5027 C C . VAL B 1 61 ? -13.882 -34.742 -17.203 1 88.04 61 VAL B C 1
ATOM 5029 O O . VAL B 1 61 ? -13.501 -35.732 -17.832 1 88.04 61 VAL B O 1
ATOM 5032 N N . ALA B 1 62 ? -13.224 -33.666 -16.981 1 85.94 62 ALA B N 1
ATOM 5033 C CA . ALA B 1 62 ? -11.863 -33.607 -17.508 1 85.94 62 ALA B CA 1
ATOM 5034 C C . ALA B 1 62 ? -10.993 -34.707 -16.905 1 85.94 62 ALA B C 1
ATOM 5036 O O . ALA B 1 62 ? -10.185 -35.321 -17.605 1 85.94 62 ALA B O 1
ATOM 5037 N N . SER B 1 63 ? -11.181 -34.929 -15.599 1 82.92 63 SER B N 1
ATOM 5038 C CA . SER B 1 63 ? -10.422 -35.976 -14.923 1 82.92 63 SER B CA 1
ATOM 5039 C C . SER B 1 63 ? -10.806 -37.359 -15.439 1 82.92 63 SER B C 1
ATOM 5041 O O . SER B 1 63 ? -9.945 -38.224 -15.612 1 82.92 63 SER B O 1
ATOM 5043 N N . PHE B 1 64 ? -12.039 -37.547 -15.708 1 82.88 64 PHE B N 1
ATOM 5044 C CA . PHE B 1 64 ? -12.517 -38.813 -16.253 1 82.88 64 PHE B CA 1
ATOM 5045 C C . PHE B 1 64 ? -11.889 -39.088 -17.614 1 82.88 64 PHE B C 1
ATOM 5047 O O . PHE B 1 64 ? -11.452 -40.208 -17.887 1 82.88 64 PHE B O 1
ATOM 5054 N N . VAL B 1 65 ? -11.902 -38.082 -18.419 1 84.05 65 VAL B N 1
ATOM 5055 C CA . VAL B 1 65 ? -11.32 -38.223 -19.749 1 84.05 65 VAL B CA 1
ATOM 5056 C C . VAL B 1 65 ? -9.827 -38.522 -19.631 1 84.05 65 VAL B C 1
ATOM 5058 O O . VAL B 1 65 ? -9.284 -39.316 -20.403 1 84.05 65 VAL B O 1
ATOM 5061 N N . ASN B 1 66 ? -9.195 -37.932 -18.635 1 80.43 66 ASN B N 1
ATOM 5062 C CA . ASN B 1 66 ? -7.773 -38.177 -18.418 1 80.43 66 ASN B CA 1
ATOM 5063 C C . ASN B 1 66 ? -7.508 -39.63 -18.032 1 80.43 66 ASN B C 1
ATOM 5065 O O . ASN B 1 66 ? -6.549 -40.238 -18.51 1 80.43 66 ASN B O 1
ATOM 5069 N N . PHE B 1 67 ? -8.35 -40.185 -17.281 1 80.33 67 PHE B N 1
ATOM 5070 C CA . PHE B 1 67 ? -8.173 -41.562 -16.834 1 80.33 67 PHE B CA 1
ATOM 5071 C C . PHE B 1 67 ? -8.498 -42.541 -17.955 1 80.33 67 PHE B C 1
ATOM 5073 O O . PHE B 1 67 ? -7.919 -43.628 -18.024 1 80.33 67 PHE B O 1
ATOM 5080 N N . ARG B 1 68 ? -9.364 -42.038 -18.796 1 79.1 68 ARG B N 1
ATOM 5081 C CA . ARG B 1 68 ? -9.702 -42.898 -19.925 1 79.1 68 ARG B CA 1
ATOM 5082 C C . ARG B 1 68 ? -8.598 -42.88 -20.977 1 79.1 68 ARG B C 1
ATOM 5084 O O . ARG B 1 68 ? -8.513 -43.784 -21.811 1 79.1 68 ARG B O 1
ATOM 5091 N N . THR B 1 69 ? -7.868 -41.895 -20.884 1 77.16 69 THR B N 1
ATOM 5092 C CA . THR B 1 69 ? -6.765 -41.801 -21.835 1 77.16 69 THR B CA 1
ATOM 5093 C C . THR B 1 69 ? -5.828 -42.997 -21.695 1 77.16 69 THR B C 1
ATOM 5095 O O . THR B 1 69 ? -5.332 -43.524 -22.694 1 77.16 69 THR B O 1
ATOM 5098 N N . GLY B 1 70 ? -5.543 -43.487 -20.469 1 72.53 70 GLY B N 1
ATOM 5099 C CA . GLY B 1 70 ? -4.74 -44.681 -20.262 1 72.53 70 GLY B CA 1
ATOM 5100 C C . GLY B 1 70 ? -5.318 -45.912 -20.935 1 72.53 70 GLY B C 1
ATOM 5101 O O . GLY B 1 70 ? -4.587 -46.691 -21.551 1 72.53 70 GLY B O 1
ATOM 5102 N N . ALA B 1 71 ? -6.616 -46.005 -20.845 1 73.72 71 ALA B N 1
ATOM 5103 C CA . ALA B 1 71 ? -7.284 -47.146 -21.466 1 73.72 71 ALA B CA 1
ATOM 5104 C C . ALA B 1 71 ? -7.205 -47.067 -22.987 1 73.72 71 ALA B C 1
ATOM 5106 O O . ALA B 1 71 ? -7.071 -48.09 -23.662 1 73.72 71 ALA B O 1
ATOM 5107 N N . GLN B 1 72 ? -7.281 -45.861 -23.443 1 74.72 72 GLN B N 1
ATOM 5108 C CA . GLN B 1 72 ? -7.202 -45.683 -24.889 1 74.72 72 GLN B CA 1
ATOM 5109 C C . GLN B 1 72 ? -5.804 -46.007 -25.407 1 74.72 72 GLN B C 1
ATOM 5111 O O . GLN B 1 72 ? -5.652 -46.537 -26.51 1 74.72 72 GLN B O 1
ATOM 5116 N N . LEU B 1 73 ? -4.86 -45.719 -24.552 1 72.86 73 LEU B N 1
ATOM 5117 C CA . LEU B 1 73 ? -3.489 -46.052 -24.921 1 72.86 73 LEU B CA 1
ATOM 5118 C C . LEU B 1 73 ? -3.296 -47.563 -24.99 1 72.86 73 LEU B C 1
ATOM 5120 O O . LEU B 1 73 ? -2.654 -48.07 -25.913 1 72.86 73 LEU B O 1
ATOM 5124 N N . LYS B 1 74 ? -3.855 -48.257 -24.059 1 72.39 74 LYS B N 1
ATOM 5125 C CA . LYS B 1 74 ? -3.81 -49.716 -24.051 1 72.39 74 LYS B CA 1
ATOM 5126 C C . LYS B 1 74 ? -4.422 -50.293 -25.324 1 72.39 74 LYS B C 1
ATOM 5128 O O . LYS B 1 74 ? -3.824 -51.155 -25.971 1 72.39 74 LYS B O 1
ATOM 5133 N N . GLN B 1 75 ? -5.591 -49.803 -25.671 1 71.98 75 GLN B N 1
ATOM 5134 C CA . GLN B 1 75 ? -6.302 -50.324 -26.834 1 71.98 75 GLN B CA 1
ATOM 5135 C C . GLN B 1 75 ? -5.541 -50.025 -28.123 1 71.98 75 GLN B C 1
ATOM 5137 O O . GLN B 1 75 ? -5.519 -50.847 -29.041 1 71.98 75 GLN B O 1
ATOM 5142 N N . ALA B 1 76 ? -4.939 -48.918 -28.157 1 70.45 76 ALA B N 1
ATOM 5143 C CA . ALA B 1 76 ? -4.205 -48.523 -29.356 1 70.45 76 ALA B CA 1
ATOM 5144 C C . ALA B 1 76 ? -2.977 -49.406 -29.563 1 70.45 76 ALA B C 1
ATOM 5146 O O . ALA B 1 76 ? -2.597 -49.695 -30.7 1 70.45 76 ALA B O 1
ATOM 5147 N N . ILE B 1 77 ? -2.409 -49.864 -28.467 1 68.68 77 ILE B N 1
ATOM 5148 C CA . ILE B 1 77 ? -1.198 -50.674 -28.544 1 68.68 77 ILE B CA 1
ATOM 5149 C C . ILE B 1 77 ? -1.565 -52.121 -28.863 1 68.68 77 ILE B C 1
ATOM 5151 O O . ILE B 1 77 ? -0.877 -52.785 -29.642 1 68.68 77 ILE B O 1
ATOM 5155 N N . GLU B 1 78 ? -2.52 -52.575 -28.307 1 69.41 78 GLU B N 1
ATOM 5156 C CA . GLU B 1 78 ? -2.858 -53.988 -28.448 1 69.41 78 GLU B CA 1
ATOM 5157 C C . GLU B 1 78 ? -3.591 -54.251 -29.761 1 69.41 78 GLU B C 1
ATOM 5159 O O . GLU B 1 78 ? -3.504 -55.348 -30.317 1 69.41 78 GLU B O 1
ATOM 5164 N N . SER B 1 79 ? -4.533 -53.158 -30.787 1 60.49 79 SER B N 1
ATOM 5165 C CA . SER B 1 79 ? -5.315 -53.457 -31.982 1 60.49 79 SER B CA 1
ATOM 5166 C C . SER B 1 79 ? -4.749 -52.745 -33.206 1 60.49 79 SER B C 1
ATOM 5168 O O . SER B 1 79 ? -4.637 -51.517 -33.22 1 60.49 79 SER B O 1
ATOM 5170 N N . ALA B 1 80 ? -3.561 -53.524 -33.13 1 54.35 80 ALA B N 1
ATOM 5171 C CA . ALA B 1 80 ? -2.956 -53.039 -34.368 1 54.35 80 ALA B CA 1
ATOM 5172 C C . ALA B 1 80 ? -3.977 -52.289 -35.219 1 54.35 80 ALA B C 1
ATOM 5174 O O . ALA B 1 80 ? -3.632 -51.328 -35.911 1 54.35 80 ALA B O 1
ATOM 5175 N N . GLU B 1 81 ? -5.112 -52.874 -35.395 1 49.74 81 GLU B N 1
ATOM 5176 C CA . GLU B 1 81 ? -6.111 -52.381 -36.339 1 49.74 81 GLU B CA 1
ATOM 5177 C C . GLU B 1 81 ? -7.088 -51.426 -35.659 1 49.74 81 GLU B C 1
ATOM 5179 O O . GLU B 1 81 ? -8.156 -51.841 -35.206 1 49.74 81 GLU B O 1
ATOM 5184 N N . GLU B 1 82 ? -6.65 -50.646 -34.791 1 55.49 82 GLU B N 1
ATOM 5185 C CA . GLU B 1 82 ? -7.667 -49.773 -34.213 1 55.49 82 GLU B CA 1
ATOM 5186 C C . GLU B 1 82 ? -8.496 -49.096 -35.301 1 55.49 82 GLU B C 1
ATOM 5188 O O . GLU B 1 82 ? -7.952 -48.408 -36.166 1 55.49 82 GLU B O 1
ATOM 5193 N N . GLY B 1 83 ? -9.581 -49.788 -35.721 1 55.5 83 GLY B N 1
ATOM 5194 C CA . GLY B 1 83 ? -10.477 -49.296 -36.755 1 55.5 83 GLY B CA 1
ATOM 5195 C C . GLY B 1 83 ? -10.754 -47.808 -36.646 1 55.5 83 GLY B C 1
ATOM 5196 O O . GLY B 1 83 ? -10.476 -47.193 -35.614 1 55.5 83 GLY B O 1
ATOM 5197 N N . ARG B 1 84 ? -10.863 -47.075 -37.754 1 63.67 84 ARG B N 1
ATOM 5198 C CA . ARG B 1 84 ? -11.235 -45.677 -37.949 1 63.67 84 ARG B CA 1
ATOM 5199 C C . ARG B 1 84 ? -12.256 -45.231 -36.907 1 63.67 84 ARG B C 1
ATOM 5201 O O . ARG B 1 84 ? -12.191 -44.106 -36.408 1 63.67 84 ARG B O 1
ATOM 5208 N N . SER B 1 85 ? -12.975 -46.175 -36.439 1 65.59 85 SER B N 1
ATOM 5209 C CA . SER B 1 85 ? -14.071 -45.823 -35.542 1 65.59 85 SER B CA 1
ATOM 5210 C C . SER B 1 85 ? -13.576 -45.631 -34.113 1 65.59 85 SER B C 1
ATOM 5212 O O . SER B 1 85 ? -14.028 -44.725 -33.41 1 65.59 85 SER B O 1
ATOM 5214 N N . SER B 1 86 ? -12.639 -46.358 -33.724 1 75.5 86 SER B N 1
ATOM 5215 C CA . SER B 1 86 ? -12.111 -46.242 -32.368 1 75.5 86 SER B CA 1
ATOM 5216 C C . SER B 1 86 ? -11.292 -44.967 -32.201 1 75.5 86 SER B C 1
ATOM 5218 O O . SER B 1 86 ? -11.371 -44.303 -31.165 1 75.5 86 SER B O 1
ATOM 5220 N N . ALA B 1 87 ? -10.704 -44.557 -33.27 1 75.83 87 ALA B N 1
ATOM 5221 C CA . ALA B 1 87 ? -9.915 -43.329 -33.248 1 75.83 87 ALA B CA 1
ATOM 5222 C C . ALA B 1 87 ? -10.815 -42.1 -33.158 1 75.83 87 ALA B C 1
ATOM 5224 O O . ALA B 1 87 ? -10.507 -41.148 -32.438 1 75.83 87 ALA B O 1
ATOM 5225 N N . ALA B 1 88 ? -11.875 -42.173 -33.887 1 78.31 88 ALA B N 1
ATOM 5226 C CA . ALA B 1 88 ? -12.811 -41.051 -33.878 1 78.31 88 ALA B CA 1
ATOM 5227 C C . ALA B 1 88 ? -13.464 -40.893 -32.508 1 78.31 88 ALA B C 1
ATOM 5229 O O . ALA B 1 88 ? -13.686 -39.771 -32.045 1 78.31 88 ALA B O 1
ATOM 5230 N N . ARG B 1 89 ? -13.748 -41.949 -31.805 1 82.71 89 ARG B N 1
ATOM 5231 C CA . ARG B 1 89 ? -14.345 -41.895 -30.475 1 82.71 89 ARG B CA 1
ATOM 5232 C C . ARG B 1 89 ? -13.36 -41.335 -29.454 1 82.71 89 ARG B C 1
ATOM 5234 O O . ARG B 1 89 ? -13.749 -40.588 -28.553 1 82.71 89 ARG B O 1
ATOM 5241 N N . SER B 1 90 ? -12.157 -41.693 -29.666 1 84.44 90 SER B N 1
ATOM 5242 C CA . SER B 1 90 ? -11.141 -41.181 -28.752 1 84.44 90 SER B CA 1
ATOM 5243 C C . SER B 1 90 ? -10.935 -39.681 -28.94 1 84.44 90 SER B C 1
ATOM 5245 O O . SER B 1 90 ? -10.782 -38.943 -27.964 1 84.44 90 SER B O 1
ATOM 5247 N N . LEU B 1 91 ? -10.996 -39.235 -30.19 1 82.72 91 LEU B N 1
ATOM 5248 C CA . LEU B 1 91 ? -10.813 -37.815 -30.472 1 82.72 91 LEU B CA 1
ATOM 5249 C C . LEU B 1 91 ? -11.969 -36.996 -29.907 1 82.72 91 LEU B C 1
ATOM 5251 O O . LEU B 1 91 ? -11.765 -35.881 -29.42 1 82.72 91 LEU B O 1
ATOM 5255 N N . LEU B 1 92 ? -13.148 -37.566 -29.998 1 85.3 92 LEU B N 1
ATOM 5256 C CA . LEU B 1 92 ? -14.317 -36.89 -29.447 1 85.3 92 LEU B CA 1
ATOM 5257 C C . LEU B 1 92 ? -14.24 -36.825 -27.925 1 85.3 92 LEU B C 1
ATOM 5259 O O . LEU B 1 92 ? -14.615 -35.816 -27.323 1 85.3 92 LEU B O 1
ATOM 5263 N N . LEU B 1 93 ? -13.746 -37.884 -27.35 1 87.53 93 LEU B N 1
ATOM 5264 C CA . LEU B 1 93 ? -13.607 -37.908 -25.898 1 87.53 93 LEU B CA 1
ATOM 5265 C C . LEU B 1 93 ? -12.558 -36.902 -25.435 1 87.53 93 LEU B C 1
ATOM 5267 O O . LEU B 1 93 ? -12.744 -36.228 -24.42 1 87.53 93 LEU B O 1
ATOM 5271 N N . PHE B 1 94 ? -11.522 -36.787 -26.232 1 87.06 94 PHE B N 1
ATOM 5272 C CA . PHE B 1 94 ? -10.481 -35.823 -25.894 1 87.06 94 PHE B CA 1
ATOM 5273 C C . PHE B 1 94 ? -10.989 -34.397 -26.066 1 87.06 94 PHE B C 1
ATOM 5275 O O . PHE B 1 94 ? -10.619 -33.504 -25.3 1 87.06 94 PHE B O 1
ATOM 5282 N N . GLY B 1 95 ? -11.811 -34.196 -27.11 1 86.95 95 GLY B N 1
ATOM 5283 C CA . GLY B 1 95 ? -12.435 -32.895 -27.288 1 86.95 95 GLY B CA 1
ATOM 5284 C C . GLY B 1 95 ? -13.339 -32.504 -26.133 1 86.95 95 GLY B C 1
ATOM 5285 O O . GLY B 1 95 ? -13.334 -31.351 -25.698 1 86.95 95 GLY B O 1
ATOM 5286 N N . LEU B 1 96 ? -14.039 -33.505 -25.611 1 89.22 96 LEU B N 1
ATOM 5287 C CA . LEU B 1 96 ? -14.907 -33.262 -24.464 1 89.22 96 LEU B CA 1
ATOM 5288 C C . LEU B 1 96 ? -14.086 -32.928 -23.222 1 89.22 96 LEU B C 1
ATOM 5290 O O . LEU B 1 96 ? -14.472 -32.065 -22.431 1 89.22 96 LEU B O 1
ATOM 5294 N N . GLY B 1 97 ? -13.004 -33.604 -23.066 1 89.16 97 GLY B N 1
ATOM 5295 C CA . GLY B 1 97 ? -12.116 -33.304 -21.954 1 89.16 97 GLY B CA 1
ATOM 5296 C C . GLY B 1 97 ? -11.511 -31.915 -22.032 1 89.16 97 GLY B C 1
ATOM 5297 O O . GLY B 1 97 ? -11.423 -31.213 -21.022 1 89.16 97 GLY B O 1
ATOM 5298 N N . ALA B 1 98 ? -11.128 -31.552 -23.236 1 87.7 98 ALA B N 1
ATOM 5299 C CA . ALA B 1 98 ? -10.544 -30.23 -23.444 1 87.7 98 ALA B CA 1
ATOM 5300 C C . ALA B 1 98 ? -11.572 -29.13 -23.196 1 87.7 98 ALA B C 1
ATOM 5302 O O . ALA B 1 98 ? -11.249 -28.086 -22.625 1 87.7 98 ALA B O 1
ATOM 5303 N N . LEU B 1 99 ? -12.776 -29.401 -23.657 1 91.05 99 LEU B N 1
ATOM 5304 C CA . LEU B 1 99 ? -13.855 -28.446 -23.427 1 91.05 99 LEU B CA 1
ATOM 5305 C C . LEU B 1 99 ? -14.159 -28.318 -21.938 1 91.05 99 LEU B C 1
ATOM 5307 O O . LEU B 1 99 ? -14.403 -27.215 -21.443 1 91.05 99 LEU B O 1
ATOM 5311 N N . ALA B 1 100 ? -14.157 -29.427 -21.249 1 91.41 100 ALA B N 1
ATOM 5312 C CA . ALA B 1 100 ? -14.368 -29.403 -19.804 1 91.41 100 ALA B CA 1
ATOM 5313 C C . ALA B 1 100 ? -13.262 -28.622 -19.1 1 91.41 100 ALA B C 1
ATOM 5315 O O . ALA B 1 100 ? -13.518 -27.914 -18.123 1 91.41 100 ALA B O 1
ATOM 5316 N N . GLY B 1 101 ? -12.117 -28.781 -19.64 1 87.27 101 GLY B N 1
ATOM 5317 C CA . GLY B 1 101 ? -11.01 -28.013 -19.092 1 87.27 101 GLY B CA 1
ATOM 5318 C C . GLY B 1 101 ? -11.167 -26.517 -19.289 1 87.27 101 GLY B C 1
ATOM 5319 O O . GLY B 1 101 ? -10.846 -25.731 -18.395 1 87.27 101 GLY B O 1
ATOM 5320 N N . CYS B 1 102 ? -11.634 -26.178 -20.43 1 87.65 102 CYS B N 1
ATOM 5321 C CA . CYS B 1 102 ? -11.899 -24.776 -20.735 1 87.65 102 CYS B CA 1
ATOM 5322 C C . CYS B 1 102 ? -12.957 -24.205 -19.8 1 87.65 102 CYS B C 1
ATOM 5324 O O . CYS B 1 102 ? -12.768 -23.132 -19.223 1 87.65 102 CYS B O 1
ATOM 5326 N N . VAL B 1 103 ? -14.019 -24.939 -19.631 1 90.97 103 VAL B N 1
ATOM 5327 C CA . VAL B 1 103 ? -15.117 -24.495 -18.779 1 90.97 103 VAL B CA 1
ATOM 5328 C C . VAL B 1 103 ? -14.637 -24.38 -17.334 1 90.97 103 VAL B C 1
ATOM 5330 O O . VAL B 1 103 ? -15 -23.437 -16.627 1 90.97 103 VAL B O 1
ATOM 5333 N N . ARG B 1 104 ? -13.869 -25.288 -16.956 1 88.46 104 ARG B N 1
ATOM 5334 C CA . ARG B 1 104 ? -13.32 -25.268 -15.604 1 88.46 104 ARG B CA 1
ATOM 5335 C C . ARG B 1 104 ? -12.477 -24.019 -15.373 1 88.46 104 ARG B C 1
ATOM 5337 O O . ARG B 1 104 ? -12.621 -23.346 -14.35 1 88.46 104 ARG B O 1
ATOM 5344 N N . THR B 1 105 ? -11.632 -23.712 -16.319 1 84.47 105 THR B N 1
ATOM 5345 C CA . THR B 1 105 ? -10.734 -22.571 -16.181 1 84.47 105 THR B CA 1
ATOM 5346 C C . THR B 1 105 ? -11.522 -21.266 -16.116 1 84.47 105 THR B C 1
ATOM 5348 O O . THR B 1 105 ? -11.27 -20.425 -15.251 1 84.47 105 THR B O 1
ATOM 5351 N N . ILE B 1 106 ? -12.475 -21.158 -16.963 1 87.98 106 ILE B N 1
ATOM 5352 C CA . ILE B 1 106 ? -13.278 -19.941 -17.023 1 87.98 106 ILE B CA 1
ATOM 5353 C C . ILE B 1 106 ? -14.083 -19.791 -15.734 1 87.98 106 ILE B C 1
ATOM 5355 O O . ILE B 1 106 ? -14.154 -18.701 -15.162 1 87.98 106 ILE B O 1
ATOM 5359 N N . SER B 1 107 ? -14.646 -20.922 -15.322 1 89.95 107 SER B N 1
ATOM 5360 C CA . SER B 1 107 ? -15.498 -20.882 -14.138 1 89.95 107 SER B CA 1
ATOM 5361 C C . SER B 1 107 ? -14.696 -20.518 -12.893 1 89.95 107 SER B C 1
ATOM 5363 O O . SER B 1 107 ? -15.076 -19.615 -12.145 1 89.95 107 SER B O 1
ATOM 5365 N N . PHE B 1 108 ? -13.564 -21.112 -12.689 1 88.2 108 PHE B N 1
ATOM 5366 C CA . PHE B 1 108 ? -12.794 -20.891 -11.47 1 88.2 108 PHE B CA 1
ATOM 5367 C C . PHE B 1 108 ? -12.115 -19.527 -11.498 1 88.2 108 PHE B C 1
ATOM 5369 O O . PHE B 1 108 ? -12.089 -18.82 -10.488 1 88.2 108 PHE B O 1
ATOM 5376 N N . ASP B 1 109 ? -11.58 -19.115 -12.595 1 85.11 109 ASP B N 1
ATOM 5377 C CA . ASP B 1 109 ? -10.904 -17.826 -12.705 1 85.11 109 ASP B CA 1
ATOM 5378 C C . ASP B 1 109 ? -11.885 -16.673 -12.506 1 85.11 109 ASP B C 1
ATOM 5380 O O . ASP B 1 109 ? -11.574 -15.699 -11.817 1 85.11 109 ASP B O 1
ATOM 5384 N N . SER B 1 110 ? -13.057 -16.824 -13.184 1 88.38 110 SER B N 1
ATOM 5385 C CA . SER B 1 110 ? -14.064 -15.778 -13.048 1 88.38 110 SER B CA 1
ATOM 5386 C C . SER B 1 110 ? -14.589 -15.698 -11.618 1 88.38 110 SER B C 1
ATOM 5388 O O . SER B 1 110 ? -14.826 -14.606 -11.098 1 88.38 110 SER B O 1
ATOM 5390 N N . THR B 1 111 ? -14.794 -16.876 -11.051 1 88.84 111 THR B N 1
ATOM 5391 C CA . THR B 1 111 ? -15.289 -16.9 -9.679 1 88.84 111 THR B CA 1
ATOM 5392 C C . THR B 1 111 ? -14.259 -16.309 -8.722 1 88.84 111 THR B C 1
ATOM 5394 O O . THR B 1 111 ? -14.618 -15.629 -7.758 1 88.84 111 THR B O 1
ATOM 5397 N N . SER B 1 112 ? -12.984 -16.622 -8.928 1 89.18 112 SER B N 1
ATOM 5398 C CA . SER B 1 112 ? -11.924 -16.072 -8.091 1 89.18 112 SER B CA 1
ATOM 5399 C C . SER B 1 112 ? -11.938 -14.547 -8.112 1 89.18 112 SER B C 1
ATOM 5401 O O . SER B 1 112 ? -11.785 -13.905 -7.07 1 89.18 112 SER B O 1
ATOM 5403 N N . GLU B 1 113 ? -12.175 -14.029 -9.248 1 87.76 113 GLU B N 1
ATOM 5404 C CA . GLU B 1 113 ? -12.189 -12.576 -9.379 1 87.76 113 GLU B CA 1
ATOM 5405 C C . GLU B 1 113 ? -13.442 -11.976 -8.748 1 87.76 113 GLU B C 1
ATOM 5407 O O . GLU B 1 113 ? -13.397 -10.881 -8.184 1 87.76 113 GLU B O 1
ATOM 5412 N N . ARG B 1 114 ? -14.561 -12.612 -8.916 1 91.02 114 ARG B N 1
ATOM 5413 C CA . ARG B 1 114 ? -15.792 -12.147 -8.285 1 91.02 114 ARG B CA 1
ATOM 5414 C C . ARG B 1 114 ? -15.668 -12.165 -6.765 1 91.02 114 ARG B C 1
ATOM 5416 O O . ARG B 1 114 ? -16.153 -11.256 -6.087 1 91.02 114 ARG B O 1
ATOM 5423 N N . LEU B 1 115 ? -15.064 -13.188 -6.314 1 89.71 115 LEU B N 1
ATOM 5424 C CA . LEU B 1 115 ? -14.837 -13.272 -4.876 1 89.71 115 LEU B CA 1
ATOM 5425 C C . LEU B 1 115 ? -13.909 -12.156 -4.406 1 89.71 115 LEU B C 1
ATOM 5427 O O . LEU B 1 115 ? -14.132 -11.562 -3.348 1 89.71 115 LEU B O 1
ATOM 5431 N N . ARG B 1 116 ? -12.883 -11.941 -5.144 1 89.52 116 ARG B N 1
ATOM 5432 C CA . ARG B 1 116 ? -11.962 -10.855 -4.825 1 89.52 116 ARG B CA 1
ATOM 5433 C C . ARG B 1 116 ? -12.699 -9.524 -4.718 1 89.52 116 ARG B C 1
ATOM 5435 O O . ARG B 1 116 ? -12.494 -8.77 -3.765 1 89.52 116 ARG B O 1
ATOM 5442 N N . ALA B 1 117 ? -13.56 -9.33 -5.713 1 90.8 117 ALA B N 1
ATOM 5443 C CA . ALA B 1 117 ? -14.315 -8.08 -5.751 1 90.8 117 ALA B CA 1
ATOM 5444 C C . ALA B 1 117 ? -15.268 -7.977 -4.564 1 90.8 117 ALA B C 1
ATOM 5446 O O . ALA B 1 117 ? -15.34 -6.937 -3.906 1 90.8 117 ALA B O 1
ATOM 5447 N N . SER B 1 118 ? -15.998 -8.995 -4.314 1 90.84 118 SER B N 1
ATOM 5448 C CA . SER B 1 118 ? -16.973 -8.991 -3.228 1 90.84 118 SER B CA 1
ATOM 5449 C C . SER B 1 118 ? -16.292 -8.817 -1.875 1 90.84 118 SER B C 1
ATOM 5451 O O . SER B 1 118 ? -16.776 -8.069 -1.022 1 90.84 118 SER B O 1
ATOM 5453 N N . MET B 1 119 ? -15.202 -9.484 -1.667 1 90.78 119 MET B N 1
ATOM 5454 C CA . MET B 1 119 ? -14.476 -9.383 -0.404 1 90.78 119 MET B CA 1
ATOM 5455 C C . MET B 1 119 ? -13.864 -7.996 -0.237 1 90.78 119 MET B C 1
ATOM 5457 O O . MET B 1 119 ? -13.887 -7.43 0.857 1 90.78 119 MET B O 1
ATOM 5461 N N . ALA B 1 120 ? -13.274 -7.546 -1.331 1 90.78 120 ALA B N 1
ATOM 5462 C CA . ALA B 1 120 ? -12.674 -6.215 -1.283 1 90.78 120 ALA B CA 1
ATOM 5463 C C . ALA B 1 120 ? -13.708 -5.161 -0.896 1 90.78 120 ALA B C 1
ATOM 5465 O O . ALA B 1 120 ? -13.433 -4.287 -0.071 1 90.78 120 ALA B O 1
ATOM 5466 N N . VAL B 1 121 ? -14.899 -5.237 -1.488 1 91.79 121 VAL B N 1
ATOM 5467 C CA . VAL B 1 121 ? -15.958 -4.267 -1.23 1 91.79 121 VAL B CA 1
ATOM 5468 C C . VAL B 1 121 ? -16.41 -4.37 0.225 1 91.79 121 VAL B C 1
ATOM 5470 O O . VAL B 1 121 ? -16.627 -3.353 0.888 1 91.79 121 VAL B O 1
ATOM 5473 N N . GLU B 1 122 ? -16.539 -5.521 0.678 1 90.2 122 GLU B N 1
ATOM 5474 C CA . GLU B 1 122 ? -16.978 -5.714 2.057 1 90.2 122 GLU B CA 1
ATOM 5475 C C . GLU B 1 122 ? -15.949 -5.172 3.045 1 90.2 122 GLU B C 1
ATOM 5477 O O . GLU B 1 122 ? -16.307 -4.514 4.024 1 90.2 122 GLU B O 1
ATOM 5482 N N . VAL B 1 123 ? -14.733 -5.541 2.838 1 89.49 123 VAL B N 1
ATOM 5483 C CA . VAL B 1 123 ? -13.672 -5.095 3.736 1 89.49 123 VAL B CA 1
ATOM 5484 C C . VAL B 1 123 ? -13.564 -3.573 3.692 1 89.49 123 VAL B C 1
ATOM 5486 O O . VAL B 1 123 ? -13.387 -2.927 4.727 1 89.49 123 VAL B O 1
ATOM 5489 N N . PHE B 1 124 ? -13.669 -3.031 2.504 1 89.76 124 PHE B N 1
ATOM 5490 C CA . PHE B 1 124 ? -13.633 -1.583 2.338 1 89.76 124 PHE B CA 1
ATOM 5491 C C . PHE B 1 124 ? -14.792 -0.925 3.077 1 89.76 124 PHE B C 1
ATOM 5493 O O . PHE B 1 124 ? -14.605 0.08 3.767 1 89.76 124 PHE B O 1
ATOM 5500 N N . ALA B 1 125 ? -15.899 -1.462 2.904 1 89.26 125 ALA B N 1
ATOM 5501 C CA . ALA B 1 125 ? -17.081 -0.94 3.586 1 89.26 125 ALA B CA 1
ATOM 5502 C C . ALA B 1 125 ? -16.917 -1.013 5.101 1 89.26 125 ALA B C 1
ATOM 5504 O O . ALA B 1 125 ? -17.293 -0.082 5.818 1 89.26 125 ALA B O 1
ATOM 5505 N N . ALA B 1 126 ? -16.377 -2.083 5.531 1 87.16 126 ALA B N 1
ATOM 5506 C CA . ALA B 1 126 ? -16.159 -2.257 6.965 1 87.16 126 ALA B CA 1
ATOM 5507 C C . ALA B 1 126 ? -15.147 -1.244 7.492 1 87.16 126 ALA B C 1
ATOM 5509 O O . ALA B 1 126 ? -15.289 -0.738 8.608 1 87.16 126 ALA B O 1
ATOM 5510 N N . ARG B 1 127 ? -14.216 -0.988 6.757 1 85.84 127 ARG B N 1
ATOM 5511 C CA . ARG B 1 127 ? -13.19 -0.033 7.162 1 85.84 127 ARG B CA 1
ATOM 5512 C C . ARG B 1 127 ? -13.758 1.38 7.242 1 85.84 127 ARG B C 1
ATOM 5514 O O . ARG B 1 127 ? -13.339 2.177 8.084 1 85.84 127 ARG B O 1
ATOM 5521 N N . LEU B 1 128 ? -14.625 1.623 6.331 1 85.58 128 LEU B N 1
ATOM 5522 C CA . LEU B 1 128 ? -15.253 2.94 6.324 1 85.58 128 LEU B CA 1
ATOM 5523 C C . LEU B 1 128 ? -16.112 3.14 7.568 1 85.58 128 LEU B C 1
ATOM 5525 O O . LEU B 1 128 ? -16.327 4.273 8.004 1 85.58 128 LEU B O 1
ATOM 5529 N N . LEU B 1 129 ? -16.548 2.069 8.065 1 78.47 129 LEU B N 1
ATOM 5530 C CA . LEU B 1 129 ? -17.459 2.145 9.201 1 78.47 129 LEU B CA 1
ATOM 5531 C C . LEU B 1 129 ? -16.705 1.972 10.515 1 78.47 129 LEU B C 1
ATOM 5533 O O . LEU B 1 129 ? -17.296 2.072 11.593 1 78.47 129 LEU B O 1
ATOM 5537 N N . GLU B 1 130 ? -15.425 1.656 10.33 1 72.27 130 GLU B N 1
ATOM 5538 C CA . GLU B 1 130 ? -14.641 1.455 11.544 1 72.27 130 GLU B CA 1
ATOM 5539 C C . GLU B 1 130 ? -14.568 2.736 12.371 1 72.27 130 GLU B C 1
ATOM 5541 O O . GLU B 1 130 ? -14.371 3.823 11.825 1 72.27 130 GLU B O 1
ATOM 5546 N N . GLU B 1 131 ? -15.024 2.708 13.618 1 62.16 131 GLU B N 1
ATOM 5547 C CA . GLU B 1 131 ? -14.973 3.861 14.512 1 62.16 131 GLU B CA 1
ATOM 5548 C C . GLU B 1 131 ? -13.533 4.228 14.857 1 62.16 131 GLU B C 1
ATOM 5550 O O . GLU B 1 131 ? -12.666 3.355 14.935 1 62.16 131 GLU B O 1
ATOM 5555 N N . PRO B 1 132 ? -13.207 5.438 14.679 1 55.46 132 PRO B N 1
ATOM 5556 C CA . PRO B 1 132 ? -11.868 5.834 15.124 1 55.46 132 PRO B CA 1
ATOM 5557 C C . PRO B 1 132 ? -11.509 5.262 16.494 1 55.46 132 PRO B C 1
ATOM 5559 O O . PRO B 1 132 ? -12.298 5.366 17.436 1 55.46 132 PRO B O 1
ATOM 5562 N N . GLN B 1 133 ? -11.258 4.013 16.618 1 48.18 133 GLN B N 1
ATOM 5563 C CA . GLN B 1 133 ? -10.942 3.499 17.946 1 48.18 133 GLN B CA 1
ATOM 5564 C C . GLN B 1 133 ? -9.854 4.334 18.615 1 48.18 133 GLN B C 1
ATOM 5566 O O . GLN B 1 133 ? -8.699 4.317 18.185 1 48.18 133 GLN B O 1
ATOM 5571 N N . VAL B 1 134 ? -9.949 5.537 18.909 1 44.09 134 VAL B N 1
ATOM 5572 C CA . VAL B 1 134 ? -8.994 6.07 19.875 1 44.09 134 VAL B CA 1
ATOM 5573 C C . VAL B 1 134 ? -8.746 5.043 20.978 1 44.09 134 VAL B C 1
ATOM 5575 O O . VAL B 1 134 ? -9.608 4.82 21.832 1 44.09 134 VAL B O 1
ATOM 5578 N N . SER B 1 135 ? -8.656 3.803 20.805 1 39.48 135 SER B N 1
ATOM 5579 C CA . SER B 1 135 ? -8.348 3.156 22.076 1 39.48 135 SER B CA 1
ATOM 5580 C C . SER B 1 135 ? -7.439 4.029 22.935 1 39.48 135 SER B C 1
ATOM 5582 O O . SER B 1 135 ? -6.546 4.703 22.416 1 39.48 135 SER B O 1
ATOM 5584 N N . SER B 1 136 ? -7.906 4.526 24.017 1 36.92 136 SER B N 1
ATOM 5585 C CA . SER B 1 136 ? -7.138 5.038 25.147 1 36.92 136 SER B CA 1
ATOM 5586 C C . SER B 1 136 ? -5.709 4.506 25.132 1 36.92 136 SER B C 1
ATOM 5588 O O . SER B 1 136 ? -4.825 5.066 25.784 1 36.92 136 SER B O 1
ATOM 5590 N N . ASP B 1 137 ? -5.535 3.245 25.101 1 33.35 137 ASP B N 1
ATOM 5591 C CA . ASP B 1 137 ? -4.204 2.659 25.226 1 33.35 137 ASP B CA 1
ATOM 5592 C C . ASP B 1 137 ? -3.393 2.862 23.948 1 33.35 137 ASP B C 1
ATOM 5594 O O . ASP B 1 137 ? -3.82 2.459 22.865 1 33.35 137 ASP B O 1
ATOM 5598 N N . ALA B 1 138 ? -2.621 3.876 23.755 1 32.66 138 ALA B N 1
ATOM 5599 C CA . ALA B 1 138 ? -1.599 4.361 22.832 1 32.66 138 ALA B CA 1
ATOM 5600 C C . ALA B 1 138 ? -1.075 3.23 21.951 1 32.66 138 ALA B C 1
ATOM 5602 O O . ALA B 1 138 ? -0.497 3.478 20.89 1 32.66 138 ALA B O 1
ATOM 5603 N N . SER B 1 139 ? -0.843 2.096 22.479 1 33.38 139 SER B N 1
ATOM 5604 C CA . SER B 1 139 ? -0.032 1.008 21.94 1 33.38 139 SER B CA 1
ATOM 5605 C C . SER B 1 139 ? -0.68 0.396 20.703 1 33.38 139 SER B C 1
ATOM 5607 O O . SER B 1 139 ? 0.008 -0.171 19.852 1 33.38 139 SER B O 1
ATOM 5609 N N . GLY B 1 140 ? -2.074 0.119 20.657 1 33.76 140 GLY B N 1
ATOM 5610 C CA . GLY B 1 140 ? -2.686 -0.825 19.735 1 33.76 140 GLY B CA 1
ATOM 5611 C C . GLY B 1 140 ? -3.23 -0.167 18.481 1 33.76 140 GLY B C 1
ATOM 5612 O O . GLY B 1 140 ? -3.756 -0.845 17.596 1 33.76 140 GLY B O 1
ATOM 5613 N N . ALA B 1 141 ? -3.683 1.075 18.495 1 35.24 141 ALA B N 1
ATOM 5614 C CA . ALA B 1 141 ? -4.49 1.648 17.421 1 35.24 141 ALA B CA 1
ATOM 5615 C C . ALA B 1 141 ? -3.683 1.76 16.13 1 35.24 141 ALA B C 1
ATOM 5617 O O . ALA B 1 141 ? -4.228 1.603 15.035 1 35.24 141 ALA B O 1
ATOM 5618 N N . SER B 1 142 ? -2.557 2.316 16.209 1 38.62 142 SER B N 1
ATOM 5619 C CA . SER B 1 142 ? -1.729 2.576 15.035 1 38.62 142 SER B CA 1
ATOM 5620 C C . SER B 1 142 ? -1.376 1.281 14.311 1 38.62 142 SER B C 1
ATOM 5622 O O . SER B 1 142 ? -1.054 1.297 13.121 1 38.62 142 SER B O 1
ATOM 5624 N N . GLN B 1 143 ? -1.309 0.257 15.156 1 38.4 143 GLN B N 1
ATOM 5625 C CA . GLN B 1 143 ? -0.77 -0.988 14.62 1 38.4 143 GLN B CA 1
ATOM 5626 C C . GLN B 1 143 ? -1.631 -1.514 13.475 1 38.4 143 GLN B C 1
ATOM 5628 O O . GLN B 1 143 ? -1.152 -2.27 12.627 1 38.4 143 GLN B O 1
ATOM 5633 N N . ASN B 1 144 ? -3.045 -1.438 13.567 1 41.77 144 ASN B N 1
ATOM 5634 C CA . ASN B 1 144 ? -3.826 -2.287 12.673 1 41.77 144 ASN B CA 1
ATOM 5635 C C . ASN B 1 144 ? -4.219 -1.547 11.398 1 41.77 144 ASN B C 1
ATOM 5637 O O . ASN B 1 144 ? -5.196 -1.909 10.741 1 41.77 144 ASN B O 1
ATOM 5641 N N . LYS B 1 145 ? -3.872 -0.329 11.367 1 48.18 145 LYS B N 1
ATOM 5642 C CA . LYS B 1 145 ? -4.391 0.213 10.114 1 48.18 145 LYS B CA 1
ATOM 5643 C C . LYS B 1 145 ? -3.643 -0.363 8.915 1 48.18 145 LYS B C 1
ATOM 5645 O O . LYS B 1 145 ? -2.535 0.075 8.598 1 48.18 145 LYS B O 1
ATOM 5650 N N . ALA B 1 146 ? -3.987 -1.529 8.775 1 53.14 146 ALA B N 1
ATOM 5651 C CA . ALA B 1 146 ? -3.49 -2.179 7.565 1 53.14 146 ALA B CA 1
ATOM 5652 C C . ALA B 1 146 ? -3.62 -1.259 6.355 1 53.14 146 ALA B C 1
ATOM 5654 O O . ALA B 1 146 ? -4.669 -0.647 6.142 1 53.14 146 ALA B O 1
ATOM 5655 N N . SER B 1 147 ? -2.507 -0.932 5.782 1 61.47 147 SER B N 1
ATOM 5656 C CA . SER B 1 147 ? -2.456 -0.139 4.558 1 61.47 147 SER B CA 1
ATOM 5657 C C . SER B 1 147 ? -3.346 -0.738 3.474 1 61.47 147 SER B C 1
ATOM 5659 O O . SER B 1 147 ? -3.729 -1.907 3.554 1 61.47 147 SER B O 1
ATOM 5661 N N . VAL B 1 148 ? -4.032 0.082 2.705 1 67.15 148 VAL B N 1
ATOM 5662 C CA . VAL B 1 148 ? -4.816 -0.346 1.551 1 67.15 148 VAL B CA 1
ATOM 5663 C C . VAL B 1 148 ? -4.076 -1.455 0.806 1 67.15 148 VAL B C 1
ATOM 5665 O O . VAL B 1 148 ? -4.689 -2.424 0.354 1 67.15 148 VAL B O 1
ATOM 5668 N N . ALA B 1 149 ? -2.801 -1.365 0.866 1 61.39 149 ALA B N 1
ATOM 5669 C CA . ALA B 1 149 ? -1.983 -2.35 0.164 1 61.39 149 ALA B CA 1
ATOM 5670 C C . ALA B 1 149 ? -2.05 -3.71 0.852 1 61.39 149 ALA B C 1
ATOM 5672 O O . ALA B 1 149 ? -2.168 -4.743 0.189 1 61.39 149 ALA B O 1
ATOM 5673 N N . SER B 1 150 ? -2.042 -3.669 2.125 1 67.85 150 SER B N 1
ATOM 5674 C CA . SER B 1 150 ? -2.122 -4.918 2.875 1 67.85 150 SER B CA 1
ATOM 5675 C C . SER B 1 150 ? -3.486 -5.578 2.705 1 67.85 150 SER B C 1
ATOM 5677 O O . SER B 1 150 ? -3.58 -6.803 2.6 1 67.85 150 SER B O 1
ATOM 5679 N N . MET B 1 151 ? -4.459 -4.752 2.639 1 75.56 151 MET B N 1
ATOM 5680 C CA . MET B 1 151 ? -5.811 -5.266 2.441 1 75.56 151 MET B CA 1
ATOM 5681 C C . MET B 1 151 ? -5.95 -5.922 1.071 1 75.56 151 MET B C 1
ATOM 5683 O O . MET B 1 151 ? -6.521 -7.007 0.953 1 75.56 151 MET B O 1
ATOM 5687 N N . GLU B 1 152 ? -5.416 -5.245 0.129 1 75.49 152 GLU B N 1
ATOM 5688 C CA . GLU B 1 152 ? -5.515 -5.769 -1.23 1 75.49 152 GLU B CA 1
ATOM 5689 C C . GLU B 1 152 ? -4.758 -7.086 -1.37 1 75.49 152 GLU B C 1
ATOM 5691 O O . GLU B 1 152 ? -5.221 -8.005 -2.049 1 75.49 152 GLU B O 1
ATOM 5696 N N . SER B 1 153 ? -3.643 -7.103 -0.722 1 72.29 153 SER B N 1
ATOM 5697 C CA . SER B 1 153 ? -2.837 -8.318 -0.77 1 72.29 153 SER B CA 1
ATOM 5698 C C . SER B 1 153 ? -3.557 -9.485 -0.103 1 72.29 153 SER B C 1
ATOM 5700 O O . SER B 1 153 ? -3.58 -10.595 -0.639 1 72.29 153 SER B O 1
ATOM 5702 N N . ASP B 1 154 ? -4.156 -9.244 1.046 1 77.73 154 ASP B N 1
ATOM 5703 C CA . ASP B 1 154 ? -4.877 -10.293 1.759 1 77.73 154 ASP B CA 1
ATOM 5704 C C . ASP B 1 154 ? -6.103 -10.749 0.972 1 77.73 154 ASP B C 1
ATOM 5706 O O . ASP B 1 154 ? -6.424 -11.939 0.946 1 77.73 154 ASP B O 1
ATOM 5710 N N . VAL B 1 155 ? -6.769 -9.812 0.338 1 85.93 155 VAL B N 1
ATOM 5711 C CA . VAL B 1 155 ? -7.935 -10.15 -0.471 1 85.93 155 VAL B CA 1
ATOM 5712 C C . VAL B 1 155 ? -7.511 -11.02 -1.652 1 85.93 155 VAL B C 1
ATOM 5714 O O . VAL B 1 155 ? -8.18 -12.003 -1.979 1 85.93 155 VAL B O 1
ATOM 5717 N N . ALA B 1 156 ? -6.379 -10.654 -2.217 1 79.71 156 ALA B N 1
ATOM 5718 C CA . ALA B 1 156 ? -5.869 -11.426 -3.348 1 79.71 156 ALA B CA 1
ATOM 5719 C C . ALA B 1 156 ? -5.509 -12.847 -2.924 1 79.71 156 ALA B C 1
ATOM 5721 O O . ALA B 1 156 ? -5.794 -13.807 -3.643 1 79.71 156 ALA B O 1
ATOM 5722 N N . LEU B 1 157 ? -4.915 -12.993 -1.796 1 76.1 157 LEU B N 1
ATOM 5723 C CA . LEU B 1 157 ? -4.53 -14.305 -1.288 1 76.1 157 LEU B CA 1
ATOM 5724 C C . LEU B 1 157 ? -5.76 -15.161 -1.005 1 76.1 157 LEU B C 1
ATOM 5726 O O . LEU B 1 157 ? -5.766 -16.36 -1.292 1 76.1 157 LEU B O 1
ATOM 5730 N N . CYS B 1 158 ? -6.785 -14.552 -0.547 1 81.93 158 CYS B N 1
ATOM 5731 C CA . CYS B 1 158 ? -8.013 -15.282 -0.251 1 81.93 158 CYS B CA 1
ATOM 5732 C C . CYS B 1 158 ? -8.721 -15.702 -1.534 1 81.93 158 CYS B C 1
ATOM 5734 O O . CYS B 1 158 ? -9.257 -16.809 -1.618 1 81.93 158 CYS B O 1
ATOM 5736 N N . ALA B 1 159 ? -8.682 -14.744 -2.461 1 83.89 159 ALA B N 1
ATOM 5737 C CA . ALA B 1 159 ? -9.302 -15.065 -3.744 1 83.89 159 ALA B CA 1
ATOM 5738 C C . ALA B 1 159 ? -8.559 -16.2 -4.443 1 83.89 159 ALA B C 1
ATOM 5740 O O . ALA B 1 159 ? -9.18 -17.07 -5.059 1 83.89 159 ALA B O 1
ATOM 5741 N N . ASP B 1 160 ? -7.279 -16.176 -4.254 1 77.95 160 ASP B N 1
ATOM 5742 C CA . ASP B 1 160 ? -6.447 -17.213 -4.857 1 77.95 160 ASP B CA 1
ATOM 5743 C C . ASP B 1 160 ? -6.69 -18.567 -4.194 1 77.95 160 ASP B C 1
ATOM 5745 O O . ASP B 1 160 ? -6.382 -19.611 -4.772 1 77.95 160 ASP B O 1
ATOM 5749 N N . PHE B 1 161 ? -7.23 -18.525 -3.081 1 76.49 161 PHE B N 1
ATOM 5750 C CA . PHE B 1 161 ? -7.54 -19.757 -2.365 1 76.49 161 PHE B CA 1
ATOM 5751 C C . PHE B 1 161 ? -8.52 -20.613 -3.159 1 76.49 161 PHE B C 1
ATOM 5753 O O . PHE B 1 161 ? -8.436 -21.842 -3.14 1 76.49 161 PHE B O 1
ATOM 5760 N N . ILE B 1 162 ? -9.387 -19.939 -3.909 1 77.14 162 ILE B N 1
ATOM 5761 C CA . ILE B 1 162 ? -10.361 -20.661 -4.721 1 77.14 162 ILE B CA 1
ATOM 5762 C C . ILE B 1 162 ? -9.639 -21.446 -5.814 1 77.14 162 ILE B C 1
ATOM 5764 O O . ILE B 1 162 ? -10.026 -22.572 -6.137 1 77.14 162 ILE B O 1
ATOM 5768 N N . LEU B 1 163 ? -8.615 -20.776 -6.308 1 77.82 163 LEU B N 1
ATOM 5769 C CA . LEU B 1 163 ? -7.826 -21.464 -7.324 1 77.82 163 LEU B CA 1
ATOM 5770 C C . LEU B 1 163 ? -7.061 -22.635 -6.717 1 77.82 163 LEU B C 1
ATOM 5772 O O . LEU B 1 163 ? -6.878 -23.667 -7.367 1 77.82 163 LEU B O 1
ATOM 5776 N N . LYS B 1 164 ? -6.737 -22.433 -5.48 1 76.37 164 LYS B N 1
ATOM 5777 C CA . LYS B 1 164 ? -6.071 -23.524 -4.774 1 76.37 164 LYS B CA 1
ATOM 5778 C C . LYS B 1 164 ? -7.039 -24.67 -4.495 1 76.37 164 LYS B C 1
ATOM 5780 O O . LYS B 1 164 ? -6.651 -25.839 -4.527 1 76.37 164 LYS B O 1
ATOM 5785 N N . LEU B 1 165 ? -8.241 -24.323 -4.361 1 74.61 165 LEU B N 1
ATOM 5786 C CA . LEU B 1 165 ? -9.267 -25.341 -4.164 1 74.61 165 LEU B CA 1
ATOM 5787 C C . LEU B 1 165 ? -9.484 -26.148 -5.439 1 74.61 165 LEU B C 1
ATOM 5789 O O . LEU B 1 165 ? -9.682 -27.363 -5.384 1 74.61 165 LEU B O 1
ATOM 5793 N N . GLN B 1 166 ? -9.46 -25.402 -6.49 1 81.39 166 GLN B N 1
ATOM 5794 C CA . GLN B 1 166 ? -9.531 -26.097 -7.771 1 81.39 166 GLN B CA 1
ATOM 5795 C C . GLN B 1 166 ? -8.398 -27.11 -7.91 1 81.39 166 GLN B C 1
ATOM 5797 O O . GLN B 1 166 ? -8.619 -28.238 -8.354 1 81.39 166 GLN B O 1
ATOM 5802 N N . ASN B 1 167 ? -7.248 -26.672 -7.495 1 80.53 167 ASN B N 1
ATOM 5803 C CA . ASN B 1 167 ? -6.096 -27.565 -7.568 1 80.53 167 ASN B CA 1
ATOM 5804 C C . ASN B 1 167 ? -6.232 -28.735 -6.598 1 80.53 167 ASN B C 1
ATOM 5806 O O . ASN B 1 167 ? -5.823 -29.855 -6.909 1 80.53 167 ASN B O 1
ATOM 5810 N N . LEU B 1 168 ? -6.808 -28.469 -5.498 1 78.46 168 LEU B N 1
ATOM 5811 C CA . LEU B 1 168 ? -7.04 -29.535 -4.53 1 78.46 168 LEU B CA 1
ATOM 5812 C C . LEU B 1 168 ? -7.942 -30.615 -5.116 1 78.46 168 LEU B C 1
ATOM 5814 O O . LEU B 1 168 ? -7.673 -31.808 -4.957 1 78.46 168 LEU B O 1
ATOM 5818 N N . VAL B 1 169 ? -8.972 -30.175 -5.808 1 79.37 169 VAL B N 1
ATOM 5819 C CA . VAL B 1 169 ? -9.893 -31.123 -6.425 1 79.37 169 VAL B CA 1
ATOM 5820 C C . VAL B 1 169 ? -9.178 -31.892 -7.534 1 79.37 169 VAL B C 1
ATOM 5822 O O . VAL B 1 169 ? -9.362 -33.103 -7.675 1 79.37 169 VAL B O 1
ATOM 5825 N N . ARG B 1 170 ? -8.372 -31.143 -8.239 1 80.57 170 ARG B N 1
ATOM 5826 C CA . ARG B 1 170 ? -7.615 -31.768 -9.319 1 80.57 170 ARG B CA 1
ATOM 5827 C C . ARG B 1 170 ? -6.656 -32.822 -8.778 1 80.57 170 ARG B C 1
ATOM 5829 O O . ARG B 1 170 ? -6.595 -33.939 -9.296 1 80.57 170 ARG B O 1
ATOM 5836 N N . TYR B 1 171 ? -5.973 -32.515 -7.712 1 81.82 171 TYR B N 1
ATOM 5837 C CA . TYR B 1 171 ? -4.996 -33.436 -7.142 1 81.82 171 TYR B CA 1
ATOM 5838 C C . TYR B 1 171 ? -5.687 -34.616 -6.469 1 81.82 171 TYR B C 1
ATOM 5840 O O . TYR B 1 171 ? -5.247 -35.76 -6.603 1 81.82 171 TYR B O 1
ATOM 5848 N N . ALA B 1 172 ? -6.77 -34.334 -5.839 1 81 172 ALA B N 1
ATOM 5849 C CA . ALA B 1 172 ? -7.535 -35.408 -5.209 1 81 172 ALA B CA 1
ATOM 5850 C C . ALA B 1 172 ? -8.085 -36.375 -6.254 1 81 172 ALA B C 1
ATOM 5852 O O . ALA B 1 172 ? -8.047 -37.593 -6.062 1 81 172 ALA B O 1
ATOM 5853 N N . SER B 1 173 ? -8.622 -35.806 -7.311 1 83.26 173 SER B N 1
ATOM 5854 C CA . SER B 1 173 ? -9.139 -36.646 -8.386 1 83.26 173 SER B CA 1
ATOM 5855 C C . SER B 1 173 ? -8.032 -37.492 -9.008 1 83.26 173 SER B C 1
ATOM 5857 O O . SER B 1 173 ? -8.25 -38.657 -9.347 1 83.26 173 SER B O 1
ATOM 5859 N N . SER B 1 174 ? -6.861 -36.849 -9.12 1 82.1 174 SER B N 1
ATOM 5860 C CA . SER B 1 174 ? -5.726 -37.571 -9.687 1 82.1 174 SER B CA 1
ATOM 5861 C C . SER B 1 174 ? -5.288 -38.714 -8.777 1 82.1 174 SER B C 1
ATOM 5863 O O . SER B 1 174 ? -4.92 -39.789 -9.255 1 82.1 174 SER B O 1
ATOM 5865 N N . ILE B 1 175 ? -5.358 -38.466 -7.485 1 82.42 175 ILE B N 1
ATOM 5866 C CA . ILE B 1 175 ? -4.959 -39.486 -6.521 1 82.42 175 ILE B CA 1
ATOM 5867 C C . ILE B 1 175 ? -5.98 -40.621 -6.519 1 82.42 175 ILE B C 1
ATOM 5869 O O . ILE B 1 175 ? -5.614 -41.794 -6.629 1 82.42 175 ILE B O 1
ATOM 5873 N N . VAL B 1 176 ? -7.245 -40.283 -6.473 1 82.93 176 VAL B N 1
ATOM 5874 C CA . VAL B 1 176 ? -8.308 -41.281 -6.41 1 82.93 176 VAL B CA 1
ATOM 5875 C C . VAL B 1 176 ? -8.401 -42.023 -7.741 1 82.93 176 VAL B C 1
ATOM 5877 O O . VAL B 1 176 ? -8.444 -43.255 -7.77 1 82.93 176 VAL B O 1
ATOM 5880 N N . GLY B 1 177 ? -8.468 -41.224 -8.794 1 80.45 177 GLY B N 1
ATOM 5881 C CA . GLY B 1 177 ? -8.537 -41.842 -10.109 1 80.45 177 GLY B CA 1
ATOM 5882 C C . GLY B 1 177 ? -7.337 -42.717 -10.421 1 80.45 177 GLY B C 1
ATOM 5883 O O . GLY B 1 177 ? -7.488 -43.823 -10.945 1 80.45 177 GLY B O 1
ATOM 5884 N N . GLY B 1 178 ? -6.187 -42.203 -10.087 1 79.02 178 GLY B N 1
ATOM 5885 C CA . GLY B 1 178 ? -4.982 -42.989 -10.297 1 79.02 178 GLY B CA 1
ATOM 5886 C C . GLY B 1 178 ? -4.955 -44.269 -9.485 1 79.02 178 GLY B C 1
ATOM 5887 O O . GLY B 1 178 ? -4.58 -45.327 -9.995 1 79.02 178 GLY B O 1
ATOM 5888 N N . THR B 1 179 ? -5.399 -44.19 -8.248 1 82.4 179 THR B N 1
ATOM 5889 C CA . THR B 1 179 ? -5.409 -45.354 -7.369 1 82.4 179 THR B CA 1
ATOM 5890 C C . THR B 1 179 ? -6.388 -46.408 -7.878 1 82.4 179 THR B C 1
ATOM 5892 O O . THR B 1 179 ? -6.046 -47.589 -7.967 1 82.4 179 THR B O 1
ATOM 5895 N N . VAL B 1 180 ? -7.57 -46.002 -8.322 1 84.13 180 VAL B N 1
ATOM 5896 C CA . VAL B 1 180 ? -8.615 -46.92 -8.76 1 84.13 180 VAL B CA 1
ATOM 5897 C C . VAL B 1 180 ? -8.189 -47.608 -10.056 1 84.13 180 VAL B C 1
ATOM 5899 O O . VAL B 1 180 ? -8.329 -48.825 -10.195 1 84.13 180 VAL B O 1
ATOM 5902 N N . THR B 1 181 ? -7.604 -46.882 -10.927 1 81.21 181 THR B N 1
ATOM 5903 C CA . THR B 1 181 ? -7.226 -47.44 -12.22 1 81.21 181 THR B CA 1
ATOM 5904 C C . THR B 1 181 ? -6.018 -48.363 -12.079 1 81.21 181 THR B C 1
ATOM 5906 O O . THR B 1 181 ? -5.914 -49.369 -12.783 1 81.21 181 THR B O 1
ATOM 5909 N N . MET B 1 182 ? -5.156 -48.04 -11.203 1 81.6 182 MET B N 1
ATOM 5910 C CA . MET B 1 182 ? -3.984 -48.883 -10.983 1 81.6 182 MET B CA 1
ATOM 5911 C C . MET B 1 182 ? -4.387 -50.232 -10.398 1 81.6 182 MET B C 1
ATOM 5913 O O . MET B 1 182 ? -3.905 -51.275 -10.844 1 81.6 182 MET B O 1
ATOM 5917 N N . PHE B 1 183 ? -5.267 -50.296 -9.462 1 84.7 183 PHE B N 1
ATOM 5918 C CA . PHE B 1 183 ? -5.693 -51.538 -8.829 1 84.7 183 PHE B CA 1
ATOM 5919 C C . PHE B 1 183 ? -6.543 -52.369 -9.784 1 84.7 183 PHE B C 1
ATOM 5921 O O . PHE B 1 183 ? -6.538 -53.6 -9.717 1 84.7 183 PHE B O 1
ATOM 5928 N N . ARG B 1 184 ? -7.232 -51.719 -10.672 1 81.56 184 ARG B N 1
ATOM 5929 C CA . ARG B 1 184 ? -8.018 -52.438 -11.67 1 81.56 184 ARG B CA 1
ATOM 5930 C C . ARG B 1 184 ? -7.115 -53.078 -12.72 1 81.56 184 ARG B C 1
ATOM 5932 O O . ARG B 1 184 ? -7.44 -54.135 -13.264 1 81.56 184 ARG B O 1
ATOM 5939 N N . ALA B 1 185 ? -6.027 -52.426 -12.993 1 77.83 185 ALA B N 1
ATOM 5940 C CA . ALA B 1 185 ? -5.1 -52.964 -13.985 1 77.83 185 ALA B CA 1
ATOM 5941 C C . ALA B 1 185 ? -4.334 -54.16 -13.428 1 77.83 185 ALA B C 1
ATOM 5943 O O . ALA B 1 185 ? -4.282 -55.22 -14.057 1 77.83 185 ALA B O 1
ATOM 5944 N N . SER B 1 186 ? -3.675 -53.985 -12.266 1 82.32 186 SER B N 1
ATOM 5945 C CA . SER B 1 186 ? -2.972 -55.089 -11.621 1 82.32 186 SER B CA 1
ATOM 5946 C C . SER B 1 186 ? -2.916 -54.9 -10.108 1 82.32 186 SER B C 1
ATOM 5948 O O . SER B 1 186 ? -2.23 -54.003 -9.614 1 82.32 186 SER B O 1
ATOM 5950 N N . TRP B 1 187 ? -3.635 -55.687 -9.426 1 82.06 187 TRP B N 1
ATOM 5951 C CA . TRP B 1 187 ? -3.683 -55.586 -7.971 1 82.06 187 TRP B CA 1
ATOM 5952 C C . TRP B 1 187 ? -2.346 -55.982 -7.354 1 82.06 187 TRP B C 1
ATOM 5954 O O . TRP B 1 187 ? -1.967 -55.472 -6.297 1 82.06 187 TRP B O 1
ATOM 5964 N N . LYS B 1 188 ? -1.629 -56.93 -8.017 1 80.96 188 LYS B N 1
ATOM 5965 C CA . LYS B 1 188 ? -0.355 -57.401 -7.48 1 80.96 188 LYS B CA 1
ATOM 5966 C C . LYS B 1 188 ? 0.702 -56.302 -7.53 1 80.96 188 LYS B C 1
ATOM 5968 O O . LYS B 1 188 ? 1.404 -56.064 -6.545 1 80.96 188 LYS B O 1
ATOM 5973 N N . LEU B 1 189 ? 0.668 -55.638 -8.694 1 81.8 189 LEU B N 1
ATOM 5974 C CA . LEU B 1 189 ? 1.632 -54.555 -8.847 1 81.8 189 LEU B CA 1
ATOM 5975 C C . LEU B 1 189 ? 1.274 -53.376 -7.948 1 81.8 189 LEU B C 1
ATOM 5977 O O . LEU B 1 189 ? 2.158 -52.739 -7.372 1 81.8 189 LEU B O 1
ATOM 5981 N N . SER B 1 190 ? -0.054 -53.082 -7.829 1 83.72 190 SER B N 1
ATOM 5982 C CA . SER B 1 190 ? -0.539 -51.962 -7.029 1 83.72 190 SER B CA 1
ATOM 5983 C C . SER B 1 190 ? -0.242 -52.171 -5.548 1 83.72 190 SER B C 1
ATOM 5985 O O . SER B 1 190 ? 0.11 -51.224 -4.841 1 83.72 190 SER B O 1
ATOM 5987 N N . ALA B 1 191 ? -0.338 -53.304 -5.044 1 81.59 191 ALA B N 1
ATOM 5988 C CA . ALA B 1 191 ? -0.093 -53.604 -3.635 1 81.59 191 ALA B CA 1
ATOM 5989 C C . ALA B 1 191 ? 1.373 -53.381 -3.275 1 81.59 191 ALA B C 1
ATOM 5991 O O . ALA B 1 191 ? 1.693 -53.034 -2.135 1 81.59 191 ALA B O 1
ATOM 5992 N N . ALA B 1 192 ? 2.267 -53.424 -4.245 1 76.82 192 ALA B N 1
ATOM 5993 C CA . ALA B 1 192 ? 3.697 -53.28 -3.987 1 76.82 192 ALA B CA 1
ATOM 5994 C C . ALA B 1 192 ? 4.127 -51.819 -4.079 1 76.82 192 ALA B C 1
ATOM 5996 O O . ALA B 1 192 ? 4.992 -51.371 -3.321 1 76.82 192 ALA B O 1
ATOM 5997 N N . VAL B 1 193 ? 3.5 -51.08 -4.914 1 74.94 193 VAL B N 1
ATOM 5998 C CA . VAL B 1 193 ? 4.049 -49.769 -5.246 1 74.94 193 VAL B CA 1
ATOM 5999 C C . VAL B 1 193 ? 3.238 -48.678 -4.552 1 74.94 193 VAL B C 1
ATOM 6001 O O . VAL B 1 193 ? 3.782 -47.64 -4.166 1 74.94 193 VAL B O 1
ATOM 6004 N N . TRP B 1 194 ? 2 -48.919 -4.311 1 77.19 194 TRP B N 1
ATOM 6005 C CA . TRP B 1 194 ? 1.084 -47.895 -3.819 1 77.19 194 TRP B CA 1
ATOM 6006 C C . TRP B 1 194 ? 1.494 -47.421 -2.429 1 77.19 194 TRP B C 1
ATOM 6008 O O . TRP B 1 194 ? 1.552 -46.217 -2.169 1 77.19 194 TRP B O 1
ATOM 6018 N N . PRO B 1 195 ? 1.865 -48.275 -1.47 1 76.08 195 PRO B N 1
ATOM 6019 C CA . PRO B 1 195 ? 2.262 -47.813 -0.138 1 76.08 195 PRO B CA 1
ATOM 6020 C C . PRO B 1 195 ? 3.518 -46.945 -0.164 1 76.08 195 PRO B C 1
ATOM 6022 O O . PRO B 1 195 ? 3.635 -45.999 0.619 1 76.08 195 PRO B O 1
ATOM 6025 N N . LEU B 1 196 ? 4.411 -47.179 -1.084 1 72.33 196 LEU B N 1
ATOM 6026 C CA . LEU B 1 196 ? 5.647 -46.41 -1.177 1 72.33 196 LEU B CA 1
ATOM 6027 C C . LEU B 1 196 ? 5.371 -44.995 -1.673 1 72.33 196 LEU B C 1
ATOM 6029 O O . LEU B 1 196 ? 5.956 -44.031 -1.173 1 72.33 196 LEU B O 1
ATOM 6033 N N . LEU B 1 197 ? 4.45 -44.929 -2.58 1 73.39 197 LEU B N 1
ATOM 6034 C CA . LEU B 1 197 ? 4.119 -43.624 -3.143 1 73.39 197 LEU B CA 1
ATOM 6035 C C . LEU B 1 197 ? 3.358 -42.773 -2.131 1 73.39 197 LEU B C 1
ATOM 6037 O O . LEU B 1 197 ? 3.682 -41.6 -1.933 1 73.39 197 LEU B O 1
ATOM 6041 N N . VAL B 1 198 ? 2.41 -43.365 -1.449 1 73.75 198 VAL B N 1
ATOM 6042 C CA . VAL B 1 198 ? 1.524 -42.641 -0.543 1 73.75 198 VAL B CA 1
ATOM 6043 C C . VAL B 1 198 ? 2.283 -42.255 0.724 1 73.75 198 VAL B C 1
ATOM 6045 O O . VAL B 1 198 ? 2.152 -41.131 1.216 1 73.75 198 VAL B O 1
ATOM 6048 N N . THR B 1 199 ? 3.12 -43.155 1.228 1 71.3 199 THR B N 1
ATOM 6049 C CA . THR B 1 199 ? 3.857 -42.865 2.452 1 71.3 199 THR B CA 1
ATOM 6050 C C . THR B 1 199 ? 4.918 -41.796 2.205 1 71.3 199 THR B C 1
ATOM 6052 O O . THR B 1 199 ? 5.117 -40.907 3.035 1 71.3 199 THR B O 1
ATOM 6055 N N . GLY B 1 200 ? 5.609 -41.912 1.073 1 67.24 200 GLY B N 1
ATOM 6056 C CA . GLY B 1 200 ? 6.584 -40.886 0.739 1 67.24 200 GLY B CA 1
ATOM 6057 C C . GLY B 1 200 ? 5.968 -39.511 0.565 1 67.24 200 GLY B C 1
ATOM 6058 O O . GLY B 1 200 ? 6.503 -38.518 1.063 1 67.24 200 GLY B O 1
ATOM 6059 N N . ALA B 1 201 ? 4.832 -39.48 -0.076 1 69.23 201 ALA B N 1
ATOM 6060 C CA . ALA B 1 201 ? 4.14 -38.218 -0.319 1 69.23 201 ALA B CA 1
ATOM 6061 C C . ALA B 1 201 ? 3.614 -37.62 0.983 1 69.23 201 ALA B C 1
ATOM 6063 O O . ALA B 1 201 ? 3.699 -36.409 1.196 1 69.23 201 ALA B O 1
ATOM 6064 N N . LEU B 1 202 ? 3.089 -38.442 1.862 1 69.22 202 LEU B N 1
ATOM 6065 C CA . LEU B 1 202 ? 2.512 -37.964 3.114 1 69.22 202 LEU B CA 1
ATOM 6066 C C . LEU B 1 202 ? 3.595 -37.424 4.041 1 69.22 202 LEU B C 1
ATOM 6068 O O . LEU B 1 202 ? 3.406 -36.392 4.689 1 69.22 202 LEU B O 1
ATOM 6072 N N . HIS B 1 203 ? 4.718 -38.184 4.081 1 66.22 203 HIS B N 1
ATOM 6073 C CA . HIS B 1 203 ? 5.808 -37.732 4.938 1 66.22 203 HIS B CA 1
ATOM 6074 C C . HIS B 1 203 ? 6.413 -36.431 4.422 1 66.22 203 HIS B C 1
ATOM 6076 O O . HIS B 1 203 ? 6.722 -35.531 5.206 1 66.22 203 HIS B O 1
ATOM 6082 N N . GLY B 1 204 ? 6.612 -36.343 3.118 1 63.03 204 GLY B N 1
ATOM 6083 C CA . GLY B 1 204 ? 7.111 -35.111 2.528 1 63.03 204 GLY B CA 1
ATOM 6084 C C . GLY B 1 204 ? 6.172 -33.935 2.718 1 63.03 204 GLY B C 1
ATOM 6085 O O . GLY B 1 204 ? 6.61 -32.831 3.047 1 63.03 204 GLY B O 1
ATOM 6086 N N . ALA B 1 205 ? 4.932 -34.252 2.613 1 64.48 205 ALA B N 1
ATOM 6087 C CA . ALA B 1 205 ? 3.906 -33.22 2.738 1 64.48 205 ALA B CA 1
ATOM 6088 C C . ALA B 1 205 ? 3.837 -32.685 4.165 1 64.48 205 ALA B C 1
ATOM 6090 O O . ALA B 1 205 ? 3.731 -31.474 4.377 1 64.48 205 ALA B O 1
ATOM 6091 N N . ARG B 1 206 ? 3.891 -33.541 5.114 1 66.25 206 ARG B N 1
ATOM 6092 C CA . ARG B 1 206 ? 3.747 -33.126 6.506 1 66.25 206 ARG B CA 1
ATOM 6093 C C . ARG B 1 206 ? 4.968 -32.341 6.972 1 66.25 206 ARG B C 1
ATOM 6095 O O . ARG B 1 206 ? 4.833 -31.308 7.632 1 66.25 206 ARG B O 1
ATOM 6102 N N . ALA B 1 207 ? 6.161 -32.885 6.739 1 63.81 207 ALA B N 1
ATOM 6103 C CA . ALA B 1 207 ? 7.387 -32.205 7.15 1 63.81 207 ALA B CA 1
ATOM 6104 C C . ALA B 1 207 ? 7.533 -30.861 6.443 1 63.81 207 ALA B C 1
ATOM 6106 O O . ALA B 1 207 ? 7.931 -29.869 7.059 1 63.81 207 ALA B O 1
ATOM 6107 N N . GLY B 1 208 ? 7.131 -30.876 5.225 1 64.07 208 GLY B N 1
ATOM 6108 C CA . GLY B 1 208 ? 7.216 -29.657 4.437 1 64.07 208 GLY B CA 1
ATOM 6109 C C . GLY B 1 208 ? 6.18 -28.619 4.828 1 64.07 208 GLY B C 1
ATOM 6110 O O . GLY B 1 208 ? 6.48 -27.425 4.881 1 64.07 208 GLY B O 1
ATOM 6111 N N . ALA B 1 209 ? 5.102 -29.12 5.288 1 65.27 209 ALA B N 1
ATOM 6112 C CA . ALA B 1 209 ? 3.99 -28.215 5.57 1 65.27 209 ALA B CA 1
ATOM 6113 C C . ALA B 1 209 ? 4.251 -27.406 6.837 1 65.27 209 ALA B C 1
ATOM 6115 O O . ALA B 1 209 ? 4.067 -26.186 6.851 1 65.27 209 ALA B O 1
ATOM 6116 N N . LYS B 1 210 ? 4.647 -28.102 7.98 1 67.78 210 LYS B N 1
ATOM 6117 C CA . LYS B 1 210 ? 4.821 -27.41 9.254 1 67.78 210 LYS B CA 1
ATOM 6118 C C . LYS B 1 210 ? 5.978 -26.418 9.187 1 67.78 210 LYS B C 1
ATOM 6120 O O . LYS B 1 210 ? 5.846 -25.271 9.62 1 67.78 210 LYS B O 1
ATOM 6125 N N . ARG B 1 211 ? 7.072 -26.854 8.656 1 70.63 211 ARG B N 1
ATOM 6126 C CA . ARG B 1 211 ? 8.252 -25.998 8.603 1 70.63 211 ARG B CA 1
ATOM 6127 C C . ARG B 1 211 ? 8.055 -24.855 7.613 1 70.63 211 ARG B C 1
ATOM 6129 O O . ARG B 1 211 ? 8.479 -23.726 7.868 1 70.63 211 ARG B O 1
ATOM 6136 N N . SER B 1 212 ? 7.346 -25.17 6.621 1 69.05 212 SER B N 1
ATOM 6137 C CA . SER B 1 212 ? 7.095 -24.16 5.598 1 69.05 212 SER B CA 1
ATOM 6138 C C . SER B 1 212 ? 6.124 -23.096 6.098 1 69.05 212 SER B C 1
ATOM 6140 O O . SER B 1 212 ? 6.303 -21.907 5.825 1 69.05 212 SER B O 1
ATOM 6142 N N . ALA B 1 213 ? 5.218 -23.577 6.9 1 68.13 213 ALA B N 1
ATOM 6143 C CA . ALA B 1 213 ? 4.231 -22.633 7.417 1 68.13 213 ALA B CA 1
ATOM 6144 C C . ALA B 1 213 ? 4.876 -21.637 8.377 1 68.13 213 ALA B C 1
ATOM 6146 O O . ALA B 1 213 ? 4.603 -20.436 8.311 1 68.13 213 ALA B O 1
ATOM 6147 N N . LYS B 1 214 ? 5.678 -22.112 9.282 1 73.62 214 LYS B N 1
ATOM 6148 C CA . LYS B 1 214 ? 6.355 -21.245 10.242 1 73.62 214 LYS B CA 1
ATOM 6149 C C . LYS B 1 214 ? 7.284 -20.262 9.535 1 73.62 214 LYS B C 1
ATOM 6151 O O . LYS B 1 214 ? 7.344 -19.085 9.899 1 73.62 214 LYS B O 1
ATOM 6156 N N . SER B 1 215 ? 7.977 -20.742 8.563 1 75.65 215 SER B N 1
ATOM 6157 C CA . SER B 1 215 ? 8.89 -19.884 7.815 1 75.65 215 SER B CA 1
ATOM 6158 C C . SER B 1 215 ? 8.13 -18.829 7.019 1 75.65 215 SER B C 1
ATOM 6160 O O . SER B 1 215 ? 8.568 -17.68 6.924 1 75.65 215 SER B O 1
ATOM 6162 N N . ALA B 1 216 ? 7.022 -19.236 6.532 1 71.26 216 ALA B N 1
ATOM 6163 C CA . ALA B 1 216 ? 6.201 -18.307 5.76 1 71.26 216 ALA B CA 1
ATOM 6164 C C . ALA B 1 216 ? 5.672 -17.18 6.641 1 71.26 216 ALA B C 1
ATOM 6166 O O . ALA B 1 216 ? 5.645 -16.019 6.226 1 71.26 216 ALA B O 1
ATOM 6167 N N . GLU B 1 217 ? 5.328 -17.563 7.841 1 73.27 217 GLU B N 1
ATOM 6168 C CA . GLU B 1 217 ? 4.827 -16.565 8.782 1 73.27 217 GLU B CA 1
ATOM 6169 C C . GLU B 1 217 ? 5.926 -15.584 9.182 1 73.27 217 GLU B C 1
ATOM 6171 O O . GLU B 1 217 ? 5.687 -14.378 9.269 1 73.27 217 GLU B O 1
ATOM 6176 N N . ALA B 1 218 ? 7.045 -16.136 9.436 1 80.82 218 ALA B N 1
ATOM 6177 C CA . ALA B 1 218 ? 8.175 -15.291 9.814 1 80.82 218 ALA B CA 1
ATOM 6178 C C . ALA B 1 218 ? 8.571 -14.362 8.67 1 80.82 218 ALA B C 1
ATOM 6180 O O . ALA B 1 218 ? 8.91 -13.198 8.897 1 80.82 218 ALA B O 1
ATOM 6181 N N . LEU B 1 219 ? 8.52 -14.888 7.516 1 80.98 219 LEU B N 1
ATOM 6182 C CA . LEU B 1 219 ? 8.857 -14.091 6.342 1 80.98 219 LEU B CA 1
ATOM 6183 C C . LEU B 1 219 ? 7.851 -12.963 6.143 1 80.98 219 LEU B C 1
ATOM 6185 O O . LEU B 1 219 ? 8.234 -11.825 5.86 1 80.98 219 LEU B O 1
ATOM 6189 N N . ALA B 1 220 ? 6.65 -13.209 6.314 1 73.89 220 ALA B N 1
ATOM 6190 C CA . ALA B 1 220 ? 5.594 -12.21 6.171 1 73.89 220 ALA B CA 1
ATOM 6191 C C . ALA B 1 220 ? 5.756 -11.091 7.196 1 73.89 220 ALA B C 1
ATOM 6193 O O . ALA B 1 220 ? 5.596 -9.913 6.869 1 73.89 220 ALA B O 1
ATOM 6194 N N . ALA B 1 221 ? 6.097 -11.468 8.361 1 78.69 221 ALA B N 1
ATOM 6195 C CA . ALA B 1 221 ? 6.267 -10.488 9.431 1 78.69 221 ALA B CA 1
ATOM 6196 C C . ALA B 1 221 ? 7.428 -9.545 9.132 1 78.69 221 ALA B C 1
ATOM 6198 O O . ALA B 1 221 ? 7.321 -8.333 9.337 1 78.69 221 ALA B O 1
ATOM 6199 N N . THR B 1 222 ? 8.51 -10.099 8.687 1 84.57 222 THR B N 1
ATOM 6200 C CA . THR B 1 222 ? 9.686 -9.287 8.395 1 84.57 222 THR B CA 1
ATOM 6201 C C . THR B 1 222 ? 9.429 -8.373 7.2 1 84.57 222 THR B C 1
ATOM 6203 O O . THR B 1 222 ? 9.903 -7.236 7.168 1 84.57 222 THR B O 1
ATOM 6206 N N . ARG B 1 223 ? 8.694 -8.852 6.284 1 82.1 223 ARG B N 1
ATOM 6207 C CA . ARG B 1 223 ? 8.353 -8.035 5.124 1 82.1 223 ARG B CA 1
ATOM 6208 C C . ARG B 1 223 ? 7.427 -6.888 5.516 1 82.1 223 ARG B C 1
ATOM 6210 O O . ARG B 1 223 ? 7.532 -5.786 4.973 1 82.1 223 ARG B O 1
ATOM 6217 N N . GLU B 1 224 ? 6.575 -7.161 6.422 1 75.8 224 GLU B N 1
ATOM 6218 C CA . GLU B 1 224 ? 5.667 -6.129 6.913 1 75.8 224 GLU B CA 1
ATOM 6219 C C . GLU B 1 224 ? 6.428 -5.025 7.641 1 75.8 224 GLU B C 1
ATOM 6221 O O . GLU B 1 224 ? 6.101 -3.844 7.505 1 75.8 224 GLU B O 1
ATOM 6226 N N . GLU B 1 225 ? 7.379 -5.482 8.365 1 83.29 225 GLU B N 1
ATOM 6227 C CA . GLU B 1 225 ? 8.21 -4.513 9.073 1 83.29 225 GLU B CA 1
ATOM 6228 C C . GLU B 1 225 ? 8.972 -3.622 8.097 1 83.29 225 GLU B C 1
ATOM 6230 O O . GLU B 1 225 ? 9.066 -2.409 8.298 1 83.29 225 GLU B O 1
ATOM 6235 N N . ALA B 1 226 ? 9.567 -4.222 7.114 1 86.95 226 ALA B N 1
ATOM 6236 C CA . ALA B 1 226 ? 10.294 -3.462 6.1 1 86.95 226 ALA B CA 1
ATOM 6237 C C . ALA B 1 226 ? 9.365 -2.503 5.362 1 86.95 226 ALA B C 1
ATOM 6239 O O . ALA B 1 226 ? 9.728 -1.354 5.101 1 86.95 226 ALA B O 1
ATOM 6240 N N . SER B 1 227 ? 8.215 -2.912 5.081 1 81.89 227 SER B N 1
ATOM 6241 C CA . SER B 1 227 ? 7.234 -2.086 4.385 1 81.89 227 SER B CA 1
ATOM 6242 C C . SER B 1 227 ? 6.794 -0.907 5.246 1 81.89 227 SER B C 1
ATOM 6244 O O . SER B 1 227 ? 6.624 0.206 4.744 1 81.89 227 SER B O 1
ATOM 6246 N N . ALA B 1 228 ? 6.586 -1.196 6.472 1 78.79 228 ALA B N 1
ATOM 6247 C CA . ALA B 1 228 ? 6.193 -0.138 7.398 1 78.79 228 ALA B CA 1
ATOM 6248 C C . ALA B 1 228 ? 7.274 0.935 7.496 1 78.79 228 ALA B C 1
ATOM 6250 O O . ALA B 1 228 ? 6.969 2.128 7.561 1 78.79 228 ALA B O 1
ATOM 6251 N N . PHE B 1 229 ? 8.501 0.508 7.539 1 86.98 229 PHE B N 1
ATOM 6252 C CA . PHE B 1 229 ? 9.639 1.418 7.587 1 86.98 229 PHE B CA 1
ATOM 6253 C C . PHE B 1 229 ? 9.673 2.308 6.35 1 86.98 229 PHE B C 1
ATOM 6255 O O . PHE B 1 229 ? 9.828 3.526 6.459 1 86.98 229 PHE B O 1
ATOM 6262 N N . ALA B 1 230 ? 9.55 1.68 5.249 1 86.86 230 ALA B N 1
ATOM 6263 C CA . ALA B 1 230 ? 9.586 2.424 3.993 1 86.86 230 ALA B CA 1
ATOM 6264 C C . ALA B 1 230 ? 8.417 3.4 3.899 1 86.86 230 ALA B C 1
ATOM 6266 O O . ALA B 1 230 ? 8.582 4.534 3.444 1 86.86 230 ALA B O 1
ATOM 6267 N N . GLU B 1 231 ? 7.277 2.999 4.275 1 81.17 231 GLU B N 1
ATOM 6268 C CA . GLU B 1 231 ? 6.082 3.836 4.215 1 81.17 231 GLU B CA 1
ATOM 6269 C C . GLU B 1 231 ? 6.232 5.076 5.092 1 81.17 231 GLU B C 1
ATOM 6271 O O . GLU B 1 231 ? 5.855 6.178 4.687 1 81.17 231 GLU B O 1
ATOM 6276 N N . GLU B 1 232 ? 6.75 4.904 6.208 1 81.83 232 GLU B N 1
ATOM 6277 C CA . GLU B 1 232 ? 6.944 6.019 7.13 1 81.83 232 GLU B CA 1
ATOM 6278 C C . GLU B 1 232 ? 7.924 7.041 6.562 1 81.83 232 GLU B C 1
ATOM 6280 O O . GLU B 1 232 ? 7.687 8.248 6.643 1 81.83 232 GLU B O 1
ATOM 6285 N N . ARG B 1 233 ? 8.983 6.533 6.077 1 87.96 233 ARG B N 1
ATOM 6286 C CA . ARG B 1 233 ? 10.005 7.436 5.558 1 87.96 233 ARG B CA 1
ATOM 6287 C C . ARG B 1 233 ? 9.515 8.156 4.306 1 87.96 233 ARG B C 1
ATOM 6289 O O . ARG B 1 233 ? 9.871 9.312 4.068 1 87.96 233 ARG B O 1
ATOM 6296 N N . LEU B 1 234 ? 8.719 7.502 3.541 1 82.8 234 LEU B N 1
ATOM 6297 C CA . LEU B 1 234 ? 8.219 8.119 2.317 1 82.8 234 LEU B CA 1
ATOM 6298 C C . LEU B 1 234 ? 7.117 9.127 2.629 1 82.8 234 LEU B C 1
ATOM 6300 O O . LEU B 1 234 ? 6.912 10.081 1.875 1 82.8 234 LEU B O 1
ATOM 6304 N N . GLN B 1 235 ? 6.409 8.871 3.672 1 76.26 235 GLN B N 1
ATOM 6305 C CA . GLN B 1 235 ? 5.403 9.832 4.11 1 76.26 235 GLN B CA 1
ATOM 6306 C C . GLN B 1 235 ? 6.051 11.132 4.578 1 76.26 235 GLN B C 1
ATOM 6308 O O . GLN B 1 235 ? 5.438 12.199 4.503 1 76.26 235 GLN B O 1
ATOM 6313 N N . HIS B 1 236 ? 7.276 10.937 5.069 1 81.99 236 HIS B N 1
ATOM 6314 C CA . HIS B 1 236 ? 7.999 12.101 5.566 1 81.99 236 HIS B CA 1
ATOM 6315 C C . HIS B 1 236 ? 9.28 12.336 4.772 1 81.99 236 HIS B C 1
ATOM 6317 O O . HIS B 1 236 ? 10.353 12.508 5.354 1 81.99 236 HIS B O 1
ATOM 6323 N N . LEU B 1 237 ? 9.128 12.333 3.509 1 82.76 237 LEU B N 1
ATOM 6324 C CA . LEU B 1 237 ? 10.255 12.427 2.587 1 82.76 237 LEU B CA 1
ATOM 6325 C C . LEU B 1 237 ? 10.982 13.757 2.752 1 82.76 237 LEU B C 1
ATOM 6327 O O . LEU B 1 237 ? 12.204 13.825 2.6 1 82.76 237 LEU B O 1
ATOM 6331 N N . ASP B 1 238 ? 10.226 14.765 2.995 1 81.04 238 ASP B N 1
ATOM 6332 C CA . ASP B 1 238 ? 10.827 16.086 3.152 1 81.04 238 ASP B CA 1
ATOM 6333 C C . ASP B 1 238 ? 11.854 16.092 4.281 1 81.04 238 ASP B C 1
ATOM 6335 O O . ASP B 1 238 ? 12.945 16.647 4.132 1 81.04 238 ASP B O 1
ATOM 6339 N N . LEU B 1 239 ? 11.5 15.443 5.357 1 85.19 239 LEU B N 1
ATOM 6340 C CA . LEU B 1 239 ? 12.399 15.393 6.505 1 85.19 239 LEU B CA 1
ATOM 6341 C C . LEU B 1 239 ? 13.68 14.641 6.161 1 85.19 239 LEU B C 1
ATOM 6343 O O . LEU B 1 239 ? 14.773 15.053 6.558 1 85.19 239 LEU B O 1
ATOM 6347 N N . VAL B 1 240 ? 13.533 13.608 5.44 1 87.76 240 VAL B N 1
ATOM 6348 C CA . VAL B 1 240 ? 14.681 12.798 5.048 1 87.76 240 VAL B CA 1
ATOM 6349 C C . VAL B 1 240 ? 15.598 13.608 4.135 1 87.76 240 VAL B C 1
ATOM 6351 O O . VAL B 1 240 ? 16.824 13.533 4.25 1 87.76 240 VAL B O 1
ATOM 6354 N N . ARG B 1 241 ? 15.032 14.389 3.367 1 84.31 241 ARG B N 1
ATOM 6355 C CA . ARG B 1 241 ? 15.795 15.201 2.425 1 84.31 241 ARG B CA 1
ATOM 6356 C C . ARG B 1 241 ? 16.457 16.38 3.13 1 84.31 241 ARG B C 1
ATOM 6358 O O . ARG B 1 241 ? 17.624 16.687 2.875 1 84.31 241 ARG B O 1
ATOM 6365 N N . TRP B 1 242 ? 15.649 17.02 3.932 1 85.14 242 TRP B N 1
ATOM 6366 C CA . TRP B 1 242 ? 16.144 18.22 4.599 1 85.14 242 TRP B CA 1
ATOM 6367 C C . TRP B 1 242 ? 17.337 17.894 5.491 1 85.14 242 TRP B C 1
ATOM 6369 O O . TRP B 1 242 ? 18.255 18.706 5.632 1 85.14 242 TRP B O 1
ATOM 6379 N N . PHE B 1 243 ? 17.38 16.657 6.013 1 87.8 243 PHE B N 1
ATOM 6380 C CA . PHE B 1 243 ? 18.451 16.313 6.942 1 87.8 243 PHE B CA 1
ATOM 6381 C C . PHE B 1 243 ? 19.45 15.365 6.289 1 87.8 243 PHE B C 1
ATOM 6383 O O . PHE B 1 243 ? 20.28 14.763 6.974 1 87.8 243 PHE B O 1
ATOM 6390 N N . CYS B 1 244 ? 19.805 14.849 5.424 1 82.6 244 CYS B N 1
ATOM 6391 C CA . CYS B 1 244 ? 20.762 14.1 4.617 1 82.6 244 CYS B CA 1
ATOM 6392 C C . CYS B 1 244 ? 21.012 12.719 5.211 1 82.6 244 CYS B C 1
ATOM 6394 O O . CYS B 1 244 ? 22.162 12.32 5.404 1 82.6 244 CYS B O 1
ATOM 6396 N N . ARG B 1 245 ? 19.438 12.363 5.118 1 87.84 245 ARG B N 1
ATOM 6397 C CA . ARG B 1 245 ? 19.537 11.047 5.741 1 87.84 245 ARG B CA 1
ATOM 6398 C C . ARG B 1 245 ? 19.146 9.946 4.761 1 87.84 245 ARG B C 1
ATOM 6400 O O . ARG B 1 245 ? 18.936 8.798 5.159 1 87.84 245 ARG B O 1
ATOM 6407 N N . ALA B 1 246 ? 19.099 10.256 3.483 1 86.83 246 ALA B N 1
ATOM 6408 C CA . ALA B 1 246 ? 18.623 9.302 2.485 1 86.83 246 ALA B CA 1
ATOM 6409 C C . ALA B 1 246 ? 19.485 8.043 2.475 1 86.83 246 ALA B C 1
ATOM 6411 O O . ALA B 1 246 ? 18.964 6.926 2.451 1 86.83 246 ALA B O 1
ATOM 6412 N N . GLU B 1 247 ? 20.801 8.168 2.558 1 85.6 247 GLU B N 1
ATOM 6413 C CA . GLU B 1 247 ? 21.702 7.021 2.495 1 85.6 247 GLU B CA 1
ATOM 6414 C C . GLU B 1 247 ? 21.578 6.153 3.744 1 85.6 247 GLU B C 1
ATOM 6416 O O . GLU B 1 247 ? 21.56 4.924 3.652 1 85.6 247 GLU B O 1
ATOM 6421 N N . GLU B 1 248 ? 21.475 6.794 4.855 1 88.89 248 GLU B N 1
ATOM 6422 C CA . GLU B 1 248 ? 21.364 6.043 6.101 1 88.89 248 GLU B CA 1
ATOM 6423 C C . GLU B 1 248 ? 20.043 5.282 6.171 1 88.89 248 GLU B C 1
ATOM 6425 O O . GLU B 1 248 ? 20.002 4.14 6.634 1 88.89 248 GLU B O 1
ATOM 6430 N N . GLU B 1 249 ? 19.033 6.037 5.788 1 90.99 249 GLU B N 1
ATOM 6431 C CA . GLU B 1 249 ? 17.726 5.387 5.805 1 90.99 249 GLU B CA 1
ATOM 6432 C C . GLU B 1 249 ? 17.669 4.236 4.805 1 90.99 249 GLU B C 1
ATOM 6434 O O . GLU B 1 249 ? 17.037 3.21 5.067 1 90.99 249 GLU B O 1
ATOM 6439 N N . ALA B 1 250 ? 18.341 4.39 3.704 1 91.96 250 ALA B N 1
ATOM 6440 C CA . ALA B 1 250 ? 18.411 3.315 2.718 1 91.96 250 ALA B CA 1
ATOM 6441 C C . ALA B 1 250 ? 19.187 2.12 3.264 1 91.96 250 ALA B C 1
ATOM 6443 O O . ALA B 1 250 ? 18.833 0.969 2.999 1 91.96 250 ALA B O 1
ATOM 6444 N N . GLN B 1 251 ? 20.245 2.37 3.988 1 91.93 251 GLN B N 1
ATOM 6445 C CA . GLN B 1 251 ? 21.034 1.299 4.587 1 91.93 251 GLN B CA 1
ATOM 6446 C C . GLN B 1 251 ? 20.23 0.547 5.643 1 91.93 251 GLN B C 1
ATOM 6448 O O . GLN B 1 251 ? 20.312 -0.68 5.736 1 91.93 251 GLN B O 1
ATOM 6453 N N . GLN B 1 252 ? 19.505 1.335 6.393 1 91.65 252 GLN B N 1
ATOM 6454 C CA . GLN B 1 252 ? 18.671 0.691 7.402 1 91.65 252 GLN B CA 1
ATOM 6455 C C . GLN B 1 252 ? 17.593 -0.174 6.754 1 91.65 252 GLN B C 1
ATOM 6457 O O . GLN B 1 252 ? 17.293 -1.267 7.238 1 91.65 252 GLN B O 1
ATOM 6462 N N . PHE B 1 253 ? 17.035 0.287 5.692 1 92.65 253 PHE B N 1
ATOM 6463 C CA . PHE B 1 253 ? 16.068 -0.494 4.93 1 92.65 253 PHE B CA 1
ATOM 6464 C C . PHE B 1 253 ? 16.719 -1.747 4.354 1 92.65 253 PHE B C 1
ATOM 6466 O O . PHE B 1 253 ? 16.106 -2.816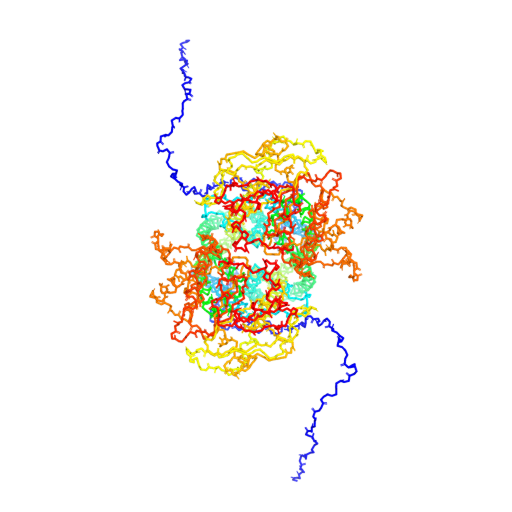 4.33 1 92.65 253 PHE B O 1
ATOM 6473 N N . GLY B 1 254 ? 17.912 -1.61 3.922 1 93.47 254 GLY B N 1
ATOM 6474 C CA . GLY B 1 254 ? 18.656 -2.75 3.409 1 93.47 254 GLY B CA 1
ATOM 6475 C C . GLY B 1 254 ? 18.866 -3.839 4.444 1 93.47 254 GLY B C 1
ATOM 6476 O O . GLY B 1 254 ? 18.759 -5.027 4.133 1 93.47 254 GLY B O 1
ATOM 6477 N N . LYS B 1 255 ? 19.093 -3.428 5.63 1 92.86 255 LYS B N 1
ATOM 6478 C CA . LYS B 1 255 ? 19.281 -4.4 6.704 1 92.86 255 LYS B CA 1
ATOM 6479 C C . LYS B 1 255 ? 17.993 -5.169 6.981 1 92.86 255 LYS B C 1
ATOM 6481 O O . LYS B 1 255 ? 18.027 -6.371 7.251 1 92.86 255 LYS B O 1
ATOM 6486 N N . LEU B 1 256 ? 16.931 -4.454 6.93 1 90.8 256 LEU B N 1
ATOM 6487 C CA . LEU B 1 256 ? 15.639 -5.104 7.124 1 90.8 256 LEU B CA 1
ATOM 6488 C C . LEU B 1 256 ? 15.343 -6.077 5.988 1 90.8 256 LEU B C 1
ATOM 6490 O O . LEU B 1 256 ? 14.818 -7.168 6.22 1 90.8 256 LEU B O 1
ATOM 6494 N N . CYS B 1 257 ? 15.709 -5.718 4.785 1 92.14 257 CYS B N 1
ATOM 6495 C CA . CYS B 1 257 ? 15.52 -6.587 3.63 1 92.14 257 CYS B CA 1
ATOM 6496 C C . CYS B 1 257 ? 16.428 -7.808 3.71 1 92.14 257 CYS B C 1
ATOM 6498 O O . CYS B 1 257 ? 16.032 -8.909 3.323 1 92.14 257 CYS B O 1
ATOM 6500 N N . ASP B 1 258 ? 17.652 -7.62 4.252 1 92.22 258 ASP B N 1
ATOM 6501 C CA . ASP B 1 258 ? 18.581 -8.735 4.403 1 92.22 258 ASP B CA 1
ATOM 6502 C C . ASP B 1 258 ? 18.04 -9.773 5.384 1 92.22 258 ASP B C 1
ATOM 6504 O O . ASP B 1 258 ? 18.263 -10.973 5.213 1 92.22 258 ASP B O 1
ATOM 6508 N N . ALA B 1 259 ? 17.396 -9.275 6.355 1 91.43 259 ALA B N 1
ATOM 6509 C CA . ALA B 1 259 ? 16.781 -10.196 7.308 1 91.43 259 ALA B CA 1
ATOM 6510 C C . ALA B 1 259 ? 15.723 -11.061 6.63 1 91.43 259 ALA B C 1
ATOM 6512 O O . ALA B 1 259 ? 15.595 -12.249 6.934 1 91.43 259 ALA B O 1
ATOM 6513 N N . SER B 1 260 ? 14.954 -10.477 5.762 1 88.79 260 SER B N 1
ATOM 6514 C CA . SER B 1 260 ? 13.96 -11.231 5.006 1 88.79 260 SER B CA 1
ATOM 6515 C C . SER B 1 260 ? 14.621 -12.271 4.106 1 88.79 260 SER B C 1
ATOM 6517 O O . SER B 1 260 ? 14.097 -13.373 3.934 1 88.79 260 SER B O 1
ATOM 6519 N N . VAL B 1 261 ? 15.81 -11.979 3.533 1 90.89 261 VAL B N 1
ATOM 6520 C CA . VAL B 1 261 ? 16.533 -12.895 2.656 1 90.89 261 VAL B CA 1
ATOM 6521 C C . VAL B 1 261 ? 17.012 -14.105 3.455 1 90.89 261 VAL B C 1
ATOM 6523 O O . VAL B 1 261 ? 16.955 -15.238 2.971 1 90.89 261 VAL B O 1
ATOM 6526 N N . ALA B 1 262 ? 17.445 -13.849 4.638 1 91.35 262 ALA B N 1
ATOM 6527 C CA . ALA B 1 262 ? 17.932 -14.94 5.478 1 91.35 262 ALA B CA 1
ATOM 6528 C C . ALA B 1 262 ? 16.813 -15.928 5.796 1 91.35 262 ALA B C 1
ATOM 6530 O O . ALA B 1 262 ? 17.009 -17.143 5.722 1 91.35 262 ALA B O 1
ATOM 6531 N N . ILE B 1 263 ? 15.676 -15.469 6.106 1 88.17 263 ILE B N 1
ATOM 6532 C CA . ILE B 1 263 ? 14.536 -16.323 6.422 1 88.17 263 ILE B CA 1
ATOM 6533 C C . ILE B 1 263 ? 14.055 -17.031 5.158 1 88.17 263 ILE B C 1
ATOM 6535 O O . ILE B 1 263 ? 13.739 -18.223 5.188 1 88.17 263 ILE B O 1
ATOM 6539 N N . ALA B 1 264 ? 13.983 -16.322 4.07 1 84.74 264 ALA B N 1
ATOM 6540 C CA . ALA B 1 264 ? 13.557 -16.895 2.796 1 84.74 264 ALA B CA 1
ATOM 6541 C C . ALA B 1 264 ? 14.5 -18.01 2.353 1 84.74 264 ALA B C 1
ATOM 6543 O O . ALA B 1 264 ? 14.059 -19.026 1.811 1 84.74 264 ALA B O 1
ATOM 6544 N N . SER B 1 265 ? 15.829 -17.807 2.572 1 87.51 265 SER B N 1
ATOM 6545 C CA . SER B 1 265 ? 16.812 -18.819 2.203 1 87.51 265 SER B CA 1
ATOM 6546 C C . SER B 1 265 ? 16.633 -20.09 3.028 1 87.51 265 SER B C 1
ATOM 6548 O O . SER B 1 265 ? 16.787 -21.198 2.511 1 87.51 265 SER B O 1
ATOM 6550 N N . ARG B 1 266 ? 16.277 -19.935 4.222 1 85.17 266 ARG B N 1
ATOM 6551 C CA . ARG B 1 266 ? 16.013 -21.089 5.075 1 85.17 266 ARG B CA 1
ATOM 6552 C C . ARG B 1 266 ? 14.76 -21.831 4.619 1 85.17 266 ARG B C 1
ATOM 6554 O O . ARG B 1 266 ? 14.738 -23.063 4.591 1 85.17 266 ARG B O 1
ATOM 6561 N N . SER B 1 267 ? 13.779 -21.089 4.309 1 81.01 267 SER B N 1
ATOM 6562 C CA . SER B 1 267 ? 12.551 -21.682 3.789 1 81.01 267 SER B CA 1
ATOM 6563 C C . SER B 1 267 ? 12.803 -22.408 2.472 1 81.01 267 SER B C 1
ATOM 6565 O O . SER B 1 267 ? 12.211 -23.458 2.213 1 81.01 267 SER B O 1
ATOM 6567 N N . ALA B 1 268 ? 13.68 -21.796 1.652 1 82.53 268 ALA B N 1
ATOM 6568 C CA . ALA B 1 268 ? 14.028 -22.415 0.376 1 82.53 268 ALA B CA 1
ATOM 6569 C C . ALA B 1 268 ? 14.733 -23.752 0.589 1 82.53 268 ALA B C 1
ATOM 6571 O O . ALA B 1 268 ? 14.512 -24.704 -0.163 1 82.53 268 ALA B O 1
ATOM 6572 N N . ARG B 1 269 ? 15.537 -23.872 1.604 1 84.81 269 ARG B N 1
ATOM 6573 C CA . ARG B 1 269 ? 16.227 -25.119 1.917 1 84.81 269 ARG B CA 1
ATOM 6574 C C . ARG B 1 269 ? 15.239 -26.199 2.345 1 84.81 269 ARG B C 1
ATOM 6576 O O . ARG B 1 269 ? 15.393 -27.367 1.983 1 84.81 269 ARG B O 1
ATOM 6583 N N . VAL B 1 270 ? 14.309 -25.803 3.096 1 78.28 270 VAL B N 1
ATOM 6584 C CA . VAL B 1 270 ? 13.293 -26.75 3.545 1 78.28 270 VAL B CA 1
ATOM 6585 C C . VAL B 1 270 ? 12.462 -27.22 2.353 1 78.28 270 VAL B C 1
ATOM 6587 O O . VAL B 1 270 ? 12.179 -28.412 2.217 1 78.28 270 VAL B O 1
ATOM 6590 N N . ARG B 1 271 ? 12.065 -26.333 1.467 1 75.1 271 ARG B N 1
ATOM 6591 C CA . ARG B 1 271 ? 11.306 -26.69 0.272 1 75.1 271 ARG B CA 1
ATOM 6592 C C . ARG B 1 271 ? 12.13 -27.578 -0.655 1 75.1 271 ARG B C 1
ATOM 6594 O O . ARG B 1 271 ? 11.614 -28.548 -1.213 1 75.1 271 ARG B O 1
ATOM 6601 N N . GLY B 1 272 ? 13.419 -27.16 -0.8 1 78.64 272 GLY B N 1
ATOM 6602 C CA . GLY B 1 272 ? 14.313 -27.975 -1.607 1 78.64 272 GLY B CA 1
ATOM 6603 C C . GLY B 1 272 ? 14.465 -29.391 -1.085 1 78.64 272 GLY B C 1
ATOM 6604 O O . GLY B 1 272 ? 14.423 -30.351 -1.858 1 78.64 272 GLY B O 1
ATOM 6605 N N . ALA B 1 273 ? 14.535 -29.531 0.205 1 79.48 273 ALA B N 1
ATOM 6606 C CA . ALA B 1 273 ? 14.663 -30.848 0.824 1 79.48 273 ALA B CA 1
ATOM 6607 C C . ALA B 1 273 ? 13.395 -31.673 0.626 1 79.48 273 ALA B C 1
ATOM 6609 O O . ALA B 1 273 ? 13.463 -32.883 0.4 1 79.48 273 ALA B O 1
ATOM 6610 N N . SER B 1 274 ? 12.319 -31.087 0.796 1 75.19 274 SER B N 1
ATOM 6611 C CA . SER B 1 274 ? 11.055 -31.783 0.579 1 75.19 274 SER B CA 1
ATOM 6612 C C . SER B 1 274 ? 10.926 -32.258 -0.864 1 75.19 274 SER B C 1
ATOM 6614 O O . SER B 1 274 ? 10.459 -33.371 -1.118 1 75.19 274 SER B O 1
ATOM 6616 N N . HIS B 1 275 ? 11.346 -31.439 -1.81 1 73.6 275 HIS B N 1
ATOM 6617 C CA . HIS B 1 275 ? 11.316 -31.821 -3.217 1 73.6 275 HIS B CA 1
ATOM 6618 C C . HIS B 1 275 ? 12.263 -32.984 -3.492 1 73.6 275 HIS B C 1
ATOM 6620 O O . HIS B 1 275 ? 11.96 -33.859 -4.307 1 73.6 275 HIS B O 1
ATOM 6626 N N . LEU B 1 276 ? 13.417 -32.982 -2.838 1 79.57 276 LEU B N 1
ATOM 6627 C CA . LEU B 1 276 ? 14.39 -34.059 -2.983 1 79.57 276 LEU B CA 1
ATOM 6628 C C . LEU B 1 276 ? 13.775 -35.401 -2.601 1 79.57 276 LEU B C 1
ATOM 6630 O O . LEU B 1 276 ? 13.891 -36.376 -3.347 1 79.57 276 LEU B O 1
ATOM 6634 N N . VAL B 1 277 ? 13.116 -35.41 -1.52 1 74.83 277 VAL B N 1
ATOM 6635 C CA . VAL B 1 277 ? 12.537 -36.648 -1.009 1 74.83 277 VAL B CA 1
ATOM 6636 C C . VAL B 1 277 ? 11.425 -37.122 -1.941 1 74.83 277 VAL B C 1
ATOM 6638 O O . VAL B 1 277 ? 11.354 -38.305 -2.283 1 74.83 277 VAL B O 1
ATOM 6641 N N . LEU B 1 278 ? 10.626 -36.213 -2.383 1 73.57 278 LEU B N 1
ATOM 6642 C CA . LEU B 1 278 ? 9.484 -36.571 -3.216 1 73.57 278 LEU B CA 1
ATOM 6643 C C . LEU B 1 278 ? 9.941 -37.026 -4.598 1 73.57 278 LEU B C 1
ATOM 6645 O O . LEU B 1 278 ? 9.432 -38.015 -5.131 1 73.57 278 LEU B O 1
ATOM 6649 N N . ASP B 1 279 ? 10.842 -36.267 -5.209 1 76.25 279 ASP B N 1
ATOM 6650 C CA . ASP B 1 279 ? 11.332 -36.605 -6.542 1 76.25 279 ASP B CA 1
ATOM 6651 C C . ASP B 1 279 ? 12.015 -37.971 -6.546 1 76.25 279 ASP B C 1
ATOM 6653 O O . ASP B 1 279 ? 11.8 -38.776 -7.454 1 76.25 279 ASP B O 1
ATOM 6657 N N . TRP B 1 280 ? 12.84 -38.222 -5.544 1 77.9 280 TRP B N 1
ATOM 6658 C CA . TRP B 1 280 ? 13.538 -39.499 -5.434 1 77.9 280 TRP B CA 1
ATOM 6659 C C . TRP B 1 280 ? 12.55 -40.642 -5.226 1 77.9 280 TRP B C 1
ATOM 6661 O O . TRP B 1 280 ? 12.693 -41.711 -5.825 1 77.9 280 TRP B O 1
ATOM 6671 N N . ALA B 1 281 ? 11.585 -40.385 -4.386 1 74.38 281 ALA B N 1
ATOM 6672 C CA . ALA B 1 281 ? 10.576 -41.408 -4.123 1 74.38 281 ALA B CA 1
ATOM 6673 C C . ALA B 1 281 ? 9.77 -41.719 -5.382 1 74.38 281 ALA B C 1
ATOM 6675 O O . ALA B 1 281 ? 9.504 -42.885 -5.683 1 74.38 281 ALA B O 1
ATOM 6676 N N . ALA B 1 282 ? 9.388 -40.686 -6.142 1 75.18 282 ALA B N 1
ATOM 6677 C CA . ALA B 1 282 ? 8.58 -40.862 -7.346 1 75.18 282 ALA B CA 1
ATOM 6678 C C . ALA B 1 282 ? 9.335 -41.666 -8.4 1 75.18 282 ALA B C 1
ATOM 6680 O O . ALA B 1 282 ? 8.783 -42.594 -8.996 1 75.18 282 ALA B O 1
ATOM 6681 N N . LYS B 1 283 ? 10.574 -41.433 -8.646 1 76.27 283 LYS B N 1
ATOM 6682 C CA . LYS B 1 283 ? 11.349 -42.119 -9.675 1 76.27 283 LYS B CA 1
ATOM 6683 C C . LYS B 1 283 ? 11.684 -43.547 -9.252 1 76.27 283 LYS B C 1
ATOM 6685 O O . LYS B 1 283 ? 11.748 -44.449 -10.088 1 76.27 283 LYS B O 1
ATOM 6690 N N . SER B 1 284 ? 11.887 -43.699 -7.893 1 74.12 284 SER B N 1
ATOM 6691 C CA . SER B 1 284 ? 12.125 -45.045 -7.38 1 74.12 284 SER B CA 1
ATOM 6692 C C . SER B 1 284 ? 10.906 -45.938 -7.585 1 74.12 284 SER B C 1
ATOM 6694 O O . SER B 1 284 ? 11.042 -47.116 -7.923 1 74.12 284 SER B O 1
ATOM 6696 N N . VAL B 1 285 ? 9.824 -45.346 -7.435 1 73.77 285 VAL B N 1
ATOM 6697 C CA . VAL B 1 285 ? 8.583 -46.089 -7.629 1 73.77 285 VAL B CA 1
ATOM 6698 C C . VAL B 1 285 ? 8.42 -46.448 -9.104 1 73.77 285 VAL B C 1
ATOM 6700 O O . VAL B 1 285 ? 8.017 -47.565 -9.436 1 73.77 285 VAL B O 1
ATOM 6703 N N . LEU B 1 286 ? 8.722 -45.534 -9.995 1 75.89 286 LEU B N 1
ATOM 6704 C CA . LEU B 1 286 ? 8.626 -45.785 -11.428 1 75.89 286 LEU B CA 1
ATOM 6705 C C . LEU B 1 286 ? 9.544 -46.931 -11.842 1 75.89 286 LEU B C 1
ATOM 6707 O O . LEU B 1 286 ? 9.159 -47.781 -12.648 1 75.89 286 LEU B O 1
ATOM 6711 N N . LEU B 1 287 ? 10.718 -46.95 -11.255 1 74.91 287 LEU B N 1
ATOM 6712 C CA . LEU B 1 287 ? 11.659 -48.028 -11.542 1 74.91 287 LEU B CA 1
ATOM 6713 C C . LEU B 1 287 ? 11.139 -49.358 -11.007 1 74.91 287 LEU B C 1
ATOM 6715 O O . LEU B 1 287 ? 11.282 -50.393 -11.662 1 74.91 287 LEU B O 1
ATOM 6719 N N . GLY B 1 288 ? 10.658 -49.263 -9.815 1 75.03 288 GLY B N 1
ATOM 6720 C CA . GLY B 1 288 ? 10.077 -50.464 -9.238 1 75.03 288 GLY B CA 1
ATOM 6721 C C . GLY B 1 288 ? 8.921 -51.017 -10.05 1 75.03 288 GLY B C 1
ATOM 6722 O O . GLY B 1 288 ? 8.812 -52.23 -10.238 1 75.03 288 GLY B O 1
ATOM 6723 N N . LEU B 1 289 ? 8.165 -50.114 -10.627 1 77.45 289 LEU B N 1
ATOM 6724 C CA . LEU B 1 289 ? 7.031 -50.499 -11.461 1 77.45 289 LEU B CA 1
ATOM 6725 C C . LEU B 1 289 ? 7.506 -51.143 -12.759 1 77.45 289 LEU B C 1
ATOM 6727 O O . LEU B 1 289 ? 6.923 -52.128 -13.218 1 77.45 289 LEU B O 1
ATOM 6731 N N . ALA B 1 290 ? 8.465 -50.568 -13.357 1 75.81 290 ALA B N 1
ATOM 6732 C CA . ALA B 1 290 ? 8.998 -51.099 -14.609 1 75.81 290 ALA B CA 1
ATOM 6733 C C . ALA B 1 290 ? 9.59 -52.491 -14.405 1 75.81 290 ALA B C 1
ATOM 6735 O O . ALA B 1 290 ? 9.382 -53.387 -15.227 1 75.81 290 ALA B O 1
ATOM 6736 N N . SER B 1 291 ? 10.328 -52.698 -13.277 1 75.79 291 SER B N 1
ATOM 6737 C CA . SER B 1 291 ? 10.976 -53.976 -13.001 1 75.79 291 SER B CA 1
ATOM 6738 C C . SER B 1 291 ? 9.949 -55.059 -12.685 1 75.79 291 SER B C 1
ATOM 6740 O O . SER B 1 291 ? 9.986 -56.145 -13.266 1 75.79 291 SER B O 1
ATOM 6742 N N . LEU B 1 292 ? 9.069 -54.722 -11.795 1 77.91 292 LEU B N 1
ATOM 6743 C CA . LEU B 1 292 ? 8.066 -55.707 -11.403 1 77.91 292 LEU B CA 1
ATOM 6744 C C . LEU B 1 292 ? 7.069 -55.945 -12.532 1 77.91 292 LEU B C 1
ATOM 6746 O O . LEU B 1 292 ? 6.622 -57.074 -12.743 1 77.91 292 LEU B O 1
ATOM 6750 N N . GLY B 1 293 ? 6.704 -54.866 -13.231 1 77.54 293 GLY B N 1
ATOM 6751 C CA . GLY B 1 293 ? 5.781 -54.987 -14.349 1 77.54 293 GLY B CA 1
ATOM 6752 C C . GLY B 1 293 ? 6.324 -55.839 -15.481 1 77.54 293 GLY B C 1
ATOM 6753 O O . GLY B 1 293 ? 5.595 -56.645 -16.063 1 77.54 293 GLY B O 1
ATOM 6754 N N . SER B 1 294 ? 7.586 -55.764 -15.794 1 75.93 294 SER B N 1
ATOM 6755 C CA . SER B 1 294 ? 8.211 -56.546 -16.857 1 75.93 294 SER B CA 1
ATOM 6756 C C . SER B 1 294 ? 8.229 -58.031 -16.513 1 75.93 294 SER B C 1
ATOM 6758 O O . SER B 1 294 ? 8.07 -58.88 -17.393 1 75.93 294 SER B O 1
ATOM 6760 N N . GLN B 1 295 ? 8.466 -58.349 -15.264 1 78.33 295 GLN B N 1
ATOM 6761 C CA . GLN B 1 295 ? 8.444 -59.743 -14.836 1 78.33 295 GLN B CA 1
ATOM 6762 C C . GLN B 1 295 ? 7.048 -60.342 -14.985 1 78.33 295 GLN B C 1
ATOM 6764 O O . GLN B 1 295 ? 6.903 -61.502 -15.378 1 78.33 295 GLN B O 1
ATOM 6769 N N . LEU B 1 296 ? 6.105 -59.545 -14.765 1 80.93 296 LEU B N 1
ATOM 6770 C CA . LEU B 1 296 ? 4.731 -60.026 -14.869 1 80.93 296 LEU B CA 1
ATOM 6771 C C . LEU B 1 296 ? 4.32 -60.185 -16.329 1 80.93 296 LEU B C 1
ATOM 6773 O O . LEU B 1 296 ? 3.535 -61.076 -16.663 1 80.93 296 LEU B O 1
ATOM 6777 N N . VAL B 1 297 ? 4.822 -59.389 -17.213 1 76.38 297 VAL B N 1
ATOM 6778 C CA . VAL B 1 297 ? 4.569 -59.517 -18.644 1 76.38 297 VAL B CA 1
ATOM 6779 C C . VAL B 1 297 ? 5.236 -60.783 -19.176 1 76.38 297 VAL B C 1
ATOM 6781 O O . VAL B 1 297 ? 4.652 -61.507 -19.986 1 76.38 297 VAL B O 1
ATOM 6784 N N . ALA B 1 298 ? 6.471 -61.063 -18.719 1 75.58 298 ALA B N 1
ATOM 6785 C CA . ALA B 1 298 ? 7.207 -62.25 -19.148 1 75.58 298 ALA B CA 1
ATOM 6786 C C . ALA B 1 298 ? 6.49 -63.526 -18.714 1 75.58 298 ALA B C 1
ATOM 6788 O O . ALA B 1 298 ? 6.533 -64.539 -19.417 1 75.58 298 ALA B O 1
ATOM 6789 N N . ARG B 1 299 ? 5.843 -63.378 -17.59 1 79.54 299 ARG B N 1
ATOM 6790 C CA . ARG B 1 299 ? 5.123 -64.539 -17.078 1 79.54 299 ARG B CA 1
ATOM 6791 C C . ARG B 1 299 ? 3.727 -64.63 -17.685 1 79.54 299 ARG B C 1
ATOM 6793 O O . ARG B 1 299 ? 2.984 -65.574 -17.407 1 79.54 299 ARG B O 1
ATOM 6800 N N . GLY B 1 300 ? 3.34 -63.588 -18.563 1 78.68 300 GLY B N 1
ATOM 6801 C CA . GLY B 1 300 ? 2.062 -63.613 -19.256 1 78.68 300 GLY B CA 1
ATOM 6802 C C . GLY B 1 300 ? 0.913 -63.097 -18.41 1 78.68 300 GLY B C 1
ATOM 6803 O O . GLY B 1 300 ? -0.254 -63.262 -18.77 1 78.68 300 GLY B O 1
ATOM 6804 N N . GLU B 1 301 ? 1.231 -62.546 -17.288 1 82.07 301 GLU B N 1
ATOM 6805 C CA . GLU B 1 301 ? 0.187 -62.078 -16.381 1 82.07 301 GLU B CA 1
ATOM 6806 C C . GLU B 1 301 ? -0.259 -60.663 -16.736 1 82.07 301 GLU B C 1
ATOM 6808 O O . GLU B 1 301 ? -1.349 -60.234 -16.35 1 82.07 301 GLU B O 1
ATOM 6813 N N . LEU B 1 302 ? 0.578 -59.986 -17.399 1 78.94 302 LEU B N 1
ATOM 6814 C CA . LEU B 1 302 ? 0.299 -58.616 -17.817 1 78.94 302 LEU B CA 1
ATOM 6815 C C . LEU B 1 302 ? 0.694 -58.402 -19.274 1 78.94 302 LEU B C 1
ATOM 6817 O O . LEU B 1 302 ? 1.683 -58.969 -19.744 1 78.94 302 LEU B O 1
ATOM 6821 N N . THR B 1 303 ? -0.166 -57.693 -19.974 1 74.69 303 THR B N 1
ATOM 6822 C CA . THR B 1 303 ? 0.184 -57.393 -21.358 1 74.69 303 THR B CA 1
ATOM 6823 C C . THR B 1 303 ? 0.998 -56.105 -21.443 1 74.69 303 THR B C 1
ATOM 6825 O O . THR B 1 303 ? 1.071 -55.346 -20.474 1 74.69 303 THR B O 1
ATOM 6828 N N . ALA B 1 304 ? 1.695 -55.895 -22.597 1 68.88 304 ALA B N 1
ATOM 6829 C CA . ALA B 1 304 ? 2.46 -54.671 -22.823 1 68.88 304 ALA B CA 1
ATOM 6830 C C . ALA B 1 304 ? 1.56 -53.441 -22.757 1 68.88 304 ALA B C 1
ATOM 6832 O O . ALA B 1 304 ? 1.963 -52.397 -22.239 1 68.88 304 ALA B O 1
ATOM 6833 N N . GLY B 1 305 ? 0.377 -53.554 -23.242 1 69.67 305 GLY B N 1
ATOM 6834 C CA . GLY B 1 305 ? -0.584 -52.465 -23.185 1 69.67 305 GLY B CA 1
ATOM 6835 C C . GLY B 1 305 ? -1.024 -52.13 -21.773 1 69.67 305 GLY B C 1
ATOM 6836 O O . GLY B 1 305 ? -1.149 -50.956 -21.418 1 69.67 305 GLY B O 1
ATOM 6837 N N . GLU B 1 306 ? -1.142 -53.182 -20.971 1 75.94 306 GLU B N 1
ATOM 6838 C CA . GLU B 1 306 ? -1.544 -52.976 -19.583 1 75.94 306 GLU B CA 1
ATOM 6839 C C . GLU B 1 306 ? -0.43 -52.312 -18.779 1 75.94 306 GLU B C 1
ATOM 6841 O O . GLU B 1 306 ? -0.695 -51.471 -17.918 1 75.94 306 GLU B O 1
ATOM 6846 N N . LEU B 1 307 ? 0.746 -52.695 -19.087 1 75.03 307 LEU B N 1
ATOM 6847 C CA . LEU B 1 307 ? 1.876 -52.096 -18.385 1 75.03 307 LEU B CA 1
ATOM 6848 C C . LEU B 1 307 ? 2.009 -50.617 -18.731 1 75.03 307 LEU B C 1
ATOM 6850 O O . LEU B 1 307 ? 2.255 -49.789 -17.851 1 75.03 307 LEU B O 1
ATOM 6854 N N . THR B 1 308 ? 1.851 -50.271 -20.005 1 69.65 308 THR B N 1
ATOM 6855 C CA . THR B 1 308 ? 1.927 -48.878 -20.431 1 69.65 308 THR B CA 1
ATOM 6856 C C . THR B 1 308 ? 0.812 -48.055 -19.793 1 69.65 308 THR B C 1
ATOM 6858 O O . THR B 1 308 ? 1.045 -46.936 -19.332 1 69.65 308 THR B O 1
ATOM 6861 N N . SER B 1 309 ? -0.316 -48.632 -19.779 1 73.88 309 SER B N 1
ATOM 6862 C CA . SER B 1 309 ? -1.437 -47.962 -19.128 1 73.88 309 SER B CA 1
ATOM 6863 C C . SER B 1 309 ? -1.177 -47.77 -17.638 1 73.88 309 SER B C 1
ATOM 6865 O O . SER B 1 309 ? -1.544 -46.742 -17.066 1 73.88 309 SER B O 1
ATOM 6867 N N . TYR B 1 310 ? -0.578 -48.743 -17.034 1 77.49 310 TYR B N 1
ATOM 6868 C CA . TYR B 1 310 ? -0.249 -48.663 -15.615 1 77.49 310 TYR B CA 1
ATOM 6869 C C . TYR B 1 310 ? 0.724 -47.522 -15.344 1 77.49 310 TYR B C 1
ATOM 6871 O O . TYR B 1 310 ? 0.565 -46.779 -14.372 1 77.49 310 TYR B O 1
ATOM 6879 N N . PHE B 1 311 ? 1.671 -47.318 -16.2 1 74.11 311 PHE B N 1
ATOM 6880 C CA . PHE B 1 311 ? 2.633 -46.232 -16.053 1 74.11 311 PHE B CA 1
ATOM 6881 C C . PHE B 1 311 ? 1.94 -44.878 -16.152 1 74.11 311 PHE B C 1
ATOM 6883 O O . PHE B 1 311 ? 2.26 -43.955 -15.4 1 74.11 311 PHE B O 1
ATOM 6890 N N . PHE B 1 312 ? 1.081 -44.752 -17.039 1 71.84 312 PHE B N 1
ATOM 6891 C CA . PHE B 1 312 ? 0.335 -43.512 -17.217 1 71.84 312 PHE B CA 1
ATOM 6892 C C . PHE B 1 312 ? -0.47 -43.18 -15.966 1 71.84 312 PHE B C 1
ATOM 6894 O O . PHE B 1 312 ? -0.445 -42.044 -15.488 1 71.84 312 PHE B O 1
ATOM 6901 N N . HIS B 1 313 ? -1.093 -44.121 -15.388 1 75.53 313 HIS B N 1
ATOM 6902 C CA . HIS B 1 313 ? -1.915 -43.899 -14.204 1 75.53 313 HIS B CA 1
ATOM 6903 C C . HIS B 1 313 ? -1.053 -43.593 -12.984 1 75.53 313 HIS B C 1
ATOM 6905 O O . HIS B 1 313 ? -1.432 -42.779 -12.139 1 75.53 313 HIS B O 1
ATOM 6911 N N . ALA B 1 314 ? 0.063 -44.28 -12.873 1 76.13 314 ALA B N 1
ATOM 6912 C CA . ALA B 1 314 ? 0.986 -44.025 -11.77 1 76.13 314 ALA B CA 1
ATOM 6913 C C . ALA B 1 314 ? 1.517 -42.596 -11.819 1 76.13 314 ALA B C 1
ATOM 6915 O O . ALA B 1 314 ? 1.725 -41.968 -10.778 1 76.13 314 ALA B O 1
ATOM 6916 N N . SER B 1 315 ? 1.755 -42.133 -13.05 1 73.58 315 SER B N 1
ATOM 6917 C CA . SER B 1 315 ? 2.224 -40.759 -13.202 1 73.58 315 SER B CA 1
ATOM 6918 C C . SER B 1 315 ? 1.177 -39.761 -12.718 1 73.58 315 SER B C 1
ATOM 6920 O O . SER B 1 315 ? 1.517 -38.738 -12.119 1 73.58 315 SER B O 1
ATOM 6922 N N . PHE B 1 316 ? -0.044 -40.018 -12.954 1 75.03 316 PHE B N 1
ATOM 6923 C CA . PHE B 1 316 ? -1.112 -39.136 -12.497 1 75.03 316 PHE B CA 1
ATOM 6924 C C . PHE B 1 316 ? -1.206 -39.143 -10.976 1 75.03 316 PHE B C 1
ATOM 6926 O O . PHE B 1 316 ? -1.469 -38.107 -10.361 1 75.03 316 PHE B O 1
ATOM 6933 N N . LEU B 1 317 ? -1.109 -40.324 -10.418 1 76.93 317 LEU B N 1
ATOM 6934 C CA . LEU B 1 317 ? -1.076 -40.406 -8.962 1 76.93 317 LEU B CA 1
ATOM 6935 C C . LEU B 1 317 ? 0.075 -39.581 -8.397 1 76.93 317 LEU B C 1
ATOM 6937 O O . LEU B 1 317 ? -0.097 -38.861 -7.411 1 76.93 317 LEU B O 1
ATOM 6941 N N . GLY B 1 318 ? 1.204 -39.737 -9.012 1 73.57 318 GLY B N 1
ATOM 6942 C CA . GLY B 1 318 ? 2.361 -38.971 -8.579 1 73.57 318 GLY B CA 1
ATOM 6943 C C . GLY B 1 318 ? 2.154 -37.471 -8.675 1 73.57 318 GLY B C 1
ATOM 6944 O O . GLY B 1 318 ? 2.546 -36.726 -7.775 1 73.57 318 GLY B O 1
ATOM 6945 N N . LEU B 1 319 ? 1.574 -37.03 -9.795 1 71.91 319 LEU B N 1
ATOM 6946 C CA . LEU B 1 319 ? 1.285 -35.614 -9.994 1 71.91 319 LEU B CA 1
ATOM 6947 C C . LEU B 1 319 ? 0.349 -35.093 -8.908 1 71.91 319 LEU B C 1
ATOM 6949 O O . LEU B 1 319 ? 0.54 -33.987 -8.397 1 71.91 319 LEU B O 1
ATOM 6953 N N . GLY B 1 320 ? -0.646 -35.888 -8.591 1 76.33 320 GLY B N 1
ATOM 6954 C CA . GLY B 1 320 ? -1.565 -35.517 -7.527 1 76.33 320 GLY B CA 1
ATOM 6955 C C . GLY B 1 320 ? -0.886 -35.362 -6.179 1 76.33 320 GLY B C 1
ATOM 6956 O O . GLY B 1 320 ? -1.137 -34.393 -5.46 1 76.33 320 GLY B O 1
ATOM 6957 N N . LEU B 1 321 ? -0.039 -36.291 -5.891 1 75.21 321 LEU B N 1
ATOM 6958 C CA . LEU B 1 321 ? 0.656 -36.264 -4.609 1 75.21 321 LEU B CA 1
ATOM 6959 C C . LEU B 1 321 ? 1.625 -35.089 -4.54 1 75.21 321 LEU B C 1
ATOM 6961 O O . LEU B 1 321 ? 1.711 -34.409 -3.514 1 75.21 321 LEU B O 1
ATOM 6965 N N . TYR B 1 322 ? 2.358 -34.859 -5.692 1 70.96 322 TYR B N 1
ATOM 6966 C CA . TYR B 1 322 ? 3.268 -33.724 -5.788 1 70.96 322 TYR B CA 1
ATOM 6967 C C . TYR B 1 322 ? 2.518 -32.408 -5.625 1 70.96 322 TYR B C 1
ATOM 6969 O O . TYR B 1 322 ? 2.978 -31.506 -4.92 1 70.96 322 TYR B O 1
ATOM 6977 N N . GLY B 1 323 ? 1.443 -32.314 -6.248 1 74.73 323 GLY B N 1
ATOM 6978 C CA . GLY B 1 323 ? 0.621 -31.117 -6.168 1 74.73 323 GLY B CA 1
ATOM 6979 C C . GLY B 1 323 ? 0.073 -30.86 -4.777 1 74.73 323 GLY B C 1
ATOM 6980 O O . GLY B 1 323 ? 0.054 -29.718 -4.313 1 74.73 323 GLY B O 1
ATOM 6981 N N . LEU B 1 324 ? -0.352 -31.9 -4.077 1 72.39 324 LEU B N 1
ATOM 6982 C CA . LEU B 1 324 ? -0.944 -31.775 -2.749 1 72.39 324 LEU B CA 1
ATOM 6983 C C . LEU B 1 324 ? 0.082 -31.269 -1.742 1 72.39 324 LEU B C 1
ATOM 6985 O O . LEU B 1 324 ? -0.241 -30.448 -0.88 1 72.39 324 LEU B O 1
ATOM 6989 N N . VAL B 1 325 ? 1.293 -31.725 -1.82 1 68.15 325 VAL B N 1
ATOM 6990 C CA . VAL B 1 325 ? 2.36 -31.301 -0.919 1 68.15 325 VAL B CA 1
ATOM 6991 C C . VAL B 1 325 ? 2.664 -29.82 -1.139 1 68.15 325 VAL B C 1
ATOM 6993 O O . VAL B 1 325 ? 2.914 -29.083 -0.183 1 68.15 325 VAL B O 1
ATOM 6996 N N . GLY 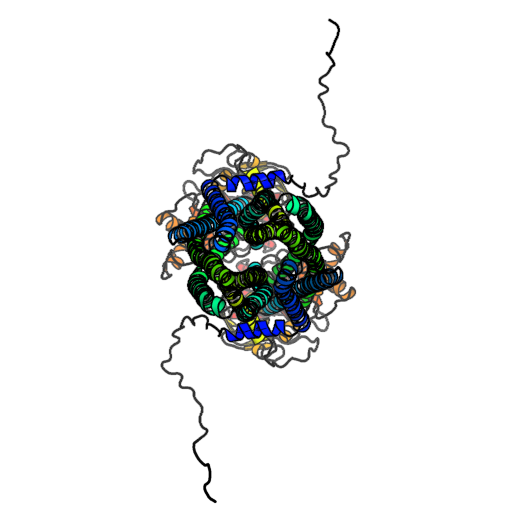B 1 326 ? 2.584 -29.428 -2.387 1 69.53 326 GLY B N 1
ATOM 6997 C CA . GLY B 1 326 ? 2.853 -28.036 -2.712 1 69.53 326 GLY B CA 1
ATOM 6998 C C . GLY B 1 326 ? 1.73 -27.1 -2.308 1 69.53 326 GLY B C 1
ATOM 6999 O O . GLY B 1 326 ? 1.95 -25.903 -2.116 1 69.53 326 GLY B O 1
ATOM 7000 N N . LEU B 1 327 ? 0.503 -27.61 -2.094 1 71.34 327 LEU B N 1
ATOM 7001 C CA . LEU B 1 327 ? -0.685 -26.808 -1.825 1 71.34 327 LEU B CA 1
ATOM 7002 C C . LEU B 1 327 ? -0.789 -26.47 -0.342 1 71.34 327 LEU B C 1
ATOM 7004 O O . LEU B 1 327 ? -1.407 -25.47 0.03 1 71.34 327 LEU B O 1
ATOM 7008 N N . MET B 1 328 ? -0.181 -27.219 0.495 1 69.17 328 MET B N 1
ATOM 7009 C CA . MET B 1 328 ? -0.414 -27.104 1.932 1 69.17 328 MET B CA 1
ATOM 7010 C C . MET B 1 328 ? 0.086 -25.763 2.458 1 69.17 328 MET B C 1
ATOM 7012 O O . MET B 1 328 ? -0.633 -25.065 3.174 1 69.17 328 MET B O 1
ATOM 7016 N N . PRO B 1 329 ? 1.305 -25.373 2.1 1 65.53 329 PRO B N 1
ATOM 7017 C CA . PRO B 1 329 ? 1.739 -24.065 2.598 1 65.53 329 PRO B CA 1
ATOM 7018 C C . PRO B 1 329 ? 0.863 -22.921 2.093 1 65.53 329 PRO B C 1
ATOM 7020 O O . PRO B 1 329 ? 0.634 -21.949 2.817 1 65.53 329 PRO B O 1
ATOM 7023 N N . GLU B 1 330 ? 0.297 -23.118 0.928 1 69.62 330 GLU B N 1
ATOM 7024 C CA . GLU B 1 330 ? -0.515 -22.068 0.321 1 69.62 330 GLU B CA 1
ATOM 7025 C C . GLU B 1 330 ? -1.854 -21.921 1.039 1 69.62 330 GLU B C 1
ATOM 7027 O O . GLU B 1 330 ? -2.374 -20.812 1.172 1 69.62 330 GLU B O 1
ATOM 7032 N N . VAL B 1 331 ? -2.378 -23.047 1.497 1 70.64 331 VAL B N 1
ATOM 7033 C CA . VAL B 1 331 ? -3.636 -23.033 2.237 1 70.64 331 VAL B CA 1
ATOM 7034 C C . VAL B 1 331 ? -3.45 -22.291 3.558 1 70.64 331 VAL B C 1
ATOM 7036 O O . VAL B 1 331 ? -4.312 -21.508 3.964 1 70.64 331 VAL B O 1
ATOM 7039 N N . ALA B 1 332 ? -2.337 -22.49 4.144 1 69.2 332 ALA B N 1
ATOM 7040 C CA . ALA B 1 332 ? -2.064 -21.826 5.415 1 69.2 332 ALA B CA 1
ATOM 7041 C C . ALA B 1 332 ? -1.976 -20.313 5.236 1 69.2 332 ALA B C 1
ATOM 7043 O O . ALA B 1 332 ? -2.5 -19.553 6.054 1 69.2 332 ALA B O 1
ATOM 7044 N N . VAL B 1 333 ? -1.363 -19.964 4.209 1 69.77 333 VAL B N 1
ATOM 7045 C CA . VAL B 1 333 ? -1.213 -18.54 3.925 1 69.77 333 VAL B CA 1
ATOM 7046 C C . VAL B 1 333 ? -2.582 -17.921 3.651 1 69.77 333 VAL B C 1
ATOM 7048 O O . VAL B 1 333 ? -2.884 -16.828 4.135 1 69.77 333 VAL B O 1
ATOM 7051 N N . GLY B 1 334 ? -3.411 -18.575 2.859 1 74.97 334 GLY B N 1
ATOM 7052 C CA . GLY B 1 334 ? -4.756 -18.105 2.568 1 74.97 334 GLY B CA 1
ATOM 7053 C C . GLY B 1 334 ? -5.626 -17.981 3.805 1 74.97 334 GLY B C 1
ATOM 7054 O O . GLY B 1 334 ? -6.373 -17.012 3.951 1 74.97 334 GLY B O 1
ATOM 7055 N N . ARG B 1 335 ? -5.471 -18.922 4.705 1 74.5 335 ARG B N 1
ATOM 7056 C CA . ARG B 1 335 ? -6.255 -18.906 5.936 1 74.5 335 ARG B CA 1
ATOM 7057 C C . ARG B 1 335 ? -5.829 -17.754 6.841 1 74.5 335 ARG B C 1
ATOM 7059 O O . ARG B 1 335 ? -6.667 -17.123 7.488 1 74.5 335 ARG B O 1
ATOM 7066 N N . ALA B 1 336 ? -4.597 -17.571 6.908 1 73.09 336 ALA B N 1
ATOM 7067 C CA . ALA B 1 336 ? -4.097 -16.463 7.718 1 73.09 336 ALA B CA 1
ATOM 7068 C C . ALA B 1 336 ? -4.606 -15.125 7.192 1 73.09 336 ALA B C 1
ATOM 7070 O O . ALA B 1 336 ? -4.981 -14.246 7.971 1 73.09 336 ALA B O 1
ATOM 7071 N N . ALA B 1 337 ? -4.567 -15.02 5.88 1 78.83 337 ALA B N 1
ATOM 7072 C CA . ALA B 1 337 ? -5.079 -13.798 5.264 1 78.83 337 ALA B CA 1
ATOM 7073 C C . ALA B 1 337 ? -6.562 -13.611 5.567 1 78.83 337 ALA B C 1
ATOM 7075 O O . ALA B 1 337 ? -7.008 -12.498 5.855 1 78.83 337 ALA B O 1
ATOM 7076 N N . ALA B 1 338 ? -7.318 -14.656 5.554 1 82.23 338 ALA B N 1
ATOM 7077 C CA . ALA B 1 338 ? -8.751 -14.616 5.836 1 82.23 338 ALA B CA 1
ATOM 7078 C C . ALA B 1 338 ? -9.015 -14.179 7.274 1 82.23 338 ALA B C 1
ATOM 7080 O O . ALA B 1 338 ? -9.962 -13.436 7.539 1 82.23 338 ALA B O 1
ATOM 7081 N N . ARG B 1 339 ? -8.203 -14.595 8.114 1 81.2 339 ARG B N 1
ATOM 7082 C CA . ARG B 1 339 ? -8.351 -14.226 9.519 1 81.2 339 ARG B CA 1
ATOM 7083 C C . ARG B 1 339 ? -8.152 -12.727 9.715 1 81.2 339 ARG B C 1
ATOM 7085 O O . ARG B 1 339 ? -8.884 -12.093 10.478 1 81.2 339 ARG B O 1
ATOM 7092 N N . ARG B 1 340 ? -7.229 -12.272 9.08 1 78.19 340 ARG B N 1
ATOM 7093 C CA . ARG B 1 340 ? -6.967 -10.841 9.185 1 78.19 340 ARG B CA 1
ATOM 7094 C C . ARG B 1 340 ? -8.125 -10.028 8.615 1 78.19 340 ARG B C 1
ATOM 7096 O O . ARG B 1 340 ? -8.536 -9.026 9.203 1 78.19 340 ARG B O 1
ATOM 7103 N N . LEU B 1 341 ? -8.611 -10.465 7.5 1 84.75 341 LEU B N 1
ATOM 7104 C CA . LEU B 1 341 ? -9.71 -9.751 6.86 1 84.75 341 LEU B CA 1
ATOM 7105 C C . LEU B 1 341 ? -10.98 -9.845 7.698 1 84.75 341 LEU B C 1
ATOM 7107 O O . LEU B 1 341 ? -11.72 -8.866 7.824 1 84.75 341 LEU B O 1
ATOM 7111 N N . GLU B 1 342 ? -11.178 -11 8.232 1 84.85 342 GLU B N 1
ATOM 7112 C CA . GLU B 1 342 ? -12.357 -11.2 9.069 1 84.85 342 GLU B CA 1
ATOM 7113 C C . GLU B 1 342 ? -12.32 -10.298 10.299 1 84.85 342 GLU B C 1
ATOM 7115 O O . GLU B 1 342 ? -13.356 -9.79 10.735 1 84.85 342 GLU B O 1
ATOM 7120 N N . SER B 1 343 ? -11.226 -10.118 10.817 1 80.32 343 SER B N 1
ATOM 7121 C CA . SER B 1 343 ? -11.088 -9.248 11.98 1 80.32 343 SER B CA 1
ATOM 7122 C C . SER B 1 343 ? -11.457 -7.808 11.641 1 80.32 343 SER B C 1
ATOM 7124 O O . SER B 1 343 ? -12.075 -7.113 12.45 1 80.32 343 SER B O 1
ATOM 7126 N N . VAL B 1 344 ? -11.143 -7.478 10.484 1 79.75 344 VAL B N 1
ATOM 7127 C CA . VAL B 1 344 ? -11.468 -6.125 10.043 1 79.75 344 VAL B CA 1
ATOM 7128 C C . VAL B 1 344 ? -12.977 -5.993 9.85 1 79.75 344 VAL B C 1
ATOM 7130 O O . VAL B 1 344 ? -13.575 -4.991 10.25 1 79.75 344 VAL B O 1
ATOM 7133 N N . VAL B 1 345 ? -13.593 -6.944 9.244 1 84.56 345 VAL B N 1
ATOM 7134 C CA . VAL B 1 345 ? -15.025 -6.927 8.962 1 84.56 345 VAL B CA 1
ATOM 7135 C C . VAL B 1 345 ? -15.811 -7.014 10.268 1 84.56 345 VAL B C 1
ATOM 7137 O O . VAL B 1 345 ? -16.83 -6.339 10.432 1 84.56 345 VAL B O 1
ATOM 7140 N N . ALA B 1 346 ? -15.301 -7.812 11.108 1 78.6 346 ALA B N 1
ATOM 7141 C CA . ALA B 1 346 ? -15.962 -7.957 12.402 1 78.6 346 ALA B CA 1
ATOM 7142 C C . ALA B 1 346 ? -15.905 -6.656 13.196 1 78.6 346 ALA B C 1
ATOM 7144 O O . ALA B 1 346 ? -16.872 -6.288 13.867 1 78.6 346 ALA B O 1
ATOM 7145 N N . ALA B 1 347 ? -14.862 -6.008 13.074 1 72.81 347 ALA B N 1
ATOM 7146 C CA . ALA B 1 347 ? -14.701 -4.733 13.769 1 72.81 347 ALA B CA 1
ATOM 7147 C C . ALA B 1 347 ? -15.655 -3.68 13.212 1 72.81 347 ALA B C 1
ATOM 7149 O O . ALA B 1 347 ? -16.189 -2.859 13.961 1 72.81 347 ALA B O 1
ATOM 7150 N N . GLY B 1 348 ? -15.913 -3.749 11.944 1 71.13 348 GLY B N 1
ATOM 7151 C CA . GLY B 1 348 ? -16.812 -2.8 11.308 1 71.13 348 GLY B CA 1
ATOM 7152 C C . GLY B 1 348 ? -18.274 -3.067 11.613 1 71.13 348 GLY B C 1
ATOM 7153 O O . GLY B 1 348 ? -19.073 -2.133 11.714 1 71.13 348 GLY B O 1
ATOM 7154 N N . ARG B 1 349 ? -18.808 -4.337 11.687 1 64.09 349 ARG B N 1
ATOM 7155 C CA . ARG B 1 349 ? -20.194 -4.742 11.905 1 64.09 349 ARG B CA 1
ATOM 7156 C C . ARG B 1 349 ? -20.626 -4.465 13.341 1 64.09 349 ARG B C 1
ATOM 7158 O O . ARG B 1 349 ? -21.792 -4.159 13.595 1 64.09 349 ARG B O 1
ATOM 7165 N N . ARG B 1 350 ? -19.948 -4.85 14.297 1 55.58 350 ARG B N 1
ATOM 7166 C CA . ARG B 1 350 ? -20.32 -4.688 15.699 1 55.58 350 ARG B CA 1
ATOM 7167 C C . ARG B 1 350 ? -20.935 -3.315 15.947 1 55.58 350 ARG B C 1
ATOM 7169 O O . ARG B 1 350 ? -21.866 -3.181 16.744 1 55.58 350 ARG B O 1
ATOM 7176 N N . LYS B 1 351 ? -20.755 -2.35 15.307 1 54.53 351 LYS B N 1
ATOM 7177 C CA . LYS B 1 351 ? -21.174 -1.028 15.763 1 54.53 351 LYS B CA 1
ATOM 7178 C C . LYS B 1 351 ? -22.444 -0.576 15.047 1 54.53 351 LYS B C 1
ATOM 7180 O O . LYS B 1 351 ? -23.169 0.287 15.545 1 54.53 351 LYS B O 1
ATOM 7185 N N . GLU B 1 352 ? -22.721 -1.108 13.813 1 53.32 352 GLU B N 1
ATOM 7186 C CA . GLU B 1 352 ? -23.971 -0.72 13.167 1 53.32 352 GLU B CA 1
ATOM 7187 C C . GLU B 1 352 ? -25.179 -1.191 13.972 1 53.32 352 GLU B C 1
ATOM 7189 O O . GLU B 1 352 ? -26.23 -0.548 13.957 1 53.32 352 GLU B O 1
ATOM 7194 N N . ALA B 1 353 ? -25.14 -2.408 14.69 1 46.36 353 ALA B N 1
ATOM 7195 C CA . ALA B 1 353 ? -26.344 -3.052 15.21 1 46.36 353 ALA B CA 1
ATOM 7196 C C . ALA B 1 353 ? -26.897 -2.293 16.412 1 46.36 353 ALA B C 1
ATOM 7198 O O . ALA B 1 353 ? -27.889 -2.709 17.014 1 46.36 353 ALA B O 1
ATOM 7199 N N . ALA B 1 354 ? -26.296 -1.337 16.964 1 44.94 354 ALA B N 1
ATOM 7200 C CA . ALA B 1 354 ? -27.013 -0.947 18.175 1 44.94 354 ALA B CA 1
ATOM 7201 C C . ALA B 1 354 ? -28.291 -0.185 17.836 1 44.94 354 ALA B C 1
ATOM 7203 O O . ALA B 1 354 ? -28.277 0.723 17.001 1 44.94 354 ALA B O 1
ATOM 7204 N N . ASP B 1 355 ? -29.403 -0.734 17.934 1 46.48 355 ASP B N 1
ATOM 7205 C CA . ASP B 1 355 ? -30.79 -0.282 17.897 1 46.48 355 ASP B CA 1
ATOM 7206 C C . ASP B 1 355 ? -30.933 1.104 18.521 1 46.48 355 ASP B C 1
ATOM 7208 O O . ASP B 1 355 ? -31.255 1.228 19.705 1 46.48 355 ASP B O 1
ATOM 7212 N N . SER B 1 356 ? -30.072 1.967 18.271 1 52.36 356 SER B N 1
ATOM 7213 C CA . SER B 1 356 ? -30.251 3.219 18.998 1 52.36 356 SER B CA 1
ATOM 7214 C C . SER B 1 356 ? -31.395 4.04 18.411 1 52.36 356 SER B C 1
ATOM 7216 O O . SER B 1 356 ? -31.712 3.915 17.227 1 52.36 356 SER B O 1
ATOM 7218 N N . PRO B 1 357 ? -32.301 4.646 19.243 1 51.55 357 PRO B N 1
ATOM 7219 C CA . PRO B 1 357 ? -33.42 5.502 18.843 1 51.55 357 PRO B CA 1
ATOM 7220 C C . PRO B 1 357 ? -33.022 6.543 17.799 1 51.55 357 PRO B C 1
ATOM 7222 O O . PRO B 1 357 ? -31.891 7.035 17.813 1 51.55 357 PRO B O 1
ATOM 7225 N N . SER B 1 358 ? -33.575 6.456 16.563 1 53.34 358 SER B N 1
ATOM 7226 C CA . SER B 1 358 ? -33.394 7.438 15.499 1 53.34 358 SER B CA 1
ATOM 7227 C C . SER B 1 358 ? -34.233 8.687 15.749 1 53.34 358 SER B C 1
ATOM 7229 O O . SER B 1 358 ? -35.382 8.591 16.185 1 53.34 358 SER B O 1
ATOM 7231 N N . LEU B 1 359 ? -33.752 9.737 16.176 1 49.41 359 LEU B N 1
ATOM 7232 C CA . LEU B 1 359 ? -34.546 10.96 16.209 1 49.41 359 LEU B CA 1
ATOM 7233 C C . LEU B 1 359 ? -35.182 11.233 14.85 1 49.41 359 LEU B C 1
ATOM 7235 O O . LEU B 1 359 ? -34.511 11.152 13.819 1 49.41 359 LEU B O 1
ATOM 7239 N N . SER B 1 360 ? -36.33 10.745 14.544 1 47.08 360 SER B N 1
ATOM 7240 C CA . SER B 1 360 ? -37.061 11.133 13.342 1 47.08 360 SER B CA 1
ATOM 7241 C C . SER B 1 360 ? -36.708 12.553 12.914 1 47.08 360 SER B C 1
ATOM 7243 O O . SER B 1 360 ? -36.623 13.456 13.749 1 47.08 360 SER B O 1
ATOM 7245 N N . LYS B 1 361 ? -35.934 13.131 11.959 1 51.26 361 LYS B N 1
ATOM 7246 C CA . LYS B 1 361 ? -35.238 14.279 11.385 1 51.26 361 LYS B CA 1
ATOM 7247 C C . LYS B 1 361 ? -36.123 15.522 11.401 1 51.26 361 LYS B C 1
ATOM 7249 O O . LYS B 1 361 ? -37.004 15.675 10.552 1 51.26 361 LYS B O 1
ATOM 7254 N N . PRO B 1 362 ? -36.718 16.219 12.376 1 51.21 362 PRO B N 1
ATOM 7255 C CA . PRO B 1 362 ? -37.17 17.528 11.898 1 51.21 362 PRO B CA 1
ATOM 7256 C C . PRO B 1 362 ? -36.012 18.457 11.541 1 51.21 362 PRO B C 1
ATOM 7258 O O . PRO B 1 362 ? -34.935 18.363 12.134 1 51.21 362 PRO B O 1
ATOM 7261 N N . PRO B 1 363 ? -35.936 19.038 10.28 1 58.47 363 PRO B N 1
ATOM 7262 C CA . PRO B 1 363 ? -35.067 20.109 9.786 1 58.47 363 PRO B CA 1
ATOM 7263 C C . PRO B 1 363 ? -34.985 21.292 10.748 1 58.47 363 PRO B C 1
ATOM 7265 O O . PRO B 1 363 ? -34.703 22.417 10.326 1 58.47 363 PRO B O 1
ATOM 7268 N N . ALA B 1 364 ? -35.273 21.18 12.036 1 70.78 364 ALA B N 1
ATOM 7269 C CA . ALA B 1 364 ? -35.267 22.32 12.949 1 70.78 364 ALA B CA 1
ATOM 7270 C C . ALA B 1 364 ? -33.995 22.341 13.791 1 70.78 364 ALA B C 1
ATOM 7272 O O . ALA B 1 364 ? -33.413 21.292 14.075 1 70.78 364 ALA B O 1
ATOM 7273 N N . PRO B 1 365 ? -33.544 23.581 14.049 1 83.25 365 PRO B N 1
ATOM 7274 C CA . PRO B 1 365 ? -32.383 23.683 14.937 1 83.25 365 PRO B CA 1
ATOM 7275 C C . PRO B 1 365 ? -32.595 22.968 16.269 1 83.25 365 PRO B C 1
ATOM 7277 O O . PRO B 1 365 ? -33.725 22.887 16.758 1 83.25 365 PRO B O 1
ATOM 7280 N N . LEU B 1 366 ? -31.6 22.31 16.709 1 88.74 366 LEU B N 1
ATOM 7281 C CA . LEU B 1 366 ? -31.654 21.557 17.958 1 88.74 366 LEU B CA 1
ATOM 7282 C C . LEU B 1 366 ? -30.769 22.2 19.02 1 88.74 366 LEU B C 1
ATOM 7284 O O . LEU B 1 366 ? -29.684 22.698 18.711 1 88.74 366 LEU B O 1
ATOM 7288 N N . PRO B 1 367 ? -31.307 22.255 20.255 1 91.83 367 PRO B N 1
ATOM 7289 C CA . PRO B 1 367 ? -30.432 22.736 21.326 1 91.83 367 PRO B CA 1
ATOM 7290 C C . PRO B 1 367 ? -29.289 21.772 21.632 1 91.83 367 PRO B C 1
ATOM 7292 O O . PRO B 1 367 ? -29.401 20.572 21.368 1 91.83 367 PRO B O 1
ATOM 7295 N N . LEU B 1 368 ? -28.22 22.283 22.085 1 93.69 368 LEU B N 1
ATOM 7296 C CA . LEU B 1 368 ? -27.013 21.532 22.412 1 93.69 368 LEU B CA 1
ATOM 7297 C C . LEU B 1 368 ? -26.564 21.818 23.841 1 93.69 368 LEU B C 1
ATOM 7299 O O . LEU B 1 368 ? -26.591 22.967 24.287 1 93.69 368 LEU B O 1
ATOM 7303 N N . SER B 1 369 ? -26.24 20.696 24.596 1 94.67 369 SER B N 1
ATOM 7304 C CA . SER B 1 369 ? -25.805 20.916 25.972 1 94.67 369 SER B CA 1
ATOM 7305 C C . SER B 1 369 ? -24.662 19.978 26.347 1 94.67 369 SER B C 1
ATOM 7307 O O . SER B 1 369 ? -24.69 18.792 26.012 1 94.67 369 SER B O 1
ATOM 7309 N N . PHE B 1 370 ? -23.593 20.514 26.879 1 95.77 370 PHE B N 1
ATOM 7310 C CA . PHE B 1 370 ? -22.523 19.801 27.568 1 95.77 370 PHE B CA 1
ATOM 7311 C C . PHE B 1 370 ? -22.668 19.936 29.079 1 95.77 370 PHE B C 1
ATOM 7313 O O . PHE B 1 370 ? -22.786 21.047 29.6 1 95.77 370 PHE B O 1
ATOM 7320 N N . GLU B 1 371 ? -22.734 18.83 29.772 1 95.73 371 GLU B N 1
ATOM 7321 C CA . GLU B 1 371 ? -22.855 18.86 31.227 1 95.73 371 GLU B CA 1
ATOM 7322 C C . GLU B 1 371 ? -21.683 18.145 31.893 1 95.73 371 GLU B C 1
ATOM 7324 O O . GLU B 1 371 ? -21.681 16.917 32.004 1 95.73 371 GLU B O 1
ATOM 7329 N N . ASP B 1 372 ? -20.751 18.912 32.423 1 95.5 372 ASP B N 1
ATOM 7330 C CA . ASP B 1 372 ? -19.604 18.431 33.187 1 95.5 372 ASP B CA 1
ATOM 7331 C C . ASP B 1 372 ? -18.865 17.329 32.432 1 95.5 372 ASP B C 1
ATOM 7333 O O . ASP B 1 372 ? -18.661 16.235 32.963 1 95.5 372 ASP B O 1
ATOM 7337 N N . VAL B 1 373 ? -18.569 17.674 31.291 1 95.03 373 VAL B N 1
ATOM 7338 C CA . VAL B 1 373 ? -17.972 16.688 30.396 1 95.03 373 VAL B CA 1
ATOM 7339 C C . VAL B 1 373 ? -16.47 16.594 30.658 1 95.03 373 VAL B C 1
ATOM 7341 O O . VAL B 1 373 ? -15.781 17.614 30.729 1 95.03 373 VAL B O 1
ATOM 7344 N N . HIS B 1 374 ? -15.979 15.348 30.815 1 93.65 374 HIS B N 1
ATOM 7345 C CA . HIS B 1 374 ? -14.559 15.041 30.947 1 93.65 374 HIS B CA 1
ATOM 7346 C C . HIS B 1 374 ? -14.08 14.15 29.807 1 93.65 374 HIS B C 1
ATOM 7348 O O . HIS B 1 374 ? -14.8 13.247 29.374 1 93.65 374 HIS B O 1
ATOM 7354 N N . PHE B 1 375 ? -12.994 14.525 29.261 1 89.34 375 PHE B N 1
ATOM 7355 C CA . PHE B 1 375 ? -12.441 13.76 28.15 1 89.34 375 PHE B CA 1
ATOM 7356 C C . PHE B 1 375 ? -10.922 13.686 28.247 1 89.34 375 PHE B C 1
ATOM 7358 O O . PHE B 1 375 ? -10.262 14.693 28.512 1 89.34 375 PHE B O 1
ATOM 7365 N N . ARG B 1 376 ? -10.41 12.489 28.069 1 80.28 376 ARG B N 1
ATOM 7366 C CA . ARG B 1 376 ? -8.975 12.232 28.118 1 80.28 376 ARG B CA 1
ATOM 7367 C C . ARG B 1 376 ? -8.494 11.563 26.835 1 80.28 376 ARG B C 1
A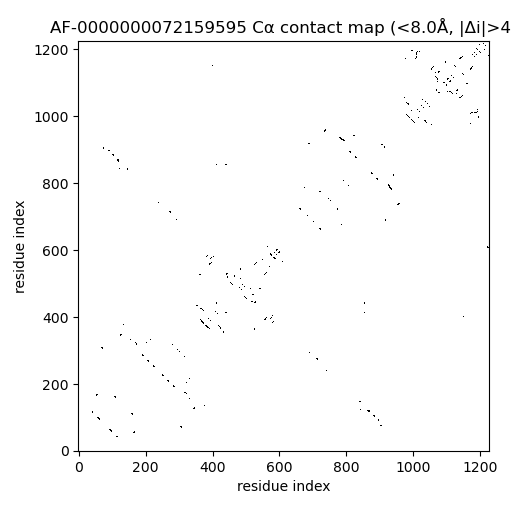TOM 7369 O O . ARG B 1 376 ? -9.168 10.683 26.297 1 80.28 376 ARG B O 1
ATOM 7376 N N . TYR B 1 377 ? -7.513 12.249 26.205 1 64.79 377 TYR B N 1
ATOM 7377 C CA . TYR B 1 377 ? -6.759 11.544 25.174 1 64.79 377 TYR B CA 1
ATOM 7378 C C . TYR B 1 377 ? -5.645 10.706 25.789 1 64.79 377 TYR B C 1
ATOM 7380 O O . TYR B 1 377 ? -4.662 11.248 26.3 1 64.79 377 TYR B O 1
ATOM 7388 N N . SER B 1 378 ? -5.586 9.009 25.417 1 57.11 378 SER B N 1
ATOM 7389 C CA . SER B 1 378 ? -4.63 8.128 26.079 1 57.11 378 SER B CA 1
ATOM 7390 C C . SER B 1 378 ? -4.472 8.49 27.552 1 57.11 378 SER B C 1
ATOM 7392 O O . SER B 1 378 ? -5.41 8.341 28.338 1 57.11 378 SER B O 1
ATOM 7394 N N . GLU B 1 379 ? -3.501 9.628 28.128 1 53.49 379 GLU B N 1
ATOM 7395 C CA . GLU B 1 379 ? -3.266 9.902 29.542 1 53.49 379 GLU B CA 1
ATOM 7396 C C . GLU B 1 379 ? -3.524 11.37 29.871 1 53.49 379 GLU B C 1
ATOM 7398 O O . GLU B 1 379 ? -3.588 11.747 31.043 1 53.49 379 GLU B O 1
ATOM 7403 N N . ALA B 1 380 ? -3.836 12.196 28.98 1 62.28 380 ALA B N 1
ATOM 7404 C CA . ALA B 1 380 ? -3.985 13.626 29.242 1 62.28 380 ALA B CA 1
ATOM 7405 C C . ALA B 1 380 ? -5.453 14.039 29.212 1 62.28 380 ALA B C 1
ATOM 7407 O O . ALA B 1 380 ? -6.181 13.701 28.276 1 62.28 380 ALA B O 1
ATOM 7408 N N . GLU B 1 381 ? -5.865 14.574 30.332 1 79.75 381 GLU B N 1
ATOM 7409 C CA . GLU B 1 381 ? -7.228 15.097 30.367 1 79.75 381 GLU B CA 1
ATOM 7410 C C . GLU B 1 381 ? -7.339 16.403 29.586 1 79.75 381 GLU B C 1
ATOM 7412 O O . GLU B 1 381 ? -6.707 17.4 29.941 1 79.75 381 GLU B O 1
ATOM 7417 N N . VAL B 1 382 ? -8.058 16.429 28.546 1 80.59 382 VAL B N 1
ATOM 7418 C CA . VAL B 1 382 ? -8.182 17.583 27.661 1 80.59 382 VAL B CA 1
ATOM 7419 C C . VAL B 1 382 ? -9.376 18.435 28.087 1 80.59 382 VAL B C 1
ATOM 7421 O O . VAL B 1 382 ? -9.302 19.666 28.082 1 80.59 382 VAL B O 1
ATOM 7424 N N . LEU B 1 383 ? -10.488 17.786 28.45 1 90.02 383 LEU B N 1
ATOM 7425 C CA . LEU B 1 383 ? -11.651 18.462 29.015 1 90.02 383 LEU B CA 1
ATOM 7426 C C . LEU B 1 383 ? -11.865 18.053 30.469 1 90.02 383 LEU B C 1
ATOM 7428 O O . LEU B 1 383 ? -11.92 16.861 30.781 1 90.02 383 LEU B O 1
ATOM 7432 N N . SER B 1 384 ? -11.875 19.01 31.373 1 91.97 384 SER B N 1
ATOM 7433 C CA . SER B 1 384 ? -11.935 18.787 32.814 1 91.97 384 SER B CA 1
ATOM 7434 C C . SER B 1 384 ? -13.172 19.439 33.423 1 91.97 384 SER B C 1
ATOM 7436 O O . SER B 1 384 ? -13.058 20.36 34.235 1 91.97 384 SER B O 1
ATOM 7438 N N . GLY B 1 385 ? -14.33 18.915 33.091 1 93.65 385 GLY B N 1
ATOM 7439 C CA . GLY B 1 385 ? -15.587 19.461 33.577 1 93.65 385 GLY B CA 1
ATOM 7440 C C . GLY B 1 385 ? -16.156 20.541 32.677 1 93.65 385 GLY B C 1
ATOM 7441 O O . GLY B 1 385 ? -16.482 21.636 33.142 1 93.65 385 GLY B O 1
ATOM 7442 N N . PHE B 1 386 ? -16.183 20.29 31.391 1 94.53 386 PHE B N 1
ATOM 7443 C CA . PHE B 1 386 ? -16.656 21.203 30.357 1 94.53 386 PHE B CA 1
ATOM 7444 C C . PHE B 1 386 ? -18.178 21.275 30.353 1 94.53 386 PHE B C 1
ATOM 7446 O O . PHE B 1 386 ? -18.852 20.259 30.172 1 94.53 386 PHE B O 1
ATOM 7453 N N . SER B 1 387 ? -18.832 22.353 30.613 1 96.29 387 SER B N 1
ATOM 7454 C CA . SER B 1 387 ? -20.278 22.555 30.609 1 96.29 387 SER B CA 1
ATOM 7455 C C . SER B 1 387 ? -20.669 23.728 29.716 1 96.29 387 SER B C 1
ATOM 7457 O O . SER B 1 387 ? -20.097 24.814 29.823 1 96.29 387 SER B O 1
ATOM 7459 N N . LEU B 1 388 ? -21.514 23.593 28.762 1 95.94 388 LEU B N 1
ATOM 7460 C CA . LEU B 1 388 ? -21.97 24.61 27.82 1 95.94 388 LEU B CA 1
ATOM 7461 C C . LEU B 1 388 ? -23.374 24.293 27.316 1 95.94 388 LEU B C 1
ATOM 7463 O O . LEU B 1 388 ? -23.662 23.154 26.942 1 95.94 388 LEU B O 1
ATOM 7467 N N . GLN B 1 389 ? -24.27 25.251 27.38 1 95.4 389 GLN B N 1
ATOM 7468 C CA . GLN B 1 389 ? -25.631 25.088 26.88 1 95.4 389 GLN B CA 1
ATOM 7469 C C . GLN B 1 389 ? -25.928 26.079 25.758 1 95.4 389 GLN B C 1
ATOM 7471 O O . GLN B 1 389 ? -25.663 27.275 25.894 1 95.4 389 GLN B O 1
ATOM 7476 N N . LEU B 1 390 ? -26.427 25.63 24.659 1 94.97 390 LEU B N 1
ATOM 7477 C CA . LEU B 1 390 ? -26.836 26.449 23.524 1 94.97 390 LEU B CA 1
ATOM 7478 C C . LEU B 1 390 ? -28.31 26.232 23.2 1 94.97 390 LEU B C 1
ATOM 7480 O O . LEU B 1 390 ? -28.764 25.091 23.087 1 94.97 390 LEU B O 1
ATOM 7484 N N . ALA B 1 391 ? -29.034 27.404 23.108 1 92.41 391 ALA B N 1
ATOM 7485 C CA . ALA B 1 391 ? -30.434 27.342 22.695 1 92.41 391 ALA B CA 1
ATOM 7486 C C . ALA B 1 391 ? -30.552 27.021 21.207 1 92.41 391 ALA B C 1
ATOM 7488 O O . ALA B 1 391 ? -29.574 27.127 20.463 1 92.41 391 ALA B O 1
ATOM 7489 N N . ALA B 1 392 ? -31.733 26.559 20.692 1 91.85 392 ALA B N 1
ATOM 7490 C CA . ALA B 1 392 ? -31.961 26.243 19.284 1 91.85 392 ALA B CA 1
ATOM 7491 C C . ALA B 1 392 ? -31.717 27.464 18.402 1 91.85 392 ALA B C 1
ATOM 7493 O O . ALA B 1 392 ? -32.285 28.533 18.639 1 91.85 392 ALA B O 1
ATOM 7494 N N . GLY B 1 393 ? -30.745 27.256 17.461 1 90.32 393 GLY B N 1
ATOM 7495 C CA . GLY B 1 393 ? -30.488 28.321 16.504 1 90.32 393 GLY B CA 1
ATOM 7496 C C . GLY B 1 393 ? -29.444 29.312 16.981 1 90.32 393 GLY B C 1
ATOM 7497 O O . GLY B 1 393 ? -29.096 30.25 16.261 1 90.32 393 GLY B O 1
ATOM 7498 N N . GLU B 1 394 ? -28.93 29.063 18.18 1 91.31 394 GLU B N 1
ATOM 7499 C CA . GLU B 1 394 ? -27.943 29.969 18.76 1 91.31 394 GLU B CA 1
ATOM 7500 C C . GLU B 1 394 ? -26.564 29.751 18.143 1 91.31 394 GLU B C 1
ATOM 7502 O O . GLU B 1 394 ? -26.183 28.617 17.846 1 91.31 394 GLU B O 1
ATOM 7507 N N . THR B 1 395 ? -25.872 30.847 17.905 1 92.49 395 THR B N 1
ATOM 7508 C CA . THR B 1 395 ? -24.497 30.793 17.422 1 92.49 395 THR B CA 1
ATOM 7509 C C . THR B 1 395 ? -23.515 31.1 18.549 1 92.49 395 THR B C 1
ATOM 7511 O O . THR B 1 395 ? -23.607 32.149 19.191 1 92.49 395 THR B O 1
ATOM 7514 N N . CYS B 1 396 ? -22.63 30.161 18.811 1 94.03 396 CYS B N 1
ATOM 7515 C CA . CYS B 1 396 ? -21.675 30.31 19.904 1 94.03 396 CYS B CA 1
ATOM 7516 C C . CYS B 1 396 ? -20.244 30.166 19.401 1 94.03 396 CYS B C 1
ATOM 7518 O O . CYS B 1 396 ? -19.935 29.238 18.651 1 94.03 396 CYS B O 1
ATOM 7520 N N . ALA B 1 397 ? -19.391 31.084 19.801 1 92.69 397 ALA B N 1
ATOM 7521 C CA . ALA B 1 397 ? -17.965 30.998 19.496 1 92.69 397 ALA B CA 1
ATOM 7522 C C . ALA B 1 397 ? -17.189 30.403 20.667 1 92.69 397 ALA B C 1
ATOM 7524 O O . ALA B 1 397 ? -17.35 30.836 21.811 1 92.69 397 ALA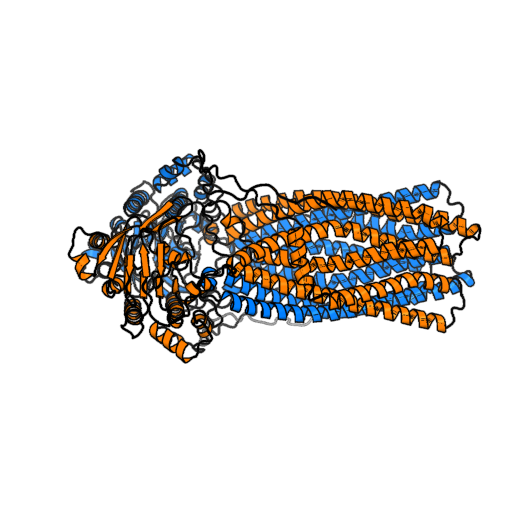 B O 1
ATOM 7525 N N . LEU B 1 398 ? -16.516 29.394 20.401 1 92.15 398 LEU B N 1
ATOM 7526 C CA . LEU B 1 398 ? -15.584 28.826 21.369 1 92.15 398 LEU B CA 1
ATOM 7527 C C . LEU B 1 398 ? -14.192 29.427 21.202 1 92.15 398 LEU B C 1
ATOM 7529 O O . LEU B 1 398 ? -13.55 29.239 20.166 1 92.15 398 LEU B O 1
ATOM 7533 N N . VAL B 1 399 ? -13.814 30.124 22.297 1 87.33 399 VAL B N 1
ATOM 7534 C CA . VAL B 1 399 ? -12.545 30.839 22.216 1 87.33 399 VAL B CA 1
ATOM 7535 C C . VAL B 1 399 ? -11.605 30.352 23.317 1 87.33 399 VAL B C 1
ATOM 7537 O O . VAL B 1 399 ? -12.044 30.059 24.432 1 87.33 399 VAL B O 1
ATO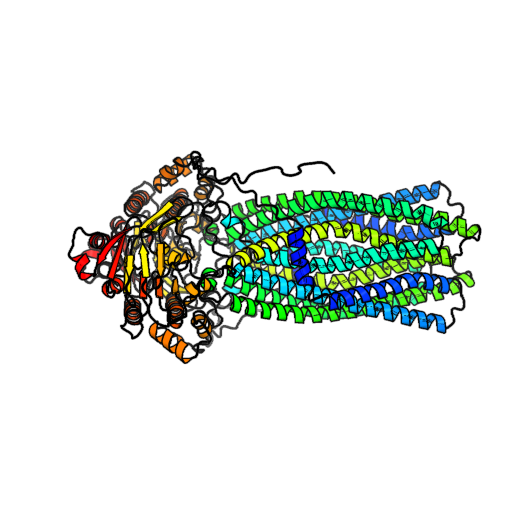M 7540 N N . GLY B 1 400 ? -10.464 30.188 23.001 1 79.78 400 GLY B N 1
ATOM 7541 C CA . GLY B 1 400 ? -9.446 29.755 23.944 1 79.78 400 GLY B CA 1
ATOM 7542 C C . GLY B 1 400 ? -8.084 29.563 23.304 1 79.78 400 GLY B C 1
ATOM 7543 O O . GLY B 1 400 ? -7.939 29.698 22.088 1 79.78 400 GLY B O 1
ATOM 7544 N N . LEU B 1 401 ? -7.235 29.282 24.168 1 69.08 401 LEU B N 1
ATOM 7545 C CA . LEU B 1 401 ? -5.879 29.044 23.687 1 69.08 401 LEU B CA 1
ATOM 7546 C C . LEU B 1 401 ? -5.79 27.714 22.947 1 69.08 401 LEU B C 1
ATOM 7548 O O . LEU B 1 401 ? -6.687 26.875 23.059 1 69.08 401 LEU B O 1
ATOM 7552 N N . SER B 1 402 ? -4.845 27.633 22.122 1 61.33 402 SER B N 1
ATOM 7553 C CA . SER B 1 402 ? -4.637 26.377 21.408 1 61.33 402 SER B CA 1
ATOM 7554 C C . SER B 1 402 ? -4.476 25.211 22.377 1 61.33 402 SER B C 1
ATOM 7556 O O . SER B 1 402 ? -3.801 25.336 23.401 1 61.33 402 SER B O 1
ATOM 7558 N N . GLY B 1 403 ? -5.102 24.155 22.14 1 65.19 403 GLY B N 1
ATOM 7559 C CA . GLY B 1 403 ? -4.969 22.961 22.96 1 65.19 403 GLY B CA 1
ATOM 7560 C C . GLY B 1 403 ? -5.912 22.946 24.149 1 65.19 403 GLY B C 1
ATOM 7561 O O . GLY B 1 403 ? -5.883 22.017 24.958 1 65.19 403 GLY B O 1
ATOM 7562 N N . CYS B 1 404 ? -6.676 23.984 24.231 1 73.7 404 CYS B N 1
ATOM 7563 C CA . CYS B 1 404 ? -7.523 24.068 25.415 1 73.7 404 CYS B CA 1
ATOM 7564 C C . CYS B 1 404 ? -8.71 23.118 25.305 1 73.7 404 CYS B C 1
ATOM 7566 O O . CYS B 1 404 ? -9.475 22.96 26.258 1 73.7 404 CYS B O 1
ATOM 7568 N N . GLY B 1 405 ? -8.853 22.478 24.074 1 78.1 405 GLY B N 1
ATOM 7569 C CA . GLY B 1 405 ? -9.883 21.455 23.982 1 78.1 405 GLY B CA 1
ATOM 7570 C C . GLY B 1 405 ? -11.004 21.823 23.028 1 78.1 405 GLY B C 1
ATOM 7571 O O . GLY B 1 405 ? -11.99 21.093 22.91 1 78.1 405 GLY B O 1
ATOM 7572 N N . LYS B 1 406 ? -10.946 22.929 22.314 1 82.82 406 LYS B N 1
ATOM 7573 C CA . LYS B 1 406 ? -12.01 23.386 21.426 1 82.82 406 LYS B CA 1
ATOM 7574 C C . LYS B 1 406 ? -12.367 22.316 20.399 1 82.82 406 LYS B C 1
ATOM 7576 O O . LYS B 1 406 ? -13.534 21.944 20.261 1 82.82 406 LYS B O 1
ATOM 7581 N N . THR B 1 407 ? -11.322 21.798 19.729 1 78.92 407 THR B N 1
ATOM 7582 C CA . THR B 1 407 ? -11.527 20.798 18.687 1 78.92 407 THR B CA 1
ATOM 7583 C C . THR B 1 407 ? -12.039 19.49 19.285 1 78.92 407 THR B C 1
ATOM 7585 O O . THR B 1 407 ? -12.87 18.809 18.681 1 78.92 407 THR B O 1
ATOM 7588 N N . SER B 1 408 ? -11.529 19.153 20.449 1 83.4 408 SER B N 1
ATOM 7589 C CA . SER B 1 408 ? -11.976 17.937 21.121 1 83.4 408 SER B CA 1
ATOM 7590 C C . SER B 1 408 ? -13.466 17.998 21.443 1 83.4 408 SER B C 1
ATOM 7592 O O . SER B 1 408 ? -14.175 16.998 21.318 1 83.4 408 SER B O 1
ATOM 7594 N N . ALA B 1 409 ? -13.874 19.182 21.841 1 89.06 409 ALA B N 1
ATOM 7595 C CA . ALA B 1 409 ? -15.292 19.355 22.146 1 89.06 409 ALA B CA 1
ATOM 7596 C C . ALA B 1 409 ? -16.151 19.134 20.904 1 89.06 409 ALA B C 1
ATOM 7598 O O . ALA B 1 409 ? -17.217 18.519 20.981 1 89.06 409 ALA B O 1
ATOM 7599 N N . LEU B 1 410 ? -15.699 19.624 19.752 1 88.87 410 LEU B N 1
ATOM 7600 C CA . LEU B 1 410 ? -16.428 19.448 18.501 1 88.87 410 LEU B CA 1
ATOM 7601 C C . LEU B 1 410 ? -16.446 17.981 18.085 1 88.87 410 LEU B C 1
ATOM 7603 O O . LEU B 1 410 ? -17.474 17.471 17.634 1 88.87 410 LEU B O 1
ATOM 7607 N N . ARG B 1 411 ? -15.382 17.327 18.263 1 85.41 411 ARG B N 1
ATOM 7608 C CA . ARG B 1 411 ? -15.251 15.94 17.83 1 85.41 411 ARG B CA 1
ATOM 7609 C C . ARG B 1 411 ? -16.09 15.012 18.702 1 85.41 411 ARG B C 1
ATOM 7611 O O . ARG B 1 411 ? -16.525 13.951 18.25 1 85.41 411 ARG B O 1
ATOM 7618 N N . LEU B 1 412 ? -16.263 15.404 19.963 1 87.99 412 LEU B N 1
ATOM 7619 C CA . LEU B 1 412 ? -17.132 14.629 20.842 1 87.99 412 LEU B CA 1
ATOM 7620 C C . LEU B 1 412 ? -18.57 14.644 20.335 1 87.99 412 LEU B C 1
ATOM 7622 O O . LEU B 1 412 ? -19.291 13.653 20.472 1 87.99 412 LEU B O 1
ATOM 7626 N N . LEU B 1 413 ? -18.909 15.785 19.752 1 89.73 413 LEU B N 1
ATOM 7627 C CA . LEU B 1 413 ? -20.26 15.903 19.216 1 89.73 413 LEU B CA 1
ATOM 7628 C C . LEU B 1 413 ? -20.455 14.974 18.022 1 89.73 413 LEU B C 1
ATOM 7630 O O . LEU B 1 413 ? -21.565 14.497 17.776 1 89.73 413 LEU B O 1
ATOM 7634 N N . LEU B 1 414 ? -19.39 14.745 17.351 1 86.61 414 LEU B N 1
ATOM 7635 C CA . LEU B 1 414 ? -19.433 13.878 16.179 1 86.61 414 LEU B CA 1
ATOM 7636 C C . LEU B 1 414 ? -19.271 12.415 16.579 1 86.61 414 LEU B C 1
ATOM 7638 O O . LEU B 1 414 ? -19.258 11.53 15.72 1 86.61 414 LEU B O 1
ATOM 7642 N N . ARG B 1 415 ? -19.017 12.197 17.873 1 83.28 415 ARG B N 1
ATOM 7643 C CA . ARG B 1 415 ? -18.843 10.872 18.458 1 83.28 415 ARG B CA 1
ATOM 7644 C C . ARG B 1 415 ? -17.606 10.182 17.893 1 83.28 415 ARG B C 1
ATOM 7646 O O . ARG B 1 415 ? -17.61 8.969 17.675 1 83.28 415 ARG B O 1
ATOM 7653 N N . ASP B 1 416 ? -16.719 11 17.535 1 78.63 416 ASP B N 1
ATOM 7654 C CA . ASP B 1 416 ? -15.422 10.434 17.178 1 78.63 416 ASP B CA 1
ATOM 7655 C C . ASP B 1 416 ? -14.744 9.805 18.393 1 78.63 416 ASP B C 1
ATOM 7657 O O . ASP B 1 416 ? -13.916 8.903 18.25 1 78.63 416 ASP B O 1
ATOM 7661 N N . PHE B 1 417 ? -15.116 10.462 19.591 1 78.48 417 PHE B N 1
ATOM 7662 C CA . PHE B 1 417 ? -14.605 10.008 20.88 1 78.48 417 PHE B CA 1
ATOM 7663 C C . PHE B 1 417 ? -15.738 9.855 21.887 1 78.48 417 PHE B C 1
ATOM 7665 O O . PHE B 1 417 ? -16.818 10.422 21.707 1 78.48 417 PHE B O 1
ATOM 7672 N N . GLU B 1 418 ? -15.422 9.073 22.844 1 80.46 418 GLU B N 1
ATOM 7673 C CA . GLU B 1 418 ? -16.37 8.937 23.946 1 80.46 418 GLU B CA 1
ATOM 7674 C C . GLU B 1 418 ? -15.928 9.754 25.157 1 80.46 418 GLU B C 1
ATOM 7676 O O . GLU B 1 418 ? -14.735 9.835 25.457 1 80.46 418 GLU B O 1
ATOM 7681 N N . THR B 1 419 ? -16.886 10.333 25.738 1 87.13 419 THR B N 1
ATOM 7682 C CA . THR B 1 419 ? -16.604 11.12 26.933 1 87.13 419 THR B CA 1
ATOM 7683 C C . THR B 1 419 ? -16.22 10.214 28.099 1 87.13 419 THR B C 1
ATOM 7685 O O . THR B 1 419 ? -16.693 9.079 28.193 1 87.13 419 THR B O 1
ATOM 7688 N N . SER B 1 420 ? -15.309 10.593 28.886 1 85.82 420 SER B N 1
ATOM 7689 C CA . SER B 1 420 ? -14.944 9.865 30.097 1 85.82 420 SER B CA 1
ATOM 7690 C C . SER B 1 420 ? -16.027 9.989 31.164 1 85.82 420 SER B C 1
ATOM 7692 O O . SER B 1 420 ? -16.344 9.015 31.851 1 85.82 420 SER B O 1
ATOM 7694 N N . SER B 1 421 ? -16.538 11.073 31.371 1 90.44 421 SER B N 1
ATOM 7695 C CA . SER B 1 421 ? -17.648 11.356 32.274 1 90.44 421 SER B CA 1
ATOM 7696 C C . SER B 1 421 ? -18.43 12.585 31.822 1 90.44 421 SER B C 1
ATOM 7698 O O . SER B 1 421 ? -17.961 13.348 30.974 1 90.44 421 SER B O 1
ATOM 7700 N N . GLY B 1 422 ? -19.628 12.64 32.274 1 92.52 422 GLY B N 1
ATOM 7701 C CA . GLY B 1 422 ? -20.504 13.729 31.872 1 92.52 422 GLY B CA 1
ATOM 7702 C C . GLY B 1 422 ? -21.49 13.333 30.789 1 92.52 422 GLY B C 1
ATOM 7703 O O . GLY B 1 422 ? -21.598 12.155 30.441 1 92.52 422 GLY B O 1
ATOM 7704 N N . LYS B 1 423 ? -22.283 14.309 30.394 1 93.3 423 LYS B N 1
ATOM 7705 C CA . LYS B 1 423 ? -23.31 13.998 29.404 1 93.3 423 LYS B CA 1
ATOM 7706 C C . LYS B 1 423 ? -23.386 15.081 28.331 1 93.3 423 LYS B C 1
ATOM 7708 O O . LYS B 1 423 ? -23.217 16.266 28.626 1 93.3 423 LYS B O 1
ATOM 7713 N N . ILE B 1 424 ? -23.548 14.687 27.157 1 93.66 424 ILE B N 1
ATOM 7714 C CA . ILE B 1 424 ? -23.809 15.568 26.024 1 93.66 424 ILE B CA 1
ATOM 7715 C C . ILE B 1 424 ? -25.205 15.295 25.468 1 93.66 424 ILE B C 1
ATOM 7717 O O . ILE B 1 424 ? -25.587 14.138 25.274 1 93.66 424 ILE B O 1
ATOM 7721 N N . THR B 1 425 ? -25.968 16.357 25.337 1 92.43 425 THR B N 1
ATOM 7722 C CA . THR B 1 425 ? -27.326 16.168 24.84 1 92.43 425 THR B CA 1
ATOM 7723 C C . THR B 1 425 ? -27.556 16.986 23.572 1 92.43 425 THR B C 1
ATOM 7725 O O . THR B 1 425 ? -27.064 18.11 23.454 1 92.43 425 THR B O 1
ATOM 7728 N N . LEU B 1 426 ? -28.22 16.389 22.655 1 89.25 426 LEU B N 1
ATOM 7729 C CA . LEU B 1 426 ? -28.693 17.015 21.425 1 89.25 426 LEU B CA 1
ATOM 7730 C C . LEU B 1 426 ? -30.217 17.008 21.364 1 89.25 426 LEU B C 1
ATOM 7732 O O . LEU B 1 426 ? -30.837 15.942 21.34 1 89.25 426 LEU B O 1
ATOM 7736 N N . GLY B 1 427 ? -30.794 18.106 21.322 1 84.92 427 GLY B N 1
ATOM 7737 C CA . GLY B 1 427 ? -32.247 18.177 21.322 1 84.92 427 GLY B CA 1
ATOM 7738 C C . GLY B 1 427 ? -32.876 17.51 22.53 1 84.92 427 GLY B C 1
ATOM 7739 O O . GLY B 1 427 ? -33.907 16.844 22.412 1 84.92 427 GLY B O 1
ATOM 7740 N N . GLY B 1 428 ? -32.132 17.536 23.546 1 83.09 428 GLY B N 1
ATOM 7741 C CA . GLY B 1 428 ? -32.659 16.961 24.773 1 83.09 428 GLY B CA 1
ATOM 7742 C C . GLY B 1 428 ? -32.357 15.481 24.916 1 83.09 428 GLY B C 1
ATOM 7743 O O . GLY B 1 428 ? -32.647 14.88 25.953 1 83.09 428 GLY B O 1
ATOM 7744 N N . GLN B 1 429 ? -31.825 14.938 23.93 1 87.11 429 GLN B N 1
ATOM 7745 C CA . GLN B 1 429 ? -31.509 13.515 23.986 1 87.11 429 GLN B CA 1
ATOM 7746 C C . GLN B 1 429 ? -30.015 13.291 24.199 1 87.11 429 GLN B C 1
ATOM 7748 O O . GLN B 1 429 ? -29.188 14.025 23.654 1 87.11 429 GLN B O 1
ATOM 7753 N N . LEU B 1 430 ? -29.736 12.232 24.887 1 88.68 430 LEU B N 1
ATOM 7754 C CA . LEU B 1 430 ? -28.344 11.897 25.165 1 88.68 430 LEU B CA 1
ATOM 7755 C C . LEU B 1 430 ? -27.633 11.434 23.898 1 88.68 430 LEU B C 1
ATOM 7757 O O . LEU B 1 430 ? -28.12 10.544 23.197 1 88.68 430 LEU B O 1
ATOM 7761 N N . LEU B 1 431 ? -26.489 12.042 23.626 1 87.85 431 LEU B N 1
ATOM 7762 C CA . LEU B 1 431 ? -25.713 11.77 22.421 1 87.85 431 LEU B CA 1
ATOM 7763 C C . LEU B 1 431 ? -25.321 10.298 22.347 1 87.85 431 LEU B C 1
ATOM 7765 O O . LEU B 1 431 ? -25.334 9.702 21.268 1 87.85 431 LEU B O 1
ATOM 7769 N N . GLN B 1 432 ? -25.04 9.735 23.496 1 80.22 432 GLN B N 1
ATOM 7770 C CA . GLN B 1 432 ? -24.553 8.361 23.549 1 80.22 432 GLN B CA 1
ATOM 7771 C C . GLN B 1 432 ? -25.668 7.369 23.228 1 80.22 432 GLN B C 1
ATOM 7773 O O . GLN B 1 432 ? -25.4 6.226 22.853 1 80.22 432 GLN B O 1
ATOM 7778 N N . MET B 1 433 ? -26.903 7.861 23.347 1 79.29 433 MET B N 1
ATOM 7779 C CA . MET B 1 433 ? -28.044 6.975 23.137 1 79.29 433 MET B CA 1
ATOM 7780 C C . MET B 1 433 ? -28.545 7.065 21.699 1 79.29 433 MET B C 1
ATOM 7782 O O . MET B 1 433 ? -29.359 6.246 21.269 1 79.29 433 MET B O 1
ATOM 7786 N N . LEU B 1 434 ? -28.046 8.022 21.013 1 79.33 434 LEU B N 1
ATOM 7787 C CA . LEU B 1 434 ? -28.491 8.194 19.635 1 79.33 434 LEU B CA 1
ATOM 7788 C C . LEU B 1 434 ? -27.674 7.323 18.686 1 79.33 434 LEU B C 1
ATOM 7790 O O . LEU B 1 434 ? -26.501 7.044 18.948 1 79.33 434 LEU B O 1
ATOM 7794 N N . ASP B 1 435 ? -28.377 6.926 17.68 1 78.12 435 ASP B N 1
ATOM 7795 C CA . ASP B 1 435 ? -27.689 6.177 16.633 1 78.12 435 ASP B CA 1
ATOM 7796 C C . ASP B 1 435 ? -26.627 7.037 15.95 1 78.12 435 ASP B C 1
ATOM 7798 O O . ASP B 1 435 ? -26.861 8.213 15.667 1 78.12 435 ASP B O 1
ATOM 7802 N N . LEU B 1 436 ? -25.471 6.489 15.729 1 78.14 436 LEU B N 1
ATOM 7803 C CA . LEU B 1 436 ? -24.33 7.225 15.196 1 78.14 436 LEU B CA 1
ATOM 7804 C C . LEU B 1 436 ? -24.658 7.823 13.832 1 78.14 436 LEU B C 1
ATOM 7806 O O . LEU B 1 436 ? -24.288 8.964 13.544 1 78.14 436 LEU B O 1
ATOM 7810 N N . ALA B 1 437 ? -25.304 7.05 13.031 1 75.09 437 ALA B N 1
ATOM 7811 C CA . ALA B 1 437 ? -25.646 7.544 11.7 1 75.09 437 ALA B CA 1
ATOM 7812 C C . ALA B 1 437 ? -26.623 8.714 11.783 1 75.09 437 ALA B C 1
ATOM 7814 O O . ALA B 1 437 ? -26.53 9.665 11.003 1 75.09 437 ALA B O 1
ATOM 7815 N N . HIS B 1 438 ? -27.435 8.623 12.761 1 78.56 438 HIS B N 1
ATOM 7816 C CA . HIS B 1 438 ? -28.42 9.684 12.94 1 78.56 438 HIS B CA 1
ATOM 7817 C C . HIS B 1 438 ? -27.762 10.967 13.439 1 78.56 438 HIS B C 1
ATOM 7819 O O . HIS B 1 438 ? -28.101 12.061 12.982 1 78.56 438 HIS B O 1
ATOM 7825 N N . VAL B 1 439 ? -26.872 10.78 14.353 1 82.01 439 VAL B N 1
ATOM 7826 C CA . VAL B 1 439 ? -26.163 11.937 14.89 1 82.01 439 VAL B CA 1
ATOM 7827 C C . VAL B 1 439 ? -25.424 12.658 13.764 1 82.01 439 VAL B C 1
ATOM 7829 O O . VAL B 1 439 ? -25.453 13.888 13.683 1 82.01 439 VAL B O 1
ATOM 7832 N N . ARG B 1 440 ? -24.922 11.875 12.934 1 80.72 440 ARG B N 1
ATOM 7833 C CA . ARG B 1 440 ? -24.075 12.454 11.897 1 80.72 440 ARG B CA 1
ATOM 7834 C C . ARG B 1 440 ? -24.916 13.075 10.786 1 80.72 440 ARG B C 1
ATOM 7836 O O . ARG B 1 440 ? -24.431 13.919 10.031 1 80.72 440 ARG B O 1
ATOM 7843 N N . THR B 1 441 ? -26.172 12.731 10.766 1 82.66 441 THR B N 1
ATOM 7844 C CA . THR B 1 441 ? -27.077 13.385 9.828 1 82.66 441 THR B CA 1
ATOM 7845 C C . THR B 1 441 ? -27.556 14.724 10.382 1 82.66 441 THR B C 1
ATOM 7847 O O . THR B 1 441 ? -27.942 15.614 9.622 1 82.66 441 THR B O 1
ATOM 7850 N N . LEU B 1 442 ? -27.438 14.771 11.685 1 86.38 442 LEU B N 1
ATOM 7851 C CA . LEU B 1 442 ? -27.95 15.967 12.344 1 86.38 442 LEU B CA 1
ATOM 7852 C C . LEU B 1 442 ? -26.867 17.036 12.447 1 86.38 442 LEU B C 1
ATOM 7854 O O . LEU B 1 442 ? -27.163 18.201 12.721 1 86.38 442 LEU B O 1
ATOM 7858 N N . ILE B 1 443 ? -25.652 16.558 12.177 1 89.25 443 ILE B N 1
ATOM 7859 C CA . ILE B 1 443 ? -24.539 17.477 12.393 1 89.25 443 ILE B CA 1
ATOM 7860 C C . ILE B 1 443 ? -23.737 17.628 11.103 1 89.25 443 ILE B C 1
ATOM 7862 O O . ILE B 1 443 ? -23.454 16.641 10.421 1 89.25 443 ILE B O 1
ATOM 7866 N N . SER B 1 444 ? -23.521 18.831 10.682 1 89.59 444 SER B N 1
ATOM 7867 C CA . SER B 1 444 ? -22.574 19.135 9.614 1 89.59 444 SER B CA 1
ATOM 7868 C C . SER B 1 444 ? -21.301 19.766 10.166 1 89.59 444 SER B C 1
ATOM 7870 O O . SER B 1 444 ? -21.345 20.503 11.154 1 89.59 444 SER B O 1
ATOM 7872 N N . VAL B 1 445 ? -20.21 19.338 9.588 1 86.79 445 VAL B N 1
ATOM 7873 C CA . VAL B 1 445 ? -18.95 19.792 10.167 1 86.79 445 VAL B CA 1
ATOM 7874 C C . VAL B 1 445 ? -18.039 20.328 9.065 1 86.79 445 VAL B C 1
ATOM 7876 O O . VAL B 1 445 ? -18.042 19.815 7.944 1 86.79 445 VAL B O 1
ATOM 7879 N N . PHE B 1 446 ? -17.489 21.394 9.39 1 81.8 446 PHE B N 1
ATOM 7880 C CA . PHE B 1 446 ? -16.376 21.897 8.593 1 81.8 446 PHE B CA 1
ATOM 7881 C C . PHE B 1 446 ? -15.056 21.719 9.333 1 81.8 446 PHE B C 1
ATOM 7883 O O . PHE B 1 446 ? -14.842 22.324 10.386 1 81.8 446 PHE B O 1
ATOM 7890 N N . PRO B 1 447 ? -14.382 20.567 8.942 1 66.99 447 PRO B N 1
ATOM 7891 C CA . PRO B 1 447 ? -13.14 20.354 9.69 1 66.99 447 PRO B CA 1
ATOM 7892 C C . PRO B 1 447 ? -11.954 21.105 9.089 1 66.99 447 PRO B C 1
ATOM 7894 O O . PRO B 1 447 ? -11.929 21.364 7.883 1 66.99 447 PRO B O 1
ATOM 7897 N N . VAL B 1 448 ? -11.21 22.012 9.891 1 49.21 448 VAL B N 1
ATOM 7898 C CA . VAL B 1 448 ? -9.893 22.477 9.466 1 49.21 448 VAL B CA 1
ATOM 7899 C C . VAL B 1 448 ? -8.882 21.338 9.578 1 49.21 448 VAL B C 1
ATOM 7901 O O . VAL B 1 448 ? -8.001 21.196 8.727 1 49.21 448 VAL B O 1
ATOM 7904 N N . ALA B 1 449 ? -8.841 20.416 10.744 1 44.28 449 ALA B N 1
ATOM 7905 C CA . ALA B 1 449 ? -7.641 19.617 10.979 1 44.28 449 ALA B CA 1
ATOM 7906 C C . ALA B 1 449 ? -7.635 18.367 10.103 1 44.28 449 ALA B C 1
ATOM 7908 O O . ALA B 1 449 ? -8.624 17.633 10.051 1 44.28 449 ALA B O 1
ATOM 7909 N N . PRO B 1 450 ? -6.586 18.118 9.18 1 45.67 450 PRO B N 1
ATOM 7910 C CA . PRO B 1 450 ? -5.309 18.807 8.978 1 45.67 450 PRO B CA 1
ATOM 7911 C C . PRO B 1 450 ? -5.479 20.202 8.38 1 45.67 450 PRO B C 1
ATOM 7913 O O . PRO B 1 450 ? -6.584 20.574 7.977 1 45.67 450 PRO B O 1
ATOM 7916 N N . GLN B 1 451 ? -4.384 20.994 8.175 1 47.69 451 GLN B N 1
ATOM 7917 C CA . GLN B 1 451 ? -4.191 22.374 7.743 1 47.69 451 GLN B CA 1
ATOM 7918 C C . GLN B 1 451 ? -5.112 22.719 6.576 1 47.69 451 GLN B C 1
ATOM 7920 O O . GLN B 1 451 ? -5.663 23.82 6.518 1 47.69 451 GLN B O 1
ATOM 7925 N N . THR B 1 452 ? -5.339 21.818 5.635 1 58.76 452 THR B N 1
ATOM 7926 C CA . THR B 1 452 ? -6.199 22.091 4.488 1 58.76 452 THR B CA 1
ATOM 7927 C C . THR B 1 452 ? -7.254 20.999 4.331 1 58.76 452 THR B C 1
ATOM 7929 O O . THR B 1 452 ? -6.93 19.81 4.34 1 58.76 452 THR B O 1
ATOM 7932 N N . PRO B 1 453 ? -8.573 21.461 4.434 1 76.26 453 PRO B N 1
ATOM 7933 C CA . PRO B 1 453 ? -9.637 20.468 4.274 1 76.26 453 PRO B CA 1
ATOM 7934 C C . PRO B 1 453 ? -9.498 19.656 2.989 1 76.26 453 PRO B C 1
ATOM 7936 O O . PRO B 1 453 ? -9.031 20.177 1.972 1 76.26 453 PRO B O 1
ATOM 7939 N N . ALA B 1 454 ? -9.757 18.448 3.041 1 81.85 454 ALA B N 1
ATOM 7940 C CA . ALA B 1 454 ? -9.719 17.584 1.864 1 81.85 454 ALA B CA 1
ATOM 7941 C C . ALA B 1 454 ? -11.049 17.617 1.116 1 81.85 454 ALA B C 1
ATOM 7943 O O . ALA B 1 454 ? -12.104 17.823 1.721 1 81.85 454 ALA B O 1
ATOM 7944 N N . LEU B 1 455 ? -10.973 17.612 -0.224 1 87.43 455 LEU B N 1
ATOM 7945 C CA . LEU B 1 455 ? -12.152 17.508 -1.077 1 87.43 455 LEU B CA 1
ATOM 7946 C C . LEU B 1 455 ? -12.237 16.129 -1.721 1 87.43 455 LEU B C 1
ATOM 7948 O O . LEU B 1 455 ? -11.283 15.676 -2.357 1 87.43 455 LEU B O 1
ATOM 7952 N N . LEU B 1 456 ? -13.27 15.485 -1.445 1 88.58 456 LEU B N 1
ATOM 7953 C CA . LEU B 1 456 ? -13.493 14.188 -2.073 1 88.58 456 LEU B CA 1
ATOM 7954 C C . LEU B 1 456 ? -14.498 14.302 -3.215 1 88.58 456 LEU B C 1
ATOM 7956 O O . LEU B 1 456 ? -15.533 14.957 -3.072 1 88.58 456 LEU B O 1
ATOM 7960 N N . GLY B 1 457 ? -14.142 14.004 -4.343 1 84.92 457 GLY B N 1
ATOM 7961 C CA . GLY B 1 457 ? -14.967 14.077 -5.538 1 84.92 457 GLY B CA 1
ATOM 7962 C C . GLY B 1 457 ? -14.158 14.184 -6.816 1 84.92 457 GLY B C 1
ATOM 7963 O O . GLY B 1 457 ? -12.938 14.354 -6.773 1 84.92 457 GLY B O 1
ATOM 7964 N N . THR B 1 458 ? -14.908 14.069 -7.846 1 85.77 458 THR B N 1
ATOM 7965 C CA . THR B 1 458 ? -14.254 14.143 -9.148 1 85.77 458 THR B CA 1
ATOM 7966 C C . THR B 1 458 ? -14.323 15.561 -9.708 1 85.77 458 THR B C 1
ATOM 7968 O O . THR B 1 458 ? -13.501 15.945 -10.543 1 85.77 458 THR B O 1
ATOM 7971 N N . SER B 1 459 ? -15.387 16.27 -9.247 1 92.8 459 SER B N 1
ATOM 7972 C CA . SER B 1 459 ? -15.624 17.639 -9.693 1 92.8 459 SER B CA 1
ATOM 7973 C C . SER B 1 459 ? -16.008 18.542 -8.526 1 92.8 459 SER B C 1
ATOM 7975 O O . SER B 1 459 ? -16.232 18.064 -7.412 1 92.8 459 SER B O 1
ATOM 7977 N N . VAL B 1 460 ? -16.056 19.793 -8.813 1 94.83 460 VAL B N 1
ATOM 7978 C CA . VAL B 1 460 ? -16.475 20.754 -7.798 1 94.83 460 VAL B CA 1
ATOM 7979 C C . VAL B 1 460 ? -17.888 20.422 -7.325 1 94.83 460 VAL B C 1
ATOM 7981 O O . VAL B 1 460 ? -18.163 20.423 -6.122 1 94.83 460 VAL B O 1
ATOM 7984 N N . ALA B 1 461 ? -18.695 20.054 -8.297 1 94.72 461 ALA B N 1
ATOM 7985 C CA . ALA B 1 461 ? -20.08 19.725 -7.97 1 94.72 461 ALA B CA 1
ATOM 7986 C C . ALA B 1 461 ? -20.153 18.502 -7.059 1 94.72 461 ALA B C 1
ATOM 7988 O O . ALA B 1 461 ? -20.878 18.506 -6.062 1 94.72 461 ALA B O 1
ATOM 7989 N N . SER B 1 462 ? -19.434 17.54 -7.356 1 92.98 462 SER B N 1
ATOM 7990 C CA . SER B 1 462 ? -19.477 16.3 -6.587 1 92.98 462 SER B CA 1
ATOM 7991 C C . SER B 1 462 ? -18.831 16.476 -5.217 1 92.98 462 SER B C 1
ATOM 7993 O O . SER B 1 462 ? -19.236 15.832 -4.247 1 92.98 462 SER B O 1
ATOM 7995 N N . ALA B 1 463 ? -17.875 17.327 -5.174 1 93.31 463 ALA B N 1
ATOM 7996 C CA . ALA B 1 463 ? -17.214 17.592 -3.899 1 93.31 463 ALA B CA 1
ATOM 7997 C C . ALA B 1 463 ? -18.162 18.28 -2.922 1 93.31 463 ALA B C 1
ATOM 7999 O O . ALA B 1 463 ? -18.169 17.967 -1.729 1 93.31 463 ALA B O 1
ATOM 8000 N N . ILE B 1 464 ? -18.917 19.19 -3.469 1 94.33 464 ILE B N 1
ATOM 8001 C CA . ILE B 1 464 ? -19.889 19.895 -2.641 1 94.33 464 ILE B CA 1
ATOM 8002 C C . ILE B 1 464 ? -21.046 18.962 -2.294 1 94.33 464 ILE B C 1
ATOM 8004 O O . ILE B 1 464 ? -21.48 18.902 -1.141 1 94.33 464 ILE B O 1
ATOM 8008 N N . ALA B 1 465 ? -21.435 18.214 -3.299 1 93.65 465 ALA B N 1
ATOM 8009 C CA . ALA B 1 465 ? -22.568 17.308 -3.129 1 93.65 465 ALA B CA 1
ATOM 8010 C C . ALA B 1 465 ? -22.24 16.201 -2.131 1 93.65 465 ALA B C 1
ATOM 8012 O O . ALA B 1 465 ? -23.141 15.544 -1.605 1 93.65 465 ALA B O 1
ATOM 8013 N N . PHE B 1 466 ? -21.021 16.021 -1.853 1 91.81 466 PHE B N 1
ATOM 8014 C CA . PHE B 1 466 ? -20.574 15.013 -0.899 1 91.81 466 PHE B CA 1
ATOM 8015 C C . PHE B 1 466 ? -21.18 15.264 0.477 1 91.81 466 PHE B C 1
ATOM 8017 O O . PHE B 1 466 ? -21.402 14.324 1.244 1 91.81 466 PHE B O 1
ATOM 8024 N N . GLY B 1 467 ? -21.431 16.479 0.791 1 90.69 467 GLY B N 1
ATOM 8025 C CA . GLY B 1 467 ? -21.97 16.853 2.088 1 90.69 467 GLY B CA 1
ATOM 8026 C C . GLY B 1 467 ? -23.483 16.756 2.156 1 90.69 467 GLY B C 1
ATOM 8027 O O . GLY B 1 467 ? -24.068 16.849 3.237 1 90.69 467 GLY B O 1
ATOM 8028 N N . ALA B 1 468 ? -24.072 16.499 1.031 1 89.27 468 ALA B N 1
ATOM 8029 C CA . ALA B 1 468 ? -25.532 16.499 0.981 1 89.27 468 ALA B CA 1
ATOM 8030 C C . ALA B 1 468 ? -26.1 15.194 1.53 1 89.27 468 ALA B C 1
ATOM 8032 O O . ALA B 1 468 ? -25.437 14.155 1.489 1 89.27 468 ALA B O 1
ATOM 8033 N N . SER B 1 469 ? -27.201 15.115 2.201 1 81.37 469 SER B N 1
ATOM 8034 C CA . SER B 1 469 ? -27.868 13.92 2.707 1 81.37 469 SER B CA 1
ATOM 8035 C C . SER B 1 469 ? -28.428 13.075 1.567 1 81.37 469 SER B C 1
ATOM 8037 O O . SER B 1 469 ? -28.658 11.875 1.732 1 81.37 469 SER B O 1
ATOM 8039 N N . GLY B 1 470 ? -28.517 13.603 0.425 1 78.3 470 GLY B N 1
ATOM 8040 C CA . GLY B 1 470 ? -29.03 12.925 -0.754 1 78.3 470 GLY B CA 1
ATOM 8041 C C . GLY B 1 470 ? -28.52 13.519 -2.054 1 78.3 470 GLY B C 1
ATOM 8042 O O . GLY B 1 470 ? -27.424 14.081 -2.097 1 78.3 470 GLY B O 1
ATOM 8043 N N . GLU B 1 471 ? -29.225 13.261 -3.002 1 84.91 471 GLU B N 1
ATOM 8044 C CA . GLU B 1 471 ? -28.851 13.828 -4.294 1 84.91 471 GLU B CA 1
ATOM 8045 C C . GLU B 1 471 ? -29.021 15.345 -4.302 1 84.91 471 GLU B C 1
ATOM 8047 O O . GLU B 1 471 ? -30.11 15.853 -4.025 1 84.91 471 GLU B O 1
ATOM 8052 N N . ALA B 1 472 ? -27.971 15.981 -4.457 1 90.05 472 ALA B N 1
ATOM 8053 C CA . ALA B 1 472 ? -27.993 17.441 -4.454 1 90.05 472 ALA B CA 1
ATOM 8054 C C . ALA B 1 472 ? -28.348 17.986 -5.835 1 90.05 472 ALA B C 1
ATOM 8056 O O . ALA B 1 472 ? -27.815 17.526 -6.847 1 90.05 472 ALA B O 1
ATOM 8057 N N . SER B 1 473 ? -29.286 18.852 -5.887 1 92.02 473 SER B N 1
ATOM 8058 C CA . SER B 1 473 ? -29.639 19.536 -7.127 1 92.02 473 SER B CA 1
ATOM 8059 C C . SER B 1 473 ? -28.612 20.606 -7.481 1 92.02 473 SER B C 1
ATOM 8061 O O . SER B 1 473 ? -27.814 21.012 -6.633 1 92.02 473 SER B O 1
ATOM 8063 N N . LYS B 1 474 ? -28.711 20.986 -8.674 1 93.45 474 LYS B N 1
ATOM 8064 C CA . LYS B 1 474 ? -27.812 22.038 -9.139 1 93.45 474 LYS B CA 1
ATOM 8065 C C . LYS B 1 474 ? -28.059 23.343 -8.388 1 93.45 474 LYS B C 1
ATOM 8067 O O . LYS B 1 474 ? -27.118 24.082 -8.091 1 93.45 474 LYS B O 1
ATOM 8072 N N . GLU B 1 475 ? -29.238 23.54 -8.071 1 93.01 475 GLU B N 1
ATOM 8073 C CA . GLU B 1 475 ? -29.612 24.758 -7.358 1 93.01 475 GLU B CA 1
ATOM 8074 C C . GLU B 1 475 ? -29.055 24.759 -5.938 1 93.01 475 GLU B C 1
ATOM 8076 O O . GLU B 1 475 ? -28.596 25.793 -5.446 1 93.01 475 GLU B O 1
ATOM 8081 N N . GLN B 1 476 ? -29.131 23.652 -5.343 1 92.43 476 GLN B N 1
ATOM 8082 C CA . GLN B 1 476 ? -28.612 23.539 -3.984 1 92.43 476 GLN B CA 1
ATOM 8083 C C . GLN B 1 476 ? -27.1 23.741 -3.954 1 92.43 476 GLN B C 1
ATOM 8085 O O . GLN B 1 476 ? -26.572 24.389 -3.047 1 92.43 476 GLN B O 1
ATOM 8090 N N . ILE B 1 477 ? -26.481 23.207 -4.965 1 95.12 477 ILE B N 1
ATOM 8091 C CA . ILE B 1 477 ? -25.029 23.317 -5.055 1 95.12 477 ILE B CA 1
ATOM 8092 C C . ILE B 1 477 ? -24.636 24.775 -5.285 1 95.12 477 ILE B C 1
ATOM 8094 O O . ILE B 1 477 ? -23.695 25.276 -4.664 1 95.12 477 ILE B O 1
ATOM 8098 N N . GLU B 1 478 ? -25.399 25.405 -6.099 1 94.39 478 GLU B N 1
ATOM 8099 C CA . GLU B 1 478 ? -25.123 26.811 -6.381 1 94.39 478 GLU B CA 1
ATOM 8100 C C . GLU B 1 478 ? -25.386 27.681 -5.156 1 94.39 478 GLU B C 1
ATOM 8102 O O . GLU B 1 478 ? -24.624 28.607 -4.87 1 94.39 478 GLU B O 1
ATOM 8107 N N . ALA B 1 479 ? -26.445 27.387 -4.477 1 90.16 479 ALA B N 1
ATOM 8108 C CA . ALA B 1 479 ? -26.793 28.154 -3.283 1 90.16 479 ALA B CA 1
ATOM 8109 C C . ALA B 1 479 ? -25.72 28.01 -2.207 1 90.16 479 ALA B C 1
ATOM 8111 O O . ALA B 1 479 ? -25.337 28.993 -1.568 1 90.16 479 ALA B O 1
ATOM 8112 N N . ALA B 1 480 ? -25.309 26.78 -2.001 1 90.65 480 ALA B N 1
ATOM 8113 C CA . ALA B 1 480 ? -24.27 26.537 -1.003 1 90.65 480 ALA B CA 1
ATOM 8114 C C . ALA B 1 480 ? -22.959 27.209 -1.402 1 90.65 480 ALA B C 1
ATOM 8116 O O . ALA B 1 480 ? -22.236 27.729 -0.548 1 90.65 480 ALA B O 1
ATOM 8117 N N . SER B 1 481 ? -22.686 27.22 -2.682 1 92.55 481 SER B N 1
ATOM 8118 C CA . SER B 1 481 ? -21.47 27.851 -3.186 1 92.55 481 SER B CA 1
ATOM 8119 C C . SER B 1 481 ? -21.511 29.363 -2.992 1 92.55 481 SER B C 1
ATOM 8121 O O . SER B 1 481 ? -20.494 29.981 -2.671 1 92.55 481 SER B O 1
ATOM 8123 N N . LYS B 1 482 ? -22.646 29.914 -3.19 1 88.66 482 LYS B N 1
ATOM 8124 C CA . LYS B 1 482 ? -22.806 31.351 -2.987 1 88.66 482 LYS B CA 1
ATOM 8125 C C . LYS B 1 482 ? -22.644 31.719 -1.515 1 88.66 482 LYS B C 1
ATOM 8127 O O . LYS B 1 482 ? -21.991 32.712 -1.185 1 88.66 482 LYS B O 1
ATOM 8132 N N . ALA B 1 483 ? -23.162 30.85 -0.718 1 84.26 483 ALA B N 1
ATOM 8133 C CA . ALA B 1 483 ? -23.075 31.096 0.719 1 84.26 483 ALA B CA 1
ATOM 8134 C C . ALA B 1 483 ? -21.629 31.023 1.201 1 84.26 483 ALA B C 1
ATOM 8136 O O . ALA B 1 483 ? -21.24 31.738 2.129 1 84.26 483 ALA B O 1
ATOM 8137 N N . ALA B 1 484 ? -20.874 30.219 0.543 1 86.62 484 ALA B N 1
ATOM 8138 C CA . ALA B 1 484 ? -19.483 30.031 0.947 1 86.62 484 ALA B CA 1
ATOM 8139 C C . ALA B 1 484 ? -18.549 30.916 0.126 1 86.62 484 ALA B C 1
ATOM 8141 O O . ALA B 1 484 ? -17.328 30.744 0.164 1 86.62 484 ALA B O 1
ATOM 8142 N N . SER B 1 485 ? -19.11 31.812 -0.725 1 83.41 485 SER B N 1
ATOM 8143 C CA . SER B 1 485 ? -18.346 32.708 -1.586 1 83.41 485 SER B CA 1
ATOM 8144 C C . SER B 1 485 ? -17.465 31.925 -2.554 1 83.41 485 SER B C 1
ATOM 8146 O O . SER B 1 485 ? -16.315 32.299 -2.796 1 83.41 485 SER B O 1
ATOM 8148 N N . ALA B 1 486 ? -17.957 30.805 -2.994 1 88.32 486 ALA B N 1
ATOM 8149 C CA . ALA B 1 486 ? -17.194 29.973 -3.921 1 88.32 486 ALA B CA 1
ATOM 8150 C C . ALA B 1 486 ? -17.753 30.072 -5.337 1 88.32 486 ALA B C 1
ATOM 8152 O O . ALA B 1 486 ? -17.064 29.751 -6.308 1 88.32 486 ALA B O 1
ATOM 8153 N N . HIS B 1 487 ? -18.917 30.568 -5.507 1 89.54 487 HIS B N 1
ATOM 8154 C CA . HIS B 1 487 ? -19.631 30.571 -6.778 1 89.54 487 HIS B CA 1
ATOM 8155 C C . HIS B 1 487 ? -18.857 31.338 -7.844 1 89.54 487 HIS B C 1
ATOM 8157 O O . HIS B 1 487 ? -18.742 30.881 -8.984 1 89.54 487 HIS B O 1
ATOM 8163 N N . ASP B 1 488 ? -18.311 32.411 -7.488 1 84.85 488 ASP B N 1
ATOM 8164 C CA . ASP B 1 488 ? -17.689 33.31 -8.455 1 84.85 488 ASP B CA 1
ATOM 8165 C C . ASP B 1 488 ? -16.439 32.68 -9.065 1 84.85 488 ASP B C 1
ATOM 8167 O O . ASP B 1 488 ? -16.252 32.714 -10.283 1 84.85 488 ASP B O 1
ATOM 8171 N N . PHE B 1 489 ? -15.586 32.075 -8.219 1 82.59 489 PHE B N 1
ATOM 8172 C CA . PHE B 1 489 ? -14.366 31.528 -8.8 1 82.59 489 PHE B CA 1
ATOM 8173 C C . PHE B 1 489 ? -14.659 30.242 -9.564 1 82.59 489 PHE B C 1
ATOM 8175 O O . PHE B 1 489 ? -13.947 29.901 -10.511 1 82.59 489 PHE B O 1
ATOM 8182 N N . VAL B 1 490 ? -15.733 29.555 -9.195 1 91.41 490 VAL B N 1
ATOM 8183 C CA . VAL B 1 490 ? -16.103 28.331 -9.897 1 91.41 490 VAL B CA 1
ATOM 8184 C C . VAL B 1 490 ? -16.612 28.67 -11.296 1 91.41 490 VAL B C 1
ATOM 8186 O O . VAL B 1 490 ? -16.266 27.996 -12.269 1 91.41 490 VAL B O 1
ATOM 8189 N N . LYS B 1 491 ? -17.356 29.653 -11.32 1 88.7 491 LYS B N 1
ATOM 8190 C CA . LYS B 1 491 ? -17.948 30.06 -12.591 1 88.7 491 LYS B CA 1
ATOM 8191 C C . LYS B 1 491 ? -16.888 30.619 -13.537 1 88.7 491 LYS B C 1
ATOM 8193 O O . LYS B 1 491 ? -17.045 30.558 -14.758 1 88.7 491 LYS B O 1
ATOM 8198 N N . CYS B 1 492 ? -15.826 31.106 -13.014 1 84.05 492 CYS B N 1
ATOM 8199 C CA . CYS B 1 492 ? -14.754 31.681 -13.818 1 84.05 492 CYS B CA 1
ATOM 8200 C C . CYS B 1 492 ? -13.909 30.589 -14.462 1 84.05 492 CYS B C 1
ATOM 8202 O O . CYS B 1 492 ? -13.189 30.844 -15.429 1 84.05 492 CYS B O 1
ATOM 8204 N N . ARG B 1 493 ? -13.916 29.496 -14.042 1 84.12 493 ARG B N 1
ATOM 8205 C CA . ARG B 1 493 ? -13.188 28.383 -14.642 1 84.12 493 ARG B CA 1
ATOM 8206 C C . ARG B 1 493 ? -13.918 27.85 -15.87 1 84.12 493 ARG B C 1
ATOM 8208 O O . ARG B 1 493 ? -15.15 27.844 -15.913 1 84.12 493 ARG B O 1
ATOM 8215 N N . PRO B 1 494 ? -13.301 27.326 -16.787 1 85.13 494 PRO B N 1
ATOM 8216 C CA . PRO B 1 494 ? -13.908 26.876 -18.042 1 85.13 494 PRO B CA 1
ATOM 8217 C C . PRO B 1 494 ? -14.931 25.761 -17.836 1 85.13 494 PRO B C 1
ATOM 8219 O O . PRO B 1 494 ? -15.943 25.709 -18.539 1 85.13 494 PRO B O 1
ATOM 8222 N N . GLN B 1 495 ? -14.769 24.916 -16.94 1 91.62 495 GLN B N 1
ATOM 8223 C CA . GLN B 1 495 ? -15.665 23.777 -16.765 1 91.62 495 GLN B CA 1
ATOM 8224 C C . GLN B 1 495 ? -16.66 24.028 -15.636 1 91.62 495 GLN B C 1
ATOM 8226 O O . GLN B 1 495 ? -17.444 23.144 -15.285 1 91.62 495 GLN B O 1
ATOM 8231 N N . GLY B 1 496 ? -16.547 25.19 -15.09 1 92.72 496 GLY B N 1
ATOM 8232 C CA . GLY B 1 496 ? -17.482 25.542 -14.033 1 92.72 496 GLY B CA 1
ATOM 8233 C C . GLY B 1 496 ? -17.498 24.542 -12.893 1 92.72 496 GLY B C 1
ATOM 8234 O O . GLY B 1 496 ? -16.446 24.181 -12.362 1 92.72 496 GLY B O 1
ATOM 8235 N N . TYR B 1 497 ? -18.718 23.985 -12.704 1 94.1 497 TYR B N 1
ATOM 8236 C CA . TYR B 1 497 ? -18.901 23.075 -11.578 1 94.1 497 TYR B CA 1
ATOM 8237 C C . TYR B 1 497 ? -18.394 21.679 -11.918 1 94.1 497 TYR B C 1
ATOM 8239 O O . TYR B 1 497 ? -18.253 20.831 -11.033 1 94.1 497 TYR B O 1
ATOM 8247 N N . GLU B 1 498 ? -18.015 21.534 -13.078 1 92.57 498 GLU B N 1
ATOM 8248 C CA . GLU B 1 498 ? -17.483 20.241 -13.497 1 92.57 498 GLU B CA 1
ATOM 8249 C C . GLU B 1 498 ? -15.957 20.239 -13.473 1 92.57 498 GLU B C 1
ATOM 8251 O O . GLU B 1 498 ? -15.327 19.244 -13.837 1 92.57 498 GLU B O 1
ATOM 8256 N N . THR B 1 499 ? -15.443 21.27 -12.976 1 91.15 499 THR B N 1
ATOM 8257 C CA . THR B 1 499 ? -13.992 21.361 -12.853 1 91.15 499 THR B CA 1
ATOM 8258 C C . THR B 1 499 ? -13.456 20.26 -11.942 1 91.15 499 THR B C 1
ATOM 8260 O O . THR B 1 499 ? -13.969 20.054 -10.84 1 91.15 499 THR B O 1
ATOM 8263 N N . PRO B 1 500 ? -12.522 19.565 -12.407 1 89.31 500 PRO B N 1
ATOM 8264 C CA . PRO B 1 500 ? -11.946 18.513 -11.566 1 89.31 500 PRO B CA 1
ATOM 8265 C C . PRO B 1 500 ? -11.217 19.068 -10.343 1 89.31 500 PRO B C 1
ATOM 8267 O O . PRO B 1 500 ? -10.544 20.098 -10.436 1 89.31 500 PRO B O 1
ATOM 8270 N N . VAL B 1 501 ? -11.34 18.446 -9.2 1 87.47 501 VAL B N 1
ATOM 8271 C CA . VAL B 1 501 ? -10.711 18.911 -7.968 1 87.47 501 VAL B CA 1
ATOM 8272 C C . VAL B 1 501 ? -9.457 18.088 -7.685 1 87.47 501 VAL B C 1
ATOM 8274 O O . VAL B 1 501 ? -8.565 18.532 -6.958 1 87.47 501 VAL B O 1
ATOM 8277 N N . GLY B 1 502 ? -9.386 16.943 -8.309 1 80 502 GLY B N 1
ATOM 8278 C CA . GLY B 1 502 ? -8.237 16.089 -8.053 1 80 502 GLY B CA 1
ATOM 8279 C C . GLY B 1 502 ? -8.347 15.315 -6.753 1 80 502 GLY B C 1
ATOM 8280 O O . GLY B 1 502 ? -9.329 15.457 -6.021 1 80 502 GLY B O 1
ATOM 8281 N N . ARG B 1 503 ? -7.267 14.666 -6.332 1 76.59 503 ARG B N 1
ATOM 8282 C CA . ARG B 1 503 ? -7.23 13.87 -5.109 1 76.59 503 ARG B CA 1
ATOM 8283 C C . ARG B 1 503 ? -7.068 14.76 -3.881 1 76.59 503 ARG B C 1
ATOM 8285 O O . ARG B 1 503 ? -6.089 15.5 -3.769 1 76.59 503 ARG B O 1
ATOM 8292 N N . GLY B 1 504 ? -8.026 14.621 -3.1 1 77.24 504 GLY B N 1
ATOM 8293 C CA . GLY B 1 504 ? -7.991 15.443 -1.901 1 77.24 504 GLY B CA 1
ATOM 8294 C C . GLY B 1 504 ? -8.107 16.927 -2.192 1 77.24 504 GLY B C 1
ATOM 8295 O O . GLY B 1 504 ? -7.79 17.759 -1.339 1 77.24 504 GLY B O 1
ATOM 8296 N N . GLY B 1 505 ? -8.438 17.29 -3.429 1 80.42 505 GLY B N 1
ATOM 8297 C CA . GLY B 1 505 ? -8.552 18.694 -3.792 1 80.42 505 GLY B CA 1
ATOM 8298 C C . GLY B 1 505 ? -7.228 19.316 -4.194 1 80.42 505 GLY B C 1
ATOM 8299 O O . GLY B 1 505 ? -7.058 20.534 -4.114 1 80.42 505 GLY B O 1
ATOM 8300 N N . GLU B 1 506 ? -6.349 18.545 -4.594 1 71.58 506 GLU B N 1
ATOM 8301 C CA . GLU B 1 506 ? -4.987 19.003 -4.848 1 71.58 506 GLU B CA 1
ATOM 8302 C C . GLU B 1 506 ? -4.947 20.002 -6.001 1 71.58 506 GLU B C 1
ATOM 8304 O O . GLU B 1 506 ? -4.004 20.788 -6.117 1 71.58 506 GLU B O 1
ATOM 8309 N N . LEU B 1 507 ? -6.003 20.101 -6.831 1 74.07 507 LEU B N 1
ATOM 8310 C CA . LEU B 1 507 ? -6.024 20.989 -7.989 1 74.07 507 LEU B CA 1
ATOM 8311 C C . LEU B 1 507 ? -6.605 22.349 -7.619 1 74.07 507 LEU B C 1
ATOM 8313 O O . LEU B 1 507 ? -6.692 23.242 -8.465 1 74.07 507 LEU B O 1
ATOM 8317 N N . MET B 1 508 ? -6.988 22.432 -6.335 1 76.51 508 MET B N 1
ATOM 8318 C CA . MET B 1 508 ? -7.552 23.681 -5.833 1 76.51 508 MET B CA 1
ATOM 8319 C C . MET B 1 508 ? -6.563 24.396 -4.918 1 76.51 508 MET B C 1
ATOM 8321 O O . MET B 1 508 ? -5.757 23.751 -4.245 1 76.51 508 MET B O 1
ATOM 8325 N N . SER B 1 509 ? -6.586 25.676 -5 1 66.45 509 SER B N 1
ATOM 8326 C CA . SER B 1 509 ? -5.782 26.427 -4.042 1 66.45 509 SER B CA 1
ATOM 8327 C C . SER B 1 509 ? -6.281 26.218 -2.617 1 66.45 509 SER B C 1
ATOM 8329 O O . SER B 1 509 ? -7.383 25.706 -2.408 1 66.45 509 SER B O 1
ATOM 8331 N N . GLY B 1 510 ? -5.527 26.489 -1.555 1 69.59 510 GLY B N 1
ATOM 8332 C CA . GLY B 1 510 ? -5.937 26.359 -0.165 1 69.59 510 GLY B CA 1
ATOM 8333 C C . GLY B 1 510 ? -7.223 27.099 0.149 1 69.59 510 GLY B C 1
ATOM 8334 O O . GLY B 1 510 ? -8.119 26.551 0.794 1 69.59 510 GLY B O 1
ATOM 8335 N N . GLY B 1 511 ? -7.26 28.382 -0.303 1 71.89 511 GLY B N 1
ATOM 8336 C CA . GLY B 1 511 ? -8.454 29.181 -0.077 1 71.89 511 GLY B CA 1
ATOM 8337 C C . GLY B 1 511 ? -9.68 28.634 -0.782 1 71.89 511 GLY B C 1
ATOM 8338 O O . GLY B 1 511 ? -10.786 28.676 -0.239 1 71.89 511 GLY B O 1
ATOM 8339 N N . GLU B 1 512 ? -9.451 28.16 -2.038 1 77.36 512 GLU B N 1
ATOM 8340 C CA . GLU B 1 512 ? -10.55 27.556 -2.784 1 77.36 512 GLU B CA 1
ATOM 8341 C C . GLU B 1 512 ? -11.061 26.296 -2.09 1 77.36 512 GLU B C 1
ATOM 8343 O O . GLU B 1 512 ? -12.271 26.081 -1.994 1 77.36 512 GLU B O 1
ATOM 8348 N N . ARG B 1 513 ? -10.169 25.554 -1.599 1 82.39 513 ARG B N 1
ATOM 8349 C CA . ARG B 1 513 ? -10.526 24.322 -0.902 1 82.39 513 ARG B CA 1
ATOM 8350 C C . ARG B 1 513 ? -11.344 24.619 0.35 1 82.39 513 ARG B C 1
ATOM 8352 O O . ARG B 1 513 ? -12.294 23.899 0.663 1 82.39 513 ARG B O 1
ATOM 8359 N N . GLN B 1 514 ? -10.923 25.642 1.018 1 79.98 514 GLN B N 1
ATOM 8360 C CA . GLN B 1 514 ? -11.63 26.03 2.234 1 79.98 514 GLN B CA 1
ATOM 8361 C C . GLN B 1 514 ? -13.071 26.427 1.93 1 79.98 514 GLN B C 1
ATOM 8363 O O . GLN B 1 514 ? -13.996 26.014 2.632 1 79.98 514 GLN B O 1
ATOM 8368 N N . ARG B 1 515 ? -13.214 27.218 0.893 1 83.83 515 ARG B N 1
ATOM 8369 C CA . ARG B 1 515 ? -14.544 27.698 0.531 1 83.83 515 ARG B CA 1
ATOM 8370 C C . ARG B 1 515 ? -15.422 26.554 0.036 1 83.83 515 ARG B C 1
ATOM 8372 O O . ARG B 1 515 ? -16.615 26.502 0.343 1 83.83 515 ARG B O 1
ATOM 8379 N N . LEU B 1 516 ? -14.855 25.686 -0.717 1 89.6 516 LEU B N 1
ATOM 8380 C CA . LEU B 1 516 ? -15.614 24.544 -1.215 1 89.6 516 LEU B CA 1
ATOM 8381 C C . LEU B 1 516 ? -15.978 23.596 -0.077 1 89.6 516 LEU B C 1
ATOM 8383 O O . LEU B 1 516 ? -17.06 23.005 -0.077 1 89.6 516 LEU B O 1
ATOM 8387 N N . ALA B 1 517 ? -15.053 23.388 0.867 1 89.75 517 ALA B N 1
ATOM 8388 C CA . ALA B 1 517 ? -15.337 22.564 2.039 1 89.75 517 ALA B CA 1
ATOM 8389 C C . ALA B 1 517 ? -16.461 23.168 2.875 1 89.75 517 ALA B C 1
ATOM 8391 O O . ALA B 1 517 ? -17.271 22.441 3.456 1 89.75 517 ALA B O 1
ATOM 8392 N N . LEU B 1 518 ? -16.422 24.457 2.982 1 88.66 518 LEU B N 1
ATOM 8393 C CA . LEU B 1 518 ? -17.503 25.127 3.696 1 88.66 518 LEU B CA 1
ATOM 8394 C C . LEU B 1 518 ? -18.835 24.923 2.982 1 88.66 518 LEU B C 1
ATOM 8396 O O . LEU B 1 518 ? -19.862 24.7 3.627 1 88.66 518 LEU B O 1
ATOM 8400 N N . ALA B 1 519 ? -18.798 25.071 1.616 1 90.6 519 ALA B N 1
ATOM 8401 C CA . ALA B 1 519 ? -20.005 24.81 0.836 1 90.6 519 ALA B CA 1
ATOM 8402 C C . ALA B 1 519 ? -20.532 23.402 1.096 1 90.6 519 ALA B C 1
ATOM 8404 O O . ALA B 1 519 ? -21.744 23.193 1.187 1 90.6 519 ALA B O 1
ATOM 8405 N N . ARG B 1 520 ? -19.674 22.487 1.202 1 92.12 520 ARG B N 1
ATOM 8406 C CA . ARG B 1 520 ? -20.032 21.105 1.502 1 92.12 520 ARG B CA 1
ATOM 8407 C C . ARG B 1 520 ? -20.742 21.003 2.848 1 92.12 520 ARG B C 1
ATOM 8409 O O . ARG B 1 520 ? -21.714 20.258 2.988 1 92.12 520 ARG B O 1
ATOM 8416 N N . ALA B 1 521 ? -20.249 21.699 3.805 1 89.81 521 ALA B N 1
ATOM 8417 C CA . ALA B 1 521 ? -20.846 21.676 5.138 1 89.81 521 ALA B CA 1
ATOM 8418 C C . ALA B 1 521 ? -22.228 22.324 5.131 1 89.81 521 ALA B C 1
ATOM 8420 O O . ALA B 1 521 ? -23.131 21.88 5.843 1 89.81 521 ALA B O 1
ATOM 8421 N N . LEU B 1 522 ? -22.403 23.336 4.321 1 88.49 522 LEU B N 1
ATOM 8422 C CA . LEU B 1 522 ? -23.621 24.139 4.347 1 88.49 522 LEU B CA 1
ATOM 8423 C C . LEU B 1 522 ? -24.735 23.462 3.556 1 88.49 522 LEU B C 1
ATOM 8425 O O . LEU B 1 522 ? -25.917 23.659 3.846 1 88.49 522 LEU B O 1
ATOM 8429 N N . ILE B 1 523 ? -24.365 22.706 2.596 1 90.89 523 ILE B N 1
ATOM 8430 C CA . ILE B 1 523 ? -25.372 22.115 1.722 1 90.89 523 ILE B CA 1
ATOM 8431 C C . ILE B 1 523 ? -26.216 21.115 2.508 1 90.89 523 ILE B C 1
ATOM 8433 O O . ILE B 1 523 ? -27.356 20.827 2.136 1 90.89 523 ILE B O 1
ATOM 8437 N N . ARG B 1 524 ? -25.655 20.568 3.539 1 87.78 524 ARG B N 1
ATOM 8438 C CA . ARG B 1 524 ? -26.335 19.541 4.323 1 87.78 524 ARG B CA 1
ATOM 8439 C C . ARG B 1 524 ? -27.561 20.112 5.027 1 87.78 524 ARG B C 1
ATOM 8441 O O . ARG B 1 524 ? -28.493 19.375 5.356 1 87.78 524 ARG B O 1
ATOM 8448 N N . GLU B 1 525 ? -27.584 21.43 5.287 1 82.73 525 GLU B N 1
ATOM 8449 C CA . GLU B 1 525 ? -28.671 22.083 6.011 1 82.73 525 GLU B CA 1
ATOM 8450 C C . GLU B 1 525 ? -29.028 21.315 7.28 1 82.73 525 GLU B C 1
ATOM 8452 O O . GLU B 1 525 ? -30.195 20.985 7.506 1 82.73 525 GLU B O 1
ATOM 8457 N N . ALA B 1 526 ? -28.025 20.979 8.116 1 88.21 526 ALA B N 1
ATOM 8458 C CA . ALA B 1 526 ? -28.197 20.215 9.349 1 88.21 526 ALA B CA 1
ATOM 8459 C C . ALA B 1 526 ? -28.664 21.113 10.491 1 88.21 526 ALA B C 1
ATOM 8461 O O . ALA B 1 526 ? -28.416 22.321 10.48 1 88.21 526 ALA B O 1
ATOM 8462 N N . PRO B 1 527 ? -29.318 20.533 11.455 1 89.74 527 PRO B N 1
ATOM 8463 C CA . PRO B 1 527 ? -29.789 21.302 12.609 1 89.74 527 PRO B CA 1
ATOM 8464 C C . PRO B 1 527 ? -28.646 21.871 13.446 1 89.74 527 PRO B C 1
ATOM 8466 O O . PRO B 1 527 ? -28.836 22.851 14.171 1 89.74 527 PRO B O 1
ATOM 8469 N N . ILE B 1 528 ? -27.526 21.209 13.317 1 91.48 528 ILE B N 1
ATOM 8470 C CA . ILE B 1 528 ? -26.351 21.649 14.062 1 91.48 528 ILE B CA 1
ATOM 8471 C C . ILE B 1 528 ? -25.169 21.818 13.11 1 91.48 528 ILE B C 1
ATOM 8473 O O . ILE B 1 528 ? -24.94 20.974 12.24 1 91.48 528 ILE B O 1
ATOM 8477 N N . LEU B 1 529 ? -24.5 22.903 13.194 1 91.58 529 LEU B N 1
ATOM 8478 C CA . LEU B 1 529 ? -23.339 23.197 12.363 1 91.58 529 LEU B CA 1
ATOM 8479 C C . LEU B 1 529 ? -22.099 23.423 13.221 1 91.58 529 LEU B C 1
ATOM 8481 O O . LEU B 1 529 ? -22.112 24.254 14.132 1 91.58 529 LEU B O 1
ATOM 8485 N N . LEU B 1 530 ? -21.128 22.598 13.022 1 92.21 530 LEU B N 1
ATOM 8486 C CA . LEU B 1 530 ? -19.854 22.736 13.72 1 92.21 530 LEU B CA 1
ATOM 8487 C C . LEU B 1 530 ? -18.78 23.285 12.787 1 92.21 530 LEU B C 1
ATOM 8489 O O . LEU B 1 530 ? -18.557 22.742 11.702 1 92.21 530 LEU B O 1
ATOM 8493 N N . LEU B 1 531 ? -18.175 24.333 13.183 1 89.8 531 LEU B N 1
ATOM 8494 C CA . LEU B 1 531 ? -17.117 24.936 12.38 1 89.8 531 LEU B CA 1
ATOM 8495 C C . LEU B 1 531 ? -15.809 24.995 13.162 1 89.8 531 LEU B C 1
ATOM 8497 O O . LEU B 1 531 ? -15.749 25.598 14.236 1 89.8 531 LEU B O 1
ATOM 8501 N N . ASP B 1 532 ? -14.864 24.354 12.637 1 85.8 532 ASP B N 1
ATOM 8502 C CA . ASP B 1 532 ? -13.541 24.397 13.254 1 85.8 532 ASP B CA 1
ATOM 8503 C C . ASP B 1 532 ? -12.591 25.285 12.454 1 85.8 532 ASP B C 1
ATOM 8505 O O . ASP B 1 532 ? -12.12 24.894 11.384 1 85.8 532 ASP B O 1
ATOM 8509 N N . GLU B 1 533 ? -12.351 26.411 12.905 1 78.63 533 GLU B N 1
ATOM 8510 C CA . GLU B 1 533 ? -11.472 27.408 12.302 1 78.63 533 GLU B CA 1
ATOM 8511 C C . GLU B 1 533 ? -11.816 27.631 10.832 1 78.63 533 GLU B C 1
ATOM 8513 O O . GLU B 1 533 ? -10.949 27.527 9.962 1 78.63 533 GLU B O 1
ATOM 8518 N N . PRO B 1 534 ? -12.999 28.015 10.547 1 77.56 534 PRO B N 1
ATOM 8519 C CA . PRO B 1 534 ? -13.468 28.106 9.162 1 77.56 534 PRO B CA 1
ATOM 8520 C C . PRO B 1 534 ? -12.767 29.209 8.373 1 77.56 534 PRO B C 1
ATOM 8522 O O . PRO B 1 534 ? -12.799 29.207 7.14 1 77.56 534 PRO B O 1
ATOM 8525 N N . THR B 1 535 ? -12.127 30.129 9.099 1 71.68 535 THR B N 1
ATOM 8526 C CA . THR B 1 535 ? -11.551 31.267 8.391 1 71.68 535 THR B CA 1
ATOM 8527 C C . THR B 1 535 ? -10.03 31.155 8.337 1 71.68 535 THR B C 1
ATOM 8529 O O . THR B 1 535 ? -9.349 32.087 7.905 1 71.68 535 THR B O 1
ATOM 8532 N N . SER B 1 536 ? -9.618 30.002 8.819 1 62.35 536 SER B N 1
ATOM 8533 C CA . SER B 1 536 ? -8.169 29.831 8.79 1 62.35 536 SER B CA 1
ATOM 8534 C C . SER B 1 536 ? -7.637 29.861 7.361 1 62.35 536 SER B C 1
ATOM 8536 O O . SER B 1 536 ? -8.193 29.212 6.473 1 62.35 536 SER B O 1
ATOM 8538 N N . GLY B 1 537 ? -6.725 30.67 7.113 1 57.19 537 GLY B N 1
ATOM 8539 C CA . GLY B 1 537 ? -6.078 30.72 5.812 1 57.19 537 GLY B CA 1
ATOM 8540 C C . GLY B 1 537 ? -6.787 31.63 4.827 1 57.19 537 GLY B C 1
ATOM 8541 O O . GLY B 1 537 ? -6.384 31.732 3.666 1 57.19 537 GLY B O 1
ATOM 8542 N N . LEU B 1 538 ? -7.921 32.211 5.305 1 62.03 538 LEU B N 1
ATOM 8543 C CA . LEU B 1 538 ? -8.674 33.111 4.437 1 62.03 538 LEU B CA 1
ATOM 8544 C C . LEU B 1 538 ? -8.296 34.564 4.702 1 62.03 538 LEU B C 1
ATOM 8546 O O . LEU B 1 538 ? -7.892 34.912 5.814 1 62.03 538 LEU B O 1
ATOM 8550 N N . ASP B 1 539 ? -8.344 35.31 3.687 1 58.33 539 ASP B N 1
ATOM 8551 C CA . ASP B 1 539 ? -8.163 36.746 3.877 1 58.33 539 ASP B CA 1
ATOM 8552 C C . ASP B 1 539 ? -9.344 37.354 4.63 1 58.33 539 ASP B C 1
ATOM 8554 O O . ASP B 1 539 ? -10.412 36.744 4.717 1 58.33 539 ASP B O 1
ATOM 8558 N N . ALA B 1 540 ? -9.13 38.516 5.185 1 59.69 540 ALA B N 1
ATOM 8559 C CA . ALA B 1 540 ? -10.097 39.175 6.06 1 59.69 540 ALA B CA 1
ATOM 8560 C C . ALA B 1 540 ? -11.429 39.385 5.346 1 59.69 540 ALA B C 1
ATOM 8562 O O . ALA B 1 540 ? -12.494 39.186 5.934 1 59.69 540 ALA B O 1
ATOM 8563 N N . ALA B 1 541 ? -11.322 39.794 4.073 1 62.52 541 ALA B N 1
ATOM 8564 C CA . ALA B 1 541 ? -12.549 40.065 3.329 1 62.52 541 ALA B CA 1
ATOM 8565 C C . ALA B 1 541 ? -13.365 38.791 3.133 1 62.52 541 ALA B C 1
ATOM 8567 O O . ALA B 1 541 ? -14.585 38.793 3.317 1 62.52 541 ALA B O 1
ATOM 8568 N N . THR B 1 542 ? -12.634 37.794 2.77 1 66.82 542 THR B N 1
ATOM 8569 C CA . THR B 1 542 ? -13.296 36.511 2.557 1 66.82 542 THR B CA 1
ATOM 8570 C C . THR B 1 542 ? -13.831 35.954 3.872 1 66.82 542 THR B C 1
ATOM 8572 O O . THR B 1 542 ? -14.922 35.381 3.912 1 66.82 542 THR B O 1
ATOM 8575 N N . ALA B 1 543 ? -13.061 36.163 4.909 1 70.82 543 ALA B N 1
ATOM 8576 C CA . ALA B 1 543 ? -13.482 35.695 6.227 1 70.82 543 ALA B CA 1
ATOM 8577 C C . ALA B 1 543 ? -14.75 36.41 6.684 1 70.82 543 ALA B C 1
ATOM 8579 O O . ALA B 1 543 ? -15.659 35.784 7.235 1 70.82 543 ALA B O 1
ATOM 8580 N N . SER B 1 544 ? -14.703 37.71 6.443 1 71.18 544 SER B N 1
ATOM 8581 C CA . SER B 1 544 ? -15.868 38.499 6.83 1 71.18 544 SER B CA 1
ATOM 8582 C C . SER B 1 544 ? -17.105 38.08 6.043 1 71.18 544 SER B C 1
ATOM 8584 O O . SER B 1 544 ? -18.201 37.988 6.602 1 71.18 544 SER B O 1
ATOM 8586 N N . ALA B 1 545 ? -16.872 37.827 4.769 1 70.85 545 ALA B N 1
ATOM 8587 C CA . ALA B 1 545 ? -17.979 37.387 3.925 1 70.85 545 ALA B CA 1
ATOM 8588 C C . ALA B 1 545 ? -18.526 36.041 4.393 1 70.85 545 ALA B C 1
ATOM 8590 O O . ALA B 1 545 ? -19.74 35.829 4.41 1 70.85 545 ALA B O 1
ATOM 8591 N N . LEU B 1 546 ? -17.664 35.253 4.737 1 72.93 546 LEU B N 1
ATOM 8592 C CA . LEU B 1 546 ? -18.047 33.927 5.209 1 72.93 546 LEU B CA 1
ATOM 8593 C C . LEU B 1 546 ? -18.792 34.016 6.536 1 72.93 546 LEU B C 1
ATOM 8595 O O . LEU B 1 546 ? -19.785 33.314 6.743 1 72.93 546 LEU B O 1
ATOM 8599 N N . ALA B 1 547 ? -18.221 34.871 7.379 1 74.17 547 ALA B N 1
ATOM 8600 C CA . ALA B 1 547 ? -18.879 35.093 8.664 1 74.17 547 ALA B CA 1
ATOM 8601 C C . ALA B 1 547 ? -20.321 35.553 8.469 1 74.17 547 ALA B C 1
ATOM 8603 O O . ALA B 1 547 ? -21.234 35.05 9.128 1 74.17 547 ALA B O 1
ATOM 8604 N N . GLN B 1 548 ? -20.453 36.443 7.533 1 73.13 548 GLN B N 1
ATOM 8605 C CA . GLN B 1 548 ? -21.78 36.993 7.277 1 73.13 548 GLN B CA 1
ATOM 8606 C C . GLN B 1 548 ? -22.714 35.931 6.704 1 73.13 548 GLN B C 1
ATOM 8608 O O . GLN B 1 548 ? -23.891 35.871 7.067 1 73.13 548 GLN B O 1
ATOM 8613 N N . ALA B 1 549 ? -22.161 35.129 5.878 1 70.03 549 ALA B N 1
ATOM 8614 C CA . ALA B 1 549 ? -22.977 34.114 5.217 1 70.03 549 ALA B CA 1
ATOM 8615 C C . ALA B 1 549 ? -23.423 33.04 6.206 1 70.03 549 ALA B C 1
ATOM 8617 O O . ALA B 1 549 ? -24.557 32.559 6.139 1 70.03 549 ALA B O 1
ATOM 8618 N N . VAL B 1 550 ? -22.577 32.658 7.077 1 73.71 550 VAL B N 1
ATOM 8619 C CA . VAL B 1 550 ? -22.849 31.579 8.021 1 73.71 550 VAL B CA 1
ATOM 8620 C C . VAL B 1 550 ? -23.734 32.095 9.154 1 73.71 550 VAL B C 1
ATOM 8622 O O . VAL B 1 550 ? -24.593 31.369 9.659 1 73.71 550 VAL B O 1
ATOM 8625 N N . LEU B 1 551 ? -23.521 33.389 9.463 1 75.18 551 LEU B N 1
ATOM 8626 C CA . LEU B 1 551 ? -24.148 33.904 10.675 1 75.18 551 LEU B CA 1
ATOM 8627 C C . LEU B 1 551 ? -25.41 34.692 10.341 1 75.18 551 LEU B C 1
ATOM 8629 O O . LEU B 1 551 ? -26.121 35.144 11.241 1 75.18 551 LEU B O 1
ATOM 8633 N N . SER B 1 552 ? -25.546 34.873 9.014 1 70.67 552 SER B N 1
ATOM 8634 C CA . SER B 1 552 ? -26.747 35.626 8.668 1 70.67 552 SER B CA 1
ATOM 8635 C C . SER B 1 552 ? -27.996 34.974 9.251 1 70.67 552 SER B C 1
ATOM 8637 O O . SER B 1 552 ? -28.121 33.748 9.25 1 70.67 552 SER B O 1
ATOM 8639 N N . PRO B 1 553 ? -28.775 35.827 9.913 1 60.98 553 PRO B N 1
ATOM 8640 C CA . PRO B 1 553 ? -30.014 35.303 10.494 1 60.98 553 PRO B CA 1
ATOM 8641 C C . PRO B 1 553 ? -30.953 34.711 9.446 1 60.98 553 PRO B C 1
ATOM 8643 O O . PRO B 1 553 ? -31.214 35.343 8.418 1 60.98 553 PRO B O 1
ATOM 8646 N N . ARG B 1 554 ? -31.073 33.49 9.334 1 62.39 554 ARG B N 1
ATOM 8647 C CA . ARG B 1 554 ? -32.055 32.83 8.48 1 62.39 554 ARG B CA 1
ATOM 8648 C C . ARG B 1 554 ? -33.05 32.026 9.31 1 62.39 554 ARG B C 1
ATOM 8650 O O . ARG B 1 554 ? -32.745 31.619 10.432 1 62.39 554 ARG B O 1
ATOM 8657 N N . PRO B 1 555 ? -34.328 32.006 8.698 1 60.88 555 PRO B N 1
ATOM 8658 C CA . PRO B 1 555 ? -35.278 31.093 9.338 1 60.88 555 PRO B CA 1
ATOM 8659 C C . PRO B 1 555 ? -34.769 29.655 9.393 1 60.88 555 PRO B C 1
ATOM 8661 O O . PRO B 1 555 ? -34.069 29.208 8.481 1 60.88 555 PRO B O 1
ATOM 8664 N N . SER B 1 556 ? -34.67 29.041 10.528 1 73.12 556 SER B N 1
ATOM 8665 C CA . SER B 1 556 ? -34.245 27.657 10.707 1 73.12 556 SER B CA 1
ATOM 8666 C C . SER B 1 556 ? -32.725 27.547 10.753 1 73.12 556 SER B C 1
ATOM 8668 O O . SER B 1 556 ? -32.152 26.573 10.259 1 73.12 556 SER B O 1
ATOM 8670 N N . ARG B 1 557 ? -32.148 28.627 11.184 1 80.55 557 ARG B N 1
ATOM 8671 C CA . ARG B 1 557 ? -30.697 28.629 11.34 1 80.55 557 ARG B CA 1
ATOM 8672 C C . ARG B 1 557 ? -30.241 27.494 12.25 1 80.55 557 ARG B C 1
ATOM 8674 O O . ARG B 1 557 ? -30.804 27.293 13.329 1 80.55 557 ARG B O 1
ATOM 8681 N N . PRO B 1 558 ? -29.288 26.807 11.795 1 89.2 558 PRO B N 1
ATOM 8682 C CA . PRO B 1 558 ? -28.783 25.726 12.644 1 89.2 558 PRO B CA 1
ATOM 8683 C C . PRO B 1 558 ? -28.074 26.24 13.895 1 89.2 558 PRO B C 1
ATOM 8685 O O . PRO B 1 558 ? -27.596 27.377 13.915 1 89.2 558 PRO B O 1
ATOM 8688 N N . THR B 1 559 ? -28.228 25.461 15.001 1 91.71 559 THR B N 1
ATOM 8689 C CA . THR B 1 559 ? -27.368 25.727 16.149 1 91.71 559 THR B CA 1
ATOM 8690 C C . THR B 1 559 ? -25.897 25.601 15.764 1 91.71 559 THR B C 1
ATOM 8692 O O . THR B 1 559 ? -25.476 24.573 15.23 1 91.71 559 THR B O 1
ATOM 8695 N N . THR B 1 560 ? -25.148 26.678 15.897 1 92.46 560 THR B N 1
ATOM 8696 C CA . THR B 1 560 ? -23.806 26.717 15.328 1 92.46 560 THR B CA 1
ATOM 8697 C C . THR B 1 560 ? -22.758 26.882 16.425 1 92.46 560 THR B C 1
ATOM 8699 O O . THR B 1 560 ? -22.866 27.778 17.265 1 92.46 560 THR B O 1
ATOM 8702 N N . LEU B 1 561 ? -21.866 25.98 16.508 1 92.86 561 LEU B N 1
ATOM 8703 C CA . LEU B 1 561 ? -20.704 26.061 17.385 1 92.86 561 LEU B CA 1
ATOM 8704 C C . LEU B 1 561 ? -19.426 26.263 16.577 1 92.86 561 LEU B C 1
ATOM 8706 O O . LEU B 1 561 ? -19.088 25.438 15.725 1 92.86 561 LEU B O 1
ATOM 8710 N N . ILE B 1 562 ? -18.725 27.372 16.87 1 90.98 562 ILE B N 1
ATOM 8711 C CA . ILE B 1 562 ? -17.569 27.743 16.061 1 90.98 562 ILE B CA 1
ATOM 8712 C C . ILE B 1 562 ? -16.329 27.84 16.947 1 90.98 562 ILE B C 1
ATOM 8714 O O . ILE B 1 562 ? -16.293 28.633 17.891 1 90.98 562 ILE B O 1
ATOM 8718 N N . ALA B 1 563 ? -15.428 26.972 16.708 1 87.99 563 ALA B N 1
ATOM 8719 C CA . ALA B 1 563 ? -14.11 27.15 17.313 1 87.99 563 ALA B CA 1
ATOM 8720 C C . ALA B 1 563 ? -13.241 28.079 16.471 1 87.99 563 ALA B C 1
ATOM 8722 O O . ALA B 1 563 ? -12.964 27.791 15.304 1 87.99 563 ALA B O 1
ATOM 8723 N N . THR B 1 564 ? -12.892 29.242 17.019 1 79.36 564 THR B N 1
ATOM 8724 C CA . THR B 1 564 ? -12.187 30.201 16.176 1 79.36 564 THR B CA 1
ATOM 8725 C C . THR B 1 564 ? -11.269 31.086 17.015 1 79.36 564 THR B C 1
ATOM 8727 O O . THR B 1 564 ? -11.432 31.18 18.233 1 79.36 564 THR B O 1
ATOM 8730 N N . HIS B 1 565 ? -10.405 31.588 16.301 1 68.76 565 HIS B N 1
ATOM 8731 C CA . HIS B 1 565 ? -9.562 32.65 16.838 1 68.76 565 HIS B CA 1
ATOM 8732 C C . HIS B 1 565 ? -9.815 33.972 16.119 1 68.76 565 HIS B C 1
ATOM 8734 O O . HIS B 1 565 ? -9.134 34.966 16.381 1 68.76 565 HIS B O 1
ATOM 8740 N N . SER B 1 566 ? -10.849 33.953 15.337 1 73.97 566 SER B N 1
ATOM 8741 C CA . SER B 1 566 ? -11.155 35.142 14.549 1 73.97 566 SER B CA 1
ATOM 8742 C C . SER B 1 566 ? -12.036 36.112 15.329 1 73.97 566 SER B C 1
ATOM 8744 O O . SER B 1 566 ? -13.157 35.77 15.711 1 73.97 566 SER B O 1
ATOM 8746 N N . LEU B 1 567 ? -11.555 37.276 15.463 1 74.49 567 LEU B N 1
ATOM 8747 C CA . LEU B 1 567 ? -12.303 38.292 16.197 1 74.49 567 LEU B CA 1
ATOM 8748 C C . LEU B 1 567 ? -13.595 38.646 15.469 1 74.49 567 LEU B C 1
ATOM 8750 O O . LEU B 1 567 ? -14.612 38.934 16.105 1 74.49 567 LEU B O 1
ATOM 8754 N N . ALA B 1 568 ? -13.516 38.651 14.174 1 73.17 568 ALA B N 1
ATOM 8755 C CA . ALA B 1 568 ? -14.699 38.988 13.387 1 73.17 568 ALA B CA 1
ATOM 8756 C C . ALA B 1 568 ? -15.83 37.996 13.643 1 73.17 568 ALA B C 1
ATOM 8758 O O . ALA B 1 568 ? -16.991 38.389 13.78 1 73.17 568 ALA B O 1
ATOM 8759 N N . LEU B 1 569 ? -15.492 36.779 13.735 1 81.84 569 LEU B N 1
ATOM 8760 C CA . LEU B 1 569 ? -16.484 35.74 13.99 1 81.84 569 LEU B CA 1
ATOM 8761 C C . LEU B 1 569 ? -16.981 35.805 15.431 1 81.84 569 LEU B C 1
ATOM 8763 O O . LEU B 1 569 ? -18.175 35.632 15.688 1 81.84 569 LEU B O 1
ATOM 8767 N N . ILE B 1 570 ? -16.061 36.077 16.309 1 85.04 570 ILE B N 1
ATOM 8768 C CA . ILE B 1 570 ? -16.408 36.136 17.725 1 85.04 570 ILE B CA 1
ATOM 8769 C C . ILE B 1 570 ? -17.411 37.262 17.965 1 85.04 570 ILE B C 1
ATOM 8771 O O . ILE B 1 570 ? -18.392 37.083 18.689 1 85.04 570 ILE B O 1
ATOM 8775 N N . ARG B 1 571 ? -17.217 38.395 17.285 1 82.11 571 ARG B N 1
ATOM 8776 C CA . ARG B 1 571 ? -18.067 39.569 17.46 1 82.11 571 ARG B CA 1
ATOM 8777 C C . ARG B 1 571 ? -19.453 39.335 16.869 1 82.11 571 ARG B C 1
ATOM 8779 O O . ARG B 1 571 ? -20.437 39.917 17.331 1 82.11 571 ARG B O 1
ATOM 8786 N N . SER B 1 572 ? -19.474 38.457 15.933 1 82.22 572 SER B N 1
ATOM 8787 C CA . SER B 1 572 ? -20.721 38.262 15.2 1 82.22 572 SER B CA 1
ATOM 8788 C C . SER B 1 572 ? -21.58 37.182 15.848 1 82.22 572 SER B C 1
ATOM 8790 O O . SER B 1 572 ? -22.752 37.023 15.502 1 82.22 572 SER B O 1
ATOM 8792 N N . CYS B 1 573 ? -21.043 36.487 16.767 1 89.33 573 CYS B N 1
ATOM 8793 C CA . CYS B 1 573 ? -21.792 35.427 17.433 1 89.33 573 CYS B CA 1
ATOM 8794 C C . CYS B 1 573 ? -22.651 35.99 18.558 1 89.33 573 CYS B C 1
ATOM 8796 O O . CYS B 1 573 ? -22.316 37.021 19.144 1 89.33 573 CYS B O 1
ATOM 8798 N N . GLU B 1 574 ? -23.746 35.3 18.847 1 88.97 574 GLU B N 1
ATOM 8799 C CA . GLU B 1 574 ? -24.643 35.71 19.924 1 88.97 574 GLU B CA 1
ATOM 8800 C C . GLU B 1 574 ? -24.013 35.462 21.291 1 88.97 574 GLU B C 1
ATOM 8802 O O . GLU B 1 574 ? -24.261 36.209 22.24 1 88.97 574 GLU B O 1
ATOM 8807 N N . THR B 1 575 ? -23.213 34.416 21.37 1 92.9 575 THR B N 1
ATOM 8808 C CA . THR B 1 575 ? -22.58 34.034 22.628 1 92.9 575 THR B CA 1
ATOM 8809 C C . THR B 1 575 ? -21.126 33.632 22.402 1 92.9 575 THR B C 1
ATOM 8811 O O . THR B 1 575 ? -20.791 33.051 21.367 1 92.9 575 THR B O 1
ATOM 8814 N N . VAL B 1 576 ? -20.317 34.012 23.383 1 94.14 576 VAL B N 1
ATOM 8815 C CA . VAL B 1 576 ? -18.907 33.638 23.38 1 94.14 576 VAL B CA 1
ATOM 8816 C C . VAL B 1 576 ? -18.588 32.814 24.626 1 94.14 576 VAL B C 1
ATOM 8818 O O . VAL B 1 576 ? -18.916 33.217 25.745 1 94.14 576 VAL B O 1
ATOM 8821 N N . ALA B 1 577 ? -18.042 31.669 24.404 1 95.17 577 ALA B N 1
ATOM 8822 C CA . ALA B 1 577 ? -17.582 30.814 25.495 1 95.17 577 ALA B CA 1
ATOM 8823 C C . ALA B 1 577 ? -16.06 30.712 25.508 1 95.17 577 ALA B C 1
ATOM 8825 O O . ALA B 1 577 ? -15.456 30.221 24.552 1 95.17 577 ALA B O 1
ATOM 8826 N N . VAL B 1 578 ? -15.468 31.17 26.591 1 93.57 578 VAL B N 1
ATOM 8827 C CA . VAL B 1 578 ? -14.015 31.138 26.714 1 93.57 578 VAL B CA 1
ATOM 8828 C C . VAL B 1 578 ? -13.586 29.871 27.451 1 93.57 578 VAL B C 1
ATOM 8830 O O . VAL B 1 578 ? -14.056 29.6 28.559 1 93.57 578 VAL B O 1
ATOM 8833 N N . VAL B 1 579 ? -12.76 29.154 26.759 1 91.2 579 VAL B N 1
ATOM 8834 C CA . VAL B 1 579 ? -12.32 27.874 27.304 1 91.2 579 VAL B CA 1
ATOM 8835 C C . VAL B 1 579 ? -10.884 27.993 27.811 1 91.2 579 VAL B C 1
ATOM 8837 O O . VAL B 1 579 ? -10.014 28.52 27.112 1 91.2 579 VAL B O 1
ATOM 8840 N N . SER B 1 580 ? -10.639 27.604 28.972 1 86.95 580 SER B N 1
ATOM 8841 C CA . SER B 1 580 ? -9.317 27.534 29.585 1 86.95 580 SER B CA 1
ATOM 8842 C C . SER B 1 580 ? -9.173 26.285 30.447 1 86.95 580 SER B C 1
ATOM 8844 O O . SER B 1 580 ? -10.055 25.972 31.249 1 86.95 580 SER B O 1
ATOM 8846 N N . GLY B 1 581 ? -8.076 25.568 30.243 1 79.84 581 GLY B N 1
ATOM 8847 C CA . GLY B 1 581 ? -7.837 24.36 31.017 1 79.84 581 GLY B CA 1
ATOM 8848 C C . GLY B 1 581 ? -8.906 23.303 30.819 1 79.84 581 GLY B C 1
ATOM 8849 O O . GLY B 1 581 ? -9.244 22.572 31.753 1 79.84 581 GLY B O 1
ATOM 8850 N N . GLY B 1 582 ? -9.594 23.37 29.791 1 88.8 582 GLY B N 1
ATOM 8851 C CA . GLY B 1 582 ? -10.579 22.35 29.47 1 88.8 582 GLY B CA 1
ATOM 8852 C C . GLY B 1 582 ? -11.965 22.67 29.999 1 88.8 582 GLY B C 1
ATOM 8853 O O . GLY B 1 582 ? -12.866 21.831 29.942 1 88.8 582 GLY B O 1
ATOM 8854 N N . ARG B 1 583 ? -12.112 23.903 30.609 1 93.39 583 ARG B N 1
ATOM 8855 C CA . ARG B 1 583 ? -13.4 24.313 31.157 1 93.39 583 ARG B CA 1
ATOM 8856 C C . ARG B 1 583 ? -13.823 25.671 30.606 1 93.39 583 ARG B C 1
ATOM 8858 O O . ARG B 1 583 ? -12.977 26.48 30.219 1 93.39 583 ARG B O 1
ATOM 8865 N N . VAL B 1 584 ? -15.11 25.837 30.577 1 94.81 584 VAL B N 1
ATOM 8866 C CA . VAL B 1 584 ? -15.619 27.156 30.215 1 94.81 584 VAL B CA 1
ATOM 8867 C C . VAL B 1 584 ? -15.537 28.091 31.42 1 94.81 584 VAL B C 1
ATOM 8869 O O . VAL B 1 584 ? -16.263 27.915 32.401 1 94.81 584 VAL B O 1
ATOM 8872 N N . VAL B 1 585 ? -14.714 29.039 31.361 1 92.77 585 VAL B N 1
ATOM 8873 C CA . VAL B 1 585 ? -14.439 29.9 32.507 1 92.77 585 VAL B CA 1
ATOM 8874 C C . VAL B 1 585 ? -15.251 31.188 32.393 1 92.77 585 VAL B C 1
ATOM 8876 O O . VAL B 1 585 ? -15.503 31.862 33.395 1 92.77 585 VAL B O 1
ATOM 8879 N N . GLN B 1 586 ? -15.598 31.586 31.124 1 92.91 586 GLN B N 1
ATOM 8880 C CA . GLN B 1 586 ? -16.419 32.765 30.872 1 92.91 586 GLN B CA 1
ATOM 8881 C C . GLN B 1 586 ? -17.453 32.493 29.783 1 92.91 586 GLN B C 1
ATOM 8883 O O . GLN B 1 586 ? -17.186 31.749 28.838 1 92.91 586 GLN B O 1
ATOM 8888 N N . ARG B 1 587 ? -18.632 33.018 29.929 1 93.51 587 ARG B N 1
ATOM 8889 C CA . ARG B 1 587 ? -19.688 32.924 28.926 1 93.51 587 ARG B CA 1
ATOM 8890 C C . ARG B 1 587 ? -20.515 34.205 28.881 1 93.51 587 ARG B C 1
ATOM 8892 O O . ARG B 1 587 ? -20.865 34.761 29.924 1 93.51 587 ARG B O 1
ATOM 8899 N N . GLY B 1 588 ? -20.788 34.725 27.754 1 91.68 588 GLY B N 1
ATOM 8900 C CA . GLY B 1 588 ? -21.578 35.929 27.555 1 91.68 588 GLY B CA 1
ATOM 8901 C C . GLY B 1 588 ? -21.417 36.527 26.17 1 91.68 588 GLY B C 1
ATOM 8902 O O . GLY B 1 588 ? -20.88 35.88 25.268 1 91.68 588 GLY B O 1
ATOM 8903 N N . SER B 1 589 ? -21.953 37.66 25.955 1 91.33 589 SER B N 1
ATOM 8904 C CA . SER B 1 589 ? -21.754 38.368 24.694 1 91.33 589 SER B CA 1
ATOM 8905 C C . SER B 1 589 ? -20.359 38.979 24.618 1 91.33 589 SER B C 1
ATOM 8907 O O . SER B 1 589 ? -19.716 39.202 25.646 1 91.33 589 SER B O 1
ATOM 8909 N N . PHE B 1 590 ? -19.959 39.194 23.447 1 88.49 590 PHE B N 1
ATOM 8910 C CA . PHE B 1 590 ? -18.63 39.765 23.266 1 88.49 590 PHE B CA 1
ATOM 8911 C C . PHE B 1 590 ? -18.503 41.089 24.01 1 88.49 590 PHE B C 1
ATOM 8913 O O . PHE B 1 590 ? -17.521 41.316 24.721 1 88.49 590 PHE B O 1
ATOM 8920 N N . SER B 1 591 ? -19.534 41.898 23.932 1 85.52 591 SER B N 1
ATOM 8921 C CA . SER B 1 591 ? -19.52 43.222 24.546 1 85.52 591 SER B CA 1
ATOM 8922 C C . SER B 1 591 ? -19.471 43.125 26.067 1 85.52 591 SER B C 1
ATOM 8924 O O . SER B 1 591 ? -18.79 43.916 26.723 1 85.52 591 SER B O 1
ATOM 8926 N N . GLU B 1 592 ? -20.102 42.083 26.573 1 88.04 592 GLU B N 1
ATOM 8927 C CA . GLU B 1 592 ? -20.147 41.894 28.02 1 88.04 592 GLU B CA 1
ATOM 8928 C C . GLU B 1 592 ? -18.814 41.376 28.551 1 88.04 592 GLU B C 1
ATOM 8930 O O . GLU B 1 592 ? -18.363 41.789 29.621 1 88.04 592 GLU B O 1
ATOM 8935 N N . LEU B 1 593 ? -18.17 40.564 27.786 1 87.69 593 LEU B N 1
ATOM 8936 C CA . LEU B 1 593 ? -16.979 39.882 28.281 1 87.69 593 LEU B CA 1
ATOM 8937 C C . LEU B 1 593 ? -15.753 40.782 28.172 1 87.69 593 LEU B C 1
ATOM 8939 O O . LEU B 1 593 ? -14.819 40.664 28.968 1 87.69 593 LEU B O 1
ATOM 8943 N N . ILE B 1 594 ? -15.803 41.668 27.247 1 84.64 594 ILE B N 1
ATOM 8944 C CA . ILE B 1 594 ? -14.623 42.499 27.032 1 84.64 594 ILE B CA 1
ATOM 8945 C C . ILE B 1 594 ? -14.584 43.619 28.068 1 84.64 594 ILE B C 1
ATOM 8947 O O . ILE B 1 594 ? -13.524 44.188 28.337 1 84.64 594 ILE B O 1
ATOM 8951 N N . THR B 1 595 ? -15.756 43.937 28.634 1 80.99 595 THR B N 1
ATOM 8952 C CA . THR B 1 595 ? -15.83 44.993 29.638 1 80.99 595 THR B CA 1
ATOM 8953 C C . THR B 1 595 ? -15.102 44.58 30.913 1 80.99 595 THR B C 1
ATOM 8955 O O . THR B 1 595 ? -14.607 45.43 31.656 1 80.99 595 THR B O 1
ATOM 8958 N N . ASP B 1 596 ? -15.015 43.275 31.084 1 79.55 596 ASP B N 1
ATOM 8959 C CA . ASP B 1 596 ? -14.257 42.778 32.228 1 79.55 596 ASP B CA 1
ATOM 8960 C C . ASP B 1 596 ? -12.773 42.655 31.892 1 79.55 596 ASP B C 1
ATOM 8962 O O . ASP B 1 596 ? -12.341 41.65 31.323 1 79.55 596 ASP B O 1
ATOM 8966 N N . SER B 1 597 ? -11.971 43.655 32.213 1 72.38 597 SER B N 1
ATOM 8967 C CA . SER B 1 597 ? -10.557 43.724 31.856 1 72.38 597 SER B CA 1
ATOM 8968 C C . SER B 1 597 ? -9.775 42.571 32.475 1 72.38 597 SER B C 1
ATOM 8970 O O . SER B 1 597 ? -8.709 42.199 31.978 1 72.38 597 SER B O 1
ATOM 8972 N N . SER B 1 598 ? -9.915 42.14 33.541 1 71.44 598 SER B N 1
ATOM 8973 C CA . SER B 1 598 ? -9.198 41.062 34.216 1 71.44 598 SER B CA 1
ATOM 8974 C C . SER B 1 598 ? -9.684 39.695 33.745 1 71.44 598 SER B C 1
ATOM 8976 O O . SER B 1 598 ? -9.131 38.665 34.137 1 71.44 598 SER B O 1
ATOM 8978 N N . GLY B 1 599 ? -10.878 39.695 32.821 1 78.15 599 GLY B N 1
ATOM 8979 C CA . GLY B 1 599 ? -11.455 38.443 32.358 1 78.15 599 GLY B CA 1
ATOM 8980 C C . GLY B 1 599 ? -10.552 37.687 31.402 1 78.15 599 GLY B C 1
ATOM 8981 O O . GLY B 1 599 ? -9.578 38.243 30.89 1 78.15 599 GLY B O 1
ATOM 8982 N N . HIS B 1 600 ? -10.869 36.409 31.213 1 82.63 600 HIS B N 1
ATOM 8983 C CA . HIS B 1 600 ? -10.031 35.511 30.425 1 82.63 600 HIS B CA 1
ATOM 8984 C C . HIS B 1 600 ? -10.02 35.918 28.955 1 82.63 600 HIS B C 1
ATOM 8986 O O . HIS B 1 600 ? -8.989 35.814 28.286 1 82.63 600 HIS B O 1
ATOM 8992 N N . LEU B 1 601 ? -11.14 36.442 28.483 1 83.44 601 LEU B N 1
ATOM 8993 C CA . LEU B 1 601 ? -11.203 36.858 27.086 1 83.44 601 LEU B CA 1
ATOM 8994 C C . LEU B 1 601 ? -10.279 38.043 26.83 1 83.44 601 LEU B C 1
ATOM 8996 O O . LEU B 1 601 ? -9.571 38.077 25.821 1 83.44 601 LEU B O 1
ATOM 9000 N N . ALA B 1 602 ? -10.439 38.92 27.724 1 78.29 602 ALA B N 1
ATOM 9001 C CA . ALA B 1 602 ? -9.583 40.099 27.614 1 78.29 602 ALA B CA 1
ATOM 9002 C C . ALA B 1 602 ? -8.108 39.711 27.657 1 78.29 602 ALA B C 1
ATOM 9004 O O . ALA B 1 602 ? -7.286 40.293 26.945 1 78.29 602 ALA B O 1
ATOM 9005 N N . GLN B 1 603 ? -7.886 38.734 28.427 1 74.4 603 GLN B N 1
ATOM 9006 C CA . GLN B 1 603 ? -6.51 38.265 28.549 1 74.4 603 GLN B CA 1
ATOM 9007 C C . GLN B 1 603 ? -6.03 37.623 27.25 1 74.4 603 GLN B C 1
ATOM 9009 O O . GLN B 1 603 ? -4.89 37.834 26.831 1 74.4 603 GLN B O 1
ATOM 9014 N N . ILE B 1 604 ? -6.924 36.85 26.707 1 74.92 604 ILE B N 1
ATOM 9015 C CA . ILE B 1 604 ? -6.58 36.188 25.453 1 74.92 604 ILE B CA 1
ATOM 9016 C C . ILE B 1 604 ? -6.376 37.233 24.357 1 74.92 604 ILE B C 1
ATOM 9018 O O . ILE B 1 604 ? -5.459 37.114 23.541 1 74.92 604 ILE B O 1
ATOM 9022 N N . MET B 1 605 ? -7.212 38.216 24.373 1 69.43 605 MET B N 1
ATOM 9023 C CA . MET B 1 605 ? -7.108 39.288 23.386 1 69.43 605 MET B CA 1
ATOM 9024 C C . MET B 1 605 ? -5.8 40.054 23.551 1 69.43 605 MET B C 1
ATOM 9026 O O . MET B 1 605 ? -5.174 40.442 22.563 1 69.43 605 MET B O 1
ATOM 9030 N N . ARG B 1 606 ? -5.567 40.221 24.851 1 58.21 606 ARG B N 1
ATOM 9031 C CA . ARG B 1 606 ? -4.345 40.959 25.154 1 58.21 606 ARG B CA 1
ATOM 9032 C C . ARG B 1 606 ? -3.109 40.161 24.751 1 58.21 606 ARG B C 1
ATOM 9034 O O . ARG B 1 606 ? -2.085 40.737 24.381 1 58.21 606 ARG B O 1
ATOM 9041 N N . SER B 1 607 ? -3.464 38.889 24.85 1 55.21 607 SER B N 1
ATOM 9042 C CA . SER B 1 607 ? -2.339 38.016 24.531 1 55.21 607 SER B CA 1
ATOM 9043 C C . SER B 1 607 ? -2.132 37.909 23.024 1 55.21 607 SER B C 1
ATOM 9045 O O . SER B 1 607 ? -1.084 37.449 22.567 1 55.21 607 SER B O 1
ATOM 9047 N N . GLY B 1 608 ? -3.011 38.53 22.191 1 49.05 608 GLY B N 1
ATOM 9048 C CA . GLY B 1 608 ? -2.884 38.574 20.743 1 49.05 608 GLY B CA 1
ATOM 9049 C C . GLY B 1 608 ? -3.341 37.297 20.065 1 49.05 608 GLY B C 1
ATOM 9050 O O . GLY B 1 608 ? -3.018 37.057 18.899 1 49.05 608 GLY B O 1
ATOM 9051 N N . GLU B 1 609 ? -3.978 36.362 20.886 1 50.67 609 GLU B N 1
ATOM 9052 C CA . GLU B 1 609 ? -4.413 35.079 20.341 1 50.67 609 GLU B CA 1
ATOM 9053 C C . GLU B 1 609 ? -5.622 35.25 19.426 1 50.67 609 GLU B C 1
ATOM 9055 O O . GLU B 1 609 ? -5.877 34.408 18.562 1 50.67 609 GLU B O 1
ATOM 9060 N N . LEU B 1 610 ? -6.466 36.225 19.681 1 53.53 610 LEU B N 1
ATOM 9061 C CA . LEU B 1 610 ? -7.668 36.453 18.887 1 53.53 610 LEU B CA 1
ATOM 9062 C C . LEU B 1 610 ? -7.368 37.353 17.693 1 53.53 610 LEU B C 1
ATOM 9064 O O . LEU B 1 610 ? -6.595 38.306 17.808 1 53.53 610 LEU B O 1
ATOM 9068 N N . GLU B 1 611 ? -7.537 36.767 16.493 1 47.61 611 GLU B N 1
ATOM 9069 C CA . GLU B 1 611 ? -7.208 37.464 15.253 1 47.61 611 GLU B CA 1
ATOM 9070 C C . GLU B 1 611 ? -8.287 38.48 14.889 1 47.61 611 GLU B C 1
ATOM 9072 O O . GLU B 1 611 ? -9.48 38.172 14.938 1 47.61 611 GLU B O 1
ATOM 9077 N N . GLU B 1 612 ? -8.256 39.786 15.232 1 41.73 612 GLU B N 1
ATOM 9078 C CA . GLU B 1 612 ? -9.239 40.747 14.74 1 41.73 612 GLU B CA 1
ATOM 9079 C C . GLU B 1 612 ? -9.357 40.686 13.22 1 41.73 612 GLU B C 1
ATOM 9081 O O . GLU B 1 612 ? -8.387 40.948 12.506 1 41.73 612 GLU B O 1
ATOM 9086 N N . THR B 1 613 ? -9.92 39.697 12.727 1 36.04 613 THR B N 1
ATOM 9087 C CA . THR B 1 613 ? -10.168 39.843 11.297 1 36.04 613 THR B CA 1
ATOM 9088 C C . THR B 1 613 ? -11.007 41.087 11.018 1 36.04 613 THR B C 1
ATOM 9090 O O . THR B 1 613 ? -11.96 41.375 11.746 1 36.04 613 THR B O 1
#